Protein AF-0000000080382625 (afdb_homodimer)

Secondary structure (DSSP, 8-state):
---SSPEEHHHHHHHHHT-TTTS-HHHHHHHHHHTTTTT-SEE-EEEE-SSSPPB--TT---SEEEEE----TT-EEEEPPPGGGTT-SEEEEE-SSEEEEEE-----------------------S---SEEEE--SS--EEEE-SS--EEEE--SS--EEE--SS--EEE--SSS-EEE--SS--EEE--SSEEEEE--SS--EEE-SS-GGGEEEEE-TTSEEEEEESSEEEEES--EEE-TTS-EEEEESSHHHHHHHHHIIIIISSPPPHHHHHHHHHHHHTT--HHHHHHHHHTSHHHHHHHHHHHHHHHHHHTS---TTS--HHHHHHHHHHHHTT--HHHHHHHHHTSHHHHHHT--HHHHHHHHHHHHHSSPPPHHHHHHHHHHHHTT--HHHHHHHHHTSHHHHHHHHHHHHHHHIIIIISS-GGGGHHHHHHHHHHHHTT--HHHHHHHHHTSHHHHHH--SEEE-TT--/---SSPEEHHHHHHHHHT-TTTS-HHHHHHHHHHTTTTT-SEE-EEEE-SSSPPB--TT---SEEEEE----TT-EEEEPPPGGGTT-SEEEEE-SSEEEEEE-----------------------S---SEEEE--SS--EEEE-SS--EEEE--SS--EEE--SS--EEE--SSS-EEE--SS--EEE--SSEEEEE--SS--EEE-SS-GGGEEEEE-TTSEEEEEESSEEEEES--EEE-TTS-EEEEESSHHHHHHHHHIIIIISSPPPHHHHHHHHHHHHTT--HHHHHHHHHHSHHHHHHHHHHHHHHHHHHTS---TTS--HHHHHHHHHHHHTT--HHHHHHHHHTSHHHHHHT--HHHHHHHHHHHHHSSPPPHHHHHHHHHHHHTT--HHHHHHHHHTSHHHHHHHHHHHHHHHIIIIISS-GGGGHHHHHHHHHHHHTT--HHHHHHHHHTSHHHHHH--SEEE-TT--

Structure (mmCIF, N/CA/C/O backbone):
data_AF-0000000080382625-model_v1
#
loop_
_entity.id
_entity.type
_entity.pdbx_description
1 polymer 'DUF4214 domain-containing protein'
#
loop_
_atom_site.group_PDB
_atom_site.id
_atom_site.type_symbol
_atom_site.label_atom_id
_atom_site.label_alt_id
_atom_site.label_comp_id
_atom_site.label_asym_id
_atom_site.label_entity_id
_atom_site.label_seq_id
_atom_site.pdbx_PDB_ins_code
_atom_site.Cartn_x
_atom_site.Cartn_y
_atom_site.Cartn_z
_atom_site.occupancy
_atom_site.B_iso_or_equiv
_atom_site.auth_seq_id
_atom_site.auth_comp_id
_atom_site.auth_asym_id
_atom_site.auth_atom_id
_atom_site.pdbx_PDB_model_num
ATOM 1 N N . MET A 1 1 ? -32.406 72.625 23.641 1 54.84 1 MET A N 1
ATOM 2 C CA . MET A 1 1 ? -32.625 71.625 24.656 1 54.84 1 MET A CA 1
ATOM 3 C C . MET A 1 1 ? -33.125 72.25 25.953 1 54.84 1 MET A C 1
ATOM 5 O O . MET A 1 1 ? -32.781 73.438 26.266 1 54.84 1 MET A O 1
ATOM 9 N N . GLN A 1 2 ? -34.219 72 26.375 1 63.34 2 GLN A N 1
ATOM 10 C CA . GLN A 1 2 ? -34.781 72.5 27.641 1 63.34 2 GLN A CA 1
ATOM 11 C C . GLN A 1 2 ? -34.062 71.875 28.828 1 63.34 2 GLN A C 1
ATOM 13 O O . GLN A 1 2 ? -34 70.625 28.938 1 63.34 2 GLN A O 1
ATOM 18 N N . TYR A 1 3 ? -33.25 72.625 29.672 1 72.31 3 TYR A N 1
ATOM 19 C CA . TYR A 1 3 ? -32.375 72.062 30.703 1 72.31 3 TYR A CA 1
ATOM 20 C C . TYR A 1 3 ? -33.031 72.125 32.062 1 72.31 3 TYR A C 1
ATOM 22 O O . TYR A 1 3 ? -32.406 71.812 33.094 1 72.31 3 TYR A O 1
ATOM 30 N N . ASP A 1 4 ? -34.281 72.438 32.094 1 72.56 4 ASP A N 1
ATOM 31 C CA . ASP A 1 4 ? -34.969 72.5 33.375 1 72.56 4 ASP A CA 1
ATOM 32 C C . ASP A 1 4 ? -35.625 71.188 33.75 1 72.56 4 ASP A C 1
ATOM 34 O O . ASP A 1 4 ? -36.094 71 34.875 1 72.56 4 ASP A O 1
ATOM 38 N N . GLN A 1 5 ? -35.656 70.25 32.75 1 73.62 5 GLN A N 1
ATOM 39 C CA . GLN A 1 5 ? -36.125 68.938 33.031 1 73.62 5 GLN A CA 1
ATOM 40 C C . GLN A 1 5 ? -35.094 67.875 32.594 1 73.62 5 GLN A C 1
ATOM 42 O O . GLN A 1 5 ? -34.312 68.125 31.672 1 73.62 5 GLN A O 1
ATOM 47 N N . PRO A 1 6 ? -35.156 66.688 33.281 1 80.62 6 PRO A N 1
ATOM 48 C CA . PRO A 1 6 ? -34.219 65.688 32.875 1 80.62 6 PRO A CA 1
ATOM 49 C C . PRO A 1 6 ? -34.5 65.188 31.438 1 80.62 6 PRO A C 1
ATOM 51 O O . PRO A 1 6 ? -35.656 65.188 31 1 80.62 6 PRO A O 1
ATOM 54 N N . TYR A 1 7 ? -33.438 64.875 30.766 1 82.25 7 TYR A N 1
ATOM 55 C CA . TYR A 1 7 ? -33.531 64.312 29.406 1 82.25 7 TYR A CA 1
ATOM 56 C C . TYR A 1 7 ? -33.75 62.812 29.453 1 82.25 7 TYR A C 1
ATOM 58 O O . TYR A 1 7 ? -33.25 62.125 30.359 1 82.25 7 TYR A O 1
ATOM 66 N N . SER A 1 8 ? -34.5 62.438 28.562 1 85.69 8 SER A N 1
ATOM 67 C CA . SER A 1 8 ? -34.469 61 28.328 1 85.69 8 SER A CA 1
ATOM 68 C C . SER A 1 8 ? -33.094 60.531 27.859 1 85.69 8 SER A C 1
ATOM 70 O O . SER A 1 8 ? -32.469 61.188 27.016 1 85.69 8 SER A O 1
ATOM 72 N N . ALA A 1 9 ? -32.719 59.438 28.469 1 84.25 9 ALA A N 1
ATOM 73 C CA . ALA A 1 9 ? -31.406 58.906 28.125 1 84.25 9 ALA A CA 1
ATOM 74 C C . ALA A 1 9 ? -31.297 58.625 26.625 1 84.25 9 ALA A C 1
ATOM 76 O O . ALA A 1 9 ? -30.266 58.875 26 1 84.25 9 ALA A O 1
ATOM 77 N N . SER A 1 10 ? -32.344 58.219 26.078 1 85.06 10 SER A N 1
ATOM 78 C CA . SER A 1 10 ? -32.344 57.906 24.656 1 85.06 10 SER A CA 1
ATOM 79 C C . SER A 1 10 ? -32.219 59.156 23.797 1 85.06 10 SER A C 1
ATOM 81 O O . SER A 1 10 ? -31.547 59.156 22.766 1 85.06 10 SER A O 1
ATOM 83 N N . GLU A 1 11 ? -32.906 60.156 24.219 1 83.06 11 GLU A N 1
ATOM 84 C CA . GLU A 1 11 ? -32.844 61.406 23.469 1 83.06 11 GLU A CA 1
ATOM 85 C C . GLU A 1 11 ? -31.469 62.031 23.547 1 83.06 11 GLU A C 1
ATOM 87 O O . GLU A 1 11 ? -30.969 62.562 22.547 1 83.06 11 GLU A O 1
ATOM 92 N N . LEU A 1 12 ? -30.906 61.906 24.688 1 85.06 12 LEU A N 1
ATOM 93 C CA . LEU A 1 12 ? -29.562 62.469 24.828 1 85.06 12 LEU A CA 1
ATOM 94 C C . LEU A 1 12 ? -28.578 61.688 23.969 1 85.06 12 LEU A C 1
ATOM 96 O O . LEU A 1 12 ? -27.734 62.25 23.297 1 85.06 12 LEU A O 1
ATOM 100 N N . LYS A 1 13 ? -28.609 60.375 23.984 1 83.81 13 LYS A N 1
ATOM 101 C CA . LYS A 1 13 ? -27.75 59.5 23.188 1 83.81 13 LYS A CA 1
ATOM 102 C C . LYS A 1 13 ? -27.828 59.875 21.703 1 83.81 13 LYS A C 1
ATOM 104 O O . LYS A 1 13 ? -26.797 60 21.047 1 83.81 13 LYS A O 1
ATOM 109 N N . GLY A 1 14 ? -29 60.125 21.266 1 83.62 14 GLY A N 1
ATOM 110 C CA . GLY A 1 14 ? -29.219 60.562 19.891 1 83.62 14 GLY A CA 1
ATOM 111 C C . GLY A 1 14 ? -28.625 61.938 19.594 1 83.62 14 GLY A C 1
ATOM 112 O O . GLY A 1 14 ? -28.016 62.125 18.531 1 83.62 14 GLY A O 1
ATOM 113 N N . SER A 1 15 ? -28.859 62.844 20.531 1 82.38 15 SER A N 1
ATOM 114 C CA . SER A 1 15 ? -28.344 64.188 20.359 1 82.38 15 SER A CA 1
ATOM 115 C C . SER A 1 15 ? -26.828 64.188 20.297 1 82.38 15 SER A C 1
ATOM 117 O O . SER A 1 15 ? -26.219 64.938 19.516 1 82.38 15 SER A O 1
ATOM 119 N N . LEU A 1 16 ? -26.25 63.406 21.062 1 80.88 16 LEU A N 1
ATOM 120 C CA . LEU A 1 16 ? -24.797 63.312 21.094 1 80.88 16 LEU A CA 1
ATOM 121 C C . LEU A 1 16 ? -24.266 62.75 19.781 1 80.88 16 LEU A C 1
ATOM 123 O O . LEU A 1 16 ? -23.234 63.219 19.266 1 80.88 16 LEU A O 1
ATOM 127 N N . ALA A 1 17 ? -24.953 61.812 19.25 1 79.38 17 ALA A N 1
ATOM 128 C CA . ALA A 1 17 ? -24.516 61.094 18.047 1 79.38 17 ALA A CA 1
ATOM 129 C C . ALA A 1 17 ? -24.75 61.969 16.797 1 79.38 17 ALA A C 1
ATOM 131 O O . ALA A 1 17 ? -24.047 61.812 15.797 1 79.38 17 ALA A O 1
ATOM 132 N N . ASN A 1 18 ? -25.75 62.875 16.844 1 73.44 18 ASN A N 1
ATOM 133 C CA . ASN A 1 18 ? -26.172 63.625 15.664 1 73.44 18 ASN A CA 1
ATOM 134 C C . ASN A 1 18 ? -25.516 65 15.602 1 73.44 18 ASN A C 1
ATOM 136 O O . ASN A 1 18 ? -26 65.875 14.93 1 73.44 18 ASN A O 1
ATOM 140 N N . ASN A 1 19 ? -24.5 65.188 16.406 1 69.44 19 ASN A N 1
ATOM 141 C CA . ASN A 1 19 ? -23.75 66.438 16.328 1 69.44 19 ASN A CA 1
ATOM 142 C C . ASN A 1 19 ? -22.266 66.125 16.031 1 69.44 19 ASN A C 1
ATOM 144 O O . ASN A 1 19 ? -21.406 66.438 16.859 1 69.44 19 ASN A O 1
ATOM 148 N N . PRO A 1 20 ? -21.969 65.75 14.781 1 68.69 20 PRO A N 1
ATOM 149 C CA . PRO A 1 20 ? -20.594 65.375 14.469 1 68.69 20 PRO A CA 1
ATOM 150 C C . PRO A 1 20 ? -19.609 66.562 14.469 1 68.69 20 PRO A C 1
ATOM 152 O O . PRO A 1 20 ? -18.406 66.312 14.57 1 68.69 20 PRO A O 1
ATOM 155 N N . THR A 1 21 ? -20.172 67.75 14.414 1 68.81 21 THR A N 1
ATOM 156 C CA . THR A 1 21 ? -19.281 68.938 14.438 1 68.81 21 THR A CA 1
ATOM 157 C C . THR A 1 21 ? -18.812 69.188 15.859 1 68.81 21 THR A C 1
ATOM 159 O O . THR A 1 21 ? -17.75 69.812 16.062 1 68.81 21 THR A O 1
ATOM 162 N N . LEU A 1 22 ? -19.609 68.688 16.797 1 68.62 22 LEU A N 1
ATOM 163 C CA . LEU A 1 22 ? -19.266 68.938 18.188 1 68.62 22 LEU A CA 1
ATOM 164 C C . LEU A 1 22 ? -18.516 67.812 18.812 1 68.62 22 LEU A C 1
ATOM 166 O O . LEU A 1 22 ? -17.594 68 19.609 1 68.62 22 LEU A O 1
ATOM 170 N N . LEU A 1 23 ? -18.938 66.562 18.406 1 74.94 23 LEU A N 1
ATOM 171 C CA . LEU A 1 23 ? -18.375 65.375 19.031 1 74.94 23 LEU A CA 1
ATOM 172 C C . LEU A 1 23 ? -18.062 64.312 17.984 1 74.94 23 LEU A C 1
ATOM 174 O O . LEU A 1 23 ? -18.859 64.062 17.094 1 74.94 23 LEU A O 1
ATOM 178 N N . SER A 1 24 ? -16.875 63.75 18.125 1 76.5 24 SER A N 1
ATOM 179 C CA . SER A 1 24 ? -16.594 62.562 17.328 1 76.5 24 SER A CA 1
ATOM 180 C C . SER A 1 24 ? -17.484 61.406 17.719 1 76.5 24 SER A C 1
ATOM 182 O O . SER A 1 24 ? -18.016 61.375 18.828 1 76.5 24 SER A O 1
ATOM 184 N N . SER A 1 25 ? -17.719 60.5 16.781 1 77.56 25 SER A N 1
ATOM 185 C CA . SER A 1 25 ? -18.516 59.312 17.078 1 77.56 25 SER A CA 1
ATOM 186 C C . SER A 1 25 ? -17.922 58.531 18.25 1 77.56 25 SER A C 1
ATOM 188 O O . SER A 1 25 ? -18.641 57.969 19.078 1 77.56 25 SER A O 1
ATOM 190 N N . THR A 1 26 ? -16.609 58.5 18.328 1 78.31 26 THR A N 1
ATOM 191 C CA . THR A 1 26 ? -15.914 57.781 19.391 1 78.31 26 THR A CA 1
ATOM 192 C C . THR A 1 26 ? -16.188 58.469 20.75 1 78.31 26 THR A C 1
ATOM 194 O O . THR A 1 26 ? -16.469 57.781 21.734 1 78.31 26 THR A O 1
ATOM 197 N N . THR A 1 27 ? -16.141 59.75 20.766 1 81 27 THR A N 1
ATOM 198 C CA . THR A 1 27 ? -16.359 60.469 22.016 1 81 27 THR A CA 1
ATOM 199 C C . THR A 1 27 ? -17.812 60.375 22.438 1 81 27 THR A C 1
ATOM 201 O O . THR A 1 27 ? -18.109 60.188 23.625 1 81 27 THR A O 1
ATOM 204 N N . ALA A 1 28 ? -18.719 60.531 21.5 1 82.44 28 ALA A N 1
ATOM 205 C CA . ALA A 1 28 ? -20.141 60.375 21.797 1 82.44 28 ALA A CA 1
ATOM 206 C C . ALA A 1 28 ? -20.438 59 22.406 1 82.44 28 ALA A C 1
ATOM 208 O O . ALA A 1 28 ? -21.203 58.906 23.359 1 82.44 28 ALA A O 1
ATOM 209 N N . ALA A 1 29 ? -19.844 58 21.891 1 81.06 29 ALA A N 1
ATOM 210 C CA . ALA A 1 29 ? -20.031 56.656 22.406 1 81.06 29 ALA A CA 1
ATOM 211 C C . ALA A 1 29 ? -19.469 56.5 23.812 1 81.06 29 ALA A C 1
ATOM 213 O O . ALA A 1 29 ? -20.062 55.812 24.656 1 81.06 29 ALA A O 1
ATOM 214 N N . ALA A 1 30 ? -18.328 57.094 24 1 81.81 30 ALA A N 1
ATOM 215 C CA . ALA A 1 30 ? -17.719 57.062 25.328 1 81.81 30 ALA A CA 1
ATOM 216 C C . ALA A 1 30 ? -18.625 57.688 26.375 1 81.81 30 ALA A C 1
ATOM 218 O O . ALA A 1 30 ? -18.797 57.188 27.469 1 81.81 30 ALA A O 1
ATOM 219 N N . ILE A 1 31 ? -19.203 58.844 26.031 1 80 31 ILE A N 1
ATOM 220 C CA . ILE A 1 31 ? -20.109 59.531 26.953 1 80 31 ILE A CA 1
ATOM 221 C C . ILE A 1 31 ? -21.344 58.656 27.219 1 80 31 ILE A C 1
ATOM 223 O O . ILE A 1 31 ? -21.766 58.5 28.359 1 80 31 ILE A O 1
ATOM 227 N N . SER A 1 32 ? -21.859 58.156 26.188 1 81.81 32 SER A N 1
ATOM 228 C CA . SER A 1 32 ? -23.016 57.281 26.312 1 81.81 32 SER A CA 1
ATOM 229 C C . SER A 1 32 ? -22.734 56.094 27.25 1 81.81 32 SER A C 1
ATOM 231 O O . SER A 1 32 ? -23.578 55.75 28.078 1 81.81 32 SER A O 1
ATOM 233 N N . THR A 1 33 ? -21.594 55.5 27.094 1 80.38 33 THR A N 1
ATOM 234 C CA . THR A 1 33 ? -21.203 54.375 27.938 1 80.38 33 THR A CA 1
ATOM 235 C C . THR A 1 33 ? -21.031 54.812 29.391 1 80.38 33 THR A C 1
ATOM 237 O O . THR A 1 33 ? -21.531 54.188 30.312 1 80.38 33 THR A O 1
ATOM 240 N N . LEU A 1 34 ? -20.312 55.938 29.594 1 77.31 34 LEU A N 1
ATOM 241 C CA . LEU A 1 34 ? -20.031 56.406 30.938 1 77.31 34 LEU A CA 1
ATOM 242 C C . LEU A 1 34 ? -21.312 56.75 31.672 1 77.31 34 LEU A C 1
ATOM 244 O O . LEU A 1 34 ? -21.438 56.469 32.875 1 77.31 34 LEU A O 1
ATOM 248 N N . LEU A 1 35 ? -22.359 57.281 30.969 1 78.44 35 LEU A N 1
ATOM 249 C CA . LEU A 1 35 ? -23.609 57.75 31.594 1 78.44 35 LEU A CA 1
ATOM 250 C C . LEU A 1 35 ? -24.688 56.688 31.484 1 78.44 35 LEU A C 1
ATOM 252 O O . LEU A 1 35 ? -25.844 56.938 31.859 1 78.44 35 LEU A O 1
ATOM 256 N N . ALA A 1 36 ? -24.344 55.5 30.969 1 83.94 36 ALA A N 1
ATOM 257 C CA . ALA A 1 36 ? -25.25 54.344 30.828 1 83.94 36 ALA A CA 1
ATOM 258 C C . ALA A 1 36 ? -26.531 54.75 30.094 1 83.94 36 ALA A C 1
ATOM 260 O O . ALA A 1 36 ? -27.625 54.438 30.547 1 83.94 36 ALA A O 1
ATOM 261 N N . LEU A 1 37 ? -26.359 55.406 29.047 1 82.94 37 LEU A N 1
ATOM 262 C CA . LEU A 1 37 ? -27.5 56 28.359 1 82.94 37 LEU A CA 1
ATOM 263 C C . LEU A 1 37 ? -28.344 54.906 27.688 1 82.94 37 LEU A C 1
ATOM 265 O O . LEU A 1 37 ? -29.484 55.156 27.297 1 82.94 37 LEU A O 1
ATOM 269 N N . ASP A 1 38 ? -27.844 53.75 27.578 1 82.25 38 ASP A N 1
ATOM 270 C CA . ASP A 1 38 ? -28.594 52.656 26.969 1 82.25 38 ASP A CA 1
ATOM 271 C C . ASP A 1 38 ? -29.578 52.031 27.984 1 82.25 38 ASP A C 1
ATOM 273 O O . ASP A 1 38 ? -30.578 51.438 27.594 1 82.25 38 ASP A O 1
ATOM 277 N N . THR A 1 39 ? -29.281 52.188 29.25 1 84.06 39 THR A N 1
ATOM 278 C CA . THR A 1 39 ? -30.078 51.5 30.266 1 84.06 39 THR A CA 1
ATOM 279 C C . THR A 1 39 ? -30.797 52.531 31.141 1 84.06 39 THR A C 1
ATOM 281 O O . THR A 1 39 ? -31.844 52.219 31.719 1 84.06 39 THR A O 1
ATOM 284 N N . ALA A 1 40 ? -30.203 53.75 31.359 1 82.31 40 ALA A N 1
ATOM 285 C CA . ALA A 1 40 ? -30.797 54.781 32.219 1 82.31 40 ALA A CA 1
ATOM 286 C C . ALA A 1 40 ? -32.094 55.312 31.609 1 82.31 40 ALA A C 1
ATOM 288 O O . ALA A 1 40 ? -32.25 55.344 30.391 1 82.31 40 ALA A O 1
ATOM 289 N N . GLU A 1 41 ? -33.031 55.625 32.406 1 84.31 41 GLU A N 1
ATOM 290 C CA . GLU A 1 41 ? -34.25 56.219 31.938 1 84.31 41 GLU A CA 1
ATOM 291 C C . GLU A 1 41 ? -34.094 57.719 31.656 1 84.31 41 GLU A C 1
ATOM 293 O O . GLU A 1 41 ? -34.5 58.219 30.594 1 84.31 41 GLU A O 1
ATOM 298 N N . SER A 1 42 ? -33.531 58.406 32.656 1 86.69 42 SER A N 1
ATOM 299 C CA . SER A 1 42 ? -33.312 59.844 32.5 1 86.69 42 SER A CA 1
ATOM 300 C C . SER A 1 42 ? -31.922 60.25 32.969 1 86.69 42 SER A C 1
ATOM 302 O O . SER A 1 42 ? -31.281 59.5 33.719 1 86.69 42 SER A O 1
ATOM 304 N N . VAL A 1 43 ? -31.406 61.25 32.406 1 88.06 43 VAL A N 1
ATOM 305 C CA . VAL A 1 43 ? -30.125 61.844 32.781 1 88.06 43 VAL A CA 1
ATOM 306 C C . VAL A 1 43 ? -30.25 63.344 32.938 1 88.06 43 VAL A C 1
ATOM 308 O O . VAL A 1 43 ? -30.953 64 32.156 1 88.06 43 VAL A O 1
ATOM 311 N N . SER A 1 44 ? -29.703 63.844 34.031 1 88.38 44 SER A N 1
ATOM 312 C CA . SER A 1 44 ? -29.703 65.312 34.25 1 88.38 44 SER A CA 1
ATOM 313 C C . SER A 1 44 ? -28.562 66 33.5 1 88.38 44 SER A C 1
ATOM 315 O O . SER A 1 44 ? -27.406 65.562 33.656 1 88.38 44 SER A O 1
ATOM 317 N N . VAL A 1 45 ? -28.922 66.875 32.594 1 90.56 45 VAL A N 1
ATOM 318 C CA . VAL A 1 45 ? -27.969 67.688 31.812 1 90.56 45 VAL A CA 1
ATOM 319 C C . VAL A 1 45 ? -28.047 69.125 32.25 1 90.56 45 VAL A C 1
ATOM 321 O O . VAL A 1 45 ? -29.125 69.688 32.406 1 90.56 45 VAL A O 1
ATOM 324 N N . ALA A 1 46 ? -26.859 69.688 32.406 1 91.94 46 ALA A N 1
ATOM 325 C CA . ALA A 1 46 ? -26.812 71.125 32.75 1 91.94 46 ALA A CA 1
ATOM 326 C C . ALA A 1 46 ? -26.359 71.938 31.547 1 91.94 46 ALA A C 1
ATOM 328 O O . ALA A 1 46 ? -25.516 71.5 30.766 1 91.94 46 ALA A O 1
ATOM 329 N N . SER A 1 47 ? -27.016 73.062 31.344 1 92.38 47 SER A N 1
ATOM 330 C CA . SER A 1 47 ? -26.516 74.062 30.422 1 92.38 47 SER A CA 1
ATOM 331 C C . SER A 1 47 ? -25.828 75.188 31.188 1 92.38 47 SER A C 1
ATOM 333 O O . SER A 1 47 ? -26.312 75.625 32.219 1 92.38 47 SER A O 1
ATOM 335 N N . TRP A 1 48 ? -24.656 75.625 30.672 1 93.31 48 TRP A N 1
ATOM 336 C CA . TRP A 1 48 ? -23.844 76.625 31.391 1 93.31 48 TRP A CA 1
ATOM 337 C C . TRP A 1 48 ? -23.094 77.5 30.406 1 93.31 48 TRP A C 1
ATOM 339 O O . TRP A 1 48 ? -22.578 77 29.406 1 93.31 48 TRP A O 1
ATOM 349 N N . ASP A 1 49 ? -23.125 78.75 30.641 1 93.12 49 ASP A N 1
ATOM 350 C CA . ASP A 1 49 ? -22.5 79.688 29.719 1 93.12 49 ASP A CA 1
ATOM 351 C C . ASP A 1 49 ? -21.141 80.188 30.25 1 93.12 49 ASP A C 1
ATOM 353 O O . ASP A 1 49 ? -20.516 81.062 29.656 1 93.12 49 ASP A O 1
ATOM 357 N N . GLY A 1 50 ? -20.641 79.625 31.359 1 91.38 50 GLY A N 1
ATOM 358 C CA . GLY A 1 50 ? -19.328 79.938 31.906 1 91.38 50 GLY A CA 1
ATOM 359 C C . GLY A 1 50 ? -19.328 81.062 32.906 1 91.38 50 GLY A C 1
ATOM 360 O O . GLY A 1 50 ? -18.344 81.25 33.594 1 91.38 50 GLY A O 1
ATOM 361 N N . VAL A 1 51 ? -20.453 81.812 32.969 1 89.88 51 VAL A N 1
ATOM 362 C CA . VAL A 1 51 ? -20.5 83 33.812 1 89.88 51 VAL A CA 1
ATOM 363 C C . VAL A 1 51 ? -21.672 82.875 34.781 1 89.88 51 VAL A C 1
ATOM 365 O O . VAL A 1 51 ? -21.469 83 36 1 89.88 51 VAL A O 1
ATOM 368 N N . SER A 1 52 ? -22.891 82.688 34.281 1 91.06 52 SER A N 1
ATOM 369 C CA . SER A 1 52 ? -24.094 82.625 35.094 1 91.06 52 SER A CA 1
ATOM 370 C C . SER A 1 52 ? -24.203 81.25 35.812 1 91.06 52 SER A C 1
ATOM 372 O O . SER A 1 52 ? -23.438 80.375 35.531 1 91.06 52 SER A O 1
ATOM 374 N N . ALA A 1 53 ? -25.109 81.25 36.75 1 90.88 53 ALA A N 1
ATOM 375 C CA . ALA A 1 53 ? -25.391 79.938 37.375 1 90.88 53 ALA A CA 1
ATOM 376 C C . ALA A 1 53 ? -25.859 78.875 36.375 1 90.88 53 ALA A C 1
ATOM 378 O O . ALA A 1 53 ? -26.672 79.188 35.5 1 90.88 53 ALA A O 1
ATOM 379 N N . PRO A 1 54 ? -25.297 77.688 36.469 1 92.56 54 PRO A N 1
ATOM 380 C CA . PRO A 1 54 ? -25.766 76.688 35.562 1 92.56 54 PRO A CA 1
ATOM 381 C C . PRO A 1 54 ? -27.25 76.375 35.688 1 92.56 54 PRO A C 1
ATOM 383 O O . PRO A 1 54 ? -27.812 76.5 36.781 1 92.56 54 PRO A O 1
ATOM 386 N N . VAL A 1 55 ? -27.828 76 34.594 1 91.5 55 VAL A N 1
ATOM 387 C CA . VAL A 1 55 ? -29.234 75.625 34.562 1 91.5 55 VAL A CA 1
ATOM 388 C C . VAL A 1 55 ? -29.359 74.125 34.438 1 91.5 55 VAL A C 1
ATOM 390 O O . VAL A 1 55 ? -28.875 73.5 33.469 1 91.5 55 VAL A O 1
ATOM 393 N N . SER A 1 56 ? -29.922 73.5 35.438 1 89.06 56 SER A N 1
ATOM 394 C CA . SER A 1 56 ? -30.203 72.062 35.469 1 89.06 56 SER A CA 1
ATOM 395 C C . SER A 1 56 ? -31.531 71.75 36.125 1 89.06 56 SER A C 1
ATOM 397 O O . SER A 1 56 ? -32.094 72.625 36.812 1 89.06 56 SER A O 1
ATOM 399 N N . PRO A 1 57 ? -31.984 70.562 35.969 1 85.5 57 PRO A N 1
ATOM 400 C CA . PRO A 1 57 ? -33.219 70.25 36.656 1 85.5 57 PRO A CA 1
ATOM 401 C C . PRO A 1 57 ? -33.094 70.312 38.188 1 85.5 57 PRO A C 1
ATOM 403 O O . PRO A 1 57 ? -32.094 69.875 38.75 1 85.5 57 PRO A O 1
ATOM 406 N N . ALA A 1 58 ? -34.125 71 38.844 1 83.75 58 ALA A N 1
ATOM 407 C CA . ALA A 1 58 ? -34.094 71.25 40.281 1 83.75 58 ALA A CA 1
ATOM 408 C C . ALA A 1 58 ? -33.938 69.938 41.031 1 83.75 58 ALA A C 1
ATOM 410 O O . ALA A 1 58 ? -34.594 68.938 40.719 1 83.75 58 ALA A O 1
ATOM 411 N N . GLY A 1 59 ? -33.062 69.938 41.938 1 83.38 59 GLY A N 1
ATOM 412 C CA . GLY A 1 59 ? -32.938 68.812 42.875 1 83.38 59 GLY A CA 1
ATOM 413 C C . GLY A 1 59 ? -32.062 67.688 42.281 1 83.38 59 GLY A C 1
ATOM 414 O O . GLY A 1 59 ? -32 66.625 42.875 1 83.38 59 GLY A O 1
ATOM 415 N N . THR A 1 60 ? -31.5 67.938 41.094 1 85.31 60 THR A N 1
ATOM 416 C CA . THR A 1 60 ? -30.688 66.875 40.5 1 85.31 60 THR A CA 1
ATOM 417 C C . THR A 1 60 ? -29.219 67.312 40.406 1 85.31 60 THR A C 1
ATOM 419 O O . THR A 1 60 ? -28.922 68.5 40.5 1 85.31 60 THR A O 1
ATOM 422 N N . THR A 1 61 ? -28.406 66.312 40.344 1 84.88 61 THR A N 1
ATOM 423 C CA . THR A 1 61 ? -27 66.562 40 1 84.88 61 THR A CA 1
ATOM 424 C C . THR A 1 61 ? -26.734 66.25 38.531 1 84.88 61 THR A C 1
ATOM 426 O O . THR A 1 61 ? -26.891 65.125 38.094 1 84.88 61 THR A O 1
ATOM 429 N N . PRO A 1 62 ? -26.359 67.188 37.844 1 89.62 62 PRO A N 1
ATOM 430 C CA . PRO A 1 62 ? -26.172 66.938 36.406 1 89.62 62 PRO A CA 1
ATOM 431 C C . PRO A 1 62 ? -25.016 66 36.156 1 89.62 62 PRO A C 1
ATOM 433 O O . PRO A 1 62 ? -23.938 66.125 36.719 1 89.62 62 PRO A O 1
ATOM 436 N N . ALA A 1 63 ? -25.312 65.062 35.25 1 88.81 63 ALA A N 1
ATOM 437 C CA . ALA A 1 63 ? -24.297 64.062 34.844 1 88.81 63 ALA A CA 1
ATOM 438 C C . ALA A 1 63 ? -23.469 64.625 33.656 1 88.81 63 ALA A C 1
ATOM 440 O O . ALA A 1 63 ? -22.312 64.25 33.5 1 88.81 63 ALA A O 1
ATOM 441 N N . LEU A 1 64 ? -24.062 65.375 32.844 1 91.06 64 LEU A N 1
ATOM 442 C CA . LEU A 1 64 ? -23.438 66 31.672 1 91.06 64 LEU A CA 1
ATOM 443 C C . LEU A 1 64 ? -23.625 67.5 31.688 1 91.06 64 LEU A C 1
ATOM 445 O O . LEU A 1 64 ? -24.719 68 32 1 91.06 64 LEU A O 1
ATOM 449 N N . VAL A 1 65 ? -22.562 68.188 31.391 1 90.69 65 VAL A N 1
ATOM 450 C CA . VAL A 1 65 ? -22.625 69.625 31.281 1 90.69 65 VAL A CA 1
ATOM 451 C C . VAL A 1 65 ? -22.375 70.062 29.828 1 90.69 65 VAL A C 1
ATOM 453 O O . VAL A 1 65 ? -21.344 69.688 29.25 1 90.69 65 VAL A O 1
ATOM 456 N N . SER A 1 66 ? -23.344 70.625 29.219 1 91.56 66 SER A N 1
ATOM 457 C CA . SER A 1 66 ? -23.141 71.312 27.953 1 91.56 66 SER A CA 1
ATOM 458 C C . SER A 1 66 ? -22.828 72.812 28.172 1 91.56 66 SER A C 1
ATOM 460 O O . SER A 1 66 ? -23.703 73.562 28.562 1 91.56 66 SER A O 1
ATOM 462 N N . ALA A 1 67 ? -21.625 73.188 27.938 1 93.06 67 ALA A N 1
ATOM 463 C CA . ALA A 1 67 ? -21.172 74.562 28.25 1 93.06 67 ALA A CA 1
ATOM 464 C C . ALA A 1 67 ? -20.875 75.312 26.984 1 93.06 67 ALA A C 1
ATOM 466 O O . ALA A 1 67 ? -20 74.938 26.188 1 93.06 67 ALA A O 1
ATOM 467 N N . THR A 1 68 ? -21.609 76.375 26.719 1 94.12 68 THR A N 1
ATOM 468 C CA . THR A 1 68 ? -21.328 77.312 25.641 1 94.12 68 THR A CA 1
ATOM 469 C C . THR A 1 68 ? -20.703 78.562 26.188 1 94.12 68 THR A C 1
ATOM 471 O O . THR A 1 68 ? -21.406 79.438 26.766 1 94.12 68 THR A O 1
ATOM 474 N N . ILE A 1 69 ? -19.438 78.625 25.969 1 94.69 69 ILE A N 1
ATOM 475 C CA . ILE A 1 69 ? -18.672 79.75 26.562 1 94.69 69 ILE A CA 1
ATOM 476 C C . ILE A 1 69 ? -18.453 80.812 25.516 1 94.69 69 ILE A C 1
ATOM 478 O O . ILE A 1 69 ? -17.891 80.562 24.438 1 94.69 69 ILE A O 1
ATOM 482 N N . ALA A 1 70 ? -18.828 82 25.812 1 93.69 70 ALA A N 1
ATOM 483 C CA . ALA A 1 70 ? -18.641 83.125 24.891 1 93.69 70 ALA A CA 1
ATOM 484 C C . ALA A 1 70 ? -17.172 83.5 24.812 1 93.69 70 ALA A C 1
ATOM 486 O O . ALA A 1 70 ? -16.422 83.375 25.766 1 93.69 70 ALA A O 1
ATOM 487 N N . GLY A 1 71 ? -16.75 84.062 23.672 1 93.62 71 GLY A N 1
ATOM 488 C CA . GLY A 1 71 ? -15.406 84.562 23.422 1 93.62 71 GLY A CA 1
ATOM 489 C C . GLY A 1 71 ? -15.008 84.5 21.953 1 93.62 71 GLY A C 1
ATOM 490 O O . GLY A 1 71 ? -15.438 83.562 21.234 1 93.62 71 GLY A O 1
ATOM 491 N N . ALA A 1 72 ? -14.164 85.438 21.5 1 93.94 72 ALA A N 1
ATOM 492 C CA . ALA A 1 72 ? -13.711 85.438 20.109 1 93.94 72 ALA A CA 1
ATOM 493 C C . ALA A 1 72 ? -12.516 84.5 19.906 1 93.94 72 ALA A C 1
ATOM 495 O O . ALA A 1 72 ? -11.797 84.188 20.859 1 93.94 72 ALA A O 1
ATOM 496 N N . ALA A 1 73 ? -12.359 84.125 18.703 1 94.12 73 ALA A N 1
ATOM 497 C CA . ALA A 1 73 ? -11.188 83.312 18.359 1 94.12 73 ALA A CA 1
ATOM 498 C C . ALA A 1 73 ? -9.898 84 18.781 1 94.12 73 ALA A C 1
ATOM 500 O O . ALA A 1 73 ? -9.711 85.188 18.516 1 94.12 73 ALA A O 1
ATOM 501 N N . GLY A 1 74 ? -9.102 83.312 19.484 1 93.12 74 GLY A N 1
ATOM 502 C CA . GLY A 1 74 ? -7.824 83.875 19.906 1 93.12 74 GLY A CA 1
ATOM 503 C C . GLY A 1 74 ? -7.867 84.438 21.312 1 93.12 74 GLY A C 1
ATOM 504 O O . GLY A 1 74 ? -6.824 84.688 21.938 1 93.12 74 GLY A O 1
ATOM 505 N N . GLU A 1 75 ? -9.102 84.812 21.844 1 95.56 75 GLU A N 1
ATOM 506 C CA . GLU A 1 75 ? -9.25 85.312 23.188 1 95.56 75 GLU A CA 1
ATOM 507 C C . GLU A 1 75 ? -9.117 84.25 24.234 1 95.56 75 GLU A C 1
ATOM 509 O O . GLU A 1 75 ? -9.703 83.125 24.094 1 95.56 75 GLU A O 1
ATOM 514 N N . ASN A 1 76 ? -8.32 84.5 25.188 1 94.62 76 ASN A N 1
ATOM 515 C CA . ASN A 1 76 ? -8.227 83.562 26.297 1 94.62 76 ASN A CA 1
ATOM 516 C C . ASN A 1 76 ? -9.344 83.812 27.312 1 94.62 76 ASN A C 1
ATOM 518 O O . ASN A 1 76 ? -9.516 84.938 27.812 1 94.62 76 ASN A O 1
ATOM 522 N N . VAL A 1 77 ? -10.062 82.812 27.594 1 95 77 VAL A N 1
ATOM 523 C CA . VAL A 1 77 ? -11.164 82.875 28.547 1 95 77 VAL A CA 1
ATOM 524 C C . VAL A 1 77 ? -10.93 81.812 29.672 1 95 77 VAL A C 1
ATOM 526 O O . VAL A 1 77 ? -10.883 80.625 29.422 1 95 77 VAL A O 1
ATOM 529 N N . ALA A 1 78 ? -10.711 82.312 30.859 1 94.69 78 ALA A N 1
ATOM 530 C CA . ALA A 1 78 ? -10.602 81.438 32.031 1 94.69 78 ALA A CA 1
ATOM 531 C C . ALA A 1 78 ? -11.984 81 32.5 1 94.69 78 ALA A C 1
ATOM 533 O O . ALA A 1 78 ? -12.859 81.812 32.75 1 94.69 78 ALA A O 1
ATOM 534 N N . VAL A 1 79 ? -12.141 79.688 32.625 1 93.62 79 VAL A N 1
ATOM 535 C CA . VAL A 1 79 ? -13.422 79.125 33.031 1 93.62 79 VAL A CA 1
ATOM 536 C C . VAL A 1 79 ? -13.266 78.438 34.375 1 93.62 79 VAL A C 1
ATOM 538 O O . VAL A 1 79 ? -12.469 77.5 34.5 1 93.62 79 VAL A O 1
ATOM 541 N N . ALA A 1 80 ? -13.992 78.938 35.375 1 91.75 80 ALA A N 1
ATOM 542 C CA . ALA A 1 80 ? -14.016 78.25 36.688 1 91.75 80 ALA A CA 1
ATOM 543 C C . ALA A 1 80 ? -15.25 77.375 36.844 1 91.75 80 ALA A C 1
ATOM 545 O O . ALA A 1 80 ? -16.375 77.875 36.781 1 91.75 80 ALA A O 1
ATOM 546 N N . ILE A 1 81 ? -15.031 76.125 37.031 1 92.12 81 ILE A N 1
ATOM 547 C CA . ILE A 1 81 ? -16.156 75.188 37.156 1 92.12 81 ILE A CA 1
ATOM 548 C C . ILE A 1 81 ? -16.859 75.438 38.5 1 92.12 81 ILE A C 1
ATOM 550 O O . ILE A 1 81 ? -16.234 75.312 39.562 1 92.12 81 ILE A O 1
ATOM 554 N N . PRO A 1 82 ? -18.062 75.75 38.5 1 89.69 82 PRO A N 1
ATOM 555 C CA . PRO A 1 82 ? -18.766 75.938 39.781 1 89.69 82 PRO A CA 1
ATOM 556 C C . PRO A 1 82 ? -18.953 74.625 40.562 1 89.69 82 PRO A C 1
ATOM 558 O O . PRO A 1 82 ? -19 73.562 39.969 1 89.69 82 PRO A O 1
ATOM 561 N N . ALA A 1 83 ? -19.172 74.812 41.875 1 87.5 83 ALA A N 1
ATOM 562 C CA . ALA A 1 83 ? -19.328 73.688 42.781 1 87.5 83 ALA A CA 1
ATOM 563 C C . ALA A 1 83 ? -20.516 72.812 42.375 1 87.5 83 ALA A C 1
ATOM 565 O O . ALA A 1 83 ? -20.484 71.625 42.531 1 87.5 83 ALA A O 1
ATOM 566 N N . GLN A 1 84 ? -21.5 73.438 41.812 1 87.56 84 GLN A N 1
ATOM 567 C CA . GLN A 1 84 ? -22.734 72.75 41.406 1 87.56 84 GLN A CA 1
ATOM 568 C C . GLN A 1 84 ? -22.453 71.75 40.312 1 87.56 84 GLN A C 1
ATOM 570 O O . GLN A 1 84 ? -23.234 70.812 40.094 1 87.56 84 GLN A O 1
ATOM 575 N N . LEU A 1 85 ? -21.359 71.938 39.688 1 91.69 85 LEU A N 1
ATOM 576 C CA . LEU A 1 85 ? -21.078 71.062 38.562 1 91.69 85 LEU A CA 1
ATOM 577 C C . LEU A 1 85 ? -19.906 70.125 38.844 1 91.69 85 LEU A C 1
ATOM 579 O O . LEU A 1 85 ? -19.484 69.375 37.969 1 91.69 85 LEU A O 1
ATOM 583 N N . SER A 1 86 ? -19.422 70.125 40 1 86 86 SER A N 1
ATOM 584 C CA . SER A 1 86 ? -18.203 69.438 40.344 1 86 86 SER A CA 1
ATOM 585 C C . SER A 1 86 ? -18.406 67.875 40.281 1 86 86 SER A C 1
ATOM 587 O O . SER A 1 86 ? -17.453 67.125 40.125 1 86 86 SER A O 1
ATOM 589 N N . ALA A 1 87 ? -19.656 67.438 40.375 1 85.94 87 ALA A N 1
ATOM 590 C CA . ALA A 1 87 ? -19.953 66 40.406 1 85.94 87 ALA A CA 1
ATOM 591 C C . ALA A 1 87 ? -20.281 65.5 39 1 85.94 87 ALA A C 1
ATOM 593 O O . ALA A 1 87 ? -20.469 64.312 38.781 1 85.94 87 ALA A O 1
ATOM 594 N N . ALA A 1 88 ? -20.281 66.375 38 1 89.69 88 ALA A N 1
ATOM 595 C CA . ALA A 1 88 ? -20.578 66 36.656 1 89.69 88 ALA A CA 1
ATOM 596 C C . ALA A 1 88 ? -19.5 65.062 36.094 1 89.69 88 ALA A C 1
ATOM 598 O O . ALA A 1 88 ? -18.312 65.188 36.406 1 89.69 88 ALA A O 1
ATOM 599 N N . GLN A 1 89 ? -19.922 64.125 35.25 1 89.06 89 GLN A N 1
ATOM 600 C CA . GLN A 1 89 ? -19.016 63.125 34.719 1 89.06 89 GLN A CA 1
ATOM 601 C C . GLN A 1 89 ? -18.609 63.438 33.281 1 89.06 89 GLN A C 1
ATOM 603 O O . GLN A 1 89 ? -17.688 62.812 32.719 1 89.06 89 GLN A O 1
ATOM 608 N N . ALA A 1 90 ? -19.266 64.375 32.719 1 90.88 90 ALA A N 1
ATOM 609 C CA . ALA A 1 90 ? -18.922 64.75 31.344 1 90.88 90 ALA A CA 1
ATOM 610 C C . ALA A 1 90 ? -19.109 66.25 31.125 1 90.88 90 ALA A C 1
ATOM 612 O O . ALA A 1 90 ? -20.078 66.812 31.609 1 90.88 90 ALA A O 1
ATOM 613 N N . PHE A 1 91 ? -18.156 66.812 30.484 1 93.06 91 PHE A N 1
ATOM 614 C CA . PHE A 1 91 ? -18.234 68.188 30.078 1 93.06 91 PHE A CA 1
ATOM 615 C C . PHE A 1 91 ? -18.031 68.375 28.578 1 93.06 91 PHE A C 1
ATOM 617 O O . PHE A 1 91 ? -17.031 67.875 28.031 1 93.06 91 PHE A O 1
ATOM 624 N N . VAL A 1 92 ? -18.969 69 27.906 1 92.06 92 VAL A N 1
ATOM 625 C CA . VAL A 1 92 ? -18.844 69.312 26.484 1 92.06 92 VAL A CA 1
ATOM 626 C C . VAL A 1 92 ? -18.797 70.875 26.312 1 92.06 92 VAL A C 1
ATOM 628 O O . VAL A 1 92 ? -19.828 71.5 26.391 1 92.06 92 VAL A O 1
ATOM 631 N N . PHE A 1 93 ? -17.641 71.312 25.984 1 93.12 93 PHE A N 1
ATOM 632 C CA . PHE A 1 93 ? -17.469 72.75 25.797 1 93.12 93 PHE A CA 1
ATOM 633 C C . PHE A 1 93 ? -17.625 73.125 24.344 1 93.12 93 PHE A C 1
ATOM 635 O O . PHE A 1 93 ? -17.156 72.438 23.453 1 93.12 93 PHE A O 1
ATOM 642 N N . GLU A 1 94 ? -18.281 74.25 24.109 1 91.56 94 GLU A N 1
ATOM 643 C CA . GLU A 1 94 ? -18.344 74.875 22.812 1 91.56 94 GLU A CA 1
ATOM 644 C C . GLU A 1 94 ? -17.922 76.312 22.922 1 91.56 94 GLU A C 1
ATOM 646 O O . GLU A 1 94 ? -18.547 77.125 23.641 1 91.56 94 GLU A O 1
ATOM 651 N N . SER A 1 95 ? -16.859 76.625 22.25 1 94.75 95 SER A N 1
ATOM 652 C CA . SER A 1 95 ? -16.344 78 22.266 1 94.75 95 SER A CA 1
ATOM 653 C C . SER A 1 95 ? -15.352 78.188 21.125 1 94.75 95 SER A C 1
ATOM 655 O O . SER A 1 95 ? -14.633 77.25 20.734 1 94.75 95 SER A O 1
ATOM 657 N N . GLU A 1 96 ? -15.312 79.375 20.594 1 93.62 96 GLU A N 1
ATOM 658 C CA . GLU A 1 96 ? -14.281 79.75 19.641 1 93.62 96 GLU A CA 1
ATOM 659 C C . GLU A 1 96 ? -13.039 80.25 20.344 1 93.62 96 GLU A C 1
ATOM 661 O O . GLU A 1 96 ? -11.961 80.375 19.75 1 93.62 96 GLU A O 1
ATOM 666 N N . ALA A 1 97 ? -13.234 80.625 21.625 1 95.56 97 ALA A N 1
ATOM 667 C CA . ALA A 1 97 ? -12.141 81.188 22.406 1 95.56 97 ALA A CA 1
ATOM 668 C C . ALA A 1 97 ? -11.195 80.062 22.906 1 95.56 97 ALA A C 1
ATOM 670 O O . ALA A 1 97 ? -11.5 78.875 22.812 1 95.56 97 ALA A O 1
ATOM 671 N N . ASN A 1 98 ? -10 80.562 23.297 1 97 98 ASN A N 1
ATOM 672 C CA . ASN A 1 98 ? -9.062 79.688 24 1 97 98 ASN A CA 1
ATOM 673 C C . ASN A 1 98 ? -9.453 79.5 25.453 1 97 98 ASN A C 1
ATOM 675 O O . ASN A 1 98 ? -9.195 80.375 26.281 1 97 98 ASN A O 1
ATOM 679 N N . LEU A 1 99 ? -9.992 78.312 25.75 1 95.81 99 LEU A N 1
ATOM 680 C CA . LEU A 1 99 ? -10.461 78.062 27.109 1 95.81 99 LEU A CA 1
ATOM 681 C C . LEU A 1 99 ? -9.32 77.625 28.016 1 95.81 99 LEU A C 1
ATOM 683 O O . LEU A 1 99 ? -8.461 76.875 27.578 1 95.81 99 LEU A O 1
ATOM 687 N N . VAL A 1 100 ? -9.227 78.188 29.188 1 95.88 100 VAL A N 1
ATOM 688 C CA . VAL A 1 100 ? -8.367 77.688 30.25 1 95.88 100 VAL A CA 1
ATOM 689 C C . VAL A 1 100 ? -9.219 77.125 31.391 1 95.88 100 VAL A C 1
ATOM 691 O O . VAL A 1 100 ? -9.852 77.875 32.125 1 95.88 100 VAL A O 1
ATOM 694 N N . VAL A 1 101 ? -9.242 75.875 31.484 1 94.19 101 VAL A N 1
ATOM 695 C CA . VAL A 1 101 ? -10.125 75.188 32.438 1 94.19 101 VAL A CA 1
ATOM 696 C C . VAL A 1 101 ? -9.32 74.25 33.312 1 94.19 101 VAL A C 1
ATOM 698 O O . VAL A 1 101 ? -8.469 73.5 32.812 1 94.19 101 VAL A O 1
ATOM 701 N N . SER A 1 102 ? -9.562 74.25 34.562 1 93.56 102 SER A N 1
ATOM 702 C CA . SER A 1 102 ? -8.969 73.25 35.5 1 93.56 102 SER A CA 1
ATOM 703 C C . SER A 1 102 ? -10.039 72.438 36.188 1 93.56 102 SER A C 1
ATOM 705 O O . SER A 1 102 ? -11.078 72.938 36.594 1 93.56 102 SER A O 1
ATOM 707 N N . PHE A 1 103 ? -9.82 71.188 36.094 1 90.88 103 PHE A N 1
ATOM 708 C CA . PHE A 1 103 ? -10.68 70.188 36.781 1 90.88 103 PHE A CA 1
ATOM 709 C C . PHE A 1 103 ? -9.984 69.625 38.031 1 90.88 103 PHE A C 1
ATOM 711 O O . PHE A 1 103 ? -9.031 68.875 37.906 1 90.88 103 PHE A O 1
ATOM 718 N N . ASP A 1 104 ? -10.273 70.125 39.219 1 72.94 104 ASP A N 1
ATOM 719 C CA . ASP A 1 104 ? -9.625 69.75 40.438 1 72.94 104 ASP A CA 1
ATOM 720 C C . ASP A 1 104 ? -10.242 68.438 41 1 72.94 104 ASP A C 1
ATOM 722 O O . ASP A 1 104 ? -11.414 68.188 40.75 1 72.94 104 ASP A O 1
ATOM 726 N N . ALA A 1 105 ? -9.43 67.5 41.469 1 64.19 105 ALA A N 1
ATOM 727 C CA . ALA A 1 105 ? -9.93 66.25 42.062 1 64.19 105 ALA A CA 1
ATOM 728 C C . ALA A 1 105 ? -11.016 66.562 43.094 1 64.19 105 ALA A C 1
ATOM 730 O O . ALA A 1 105 ? -10.922 67.5 43.844 1 64.19 105 ALA A O 1
ATOM 731 N N . PRO A 1 106 ? -12.188 66.062 42.906 1 50.66 106 PRO A N 1
ATOM 732 C CA . PRO A 1 106 ? -13.156 66.312 44 1 50.66 106 PRO A CA 1
ATOM 733 C C . PRO A 1 106 ? -12.555 66.125 45.375 1 50.66 106 PRO A C 1
ATOM 735 O O . PRO A 1 106 ? -11.609 65.375 45.562 1 50.66 106 PRO A O 1
ATOM 738 N N . ALA A 1 107 ? -12.609 67 46.469 1 41.75 107 ALA A N 1
ATOM 739 C CA . ALA A 1 107 ? -12.18 66.812 47.844 1 41.75 107 ALA A CA 1
ATOM 740 C C . ALA A 1 107 ? -12.398 65.375 48.281 1 41.75 107 ALA A C 1
ATOM 742 O O . ALA A 1 107 ? -13.461 64.75 48.031 1 41.75 107 ALA A O 1
ATOM 743 N N . VAL A 1 108 ? -11.438 64.5 48.5 1 40.09 108 VAL A N 1
ATOM 744 C CA . VAL A 1 108 ? -11.586 63.188 49.062 1 40.09 108 VAL A CA 1
ATOM 745 C C . VAL A 1 108 ? -12.57 63.188 50.219 1 40.09 108 VAL A C 1
ATOM 747 O O . VAL A 1 108 ? -12.367 63.906 51.219 1 40.09 108 VAL A O 1
ATOM 750 N N . ALA A 1 109 ? -13.688 63.031 50.188 1 35.28 109 ALA A N 1
ATOM 751 C CA . ALA A 1 109 ? -14.211 62.531 51.469 1 35.28 109 ALA A CA 1
ATOM 752 C C . ALA A 1 109 ? -13.242 61.562 52.094 1 35.28 109 ALA A C 1
ATOM 754 O O . ALA A 1 109 ? -12.555 60.812 51.406 1 35.28 109 ALA A O 1
ATOM 755 N N . ALA A 1 110 ? -12.719 61.781 53.375 1 31.09 110 ALA A N 1
ATOM 756 C CA . ALA A 1 110 ? -11.906 60.969 54.281 1 31.09 110 ALA A CA 1
ATOM 757 C C . ALA A 1 110 ? -12.227 59.469 54.125 1 31.09 110 ALA A C 1
ATOM 759 O O . ALA A 1 110 ? -13.164 58.969 54.75 1 31.09 110 ALA A O 1
ATOM 760 N N . PHE A 1 111 ? -12.328 58.875 53.094 1 26.12 111 PHE A N 1
ATOM 761 C CA . PHE A 1 111 ? -12.344 57.438 53.312 1 26.12 111 PHE A CA 1
ATOM 762 C C . PHE A 1 111 ? -11.102 57 54.062 1 26.12 111 PHE A C 1
ATOM 764 O O . PHE A 1 111 ? -10.047 57.625 53.969 1 26.12 111 PHE A O 1
ATOM 771 N N . ALA A 1 112 ? -11.281 56.281 55.281 1 27.3 112 ALA A N 1
ATOM 772 C CA . ALA A 1 112 ? -10.344 55.531 56.125 1 27.3 112 ALA A CA 1
ATOM 773 C C . ALA A 1 112 ? -9.234 54.906 55.312 1 27.3 112 ALA A C 1
ATOM 775 O O . ALA A 1 112 ? -9.508 54.125 54.375 1 27.3 112 ALA A O 1
ATOM 776 N N . ALA A 1 113 ? -8.102 55.5 55.188 1 27.09 113 ALA A N 1
ATOM 777 C CA . ALA A 1 113 ? -6.812 55 54.688 1 27.09 113 ALA A CA 1
ATOM 778 C C . ALA A 1 113 ? -6.508 53.625 55.25 1 27.09 113 ALA A C 1
ATOM 780 O O . ALA A 1 113 ? -6.012 53.5 56.375 1 27.09 113 ALA A O 1
ATOM 781 N N . PHE A 1 114 ? -7.414 52.625 55.312 1 25.38 114 PHE A N 1
ATOM 782 C CA . PHE A 1 114 ? -6.707 51.375 55.594 1 25.38 114 PHE A CA 1
ATOM 783 C C . PHE A 1 114 ? -5.543 51.188 54.656 1 25.38 114 PHE A C 1
ATOM 785 O O . PHE A 1 114 ? -5.746 51.094 53.438 1 25.38 114 PHE A O 1
ATOM 792 N N . ALA A 1 115 ? -4.402 51.844 54.938 1 28.97 115 ALA A N 1
ATOM 793 C CA . ALA A 1 115 ? -3.041 51.844 54.406 1 28.97 115 ALA A CA 1
ATOM 794 C C . ALA A 1 115 ? -2.572 50.406 54.094 1 28.97 115 ALA A C 1
ATOM 796 O O . ALA A 1 115 ? -1.923 49.781 54.906 1 28.97 115 ALA A O 1
ATOM 797 N N . ALA A 1 116 ? -3.445 49.375 53.844 1 28.83 116 ALA A N 1
ATOM 798 C CA . ALA A 1 116 ? -2.58 48.219 53.625 1 28.83 116 ALA A CA 1
ATOM 799 C C . ALA A 1 116 ? -1.607 48.469 52.469 1 28.83 116 ALA A C 1
ATOM 801 O O . ALA A 1 116 ? -2.016 48.906 51.375 1 28.83 116 ALA A O 1
ATOM 802 N N . GLU A 1 117 ? -0.405 48.906 52.656 1 27.09 117 GLU A N 1
ATOM 803 C CA . GLU A 1 117 ? 0.856 49.062 51.938 1 27.09 117 GLU A CA 1
ATOM 804 C C . GLU A 1 117 ? 1.102 47.938 50.969 1 27.09 117 GLU A C 1
ATOM 806 O O . GLU A 1 117 ? 2.209 47.781 50.469 1 27.09 117 GLU A O 1
ATOM 811 N N . GLY A 1 118 ? 0.221 46.875 51.031 1 26.23 118 GLY A N 1
ATOM 812 C CA . GLY A 1 118 ? 0.803 45.812 50.219 1 26.23 118 GLY A CA 1
ATOM 813 C C . GLY A 1 118 ? 1.056 46.219 48.781 1 26.23 118 GLY A C 1
ATOM 814 O O . GLY A 1 118 ? 0.422 47.156 48.281 1 26.23 118 GLY A O 1
ATOM 815 N N . ASP A 1 119 ? 2.299 45.969 48.25 1 27.56 119 ASP A N 1
ATOM 816 C CA . ASP A 1 119 ? 2.795 46.062 46.875 1 27.56 119 ASP A CA 1
ATOM 817 C C . ASP A 1 119 ? 1.71 45.656 45.875 1 27.56 119 ASP A C 1
ATOM 819 O O . ASP A 1 119 ? 1.382 44.469 45.75 1 27.56 119 ASP A O 1
ATOM 823 N N . VAL A 1 120 ? 0.606 46.312 45.875 1 28.48 120 VAL A N 1
ATOM 824 C CA . VAL A 1 120 ? -0.423 45.969 44.906 1 28.48 120 VAL A CA 1
ATOM 825 C C . VAL A 1 120 ? 0.185 45.938 43.5 1 28.48 120 VAL A C 1
ATOM 827 O O . VAL A 1 120 ? 0.696 46.969 43.031 1 28.48 120 VAL A O 1
ATOM 830 N N . SER A 1 121 ? 0.832 44.875 43.25 1 29.03 121 SER A N 1
ATOM 831 C CA . SER A 1 121 ? 1.111 44.562 41.844 1 29.03 121 SER A CA 1
ATOM 832 C C . SER A 1 121 ? -0.04 45 40.938 1 29.03 121 SER A C 1
ATOM 834 O O . SER A 1 121 ? -1.176 44.562 41.125 1 29.03 121 SER A O 1
ATOM 836 N N . ALA A 1 122 ? -0.061 46.312 40.594 1 33.16 122 ALA A N 1
ATOM 837 C CA . ALA A 1 122 ? -0.944 47 39.656 1 33.16 122 ALA A CA 1
ATOM 838 C C . ALA A 1 122 ? -1.286 46.156 38.438 1 33.16 122 ALA A C 1
ATOM 840 O O . ALA A 1 122 ? -0.419 45.844 37.625 1 33.16 122 ALA A O 1
ATOM 841 N N . ALA A 1 123 ? -2.078 45.156 38.688 1 33.03 123 ALA A N 1
ATOM 842 C CA . ALA A 1 123 ? -2.672 44.469 37.531 1 33.03 123 ALA A CA 1
ATOM 843 C C . ALA A 1 123 ? -3.117 45.469 36.469 1 33.03 123 ALA A C 1
ATOM 845 O O . ALA A 1 123 ? -3.66 46.531 36.781 1 33.03 123 ALA A O 1
ATOM 846 N N . ALA A 1 124 ? -2.529 45.375 35.219 1 36.56 124 ALA A N 1
ATOM 847 C CA . ALA A 1 124 ? -2.74 46 33.906 1 36.56 124 ALA A CA 1
ATOM 848 C C . ALA A 1 124 ? -4.23 46.156 33.625 1 36.56 124 ALA A C 1
ATOM 850 O O . ALA A 1 124 ? -4.934 45.156 33.406 1 36.56 124 ALA A O 1
ATOM 851 N N . VAL A 1 125 ? -4.93 46.906 34.406 1 36.91 125 VAL A N 1
ATOM 852 C CA . VAL A 1 125 ? -6.332 47.25 34.188 1 36.91 125 VAL A CA 1
ATOM 853 C C . VAL A 1 125 ? -6.559 47.594 32.719 1 36.91 125 VAL A C 1
ATOM 855 O O . VAL A 1 125 ? -5.887 48.469 32.156 1 36.91 125 VAL A O 1
ATOM 858 N N . THR A 1 126 ? -7.027 46.781 31.891 1 39.88 126 THR A N 1
ATOM 859 C CA . THR A 1 126 ? -7.664 47.094 30.609 1 39.88 126 THR A CA 1
ATOM 860 C C . THR A 1 126 ? -8.367 48.438 30.672 1 39.88 126 THR A C 1
ATOM 862 O O . THR A 1 126 ? -8.398 49.094 31.719 1 39.88 126 THR A O 1
ATOM 865 N N . ASP A 1 127 ? -9.531 48.562 29.766 1 49.94 127 ASP A N 1
ATOM 866 C CA . ASP A 1 127 ? -10.414 49.625 29.297 1 49.94 127 ASP A CA 1
ATOM 867 C C . ASP A 1 127 ? -11.156 50.281 30.453 1 49.94 127 ASP A C 1
ATOM 869 O O . ASP A 1 127 ? -12.266 49.875 30.797 1 49.94 127 ASP A O 1
ATOM 873 N N . SER A 1 128 ? -10.453 50.625 31.359 1 60.59 128 SER A N 1
ATOM 874 C CA . SER A 1 128 ? -11.164 51.188 32.5 1 60.59 128 SER A CA 1
ATOM 875 C C . SER A 1 128 ? -12.078 52.312 32.094 1 60.59 128 SER A C 1
ATOM 877 O O . SER A 1 128 ? -11.727 53.094 31.203 1 60.59 128 SER A O 1
ATOM 879 N N . THR A 1 129 ? -13.336 52.188 32.219 1 76.81 129 THR A N 1
ATOM 880 C CA . THR A 1 129 ? -14.305 53.281 32.062 1 76.81 129 THR A CA 1
ATOM 881 C C . THR A 1 129 ? -13.812 54.562 32.688 1 76.81 129 THR A C 1
ATOM 883 O O . THR A 1 129 ? -13.352 54.562 33.844 1 76.81 129 THR A O 1
ATOM 886 N N . PRO A 1 130 ? -13.617 55.594 31.812 1 88.5 130 PRO A N 1
ATOM 887 C CA . PRO A 1 130 ? -13.156 56.875 32.375 1 88.5 130 PRO A CA 1
ATOM 888 C C . PRO A 1 130 ? -14.062 57.375 33.5 1 88.5 130 PRO A C 1
ATOM 890 O O . PRO A 1 130 ? -15.258 57.094 33.5 1 88.5 130 PRO A O 1
ATOM 893 N N . ASP A 1 131 ? -13.492 58.094 34.438 1 87.25 131 ASP A N 1
ATOM 894 C CA . ASP A 1 131 ? -14.227 58.75 35.5 1 87.25 131 ASP A CA 1
ATOM 895 C C . ASP A 1 131 ? -14.812 60.062 35.031 1 87.25 131 ASP A C 1
ATOM 897 O O . ASP A 1 131 ? -15.828 60.531 35.562 1 87.25 131 ASP A O 1
ATOM 901 N N . LEU A 1 132 ? -14.164 60.688 34.125 1 91.25 132 LEU A N 1
ATOM 902 C CA . LEU A 1 132 ? -14.523 62 33.594 1 91.25 132 LEU A CA 1
ATOM 903 C C . LEU A 1 132 ? -14.195 62.125 32.125 1 91.25 132 LEU A C 1
ATOM 905 O O . LEU A 1 132 ? -13.133 61.688 31.688 1 91.25 132 LEU A O 1
ATOM 909 N N . ILE A 1 133 ? -15.18 62.625 31.375 1 91.69 133 ILE A N 1
ATOM 910 C CA . ILE A 1 133 ? -14.953 62.906 29.953 1 91.69 133 ILE A CA 1
ATOM 911 C C . ILE A 1 133 ? -15.078 64.375 29.688 1 91.69 133 ILE A C 1
ATOM 913 O O . ILE A 1 133 ? -16.047 65.062 30.109 1 91.69 133 ILE A O 1
ATOM 917 N N . VAL A 1 134 ? -14.055 65 29.047 1 93.31 134 VAL A N 1
ATOM 918 C CA . VAL A 1 134 ? -14.07 66.375 28.75 1 93.31 134 VAL A CA 1
ATOM 919 C C . VAL A 1 134 ? -13.75 66.625 27.266 1 93.31 134 VAL A C 1
ATOM 921 O O . VAL A 1 134 ? -12.773 66.062 26.75 1 93.31 134 VAL A O 1
ATOM 924 N N . THR A 1 135 ? -14.578 67.375 26.547 1 93.62 135 THR A N 1
ATOM 925 C CA . THR A 1 135 ? -14.266 67.812 25.203 1 93.62 135 THR A CA 1
ATOM 926 C C . THR A 1 135 ? -14.188 69.375 25.188 1 93.62 135 THR A C 1
ATOM 928 O O . THR A 1 135 ? -14.953 70.062 25.859 1 93.62 135 THR A O 1
ATOM 931 N N . SER A 1 136 ? -13.227 69.875 24.484 1 92.81 136 SER A N 1
ATOM 932 C CA . SER A 1 136 ? -13.078 71.312 24.422 1 92.81 136 SER A CA 1
ATOM 933 C C . SER A 1 136 ? -13.648 71.875 23.109 1 92.81 136 SER A C 1
ATOM 935 O O . SER A 1 136 ? -14.352 71.188 22.391 1 92.81 136 SER A O 1
ATOM 937 N N . GLY A 1 137 ? -13.445 73.188 22.797 1 89.25 137 GLY A N 1
ATOM 938 C CA . GLY A 1 137 ? -14.008 73.875 21.641 1 89.25 137 GLY A CA 1
ATOM 939 C C . GLY A 1 137 ? -13.023 74 20.5 1 89.25 137 GLY A C 1
ATOM 940 O O . GLY A 1 137 ? -12.133 73.125 20.328 1 89.25 137 GLY A O 1
ATOM 941 N N . ASP A 1 138 ? -13.164 75 19.688 1 91.81 138 ASP A N 1
ATOM 942 C CA . ASP A 1 138 ? -12.398 75.188 18.453 1 91.81 138 ASP A CA 1
ATOM 943 C C . ASP A 1 138 ? -11.141 76 18.703 1 91.81 138 ASP A C 1
ATOM 945 O O . ASP A 1 138 ? -10.25 76.062 17.859 1 91.81 138 ASP A O 1
ATOM 949 N N . GLY A 1 139 ? -11.078 76.562 19.875 1 95.19 139 GLY A N 1
ATOM 950 C CA . GLY A 1 139 ? -9.914 77.375 20.203 1 95.19 139 GLY A CA 1
ATOM 951 C C . GLY A 1 139 ? -8.727 76.562 20.672 1 95.19 139 GLY A C 1
ATOM 952 O O . GLY A 1 139 ? -8.82 75.312 20.766 1 95.19 139 GLY A O 1
ATOM 953 N N . SER A 1 140 ? -7.543 77.25 20.844 1 96.69 140 SER A N 1
ATOM 954 C CA . SER A 1 140 ? -6.383 76.625 21.469 1 96.69 140 SER A CA 1
ATOM 955 C C . SER A 1 140 ? -6.531 76.562 22.984 1 96.69 140 SER A C 1
ATOM 957 O O . SER A 1 140 ? -6.125 77.5 23.672 1 96.69 140 SER A O 1
ATOM 959 N N . ASP A 1 141 ? -6.984 75.438 23.469 1 95.81 141 ASP A N 1
ATOM 960 C CA . ASP A 1 141 ? -7.473 75.312 24.844 1 95.81 141 ASP A CA 1
ATOM 961 C C . ASP A 1 141 ? -6.395 74.75 25.766 1 95.81 141 ASP A C 1
ATOM 963 O O . ASP A 1 141 ? -5.488 74.062 25.312 1 95.81 141 ASP A O 1
ATOM 967 N N . THR A 1 142 ? -6.449 75.25 27 1 96.81 142 THR A N 1
ATOM 968 C CA . THR A 1 142 ? -5.648 74.625 28.078 1 96.81 142 THR A CA 1
ATOM 969 C C . THR A 1 142 ? -6.539 73.938 29.078 1 96.81 142 THR A C 1
ATOM 971 O O . THR A 1 142 ? -7.328 74.562 29.781 1 96.81 142 THR A O 1
ATOM 974 N N . LEU A 1 143 ? -6.395 72.562 29.078 1 95.75 143 LEU A N 1
ATOM 975 C CA . LEU A 1 143 ? -7.164 71.75 29.984 1 95.75 143 LEU A CA 1
ATOM 976 C C . LEU A 1 143 ? -6.258 71.062 31.031 1 95.75 143 LEU A C 1
ATOM 978 O O . LEU A 1 143 ? -5.312 70.375 30.688 1 95.75 143 LEU A O 1
ATOM 982 N N . ILE A 1 144 ? -6.551 71.375 32.312 1 95.06 144 ILE A N 1
ATOM 983 C CA . ILE A 1 144 ? -5.719 70.875 33.406 1 95.06 144 ILE A CA 1
ATOM 984 C C . ILE A 1 144 ? -6.551 70 34.312 1 95.06 144 ILE A C 1
ATOM 986 O O . ILE A 1 144 ? -7.582 70.375 34.844 1 95.06 144 ILE A O 1
ATOM 990 N N . PHE A 1 145 ? -6.086 68.75 34.438 1 94.12 145 PHE A N 1
ATOM 991 C CA . PHE A 1 145 ? -6.723 67.812 35.344 1 94.12 145 PHE A CA 1
ATOM 992 C C . PHE A 1 145 ? -5.797 67.438 36.5 1 94.12 145 PHE A C 1
ATOM 994 O O . PHE A 1 145 ? -4.641 67.062 36.281 1 94.12 145 PHE A O 1
ATOM 1001 N N . THR A 1 146 ? -6.281 67.625 37.656 1 90.75 146 THR A N 1
ATOM 1002 C CA . THR A 1 146 ? -5.512 67.25 38.844 1 90.75 146 THR A CA 1
ATOM 1003 C C . THR A 1 146 ? -6.105 66 39.5 1 90.75 146 THR A C 1
ATOM 1005 O O . THR A 1 146 ? -7.211 65.562 39.156 1 90.75 146 THR A O 1
ATOM 1008 N N . GLY A 1 147 ? -5.359 65.188 40.25 1 89.06 147 GLY A N 1
ATOM 1009 C CA . GLY A 1 147 ? -5.844 64 40.969 1 89.06 147 GLY A CA 1
ATOM 1010 C C . GLY A 1 147 ? -5.547 62.688 40.281 1 89.06 147 GLY A C 1
ATOM 1011 O O . GLY A 1 147 ? -4.594 62.594 39.5 1 89.06 147 GLY A O 1
ATOM 1012 N N . ASP A 1 148 ? -6.363 61.625 40.656 1 88.56 148 ASP A N 1
ATOM 1013 C CA . ASP A 1 148 ? -6.008 60.281 40.219 1 88.56 148 ASP A CA 1
ATOM 1014 C C . ASP A 1 148 ? -7.141 59.656 39.406 1 88.56 148 ASP A C 1
ATOM 1016 O O . ASP A 1 148 ? -7.145 58.469 39.156 1 88.56 148 ASP A O 1
ATOM 1020 N N . ARG A 1 149 ? -8.062 60.406 38.906 1 88.75 149 ARG A N 1
ATOM 1021 C CA . ARG A 1 149 ? -9.156 59.906 38.094 1 88.75 149 ARG A CA 1
ATOM 1022 C C . ARG A 1 149 ? -8.641 59.5 36.688 1 88.75 149 ARG A C 1
ATOM 1024 O O . ARG A 1 149 ? -7.723 60.125 36.156 1 88.75 149 ARG A O 1
ATOM 1031 N N . ASN A 1 150 ? -9.25 58.531 36.219 1 90.69 150 ASN A N 1
ATOM 1032 C CA . ASN A 1 150 ? -9.07 58.25 34.781 1 90.69 150 ASN A CA 1
ATOM 1033 C C . ASN A 1 150 ? -9.867 59.219 33.938 1 90.69 150 ASN A C 1
ATOM 1035 O O . ASN A 1 150 ? -11.102 59.281 34 1 90.69 150 ASN A O 1
ATOM 1039 N N . VAL A 1 151 ? -9.195 59.969 33.125 1 93.06 151 VAL A N 1
ATOM 1040 C CA . VAL A 1 151 ? -9.898 61 32.375 1 93.06 151 VAL A CA 1
ATOM 1041 C C . VAL A 1 151 ? -9.828 60.656 30.875 1 93.06 151 VAL A C 1
ATOM 1043 O O . VAL A 1 151 ? -8.852 60.062 30.406 1 93.06 151 VAL A O 1
ATOM 1046 N N . TYR A 1 152 ? -10.852 60.906 30.234 1 93 152 TYR A N 1
ATOM 1047 C CA . TYR A 1 152 ? -10.945 60.906 28.781 1 93 152 TYR A CA 1
ATOM 1048 C C . TYR A 1 152 ? -11.055 62.344 28.25 1 93 152 TYR A C 1
ATOM 1050 O O . TYR A 1 152 ? -12.008 63.062 28.578 1 93 152 TYR A O 1
ATOM 1058 N N . VAL A 1 153 ? -10.078 62.75 27.453 1 95.12 153 VAL A N 1
ATOM 1059 C CA . VAL A 1 153 ? -10.039 64.125 27 1 95.12 153 VAL A CA 1
ATOM 1060 C C . VAL A 1 153 ? -10 64.188 25.484 1 95.12 153 VAL A C 1
ATOM 1062 O O . VAL A 1 153 ? -9.266 63.406 24.844 1 95.12 153 VAL A O 1
ATOM 1065 N N . ASP A 1 154 ? -10.805 65.062 24.891 1 93.75 154 ASP A N 1
ATOM 1066 C CA . ASP A 1 154 ? -10.758 65.375 23.469 1 93.75 154 ASP A CA 1
ATOM 1067 C C . ASP A 1 154 ? -10.555 66.875 23.234 1 93.75 154 ASP A C 1
ATOM 1069 O O . ASP A 1 154 ? -11.469 67.625 23.453 1 93.75 154 ASP A O 1
ATOM 1073 N N . GLY A 1 155 ? -9.43 67.188 22.719 1 93.5 155 GLY A N 1
ATOM 1074 C CA . GLY A 1 155 ? -9.078 68.562 22.516 1 93.5 155 GLY A CA 1
ATOM 1075 C C . GLY A 1 155 ? -9.742 69.188 21.281 1 93.5 155 GLY A C 1
ATOM 1076 O O . GLY A 1 155 ? -9.828 70.375 21.156 1 93.5 155 GLY A O 1
ATOM 1077 N N . ARG A 1 156 ? -10.133 68.312 20.344 1 92.44 156 ARG A N 1
ATOM 1078 C CA . ARG A 1 156 ? -10.781 68.75 19.094 1 92.44 156 ARG A CA 1
ATOM 1079 C C . ARG A 1 156 ? -9.883 69.625 18.281 1 92.44 156 ARG A C 1
ATOM 1081 O O . ARG A 1 156 ? -8.711 69.312 18.047 1 92.44 156 ARG A O 1
ATOM 1088 N N . ASP A 1 157 ? -10.445 70.938 17.828 1 91.5 157 ASP A N 1
ATOM 1089 C CA . ASP A 1 157 ? -9.648 71.75 16.969 1 91.5 157 ASP A CA 1
ATOM 1090 C C . ASP A 1 157 ? -8.828 72.75 17.797 1 91.5 157 ASP A C 1
ATOM 1092 O O . ASP A 1 157 ? -9.125 73 18.969 1 91.5 157 ASP A O 1
ATOM 1096 N N . GLY A 1 158 ? -7.711 73.312 17.203 1 94.75 158 GLY A N 1
ATOM 1097 C CA . GLY A 1 158 ? -6.84 74.25 17.859 1 94.75 158 GLY A CA 1
ATOM 1098 C C . GLY A 1 158 ? -5.566 73.625 18.406 1 94.75 158 GLY A C 1
ATOM 1099 O O . GLY A 1 158 ? -5.406 72.438 18.375 1 94.75 158 GLY A O 1
ATOM 1100 N N . ASN A 1 159 ? -4.617 74.5 18.75 1 96.56 159 ASN A N 1
ATOM 1101 C CA . ASN A 1 159 ? -3.396 74.062 19.406 1 96.56 159 ASN A CA 1
ATOM 1102 C C . ASN A 1 159 ? -3.58 73.938 20.906 1 96.56 159 ASN A C 1
ATOM 1104 O O . ASN A 1 159 ? -3.311 74.875 21.656 1 96.56 159 ASN A O 1
ATOM 1108 N N . ASP A 1 160 ? -3.867 72.75 21.375 1 95.69 160 ASP A N 1
ATOM 1109 C CA . ASP A 1 160 ? -4.336 72.562 22.734 1 95.69 160 ASP A CA 1
ATOM 1110 C C . ASP A 1 160 ? -3.191 72.188 23.656 1 95.69 160 ASP A C 1
ATOM 1112 O O . ASP A 1 160 ? -2.209 71.562 23.203 1 95.69 160 ASP A O 1
ATOM 1116 N N . THR A 1 161 ? -3.297 72.625 24.859 1 96.81 161 THR A N 1
ATOM 1117 C CA . THR A 1 161 ? -2.471 72.062 25.938 1 96.81 161 THR A CA 1
ATOM 1118 C C . THR A 1 161 ? -3.307 71.25 26.906 1 96.81 161 THR A C 1
ATOM 1120 O O . THR A 1 161 ? -4.223 71.75 27.547 1 96.81 161 THR A O 1
ATOM 1123 N N . ILE A 1 162 ? -2.998 69.938 26.984 1 96.31 162 ILE A N 1
ATOM 1124 C CA . ILE A 1 162 ? -3.736 69.062 27.844 1 96.31 162 ILE A CA 1
ATOM 1125 C C . ILE A 1 162 ? -2.797 68.438 28.906 1 96.31 162 ILE A C 1
ATOM 1127 O O . ILE A 1 162 ? -1.811 67.812 28.562 1 96.31 162 ILE A O 1
ATOM 1131 N N . ILE A 1 163 ? -3.096 68.688 30.141 1 96.31 163 ILE A N 1
ATOM 1132 C CA . ILE A 1 163 ? -2.291 68.188 31.266 1 96.31 163 ILE A CA 1
ATOM 1133 C C . ILE A 1 163 ? -3.146 67.312 32.156 1 96.31 163 ILE A C 1
ATOM 1135 O O . ILE A 1 163 ? -4.125 67.812 32.75 1 96.31 163 ILE A O 1
ATOM 1139 N N . THR A 1 164 ? -2.799 66.125 32.188 1 95.19 164 THR A N 1
ATOM 1140 C CA . THR A 1 164 ? -3.449 65.188 33.125 1 95.19 164 THR A CA 1
ATOM 1141 C C . THR A 1 164 ? -2.475 64.75 34.219 1 95.19 164 THR A C 1
ATOM 1143 O O . THR A 1 164 ? -1.265 64.938 34.094 1 95.19 164 THR A O 1
ATOM 1146 N N . ALA A 1 165 ? -2.977 64.188 35.344 1 92.12 165 ALA A N 1
ATOM 1147 C CA . ALA A 1 165 ? -2.156 63.781 36.469 1 92.12 165 ALA A CA 1
ATOM 1148 C C . ALA A 1 165 ? -2.146 62.281 36.625 1 92.12 165 ALA A C 1
ATOM 1150 O O . ALA A 1 165 ? -1.867 61.562 35.656 1 92.12 165 ALA A O 1
ATOM 1151 N N . ALA A 1 166 ? -2.441 61.812 37.844 1 91.12 166 ALA A N 1
ATOM 1152 C CA . ALA A 1 166 ? -2.459 60.344 38.031 1 91.12 166 ALA A CA 1
ATOM 1153 C C . ALA A 1 166 ? -3.736 59.75 37.469 1 91.12 166 ALA A C 1
ATOM 1155 O O . ALA A 1 166 ? -4.711 60.469 37.219 1 91.12 166 ALA A O 1
ATOM 1156 N N . GLY A 1 167 ? -3.734 58.438 37.125 1 90.62 167 GLY A N 1
ATOM 1157 C CA . GLY A 1 167 ? -4.816 57.719 36.5 1 90.62 167 GLY A CA 1
ATOM 1158 C C . GLY A 1 167 ? -4.457 57.219 35.094 1 90.62 167 GLY A C 1
ATOM 1159 O O . GLY A 1 167 ? -3.477 57.688 34.5 1 90.62 167 GLY A O 1
ATOM 1160 N N . ASN A 1 168 ? -5.16 56.219 34.656 1 93.19 168 ASN A N 1
ATOM 1161 C CA . ASN A 1 168 ? -5.02 55.781 33.25 1 93.19 168 ASN A CA 1
ATOM 1162 C C . ASN A 1 168 ? -5.887 56.594 32.312 1 93.19 168 ASN A C 1
ATOM 1164 O O . ASN A 1 168 ? -7.098 56.375 32.219 1 93.19 168 ASN A O 1
ATOM 1168 N N . ASP A 1 169 ? -5.293 57.469 31.578 1 93.69 169 ASP A N 1
ATOM 1169 C CA . ASP A 1 169 ? -6.02 58.469 30.828 1 93.69 169 ASP A CA 1
ATOM 1170 C C . ASP A 1 169 ? -6.043 58.156 29.328 1 93.69 169 ASP A C 1
ATOM 1172 O O . ASP A 1 169 ? -5.133 57.469 28.828 1 93.69 169 ASP A O 1
ATOM 1176 N N . THR A 1 170 ? -7.113 58.5 28.75 1 94.25 170 THR A N 1
ATOM 1177 C CA . THR A 1 170 ? -7.242 58.469 27.297 1 94.25 170 THR A CA 1
ATOM 1178 C C . THR A 1 170 ? -7.328 59.875 26.734 1 94.25 170 THR A C 1
ATOM 1180 O O . THR A 1 170 ? -8.266 60.625 27.031 1 94.25 170 THR A O 1
ATOM 1183 N N . ILE A 1 171 ? -6.375 60.219 25.906 1 95.12 171 ILE A N 1
ATOM 1184 C CA . ILE A 1 171 ? -6.262 61.625 25.453 1 95.12 171 ILE A CA 1
ATOM 1185 C C . ILE A 1 171 ? -6.262 61.656 23.938 1 95.12 171 ILE A C 1
ATOM 1187 O O . ILE A 1 171 ? -5.391 61.094 23.281 1 95.12 171 ILE A O 1
ATOM 1191 N N . TYR A 1 172 ? -7.215 62.344 23.438 1 94.06 172 TYR A N 1
ATOM 1192 C CA . TYR A 1 172 ? -7.215 62.719 22.016 1 94.06 172 TYR A CA 1
ATOM 1193 C C . TYR A 1 172 ? -6.766 64.188 21.844 1 94.06 172 TYR A C 1
ATOM 1195 O O . TYR A 1 172 ? -7.469 65.125 22.234 1 94.06 172 TYR A O 1
ATOM 1203 N N . GLY A 1 173 ? -5.664 64.312 21.219 1 92.62 173 GLY A N 1
ATOM 1204 C CA . GLY A 1 173 ? -5.145 65.688 21.016 1 92.62 173 GLY A CA 1
ATOM 1205 C C . GLY A 1 173 ? -5.969 66.5 20.031 1 92.62 173 GLY A C 1
ATOM 1206 O O . GLY A 1 173 ? -6.113 67.688 20.188 1 92.62 173 GLY A O 1
ATOM 1207 N N . GLY A 1 174 ? -6.457 65.812 18.969 1 90.06 174 GLY A N 1
ATOM 1208 C CA . GLY A 1 174 ? -7.223 66.5 17.938 1 90.06 174 GLY A CA 1
ATOM 1209 C C . GLY A 1 174 ? -6.352 67.188 16.875 1 90.06 174 GLY A C 1
ATOM 1210 O O . GLY A 1 174 ? -5.172 66.812 16.75 1 90.06 174 GLY A O 1
ATOM 1211 N N . ALA A 1 175 ? -6.98 68.062 16.125 1 90.31 175 ALA A N 1
ATOM 1212 C CA . ALA A 1 175 ? -6.254 68.75 15.07 1 90.31 175 ALA A CA 1
ATOM 1213 C C . ALA A 1 175 ? -5.375 69.875 15.656 1 90.31 175 ALA A C 1
ATOM 1215 O O . ALA A 1 175 ? -5.512 70.25 16.828 1 90.31 175 ALA A O 1
ATOM 1216 N N . GLY A 1 176 ? -4.355 70.375 14.898 1 94.12 176 GLY A N 1
ATOM 1217 C CA . GLY A 1 176 ? -3.477 71.438 15.336 1 94.12 176 GLY A CA 1
ATOM 1218 C C . GLY A 1 176 ? -2.189 70.938 15.969 1 94.12 176 GLY A C 1
ATOM 1219 O O . GLY A 1 176 ? -1.854 69.75 15.844 1 94.12 176 GLY A O 1
ATOM 1220 N N . ASN A 1 177 ? -1.403 71.875 16.469 1 95.88 177 ASN A N 1
ATOM 1221 C CA . ASN A 1 177 ? -0.197 71.562 17.219 1 95.88 177 ASN A CA 1
ATOM 1222 C C . ASN A 1 177 ? -0.473 71.5 18.719 1 95.88 177 ASN A C 1
ATOM 1224 O O . ASN A 1 177 ? -0.593 72.562 19.375 1 95.88 177 ASN A O 1
ATOM 1228 N N . ASN A 1 178 ? -0.474 70.312 19.281 1 95.88 178 ASN A N 1
ATOM 1229 C CA . ASN A 1 178 ? -0.917 70.125 20.656 1 95.88 178 ASN A CA 1
ATOM 1230 C C . ASN A 1 178 ? 0.25 69.812 21.578 1 95.88 178 ASN A C 1
ATOM 1232 O O . ASN A 1 178 ? 1.266 69.25 21.125 1 95.88 178 ASN A O 1
ATOM 1236 N N . VAL A 1 179 ? 0.108 70.188 22.812 1 96.62 179 VAL A N 1
ATOM 1237 C CA . VAL A 1 179 ? 1.007 69.812 23.891 1 96.62 179 VAL A CA 1
ATOM 1238 C C . VAL A 1 179 ? 0.255 68.938 24.906 1 96.62 179 VAL A C 1
ATOM 1240 O O . VAL A 1 179 ? -0.7 69.438 25.531 1 96.62 179 VAL A O 1
ATOM 1243 N N . ILE A 1 180 ? 0.686 67.688 25.016 1 96.81 180 ILE A N 1
ATOM 1244 C CA . ILE A 1 180 ? 0.025 66.75 25.906 1 96.81 180 ILE A CA 1
ATOM 1245 C C . ILE A 1 180 ? 1.002 66.312 26.984 1 96.81 180 ILE A C 1
ATOM 1247 O O . ILE A 1 180 ? 2.033 65.688 26.672 1 96.81 180 ILE A O 1
ATOM 1251 N N . LEU A 1 181 ? 0.739 66.562 28.203 1 97.19 181 LEU A N 1
ATOM 1252 C CA . LEU A 1 181 ? 1.494 66.125 29.375 1 97.19 181 LEU A CA 1
ATOM 1253 C C . LEU A 1 181 ? 0.645 65.25 30.25 1 97.19 181 LEU A C 1
ATOM 1255 O O . LEU A 1 181 ? -0.146 65.688 31.062 1 97.19 181 LEU A O 1
ATOM 1259 N N . SER A 1 182 ? 0.884 63.969 30.016 1 95.25 182 SER A N 1
ATOM 1260 C CA . SER A 1 182 ? 0.127 63.031 30.844 1 95.25 182 SER A CA 1
ATOM 1261 C C . SER A 1 182 ? 0.936 62.594 32.062 1 95.25 182 SER A C 1
ATOM 1263 O O . SER A 1 182 ? 2.158 62.438 31.969 1 95.25 182 SER A O 1
ATOM 1265 N N . GLY A 1 183 ? 0.426 62.438 33.281 1 92.69 183 GLY A N 1
ATOM 1266 C CA . GLY A 1 183 ? 1.085 62.094 34.531 1 92.69 183 GLY A CA 1
ATOM 1267 C C . GLY A 1 183 ? 1.286 60.594 34.688 1 92.69 183 GLY A C 1
ATOM 1268 O O . GLY A 1 183 ? 1.615 59.906 33.75 1 92.69 183 GLY A O 1
ATOM 1269 N N . ALA A 1 184 ? 1.205 60.125 35.906 1 93.44 184 ALA A N 1
ATOM 1270 C CA . ALA A 1 184 ? 1.392 58.719 36.219 1 93.44 184 ALA A CA 1
ATOM 1271 C C . ALA A 1 184 ? 0.199 57.906 35.75 1 93.44 184 ALA A C 1
ATOM 1273 O O . ALA A 1 184 ? -0.917 58.406 35.625 1 93.44 184 ALA A O 1
ATOM 1274 N N . GLY A 1 185 ? 0.456 56.562 35.469 1 93.44 185 GLY A N 1
ATOM 1275 C CA . GLY A 1 185 ? -0.557 55.656 34.969 1 93.44 185 GLY A CA 1
ATOM 1276 C C . GLY A 1 185 ? -0.266 55.156 33.562 1 93.44 185 GLY A C 1
ATOM 1277 O O . GLY A 1 185 ? 0.662 55.656 32.906 1 93.44 185 GLY A O 1
ATOM 1278 N N . ASN A 1 186 ? -0.965 54.188 33.156 1 94.31 186 ASN A N 1
ATOM 1279 C CA . ASN A 1 186 ? -0.868 53.719 31.766 1 94.31 186 ASN A CA 1
ATOM 1280 C C . ASN A 1 186 ? -1.813 54.469 30.844 1 94.31 186 ASN A C 1
ATOM 1282 O O . ASN A 1 186 ? -3.004 54.156 30.766 1 94.31 186 ASN A O 1
ATOM 1286 N N . ASP A 1 187 ? -1.307 55.375 30.078 1 94.94 187 ASP A N 1
ATOM 1287 C CA . ASP A 1 187 ? -2.115 56.312 29.297 1 94.94 187 ASP A CA 1
ATOM 1288 C C . ASP A 1 187 ? -2.131 55.938 27.828 1 94.94 187 ASP A C 1
ATOM 1290 O O . ASP A 1 187 ? -1.172 55.344 27.328 1 94.94 187 ASP A O 1
ATOM 1294 N N . GLU A 1 188 ? -3.227 56.188 27.188 1 95.12 188 GLU A N 1
ATOM 1295 C CA . GLU A 1 188 ? -3.383 56.094 25.75 1 95.12 188 GLU A CA 1
ATOM 1296 C C . GLU A 1 188 ? -3.561 57.438 25.094 1 95.12 188 GLU A C 1
ATOM 1298 O O . GLU A 1 188 ? -4.531 58.156 25.375 1 95.12 188 GLU A O 1
ATOM 1303 N N . ILE A 1 189 ? -2.637 57.75 24.266 1 95.69 189 ILE A N 1
ATOM 1304 C CA . ILE A 1 189 ? -2.633 59.062 23.641 1 95.69 189 ILE A CA 1
ATOM 1305 C C . ILE A 1 189 ? -2.797 58.938 22.125 1 95.69 189 ILE A C 1
ATOM 1307 O O . ILE A 1 189 ? -1.996 58.25 21.469 1 95.69 189 ILE A O 1
ATOM 1311 N N . PHE A 1 190 ? -3.834 59.531 21.625 1 94.19 190 PHE A N 1
ATOM 1312 C CA . PHE A 1 190 ? -4.117 59.5 20.188 1 94.19 190 PHE A CA 1
ATOM 1313 C C . PHE A 1 190 ? -3.754 60.812 19.531 1 94.19 190 PHE A C 1
ATOM 1315 O O . PHE A 1 190 ? -4.309 61.875 19.875 1 94.19 190 PHE A O 1
ATOM 1322 N N . LEU A 1 191 ? -2.855 60.781 18.594 1 93.88 191 LEU A N 1
ATOM 1323 C CA . LEU A 1 191 ? -2.424 61.969 17.906 1 93.88 191 LEU A CA 1
ATOM 1324 C C . LEU A 1 191 ? -3.066 62.062 16.516 1 93.88 191 LEU A C 1
ATOM 1326 O O . LEU A 1 191 ? -3.217 61.062 15.836 1 93.88 191 LEU A O 1
ATOM 1330 N N . ALA A 1 192 ? -3.547 63.188 16.141 1 85.44 192 ALA A N 1
ATOM 1331 C CA . ALA A 1 192 ? -4.098 63.5 14.82 1 85.44 192 ALA A CA 1
ATOM 1332 C C . ALA A 1 192 ? -3.65 64.875 14.336 1 85.44 192 ALA A C 1
ATOM 1334 O O . ALA A 1 192 ? -4.117 65.375 13.297 1 85.44 192 ALA A O 1
ATOM 1335 N N . GLY A 1 193 ? -2.754 65.5 14.953 1 79.12 193 GLY A N 1
ATOM 1336 C CA . GLY A 1 193 ? -2.332 66.875 14.664 1 79.12 193 GLY A CA 1
ATOM 1337 C C . GLY A 1 193 ? -1.198 66.938 13.656 1 79.12 193 GLY A C 1
ATOM 1338 O O . GLY A 1 193 ? -0.932 65.938 12.945 1 79.12 193 GLY A O 1
ATOM 1339 N N . THR A 1 194 ? -0.726 68.125 13.508 1 86.38 194 THR A N 1
ATOM 1340 C CA . THR A 1 194 ? 0.349 68.438 12.562 1 86.38 194 THR A CA 1
ATOM 1341 C C . THR A 1 194 ? 1.711 68.312 13.234 1 86.38 194 THR A C 1
ATOM 1343 O O . THR A 1 194 ? 2.604 67.625 12.727 1 86.38 194 THR A O 1
ATOM 1346 N N . ALA A 1 195 ? 1.854 68.938 14.352 1 93.25 195 ALA A N 1
ATOM 1347 C CA . ALA A 1 195 ? 3.086 68.875 15.133 1 93.25 195 ALA A CA 1
ATOM 1348 C C . ALA A 1 195 ? 2.785 68.812 16.625 1 93.25 195 ALA A C 1
ATOM 1350 O O . ALA A 1 195 ? 2.652 69.875 17.281 1 93.25 195 ALA A O 1
ATOM 1351 N N . ASP A 1 196 ? 2.805 67.625 17.203 1 95.31 196 ASP A N 1
ATOM 1352 C CA . ASP A 1 196 ? 2.412 67.438 18.594 1 95.31 196 ASP A CA 1
ATOM 1353 C C . ASP A 1 196 ? 3.635 67.188 19.484 1 95.31 196 ASP A C 1
ATOM 1355 O O . ASP A 1 196 ? 4.66 66.75 19.016 1 95.31 196 ASP A O 1
ATOM 1359 N N . VAL A 1 197 ? 3.551 67.688 20.672 1 95.88 197 VAL A N 1
ATOM 1360 C CA . VAL A 1 197 ? 4.523 67.438 21.719 1 95.88 197 VAL A CA 1
ATOM 1361 C C . VAL A 1 197 ? 3.859 66.625 22.828 1 95.88 197 VAL A C 1
ATOM 1363 O O . VAL A 1 197 ? 2.848 67 23.391 1 95.88 197 VAL A O 1
ATOM 1366 N N . VAL A 1 198 ? 4.473 65.438 23.078 1 96.69 198 VAL A N 1
ATOM 1367 C CA . VAL A 1 198 ? 3.887 64.562 24.078 1 96.69 198 VAL A CA 1
ATOM 1368 C C . VAL A 1 198 ? 4.918 64.25 25.156 1 96.69 198 VAL A C 1
ATOM 1370 O O . VAL A 1 198 ? 6.055 63.875 24.844 1 96.69 198 VAL A O 1
ATOM 1373 N N . ASP A 1 199 ? 4.621 64.438 26.406 1 96.62 199 ASP A N 1
ATOM 1374 C CA . ASP A 1 199 ? 5.242 63.781 27.547 1 96.62 199 ASP A CA 1
ATOM 1375 C C . ASP A 1 199 ? 4.273 62.812 28.234 1 96.62 199 ASP A C 1
ATOM 1377 O O . ASP A 1 199 ? 3.367 63.25 28.953 1 96.62 199 ASP A O 1
ATOM 1381 N N . ALA A 1 200 ? 4.496 61.531 28.062 1 95.94 200 ALA A N 1
ATOM 1382 C CA . ALA A 1 200 ? 3.498 60.562 28.453 1 95.94 200 ALA A CA 1
ATOM 1383 C C . ALA A 1 200 ? 3.629 60.188 29.938 1 95.94 200 ALA A C 1
ATOM 1385 O O . ALA A 1 200 ? 2.787 59.5 30.484 1 95.94 200 ALA A O 1
ATOM 1386 N N . GLY A 1 201 ? 4.621 60.625 30.672 1 93.94 201 GLY A N 1
ATOM 1387 C CA . GLY A 1 201 ? 4.75 60.469 32.125 1 93.94 201 GLY A CA 1
ATOM 1388 C C . GLY A 1 201 ? 5.09 59.031 32.531 1 93.94 201 GLY A C 1
ATOM 1389 O O . GLY A 1 201 ? 5.617 58.281 31.734 1 93.94 201 GLY A O 1
ATOM 1390 N N . GLU A 1 202 ? 4.918 58.75 33.844 1 93.5 202 GLU A N 1
ATOM 1391 C CA . GLU A 1 202 ? 5.227 57.438 34.375 1 93.5 202 GLU A CA 1
ATOM 1392 C C . GLU A 1 202 ? 4.176 56.406 33.969 1 93.5 202 GLU A C 1
ATOM 1394 O O . GLU A 1 202 ? 3.02 56.75 33.719 1 93.5 202 GLU A O 1
ATOM 1399 N N . GLY A 1 203 ? 4.676 55.125 33.844 1 94.06 203 GLY A N 1
ATOM 1400 C CA . GLY A 1 203 ? 3.793 54.031 33.438 1 94.06 203 GLY A CA 1
ATOM 1401 C C . GLY A 1 203 ? 4.109 53.469 32.062 1 94.06 203 GLY A C 1
ATOM 1402 O O . GLY A 1 203 ? 5.137 53.812 31.484 1 94.06 203 GLY A O 1
ATOM 1403 N N . TYR A 1 204 ? 3.275 52.531 31.641 1 95 204 TYR A N 1
ATOM 1404 C CA . TYR A 1 204 ? 3.402 52 30.297 1 95 204 TYR A CA 1
ATOM 1405 C C . TYR A 1 204 ? 2.4 52.656 29.344 1 95 204 TYR A C 1
ATOM 1407 O O . TYR A 1 204 ? 1.272 52.188 29.203 1 95 204 TYR A O 1
ATOM 1415 N N . ASP A 1 205 ? 2.852 53.625 28.656 1 95.69 205 ASP A N 1
ATOM 1416 C CA . ASP A 1 205 ? 1.984 54.5 27.875 1 95.69 205 ASP A CA 1
ATOM 1417 C C . ASP A 1 205 ? 2.062 54.156 26.391 1 95.69 205 ASP A C 1
ATOM 1419 O O . ASP A 1 205 ? 3.131 53.812 25.875 1 95.69 205 ASP A O 1
ATOM 1423 N N . VAL A 1 206 ? 0.936 54.281 25.734 1 96.44 206 VAL A N 1
ATOM 1424 C CA . VAL A 1 206 ? 0.822 54 24.312 1 96.44 206 VAL A CA 1
ATOM 1425 C C . VAL A 1 206 ? 0.448 55.25 23.562 1 96.44 206 VAL A C 1
ATOM 1427 O O . VAL A 1 206 ? -0.489 55.969 23.938 1 96.44 206 VAL A O 1
ATOM 1430 N N . VAL A 1 207 ? 1.191 55.562 22.547 1 96.56 207 VAL A N 1
ATOM 1431 C CA . VAL A 1 207 ? 0.839 56.625 21.641 1 96.56 207 VAL A CA 1
ATOM 1432 C C . VAL A 1 207 ? 0.375 56.062 20.297 1 96.56 207 VAL A C 1
ATOM 1434 O O . VAL A 1 207 ? 1.099 55.281 19.672 1 96.56 207 VAL A O 1
ATOM 1437 N N . HIS A 1 208 ? -0.81 56.438 19.922 1 94.81 208 HIS A N 1
ATOM 1438 C CA . HIS A 1 208 ? -1.394 56 18.672 1 94.81 208 HIS A CA 1
ATOM 1439 C C . HIS A 1 208 ? -1.189 57.031 17.562 1 94.81 208 HIS A C 1
ATOM 1441 O O . HIS A 1 208 ? -1.549 58.188 17.719 1 94.81 208 HIS A O 1
ATOM 1447 N N . LEU A 1 209 ? -0.61 56.531 16.547 1 93.56 209 LEU A N 1
ATOM 1448 C CA . LEU A 1 209 ? -0.351 57.344 15.359 1 93.56 209 LEU A CA 1
ATOM 1449 C C . LEU A 1 209 ? -1.151 56.844 14.164 1 93.56 209 LEU A C 1
ATOM 1451 O O . LEU A 1 209 ? -1.433 55.656 14.055 1 93.56 209 LEU A O 1
ATOM 1455 N N . GLY A 1 210 ? -1.545 57.75 13.266 1 89.81 210 GLY A N 1
ATOM 1456 C CA . GLY A 1 210 ? -2.289 57.375 12.078 1 89.81 210 GLY A CA 1
ATOM 1457 C C . GLY A 1 210 ? -1.416 56.781 11 1 89.81 210 GLY A C 1
ATOM 1458 O O . GLY A 1 210 ? -0.214 57.031 10.938 1 89.81 210 GLY A O 1
ATOM 1459 N N . GLY A 1 211 ? -1.979 55.938 10.195 1 92.06 211 GLY A N 1
ATOM 1460 C CA . GLY A 1 211 ? -1.282 55.375 9.047 1 92.06 211 GLY A CA 1
ATOM 1461 C C . GLY A 1 211 ? -0.413 54.188 9.406 1 92.06 211 GLY A C 1
ATOM 1462 O O . GLY A 1 211 ? -0.8 53.375 10.234 1 92.06 211 GLY A O 1
ATOM 1463 N N . SER A 1 212 ? 0.712 54.125 8.578 1 94.19 212 SER A N 1
ATOM 1464 C CA . SER A 1 212 ? 1.635 53 8.773 1 94.19 212 SER A CA 1
ATOM 1465 C C . SER A 1 212 ? 2.984 53.5 9.289 1 94.19 212 SER A C 1
ATOM 1467 O O . SER A 1 212 ? 3.289 54.688 9.227 1 94.19 212 SER A O 1
ATOM 1469 N N . ARG A 1 213 ? 3.652 52.562 9.914 1 94.12 213 ARG A N 1
ATOM 1470 C CA . ARG A 1 213 ? 4.98 52.875 10.422 1 94.12 213 ARG A CA 1
ATOM 1471 C C . ARG A 1 213 ? 5.867 53.438 9.336 1 94.12 213 ARG A C 1
ATOM 1473 O O . ARG A 1 213 ? 6.668 54.344 9.594 1 94.12 213 ARG A O 1
ATOM 1480 N N . GLN A 1 214 ? 5.691 53 8.094 1 92.31 214 GLN A N 1
ATOM 1481 C CA . GLN A 1 214 ? 6.523 53.406 6.973 1 92.31 214 GLN A CA 1
ATOM 1482 C C . GLN A 1 214 ? 6.262 54.875 6.613 1 92.31 214 GLN A C 1
ATOM 1484 O O . GLN A 1 214 ? 7.07 55.5 5.934 1 92.31 214 GLN A O 1
ATOM 1489 N N . ASP A 1 215 ? 5.219 55.438 7.129 1 92.75 215 ASP A N 1
ATOM 1490 C CA . ASP A 1 215 ? 4.852 56.812 6.855 1 92.75 215 ASP A CA 1
ATOM 1491 C C . ASP A 1 215 ? 5.645 57.781 7.734 1 92.75 215 ASP A C 1
ATOM 1493 O O . ASP A 1 215 ? 5.508 59 7.609 1 92.75 215 ASP A O 1
ATOM 1497 N N . TYR A 1 216 ? 6.527 57.219 8.617 1 94.62 216 TYR A N 1
ATOM 1498 C CA . TYR A 1 216 ? 7.203 58.062 9.609 1 94.62 216 TYR A CA 1
ATOM 1499 C C . TYR A 1 216 ? 8.711 57.812 9.578 1 94.62 216 TYR A C 1
ATOM 1501 O O . TYR A 1 216 ? 9.164 56.719 9.289 1 94.62 216 TYR A O 1
ATOM 1509 N N . ASP A 1 217 ? 9.438 58.875 9.75 1 94.88 217 ASP A N 1
ATOM 1510 C CA . ASP A 1 217 ? 10.852 58.781 10.117 1 94.88 217 ASP A CA 1
ATOM 1511 C C . ASP A 1 217 ? 11.047 59.062 11.609 1 94.88 217 ASP A C 1
ATOM 1513 O O . ASP A 1 217 ? 10.445 59.969 12.172 1 94.88 217 ASP A O 1
ATOM 1517 N N . PHE A 1 218 ? 11.844 58.219 12.258 1 94.69 218 PHE A N 1
ATOM 1518 C CA . PHE A 1 218 ? 12.078 58.312 13.695 1 94.69 218 PHE A CA 1
ATOM 1519 C C . PHE A 1 218 ? 13.5 58.75 13.992 1 94.69 218 PHE A C 1
ATOM 1521 O O . PHE A 1 218 ? 14.461 58.188 13.438 1 94.69 218 PHE A O 1
ATOM 1528 N N . THR A 1 219 ? 13.617 59.719 14.852 1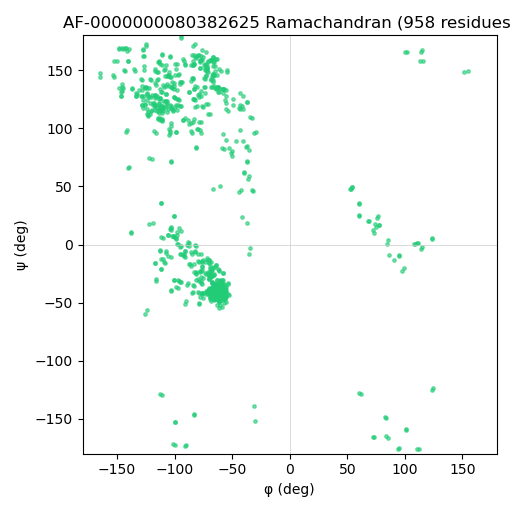 93.62 219 THR A N 1
ATOM 1529 C CA . THR A 1 219 ? 14.93 60.125 15.328 1 93.62 219 THR A CA 1
ATOM 1530 C C . THR A 1 219 ? 14.922 60.281 16.844 1 93.62 219 THR A C 1
ATOM 1532 O O . THR A 1 219 ? 13.992 60.844 17.422 1 93.62 219 THR A O 1
ATOM 1535 N N . VAL A 1 220 ? 15.914 59.656 17.484 1 91.69 220 VAL A N 1
ATOM 1536 C CA . VAL A 1 220 ? 16.047 59.812 18.922 1 91.69 220 VAL A CA 1
ATOM 1537 C C . VAL A 1 220 ? 16.703 61.156 19.234 1 91.69 220 VAL A C 1
ATOM 1539 O O . VAL A 1 220 ? 17.75 61.469 18.656 1 91.69 220 VAL A O 1
ATOM 1542 N N . GLY A 1 221 ? 16.047 61.875 20.141 1 85.56 221 GLY A N 1
ATOM 1543 C CA . GLY A 1 221 ? 16.531 63.188 20.484 1 85.56 221 GLY A CA 1
ATOM 1544 C C . GLY A 1 221 ? 17.438 63.188 21.703 1 85.56 221 GLY A C 1
ATOM 1545 O O . GLY A 1 221 ? 17.672 62.156 22.312 1 85.56 221 GLY A O 1
ATOM 1546 N N . ASN A 1 222 ? 17.938 64.375 22.062 1 80.38 222 ASN A N 1
ATOM 1547 C CA . ASN A 1 222 ? 18.891 64.562 23.141 1 80.38 222 ASN A CA 1
ATOM 1548 C C . ASN A 1 222 ? 18.203 64.562 24.5 1 80.38 222 ASN A C 1
ATOM 1550 O O . ASN A 1 222 ? 18.859 64.375 25.531 1 80.38 222 ASN A O 1
ATOM 1554 N N . ASN A 1 223 ? 16.922 64.688 24.547 1 80.81 223 ASN A N 1
ATOM 1555 C CA . ASN A 1 223 ? 16.172 64.75 25.797 1 80.81 223 ASN A CA 1
ATOM 1556 C C . ASN A 1 223 ? 15.305 63.5 25.969 1 80.81 223 ASN A C 1
ATOM 1558 O O . ASN A 1 223 ? 14.156 63.594 26.406 1 80.81 223 ASN A O 1
ATOM 1562 N N . PHE A 1 224 ? 15.836 62.406 25.531 1 81.62 224 PHE A N 1
ATOM 1563 C CA . PHE A 1 224 ? 15.219 61.094 25.656 1 81.62 224 PHE A CA 1
ATOM 1564 C C . PHE A 1 224 ? 13.875 61.062 24.938 1 81.62 224 PHE A C 1
ATOM 1566 O O . PHE A 1 224 ? 12.93 60.438 25.406 1 81.62 224 PHE A O 1
ATOM 1573 N N . ASP A 1 225 ? 13.75 61.938 23.969 1 87.69 225 ASP A N 1
ATOM 1574 C CA . ASP A 1 225 ? 12.531 61.969 23.156 1 87.69 225 ASP A CA 1
ATOM 1575 C C . ASP A 1 225 ? 12.734 61.219 21.844 1 87.69 225 ASP A C 1
ATOM 1577 O O . ASP A 1 225 ? 13.867 61.062 21.391 1 87.69 225 ASP A O 1
ATOM 1581 N N . VAL A 1 226 ? 11.672 60.75 21.297 1 89.25 226 VAL A N 1
ATOM 1582 C CA . VAL A 1 226 ? 11.625 60.281 19.922 1 89.25 226 VAL A CA 1
ATOM 1583 C C . VAL A 1 226 ? 10.859 61.281 19.047 1 89.25 226 VAL A C 1
ATOM 1585 O O . VAL A 1 226 ? 9.727 61.656 19.375 1 89.25 226 VAL A O 1
ATOM 1588 N N . ASN A 1 227 ? 11.578 61.719 18.062 1 92.19 227 ASN A N 1
ATOM 1589 C CA . ASN A 1 227 ? 10.977 62.688 17.141 1 92.19 227 ASN A CA 1
ATOM 1590 C C . ASN A 1 227 ? 10.508 62 15.859 1 92.19 227 ASN A C 1
ATOM 1592 O O . ASN A 1 227 ? 11.258 61.25 15.242 1 92.19 227 ASN A O 1
ATOM 1596 N N . LEU A 1 228 ? 9.297 62.188 15.516 1 93.19 228 LEU A N 1
ATOM 1597 C CA . LEU A 1 228 ? 8.703 61.625 14.312 1 93.19 228 LEU A CA 1
ATOM 1598 C C . LEU A 1 228 ? 8.484 62.719 13.258 1 93.19 228 LEU A C 1
ATOM 1600 O O . LEU A 1 228 ? 8.07 63.844 13.586 1 93.19 228 LEU A O 1
ATOM 1604 N N . THR A 1 229 ? 8.789 62.438 12.086 1 92.5 229 THR A N 1
ATOM 1605 C CA . THR A 1 229 ? 8.445 63.25 10.922 1 92.5 229 THR A CA 1
ATOM 1606 C C . THR A 1 229 ? 7.738 62.406 9.867 1 92.5 229 THR A C 1
ATOM 1608 O O . THR A 1 229 ? 7.762 61.156 9.938 1 92.5 229 THR A O 1
ATOM 1611 N N . GLY A 1 230 ? 6.992 63 8.836 1 92.38 230 GLY A N 1
ATOM 1612 C CA . GLY A 1 230 ? 6.234 62.312 7.812 1 92.38 230 GLY A CA 1
ATOM 1613 C C . GLY A 1 230 ? 4.777 62.719 7.758 1 92.38 230 GLY A C 1
ATOM 1614 O O . GLY A 1 230 ? 4.473 63.938 7.676 1 92.38 230 GLY A O 1
ATOM 1615 N N . THR A 1 231 ? 3.904 61.719 7.887 1 86.94 231 THR A N 1
ATOM 1616 C CA . THR A 1 231 ? 2.475 62 7.859 1 86.94 231 THR A CA 1
ATOM 1617 C C . THR A 1 231 ? 2.109 63.031 8.938 1 86.94 231 THR A C 1
ATOM 1619 O O . THR A 1 231 ? 1.249 63.875 8.727 1 86.94 231 THR A O 1
ATOM 1622 N N . GLN A 1 232 ? 2.75 62.844 10.055 1 89.19 232 GLN A N 1
ATOM 1623 C CA . GLN A 1 232 ? 2.646 63.812 11.156 1 89.19 232 GLN A CA 1
ATOM 1624 C C . GLN A 1 232 ? 3.977 63.938 11.891 1 89.19 232 GLN A C 1
ATOM 1626 O O . GLN A 1 232 ? 4.816 63.031 11.844 1 89.19 232 GLN A O 1
ATOM 1631 N N . THR A 1 233 ? 4.125 65.188 12.414 1 94.06 233 THR A N 1
ATOM 1632 C CA . THR A 1 233 ? 5.312 65.438 13.234 1 94.06 233 THR A CA 1
ATOM 1633 C C . THR A 1 233 ? 4.957 65.375 14.719 1 94.06 233 THR A C 1
ATOM 1635 O O . THR A 1 233 ? 3.891 65.875 15.117 1 94.06 233 THR A O 1
ATOM 1638 N N . ALA A 1 234 ? 5.848 64.75 15.484 1 95.06 234 ALA A N 1
ATOM 1639 C CA . ALA A 1 234 ? 5.625 64.688 16.922 1 95.06 234 ALA A CA 1
ATOM 1640 C C . ALA A 1 234 ? 6.945 64.562 17.672 1 95.06 234 ALA A C 1
ATOM 1642 O O . ALA A 1 234 ? 7.914 64 17.141 1 95.06 234 ALA A O 1
ATOM 1643 N N . SER A 1 235 ? 7.008 65.125 18.781 1 95.5 235 SER A N 1
ATOM 1644 C CA . SER A 1 235 ? 8.055 64.875 19.766 1 95.5 235 SER A CA 1
ATOM 1645 C C . SER A 1 235 ? 7.496 64.188 20.984 1 95.5 235 SER A C 1
ATOM 1647 O O . SER A 1 235 ? 6.66 64.75 21.703 1 95.5 235 SER A O 1
ATOM 1649 N N . ILE A 1 236 ? 7.988 62.938 21.25 1 95.5 236 ILE A N 1
ATOM 1650 C CA . ILE A 1 236 ? 7.391 62.094 22.281 1 95.5 236 ILE A CA 1
ATOM 1651 C C . ILE A 1 236 ? 8.445 61.719 23.312 1 95.5 236 ILE A C 1
ATOM 1653 O O . ILE A 1 236 ? 9.516 61.219 22.969 1 95.5 236 ILE A O 1
ATOM 1657 N N . THR A 1 237 ? 8.094 62 24.594 1 94.62 237 THR A N 1
ATOM 1658 C CA . THR A 1 237 ? 8.953 61.625 25.703 1 94.62 237 THR A CA 1
ATOM 1659 C C . THR A 1 237 ? 8.203 60.688 26.672 1 94.62 237 THR A C 1
ATOM 1661 O O . THR A 1 237 ? 7.012 60.906 26.922 1 94.62 237 THR A O 1
ATOM 1664 N N . HIS A 1 238 ? 8.898 59.688 27.219 1 94 238 HIS A N 1
ATOM 1665 C CA . HIS A 1 238 ? 8.461 58.812 28.297 1 94 238 HIS A CA 1
ATOM 1666 C C . HIS A 1 238 ? 7.32 57.906 27.859 1 94 238 HIS A C 1
ATOM 1668 O O . HIS A 1 238 ? 6.5 57.469 28.672 1 94 238 HIS A O 1
ATOM 1674 N N . ALA A 1 239 ? 7.133 57.688 26.562 1 95.5 239 ALA A N 1
ATOM 1675 C CA . ALA A 1 239 ? 6.23 56.656 26.062 1 95.5 239 ALA A CA 1
ATOM 1676 C C . ALA A 1 239 ? 6.969 55.344 25.859 1 95.5 239 ALA A C 1
ATOM 1678 O O . ALA A 1 239 ? 8.18 55.312 25.641 1 95.5 239 ALA A O 1
ATOM 1679 N N . GLU A 1 240 ? 6.176 54.188 25.938 1 96.06 240 GLU A N 1
ATOM 1680 C CA . GLU A 1 240 ? 6.82 52.906 25.812 1 96.06 240 GLU A CA 1
ATOM 1681 C C . GLU A 1 240 ? 6.414 52.219 24.5 1 96.06 240 GLU A C 1
ATOM 1683 O O . GLU A 1 240 ? 7.086 51.281 24.047 1 96.06 240 GLU A O 1
ATOM 1688 N N . PHE A 1 241 ? 5.32 52.594 23.922 1 96.94 241 PHE A N 1
ATOM 1689 C CA . PHE A 1 241 ? 4.77 51.844 22.812 1 96.94 241 PHE A CA 1
ATOM 1690 C C . PHE A 1 241 ? 4.074 52.781 21.812 1 96.94 241 PHE A C 1
ATOM 1692 O O . PHE A 1 241 ? 3.277 53.625 22.203 1 96.94 241 PHE A O 1
ATOM 1699 N N . LEU A 1 242 ? 4.414 52.688 20.578 1 97.19 242 LEU A N 1
ATOM 1700 C CA . LEU A 1 242 ? 3.73 53.375 19.5 1 97.19 242 LEU A CA 1
ATOM 1701 C C . LEU A 1 242 ? 2.906 52.406 18.656 1 97.19 242 LEU A C 1
ATOM 1703 O O . LEU A 1 242 ? 3.4 51.344 18.266 1 97.19 242 LEU A O 1
ATOM 1707 N N . SER A 1 243 ? 1.685 52.719 18.438 1 96.44 243 SER A N 1
ATOM 1708 C CA . SER A 1 243 ? 0.806 51.875 17.625 1 96.44 243 SER A CA 1
ATOM 1709 C C . SER A 1 243 ? 0.34 52.625 16.375 1 96.44 243 SER A C 1
ATOM 1711 O O . SER A 1 243 ? 0.2 53.844 16.406 1 96.44 243 SER A O 1
ATOM 1713 N N . PHE A 1 244 ? 0.09 51.844 15.344 1 94.19 244 PHE A N 1
ATOM 1714 C CA . PHE A 1 244 ? -0.352 52.406 14.07 1 94.19 244 PHE A CA 1
ATOM 1715 C C . PHE A 1 244 ? -1.659 51.781 13.617 1 94.19 244 PHE A C 1
ATOM 1717 O O . PHE A 1 244 ? -2.107 50.781 14.219 1 94.19 244 PHE A O 1
ATOM 1724 N N . ASP A 1 245 ? -2.318 52.25 12.555 1 90.62 245 ASP A N 1
ATOM 1725 C CA . ASP A 1 245 ? -3.643 51.844 12.109 1 90.62 245 ASP A CA 1
ATOM 1726 C C . ASP A 1 245 ? -3.609 50.406 11.539 1 90.62 245 ASP A C 1
ATOM 1728 O O . ASP A 1 245 ? -4.605 49.688 11.609 1 90.62 245 ASP A O 1
ATOM 1732 N N . ASN A 1 246 ? -2.578 49.969 11.008 1 92 246 ASN A N 1
ATOM 1733 C CA . ASN A 1 246 ? -2.498 48.688 10.305 1 92 246 ASN A CA 1
ATOM 1734 C C . ASN A 1 246 ? -1.884 47.625 11.18 1 92 246 ASN A C 1
ATOM 1736 O O . ASN A 1 246 ? -1.218 46.719 10.68 1 92 246 ASN A O 1
ATOM 1740 N N . ASN A 1 247 ? -1.978 47.781 12.516 1 90.94 247 ASN A N 1
ATOM 1741 C CA . ASN A 1 247 ? -1.54 46.812 13.523 1 90.94 247 ASN A CA 1
ATOM 1742 C C . ASN A 1 247 ? -0.018 46.75 13.609 1 90.94 247 ASN A C 1
ATOM 1744 O O . ASN A 1 247 ? 0.535 45.812 14.195 1 90.94 247 ASN A O 1
ATOM 1748 N N . GLU A 1 248 ? 0.683 47.688 13.016 1 95.44 248 GLU A N 1
ATOM 1749 C CA . GLU A 1 248 ? 2.119 47.812 13.227 1 95.44 248 GLU A CA 1
ATOM 1750 C C . GLU A 1 248 ? 2.416 48.531 14.539 1 95.44 248 GLU A C 1
ATOM 1752 O O . GLU A 1 248 ? 1.533 49.188 15.117 1 95.44 248 GLU A O 1
ATOM 1757 N N . SER A 1 249 ? 3.643 48.375 15.016 1 97.62 249 SER A N 1
ATOM 1758 C CA . SER A 1 249 ? 4.016 49 16.281 1 97.62 249 SER A CA 1
ATOM 1759 C C . SER A 1 249 ? 5.508 49.281 16.328 1 97.62 249 SER A C 1
ATOM 1761 O O . SER A 1 249 ? 6.277 48.781 15.516 1 97.62 249 SER A O 1
ATOM 1763 N N . VAL A 1 250 ? 5.867 50.188 17.156 1 97.62 250 VAL A N 1
ATOM 1764 C CA . VAL A 1 250 ? 7.25 50.469 17.531 1 97.62 250 VAL A CA 1
ATOM 1765 C C . VAL A 1 250 ? 7.375 50.469 19.047 1 97.62 250 VAL A C 1
ATOM 1767 O O . VAL A 1 250 ? 6.711 51.25 19.719 1 97.62 250 VAL A O 1
ATOM 1770 N N . ALA A 1 251 ? 8.18 49.625 19.562 1 97.62 251 ALA A N 1
ATOM 1771 C CA . ALA A 1 251 ? 8.461 49.625 21 1 97.62 251 ALA A CA 1
ATOM 1772 C C . ALA A 1 251 ? 9.609 50.562 21.328 1 97.62 251 ALA A C 1
ATOM 1774 O O . ALA A 1 251 ? 10.633 50.594 20.641 1 97.62 251 ALA A O 1
ATOM 1775 N N . LEU A 1 252 ? 9.414 51.406 22.312 1 96.56 252 LEU A N 1
ATOM 1776 C CA . LEU A 1 252 ? 10.445 52.312 22.828 1 96.56 252 LEU A CA 1
ATOM 1777 C C . LEU A 1 252 ? 11.008 51.781 24.141 1 96.56 252 LEU A C 1
ATOM 1779 O O . LEU A 1 252 ? 10.281 51.688 25.141 1 96.56 252 LEU A O 1
ATOM 1783 N N . VAL A 1 253 ? 12.273 51.5 24.094 1 95.81 253 VAL A N 1
ATOM 1784 C CA . VAL A 1 253 ? 12.867 50.906 25.281 1 95.81 253 VAL A CA 1
ATOM 1785 C C . VAL A 1 253 ? 14.102 51.688 25.703 1 95.81 253 VAL A C 1
ATOM 1787 O O . VAL A 1 253 ? 14.617 52.5 24.953 1 95.81 253 VAL A O 1
ATOM 1790 N N . ASP A 1 254 ? 14.57 51.344 26.953 1 92.19 254 ASP A N 1
ATOM 1791 C CA . ASP A 1 254 ? 15.648 52.156 27.516 1 92.19 254 ASP A CA 1
ATOM 1792 C C . ASP A 1 254 ? 16.969 51.406 27.516 1 92.19 254 ASP A C 1
ATOM 1794 O O . ASP A 1 254 ? 18 51.938 27.891 1 92.19 254 ASP A O 1
ATOM 1798 N N . SER A 1 255 ? 16.922 50.094 27.156 1 94.38 255 SER A N 1
ATOM 1799 C CA . SER A 1 255 ? 18.141 49.312 27.172 1 94.38 255 SER A CA 1
ATOM 1800 C C . SER A 1 255 ? 18.219 48.344 25.984 1 94.38 255 SER A C 1
ATOM 1802 O O . SER A 1 255 ? 17.188 48 25.391 1 94.38 255 SER A O 1
ATOM 1804 N N . GLU A 1 256 ? 19.438 48 25.734 1 94.56 256 GLU A N 1
ATOM 1805 C CA . GLU A 1 256 ? 19.641 47.031 24.656 1 94.56 256 GLU A CA 1
ATOM 1806 C C . GLU A 1 256 ? 19.094 45.656 25.031 1 94.56 256 GLU A C 1
ATOM 1808 O O . GLU A 1 256 ? 18.641 44.906 24.156 1 94.56 256 GLU A O 1
ATOM 1813 N N . ALA A 1 257 ? 19.047 45.312 26.312 1 95.62 257 ALA A N 1
ATOM 1814 C CA . ALA A 1 257 ? 18.484 44.062 26.75 1 95.62 257 ALA A CA 1
ATOM 1815 C C . ALA A 1 257 ? 17 43.969 26.422 1 95.62 257 ALA A C 1
ATOM 1817 O O . ALA A 1 257 ? 16.516 42.938 25.953 1 95.62 257 ALA A O 1
ATOM 1818 N N . GLU A 1 258 ? 16.297 45.031 26.672 1 96.94 258 GLU A N 1
ATOM 1819 C CA . GLU A 1 258 ? 14.883 45.094 26.328 1 96.94 258 GLU A CA 1
ATOM 1820 C C . GLU A 1 258 ? 14.672 45 24.828 1 96.94 258 GLU A C 1
ATOM 1822 O O . GLU A 1 258 ? 13.781 44.281 24.359 1 96.94 258 GLU A O 1
ATOM 1827 N N . ALA A 1 259 ? 15.523 45.719 24.141 1 97.62 259 ALA A N 1
ATOM 1828 C CA . ALA A 1 259 ? 15.414 45.75 22.688 1 97.62 259 ALA A CA 1
ATOM 1829 C C . ALA A 1 259 ? 15.641 44.344 22.109 1 97.62 259 ALA A C 1
ATOM 1831 O O . ALA A 1 259 ? 14.922 43.906 21.203 1 97.62 259 ALA A O 1
ATOM 1832 N N . ALA A 1 260 ? 16.641 43.656 22.625 1 97.75 260 ALA A N 1
ATOM 1833 C CA . ALA A 1 260 ? 16.953 42.312 22.172 1 97.75 260 ALA A CA 1
ATOM 1834 C C . ALA A 1 260 ? 15.766 41.375 22.375 1 97.75 260 ALA A C 1
ATOM 1836 O O . ALA A 1 260 ? 15.477 40.531 21.516 1 97.75 260 ALA A O 1
ATOM 1837 N N . ALA A 1 261 ? 15.086 41.469 23.484 1 98.12 261 ALA A N 1
ATOM 1838 C CA . ALA A 1 261 ? 13.914 40.656 23.766 1 98.12 261 ALA A CA 1
ATOM 1839 C C . ALA A 1 261 ? 12.781 40.969 22.781 1 98.12 261 ALA A C 1
ATOM 1841 O O . ALA A 1 261 ? 12.148 40.031 22.266 1 98.12 261 ALA A O 1
ATOM 1842 N N . LEU A 1 262 ? 12.578 42.188 22.453 1 98.5 262 LEU A N 1
ATOM 1843 C CA . LEU A 1 262 ? 11.406 42.594 21.672 1 98.5 262 LEU A CA 1
ATOM 1844 C C . LEU A 1 262 ? 11.641 42.344 20.188 1 98.5 262 LEU A C 1
ATOM 1846 O O . LEU A 1 262 ? 10.688 42.125 19.438 1 98.5 262 LEU A O 1
ATOM 1850 N N . ARG A 1 263 ? 12.883 42.312 19.766 1 98.56 263 ARG A N 1
ATOM 1851 C CA . ARG A 1 263 ? 13.195 42.031 18.375 1 98.56 263 ARG A CA 1
ATOM 1852 C C . ARG A 1 263 ? 12.891 40.562 18.031 1 98.56 263 ARG A C 1
ATOM 1854 O O . ARG A 1 263 ? 12.781 40.188 16.859 1 98.56 263 ARG A O 1
ATOM 1861 N N . LEU A 1 264 ? 12.719 39.719 19.047 1 98.5 264 LEU A N 1
ATOM 1862 C CA . LEU A 1 264 ? 12.406 38.312 18.844 1 98.5 264 LEU A CA 1
ATOM 1863 C C . LEU A 1 264 ? 11.008 38.156 18.266 1 98.5 264 LEU A C 1
ATOM 1865 O O . LEU A 1 264 ? 10.719 37.125 17.625 1 98.5 264 LEU A O 1
ATOM 1869 N N . PHE A 1 265 ? 10.133 39.156 18.469 1 98.5 265 PHE A N 1
ATOM 1870 C CA . PHE A 1 265 ? 8.812 39.094 17.859 1 98.5 265 PHE A CA 1
ATOM 1871 C C . PHE A 1 265 ? 8.914 39 16.344 1 98.5 265 PHE A C 1
ATOM 1873 O O . PHE A 1 265 ? 8.375 38.062 15.734 1 98.5 265 PHE A O 1
ATOM 1880 N N . GLN A 1 266 ? 9.609 39.906 15.758 1 98.12 266 GLN A N 1
ATOM 1881 C CA . GLN A 1 266 ? 9.781 39.844 14.312 1 98.12 266 GLN A CA 1
ATOM 1882 C C . GLN A 1 266 ? 10.711 38.719 13.898 1 98.12 266 GLN A C 1
ATOM 1884 O O . GLN A 1 266 ? 10.445 38 12.922 1 98.12 266 GLN A O 1
ATOM 1889 N N . GLY A 1 267 ? 11.773 38.5 14.586 1 98.25 267 GLY A N 1
ATOM 1890 C CA . GLY A 1 267 ? 12.766 37.531 14.219 1 98.25 267 GLY A CA 1
ATOM 1891 C C . GLY A 1 267 ? 12.211 36.094 14.219 1 98.25 267 GLY A C 1
ATOM 1892 O O . GLY A 1 267 ? 12.461 35.344 13.281 1 98.25 267 GLY A O 1
ATOM 1893 N N . LEU A 1 268 ? 11.438 35.719 15.25 1 97.81 268 LEU A N 1
ATOM 1894 C CA . LEU A 1 268 ? 11 34.344 15.406 1 97.81 268 LEU A CA 1
ATOM 1895 C C . LEU A 1 268 ? 9.562 34.188 14.93 1 97.81 268 LEU A C 1
ATOM 1897 O O . LEU A 1 268 ? 9.188 33.094 14.453 1 97.81 268 LEU A O 1
ATOM 1901 N N . LEU A 1 269 ? 8.758 35.281 15.078 1 97.38 269 LEU A N 1
ATOM 1902 C CA . LEU A 1 269 ? 7.336 35.125 14.789 1 97.38 269 LEU A CA 1
ATOM 1903 C C . LEU A 1 269 ? 6.965 35.875 13.508 1 97.38 269 LEU A C 1
ATOM 1905 O O . LEU A 1 269 ? 5.879 35.656 12.961 1 97.38 269 LEU A O 1
ATOM 1909 N N . GLY A 1 270 ? 7.812 36.719 12.984 1 96.94 270 GLY A N 1
ATOM 1910 C CA . GLY A 1 270 ? 7.594 37.406 11.727 1 96.94 270 GLY A CA 1
ATOM 1911 C C . GLY A 1 270 ? 6.594 38.562 11.836 1 96.94 270 GLY A C 1
ATOM 1912 O O . GLY A 1 270 ? 5.969 38.938 10.844 1 96.94 270 GLY A O 1
ATOM 1913 N N . ARG A 1 271 ? 6.453 39.062 13.078 1 96.56 271 ARG A N 1
ATOM 1914 C CA . ARG A 1 271 ? 5.504 40.156 13.281 1 96.56 271 ARG A CA 1
ATOM 1915 C C . ARG A 1 271 ? 6.016 41.125 14.328 1 96.56 271 ARG A C 1
ATOM 1917 O O . ARG A 1 271 ? 6.98 40.844 15.039 1 96.56 271 ARG A O 1
ATOM 1924 N N . ASP A 1 272 ? 5.348 42.281 14.414 1 97.62 272 ASP A N 1
ATOM 1925 C CA . ASP A 1 272 ? 5.613 43.25 15.469 1 97.62 272 ASP A CA 1
ATOM 1926 C C . ASP A 1 272 ? 5.113 42.75 16.828 1 97.62 272 ASP A C 1
ATOM 1928 O O . ASP A 1 272 ? 4.262 41.844 16.875 1 97.62 272 ASP A O 1
ATOM 1932 N N . ALA A 1 273 ? 5.75 43.344 17.875 1 97.5 273 ALA A N 1
ATOM 1933 C CA . ALA A 1 273 ? 5.219 43.062 19.219 1 97.5 273 ALA A CA 1
ATOM 1934 C C . ALA A 1 273 ? 3.82 43.656 19.391 1 97.5 273 ALA A C 1
ATOM 1936 O O . ALA A 1 273 ? 3.521 44.719 18.859 1 97.5 273 ALA A O 1
ATOM 1937 N N . ASP A 1 274 ? 2.949 42.906 20.047 1 96.38 274 ASP A N 1
ATOM 1938 C CA . ASP A 1 274 ? 1.732 43.531 20.578 1 96.38 274 ASP A CA 1
ATOM 1939 C C . ASP A 1 274 ? 1.992 44.188 21.922 1 96.38 274 ASP A C 1
ATOM 1941 O O . ASP A 1 274 ? 3.031 43.969 22.547 1 96.38 274 ASP A O 1
ATOM 1945 N N . LYS A 1 275 ? 1.131 45.031 22.312 1 94.88 275 LYS A N 1
ATOM 1946 C CA . LYS A 1 275 ? 1.327 45.844 23.516 1 94.88 275 LYS A CA 1
ATOM 1947 C C . LYS A 1 275 ? 1.604 44.969 24.734 1 94.88 275 LYS A C 1
ATOM 1949 O O . LYS A 1 275 ? 2.568 45.188 25.469 1 94.88 275 LYS A O 1
ATOM 1954 N N . ASP A 1 276 ? 0.757 43.938 24.953 1 94.38 276 ASP A N 1
ATOM 1955 C CA . ASP A 1 276 ? 0.875 43.094 26.125 1 94.38 276 ASP A CA 1
ATOM 1956 C C . ASP A 1 276 ? 2.189 42.344 26.125 1 94.38 276 ASP A C 1
ATOM 1958 O O . ASP A 1 276 ? 2.859 42.219 27.156 1 94.38 276 ASP A O 1
ATOM 1962 N N . GLY A 1 277 ? 2.514 41.812 24.922 1 96.88 277 GLY A N 1
ATOM 1963 C CA . GLY A 1 277 ? 3.77 41.094 24.797 1 96.88 277 GLY A CA 1
ATOM 1964 C C . GLY A 1 277 ? 4.988 41.969 25.016 1 96.88 277 GLY A C 1
ATOM 1965 O O . GLY A 1 277 ? 5.941 41.562 25.672 1 96.88 277 GLY A O 1
ATOM 1966 N N . ALA A 1 278 ? 4.93 43.125 24.422 1 97.5 278 ALA A N 1
ATOM 1967 C CA . ALA A 1 278 ? 6.035 44.062 24.594 1 97.5 278 ALA A CA 1
ATOM 1968 C C . ALA A 1 278 ? 6.234 44.438 26.062 1 97.5 278 ALA A C 1
ATOM 1970 O O . ALA A 1 278 ? 7.367 44.438 26.547 1 97.5 278 ALA A O 1
ATOM 1971 N N . GLN A 1 279 ? 5.141 44.719 26.75 1 95.81 279 GLN A N 1
ATOM 1972 C CA . GLN A 1 279 ? 5.219 45.062 28.172 1 95.81 279 GLN A CA 1
ATOM 1973 C C . GLN A 1 279 ? 5.789 43.938 29 1 95.81 279 GLN A C 1
ATOM 1975 O O . GLN A 1 279 ? 6.668 44.125 29.828 1 95.81 279 GLN A O 1
ATOM 1980 N N . LEU A 1 280 ? 5.32 42.781 28.719 1 96.88 280 LEU A N 1
ATOM 1981 C CA . LEU A 1 280 ? 5.723 41.594 29.469 1 96.88 280 LEU A CA 1
ATOM 1982 C C . LEU A 1 280 ? 7.215 41.312 29.297 1 96.88 280 LEU A C 1
ATOM 1984 O O . LEU A 1 280 ? 7.941 41.188 30.281 1 96.88 280 LEU A O 1
ATOM 1988 N N . TRP A 1 281 ? 7.66 41.25 28.062 1 97.75 281 TRP A N 1
ATOM 1989 C CA . TRP A 1 281 ? 9.023 40.781 27.812 1 97.75 281 TRP A CA 1
ATOM 1990 C C . TRP A 1 281 ? 10.031 41.906 28.109 1 97.75 281 TRP A C 1
ATOM 1992 O O . TRP A 1 281 ? 11.148 41.625 28.531 1 97.75 281 TRP A O 1
ATOM 2002 N N . ALA A 1 282 ? 9.625 43.188 27.891 1 96.44 282 ALA A N 1
ATOM 2003 C CA . ALA A 1 282 ? 10.477 44.281 28.328 1 96.44 282 ALA A CA 1
ATOM 2004 C C . ALA A 1 282 ? 10.68 44.25 29.844 1 96.44 282 ALA A C 1
ATOM 2006 O O . ALA A 1 282 ? 11.797 44.438 30.328 1 96.44 282 ALA A O 1
ATOM 2007 N N . ALA A 1 283 ? 9.617 44 30.531 1 95.62 283 ALA A N 1
ATOM 2008 C CA . ALA A 1 283 ? 9.68 43.938 31.984 1 95.62 283 ALA A CA 1
ATOM 2009 C C . ALA A 1 283 ? 10.57 42.781 32.438 1 95.62 283 ALA A C 1
ATOM 2011 O O . ALA A 1 283 ? 11.344 42.938 33.406 1 95.62 283 ALA A O 1
ATOM 2012 N N . GLN A 1 284 ? 10.461 41.688 31.812 1 97.31 284 GLN A N 1
ATOM 2013 C CA . GLN A 1 284 ? 11.281 40.531 32.156 1 97.31 284 GLN A CA 1
ATOM 2014 C C . GLN A 1 284 ? 12.758 40.812 31.906 1 97.31 284 GLN A C 1
ATOM 2016 O O . GLN A 1 284 ? 13.617 40.469 32.719 1 97.31 284 GLN A O 1
ATOM 2021 N N . ALA A 1 285 ? 13.016 41.375 30.719 1 97.31 285 ALA A N 1
ATOM 2022 C CA . ALA A 1 285 ? 14.391 41.75 30.406 1 97.31 285 ALA A CA 1
ATOM 2023 C C . ALA A 1 285 ? 14.953 42.719 31.438 1 97.31 285 ALA A C 1
ATOM 2025 O O . ALA A 1 285 ? 16.094 42.594 31.875 1 97.31 285 ALA A O 1
ATOM 2026 N N . GLU A 1 286 ? 14.141 43.688 31.828 1 94.5 286 GLU A N 1
ATOM 2027 C CA . GLU A 1 286 ? 14.539 44.688 32.812 1 94.5 286 GLU A CA 1
ATOM 2028 C C . GLU A 1 286 ? 14.797 44.031 34.188 1 94.5 286 GLU A C 1
ATOM 2030 O O . GLU A 1 286 ? 15.688 44.469 34.906 1 94.5 286 GLU A O 1
ATOM 2035 N N . ALA A 1 287 ? 14.055 43 34.469 1 96.12 287 ALA A N 1
ATOM 2036 C CA . ALA A 1 287 ? 14.18 42.312 35.75 1 96.12 287 ALA A CA 1
ATOM 2037 C C . ALA A 1 287 ? 15.383 41.375 35.75 1 96.12 287 ALA A C 1
ATOM 2039 O O . ALA A 1 287 ? 15.672 40.719 36.75 1 96.12 287 ALA A O 1
ATOM 2040 N N . GLY A 1 288 ? 16.016 41.188 34.625 1 96.75 288 GLY A N 1
ATOM 2041 C CA . GLY A 1 288 ? 17.266 40.438 34.594 1 96.75 288 GLY A CA 1
ATOM 2042 C C . GLY A 1 288 ? 17.141 39.062 33.938 1 96.75 288 GLY A C 1
ATOM 2043 O O . GLY A 1 288 ? 18.109 38.312 33.875 1 96.75 288 GLY A O 1
ATOM 2044 N N . VAL A 1 289 ? 15.953 38.719 33.469 1 97.38 289 VAL A N 1
ATOM 2045 C CA . VAL A 1 289 ? 15.805 37.469 32.75 1 97.38 289 VAL A CA 1
ATOM 2046 C C . VAL A 1 289 ? 16.656 37.469 31.484 1 97.38 289 VAL A C 1
ATOM 2048 O O . VAL A 1 289 ? 16.656 38.469 30.75 1 97.38 289 VAL A O 1
ATOM 2051 N N . SER A 1 290 ? 17.406 36.438 31.281 1 97.25 290 SER A N 1
ATOM 2052 C CA . SER A 1 290 ? 18.328 36.406 30.141 1 97.25 290 SER A CA 1
ATOM 2053 C C . SER A 1 290 ? 17.562 36.375 28.828 1 97.25 290 SER A C 1
ATOM 2055 O O . SER A 1 290 ? 16.453 35.812 28.766 1 97.25 290 SER A O 1
ATOM 2057 N N . THR A 1 291 ? 18.141 37 27.812 1 97.25 291 THR A N 1
ATOM 2058 C CA . THR A 1 291 ? 17.531 36.969 26.484 1 97.25 291 THR A CA 1
ATOM 2059 C C . THR A 1 291 ? 17.375 35.531 25.984 1 97.25 291 THR A C 1
ATOM 2061 O O . THR A 1 291 ? 16.422 35.219 25.281 1 97.25 291 THR A O 1
ATOM 2064 N N . THR A 1 292 ? 18.281 34.562 26.391 1 97.12 292 THR A N 1
ATOM 2065 C CA . THR A 1 292 ? 18.188 33.156 26.016 1 97.12 292 THR A CA 1
ATOM 2066 C C . THR A 1 292 ? 16.938 32.531 26.609 1 97.12 292 THR A C 1
ATOM 2068 O O . THR A 1 292 ? 16.234 31.766 25.922 1 97.12 292 THR A O 1
ATOM 2071 N N . ALA A 1 293 ? 16.656 32.844 27.859 1 97.69 293 ALA A N 1
ATOM 2072 C CA . ALA A 1 293 ? 15.461 32.344 28.5 1 97.69 293 ALA A CA 1
ATOM 2073 C C . ALA A 1 293 ? 14.195 32.844 27.812 1 97.69 293 ALA A C 1
ATOM 2075 O O . ALA A 1 293 ? 13.234 32.125 27.641 1 97.69 293 ALA A O 1
ATOM 2076 N N . ILE A 1 294 ? 14.211 34.125 27.469 1 98 294 ILE A N 1
ATOM 2077 C CA . ILE A 1 294 ? 13.07 34.75 26.781 1 98 294 ILE A CA 1
ATOM 2078 C C . ILE A 1 294 ? 12.891 34.094 25.406 1 98 294 ILE A C 1
ATOM 2080 O O . ILE A 1 294 ? 11.773 33.75 25.031 1 98 294 ILE A O 1
ATOM 2084 N N . ALA A 1 295 ? 14.031 33.906 24.719 1 98.19 295 ALA A N 1
ATOM 2085 C CA . ALA A 1 295 ? 13.984 33.281 23.406 1 98.19 295 ALA A CA 1
ATOM 2086 C C . ALA A 1 295 ? 13.414 31.859 23.516 1 98.19 295 ALA A C 1
ATOM 2088 O O . ALA A 1 295 ? 12.648 31.438 22.641 1 98.19 295 ALA A O 1
ATOM 2089 N N . GLN A 1 296 ? 13.773 31.156 24.531 1 97.62 296 GLN A N 1
ATOM 2090 C CA . GLN A 1 296 ? 13.258 29.797 24.734 1 97.62 296 GLN A CA 1
ATOM 2091 C C . GLN A 1 296 ? 11.75 29.812 24.922 1 97.62 296 GLN A C 1
ATOM 2093 O O . GLN A 1 296 ? 11.047 28.922 24.453 1 97.62 296 GLN A O 1
ATOM 2098 N N . GLU A 1 297 ? 11.242 30.828 25.594 1 97.38 297 GLU A N 1
ATOM 2099 C CA . GLU A 1 297 ? 9.797 30.953 25.781 1 97.38 297 GLU A CA 1
ATOM 2100 C C . GLU A 1 297 ? 9.094 31.203 24.453 1 97.38 297 GLU A C 1
ATOM 2102 O O . GLU A 1 297 ? 7.992 30.688 24.219 1 97.38 297 GLU A O 1
ATOM 2107 N N . PHE A 1 298 ? 9.711 32.031 23.594 1 97.88 298 PHE A N 1
ATOM 2108 C CA . PHE A 1 298 ? 9.164 32.25 22.25 1 97.88 298 PHE A CA 1
ATOM 2109 C C . PHE A 1 298 ? 9.109 30.938 21.484 1 97.88 298 PHE A C 1
ATOM 2111 O O . PHE A 1 298 ? 8.094 30.625 20.859 1 97.88 298 PHE A O 1
ATOM 2118 N N . LEU A 1 299 ? 10.188 30.125 21.594 1 97.5 299 LEU A N 1
ATOM 2119 C CA . LEU A 1 299 ? 10.305 28.875 20.844 1 97.5 299 LEU A CA 1
ATOM 2120 C C . LEU A 1 299 ? 9.328 27.828 21.375 1 97.5 299 LEU A C 1
ATOM 2122 O O . LEU A 1 299 ? 8.898 26.938 20.641 1 97.5 299 LEU A O 1
ATOM 2126 N N . ASN A 1 300 ? 8.906 27.969 22.656 1 96.38 300 ASN A N 1
ATOM 2127 C CA . ASN A 1 300 ? 7.973 27.031 23.281 1 96.38 300 ASN A CA 1
ATOM 2128 C C . ASN A 1 300 ? 6.527 27.484 23.094 1 96.38 300 ASN A C 1
ATOM 2130 O O . ASN A 1 300 ? 5.598 26.781 23.484 1 96.38 300 ASN A O 1
ATOM 2134 N N . SER A 1 301 ? 6.305 28.703 22.516 1 96.25 301 SER A N 1
ATOM 2135 C CA . SER A 1 301 ? 4.973 29.281 22.422 1 96.25 301 SER A CA 1
ATOM 2136 C C . SER A 1 301 ? 4.121 28.531 21.391 1 96.25 301 SER A C 1
ATOM 2138 O O . SER A 1 301 ? 4.652 27.938 20.453 1 96.25 301 SER A O 1
ATOM 2140 N N . SER A 1 302 ? 2.816 28.547 21.609 1 95.81 302 SER A N 1
ATOM 2141 C CA . SER A 1 302 ? 1.863 27.984 20.656 1 95.81 302 SER A CA 1
ATOM 2142 C C . SER A 1 302 ? 1.971 28.672 19.297 1 95.81 302 SER A C 1
ATOM 2144 O O . SER A 1 302 ? 1.856 28.031 18.25 1 95.81 302 SER A O 1
ATOM 2146 N N . GLU A 1 303 ? 2.248 30 19.375 1 95.56 303 GLU A N 1
ATOM 2147 C CA . GLU A 1 303 ? 2.336 30.75 18.125 1 95.56 303 GLU A CA 1
ATOM 2148 C C . GLU A 1 303 ? 3.516 30.297 17.281 1 95.56 303 GLU A C 1
ATOM 2150 O O . GLU A 1 303 ? 3.383 30.109 16.062 1 95.56 303 GLU A O 1
ATOM 2155 N N . TYR A 1 304 ? 4.652 30.078 17.906 1 97.44 304 TYR A N 1
ATOM 2156 C CA . TYR A 1 304 ? 5.801 29.625 17.141 1 97.44 304 TYR A CA 1
ATOM 2157 C C . TYR A 1 304 ? 5.559 28.219 16.578 1 97.44 304 TYR A C 1
ATOM 2159 O O . TYR A 1 304 ? 5.926 27.922 15.445 1 97.44 304 TYR A O 1
ATOM 2167 N N . THR A 1 305 ? 4.977 27.344 17.359 1 95.62 305 THR A N 1
ATOM 2168 C CA . THR A 1 305 ? 4.648 26 16.906 1 95.62 305 THR A CA 1
ATOM 2169 C C . THR A 1 305 ? 3.777 26.031 15.656 1 95.62 305 THR A C 1
ATOM 2171 O O . THR A 1 305 ? 4 25.281 14.711 1 95.62 305 THR A O 1
ATOM 2174 N N . VAL A 1 306 ? 2.857 26.922 15.656 1 94.69 306 VAL A N 1
ATOM 2175 C CA . VAL A 1 306 ? 1.942 27.062 14.523 1 94.69 306 VAL A CA 1
ATOM 2176 C C . VAL A 1 306 ? 2.711 27.531 13.289 1 94.69 306 VAL A C 1
ATOM 2178 O O . VAL A 1 306 ? 2.639 26.906 12.234 1 94.69 306 VAL A O 1
ATOM 2181 N N . VAL A 1 307 ? 3.535 28.531 13.438 1 94.38 307 VAL A N 1
ATOM 2182 C CA . VAL A 1 307 ? 4.227 29.125 12.297 1 94.38 307 VAL A CA 1
ATOM 2183 C C . VAL A 1 307 ? 5.258 28.141 11.75 1 94.38 307 VAL A C 1
ATOM 2185 O O . VAL A 1 307 ? 5.422 28.016 10.531 1 94.38 307 VAL A O 1
ATOM 2188 N N . SER A 1 308 ? 5.914 27.422 12.672 1 95.88 308 SER A N 1
ATOM 2189 C CA . SER A 1 308 ? 7.004 26.531 12.273 1 95.88 308 SER A CA 1
ATOM 2190 C C . SER A 1 308 ? 6.473 25.25 11.625 1 95.88 308 SER A C 1
ATOM 2192 O O . SER A 1 308 ? 7.215 24.547 10.945 1 95.88 308 SER A O 1
ATOM 2194 N N . ASN A 1 309 ? 5.148 24.953 11.773 1 96.88 309 ASN A N 1
ATOM 2195 C CA . ASN A 1 309 ? 4.617 23.688 11.281 1 96.88 309 ASN A CA 1
ATOM 2196 C C . ASN A 1 309 ? 3.656 23.891 10.117 1 96.88 309 ASN A C 1
ATOM 2198 O O . ASN A 1 309 ? 3.215 22.922 9.492 1 96.88 309 ASN A O 1
ATOM 2202 N N . GLU A 1 310 ? 3.342 25.094 9.773 1 94.81 310 GLU A N 1
ATOM 2203 C CA . GLU A 1 310 ? 2.291 25.375 8.797 1 94.81 310 GLU A CA 1
ATOM 2204 C C . GLU A 1 310 ? 2.627 24.766 7.434 1 94.81 310 GLU A C 1
ATOM 2206 O O . GLU A 1 310 ? 1.81 24.062 6.84 1 94.81 310 GLU A O 1
ATOM 2211 N N . ALA A 1 311 ? 3.818 24.984 6.934 1 93.44 311 ALA A N 1
ATOM 2212 C CA . ALA A 1 311 ? 4.219 24.469 5.621 1 93.44 311 ALA A CA 1
ATOM 2213 C C . ALA A 1 311 ? 4.227 22.953 5.602 1 93.44 311 ALA A C 1
ATOM 2215 O O . ALA A 1 311 ? 3.846 22.328 4.602 1 93.44 311 ALA A O 1
ATOM 2216 N N . PHE A 1 312 ? 4.68 22.391 6.75 1 96.19 312 PHE A N 1
ATOM 2217 C CA . PHE A 1 312 ? 4.711 20.938 6.859 1 96.19 312 PHE A CA 1
ATOM 2218 C C . PHE A 1 312 ? 3.309 20.359 6.746 1 96.19 312 PHE A C 1
ATOM 2220 O O . PHE A 1 312 ? 3.07 19.453 5.949 1 96.19 312 PHE A O 1
ATOM 2227 N N . VAL A 1 313 ? 2.348 20.891 7.457 1 96 313 VAL A N 1
ATOM 2228 C CA . VAL A 1 313 ? 0.98 20.391 7.469 1 96 313 VAL A CA 1
ATOM 2229 C C . VAL A 1 313 ? 0.343 20.578 6.094 1 96 313 VAL A C 1
ATOM 2231 O O . VAL A 1 313 ? -0.314 19.688 5.574 1 96 313 VAL A O 1
ATOM 2234 N N . GLU A 1 314 ? 0.583 21.719 5.48 1 94.44 314 GLU A N 1
ATOM 2235 C CA . GLU A 1 314 ? 0.048 21.969 4.145 1 94.44 314 GLU A CA 1
ATOM 2236 C C . GLU A 1 314 ? 0.579 20.969 3.133 1 94.44 314 GLU A C 1
ATOM 2238 O O . GLU A 1 314 ? -0.158 20.516 2.25 1 94.44 314 GLU A O 1
ATOM 2243 N N . SER A 1 315 ? 1.822 20.609 3.309 1 94.94 315 SER A N 1
ATOM 2244 C CA . SER A 1 315 ? 2.439 19.688 2.365 1 94.94 315 SER A CA 1
ATOM 2245 C C . SER A 1 315 ? 1.81 18.297 2.461 1 94.94 315 SER A C 1
ATOM 2247 O O . SER A 1 315 ? 1.8 17.547 1.483 1 94.94 315 SER A O 1
ATOM 2249 N N . LEU A 1 316 ? 1.271 17.938 3.619 1 95.94 316 LEU A N 1
ATOM 2250 C CA . LEU A 1 316 ? 0.672 16.625 3.793 1 95.94 316 LEU A CA 1
ATOM 2251 C C . LEU A 1 316 ? -0.593 16.484 2.951 1 95.94 316 LEU A C 1
ATOM 2253 O O . LEU A 1 316 ? -0.899 15.406 2.453 1 95.94 316 LEU A O 1
ATOM 2257 N N . TYR A 1 317 ? -1.303 17.562 2.771 1 94.88 317 TYR A N 1
ATOM 2258 C CA . TYR A 1 317 ? -2.525 17.516 1.977 1 94.88 317 TYR A CA 1
ATOM 2259 C C . TYR A 1 317 ? -2.213 17.25 0.508 1 94.88 317 TYR A C 1
ATOM 2261 O O . TYR A 1 317 ? -2.973 16.562 -0.182 1 94.88 317 TYR A O 1
ATOM 2269 N N . THR A 1 318 ? -1.072 17.766 0.09 1 94.19 318 THR A N 1
ATOM 2270 C CA . THR A 1 318 ? -0.681 17.547 -1.298 1 94.19 318 THR A CA 1
ATOM 2271 C C . THR A 1 318 ? 0.02 16.203 -1.457 1 94.19 318 THR A C 1
ATOM 2273 O O . THR A 1 318 ? -0.254 15.461 -2.402 1 94.19 318 THR A O 1
ATOM 2276 N N . GLN A 1 319 ? 0.87 15.875 -0.511 1 94.31 319 GLN A N 1
ATOM 2277 C CA . GLN A 1 319 ? 1.751 14.719 -0.676 1 94.31 319 GLN A CA 1
ATOM 2278 C C . GLN A 1 319 ? 1.047 13.43 -0.274 1 94.31 319 GLN A C 1
ATOM 2280 O O . GLN A 1 319 ? 1.309 12.367 -0.847 1 94.31 319 GLN A O 1
ATOM 2285 N N . ILE A 1 320 ? 0.164 13.5 0.762 1 95 320 ILE A N 1
ATOM 2286 C CA . ILE A 1 320 ? -0.448 12.281 1.288 1 95 320 ILE A CA 1
ATOM 2287 C C . ILE A 1 320 ? -1.884 12.164 0.782 1 95 320 ILE A C 1
ATOM 2289 O O . ILE A 1 320 ? -2.311 11.094 0.344 1 95 320 ILE A O 1
ATOM 2293 N N . LEU A 1 321 ? -2.66 13.25 0.698 1 93.81 321 LEU A N 1
ATOM 2294 C CA . LEU A 1 321 ? -4.047 13.203 0.25 1 93.81 321 LEU A CA 1
ATOM 2295 C C . LEU A 1 321 ? -4.148 13.516 -1.239 1 93.81 321 LEU A C 1
ATOM 2297 O O . LEU A 1 321 ? -5.23 13.422 -1.825 1 93.81 321 LEU A O 1
ATOM 2301 N N . GLN A 1 322 ? -3.014 13.93 -1.793 1 91 322 GLN A N 1
ATOM 2302 C CA . GLN A 1 322 ? -2.904 14.18 -3.227 1 91 322 GLN A CA 1
ATOM 2303 C C . GLN A 1 322 ? -3.879 15.266 -3.67 1 91 322 GLN A C 1
ATOM 2305 O O . GLN A 1 322 ? -4.48 15.172 -4.742 1 91 322 GLN A O 1
ATOM 2310 N N . ARG A 1 323 ? -4.078 16.219 -2.822 1 91.12 323 ARG A N 1
ATOM 2311 C CA . ARG A 1 323 ? -4.91 17.375 -3.172 1 91.12 323 ARG A CA 1
ATOM 2312 C C . ARG A 1 323 ? -4.102 18.422 -3.934 1 91.12 323 ARG A C 1
ATOM 2314 O O . ARG A 1 323 ? -2.877 18.469 -3.816 1 91.12 323 ARG A O 1
ATOM 2321 N N . ASP A 1 324 ? -4.887 19.141 -4.695 1 86.94 324 ASP A N 1
ATOM 2322 C CA . ASP A 1 324 ? -4.266 20.266 -5.383 1 86.94 324 ASP A CA 1
ATOM 2323 C C . ASP A 1 324 ? -3.846 21.359 -4.395 1 86.94 324 ASP A C 1
ATOM 2325 O O . ASP A 1 324 ? -4.574 21.641 -3.443 1 86.94 324 ASP A O 1
ATOM 2329 N N . VAL A 1 325 ? -2.746 21.969 -4.629 1 78.38 325 VAL A N 1
ATOM 2330 C CA . VAL A 1 325 ? -2.148 22.969 -3.752 1 78.38 325 VAL A CA 1
ATOM 2331 C C . VAL A 1 325 ? -3.064 24.188 -3.66 1 78.38 325 VAL A C 1
ATOM 2333 O O . VAL A 1 325 ? -2.996 24.953 -2.695 1 78.38 325 VAL A O 1
ATOM 2336 N N . THR A 1 326 ? -3.951 24.25 -4.609 1 79 326 THR A N 1
ATOM 2337 C CA . THR A 1 326 ? -4.82 25.422 -4.664 1 79 326 THR A CA 1
ATOM 2338 C C . THR A 1 326 ? -6.055 25.219 -3.789 1 79 326 THR A C 1
ATOM 2340 O O . THR A 1 326 ? -6.766 26.172 -3.475 1 79 326 THR A O 1
ATOM 2343 N N . ASN A 1 327 ? -6.309 23.938 -3.432 1 78.94 327 ASN A N 1
ATOM 2344 C CA . ASN A 1 327 ? -7.469 23.609 -2.607 1 78.94 327 ASN A CA 1
ATOM 2345 C C . ASN A 1 327 ? -7.07 23.344 -1.157 1 78.94 327 ASN A C 1
ATOM 2347 O O . ASN A 1 327 ? -7.109 22.203 -0.694 1 78.94 327 ASN A O 1
ATOM 2351 N N . VAL A 1 328 ? -6.727 24.516 -0.619 1 74.62 328 VAL A N 1
ATOM 2352 C CA . VAL A 1 328 ? -6.234 24.375 0.747 1 74.62 328 VAL A CA 1
ATOM 2353 C C . VAL A 1 328 ? -7.406 24.328 1.72 1 74.62 328 VAL A C 1
ATOM 2355 O O . VAL A 1 328 ? -8.32 25.156 1.65 1 74.62 328 VAL A O 1
ATOM 2358 N N . ASP A 1 329 ? -7.441 23.297 2.516 1 86.38 329 ASP A N 1
ATOM 2359 C CA . ASP A 1 329 ? -8.375 23.156 3.625 1 86.38 329 ASP A CA 1
ATOM 2360 C C . ASP A 1 329 ? -7.891 23.922 4.855 1 86.38 329 ASP A C 1
ATOM 2362 O O . ASP A 1 329 ? -7.344 23.328 5.785 1 86.38 329 ASP A O 1
ATOM 2366 N N . GLU A 1 330 ? -8.188 25.266 4.887 1 90.25 330 GLU A N 1
ATOM 2367 C CA . GLU A 1 330 ? -7.637 26.141 5.93 1 90.25 330 GLU A CA 1
ATOM 2368 C C . GLU A 1 330 ? -8.086 25.672 7.312 1 90.25 330 GLU A C 1
ATOM 2370 O O . GLU A 1 330 ? -7.297 25.688 8.258 1 90.25 330 GLU A O 1
ATOM 2375 N N . ALA A 1 331 ? -9.305 25.281 7.398 1 92.81 331 ALA A N 1
ATOM 2376 C CA . ALA A 1 331 ? -9.836 24.844 8.688 1 92.81 331 ALA A CA 1
ATOM 2377 C C . ALA A 1 331 ? -9.148 23.562 9.156 1 92.81 331 ALA A C 1
ATOM 2379 O O . ALA A 1 331 ? -8.812 23.422 10.336 1 92.81 331 ALA A O 1
ATOM 2380 N N . GLY A 1 332 ? -8.938 22.656 8.195 1 94.5 332 GLY A N 1
ATOM 2381 C CA . GLY A 1 332 ? -8.234 21.422 8.531 1 94.5 332 GLY A CA 1
ATOM 2382 C C . GLY A 1 332 ? -6.797 21.656 8.953 1 94.5 332 GLY A C 1
ATOM 2383 O O . GLY A 1 332 ? -6.34 21.094 9.953 1 94.5 332 GLY A O 1
ATOM 2384 N N . VAL A 1 333 ? -6.172 22.5 8.227 1 95.06 333 VAL A N 1
ATOM 2385 C CA . VAL A 1 333 ? -4.789 22.828 8.547 1 95.06 333 VAL A CA 1
ATOM 2386 C C . VAL A 1 333 ? -4.715 23.422 9.953 1 95.06 333 VAL A C 1
ATOM 2388 O O . VAL A 1 333 ? -3.885 23.016 10.766 1 95.06 333 VAL A O 1
ATOM 2391 N N . GLN A 1 334 ? -5.625 24.375 10.266 1 94.75 334 GLN A N 1
ATOM 2392 C CA . GLN A 1 334 ? -5.629 25.031 11.578 1 94.75 334 GLN A CA 1
ATOM 2393 C C . GLN A 1 334 ? -5.883 24.016 12.688 1 94.75 334 GLN A C 1
ATOM 2395 O O . GLN A 1 334 ? -5.293 24.109 13.766 1 94.75 334 GLN A O 1
ATOM 2400 N N . SER A 1 335 ? -6.727 23.047 12.406 1 96.38 335 SER A N 1
ATOM 2401 C CA . SER A 1 335 ? -7.016 22.016 13.391 1 96.38 335 SER A CA 1
ATOM 2402 C C . SER A 1 335 ? -5.766 21.219 13.734 1 96.38 335 SER A C 1
ATOM 2404 O O . SER A 1 335 ? -5.508 20.922 14.906 1 96.38 335 SER A O 1
ATOM 2406 N N . TRP A 1 336 ? -5.008 20.906 12.734 1 96.75 336 TRP A N 1
ATOM 2407 C CA . TRP A 1 336 ? -3.777 20.156 12.961 1 96.75 336 TRP A CA 1
ATOM 2408 C C . TRP A 1 336 ? -2.738 21.016 13.672 1 96.75 336 TRP A C 1
ATOM 2410 O O . TRP A 1 336 ? -1.999 20.516 14.531 1 96.75 336 TRP A O 1
ATOM 2420 N N . LEU A 1 337 ? -2.668 22.25 13.312 1 96.44 337 LEU A N 1
ATOM 2421 C CA . LEU A 1 337 ? -1.742 23.172 13.977 1 96.44 337 LEU A CA 1
ATOM 2422 C C . LEU A 1 337 ? -2.09 23.312 15.453 1 96.44 337 LEU A C 1
ATOM 2424 O O . LEU A 1 337 ? -1.196 23.359 16.312 1 96.44 337 LEU A O 1
ATOM 2428 N N . ASN A 1 338 ? -3.357 23.297 15.773 1 95.94 338 ASN A N 1
ATOM 2429 C CA . ASN A 1 338 ? -3.799 23.312 17.172 1 95.94 338 ASN A CA 1
ATOM 2430 C C . ASN A 1 338 ? -3.379 22.031 17.891 1 95.94 338 ASN A C 1
ATOM 2432 O O . ASN A 1 338 ? -2.973 22.078 19.062 1 95.94 338 ASN A O 1
ATOM 2436 N N . THR A 1 339 ? -3.438 20.906 17.188 1 96.5 339 THR A N 1
ATOM 2437 C CA . THR A 1 339 ? -3.006 19.641 17.75 1 96.5 339 THR A CA 1
ATOM 2438 C C . THR A 1 339 ? -1.521 19.672 18.109 1 96.5 339 THR A C 1
ATOM 2440 O O . THR A 1 339 ? -1.121 19.234 19.188 1 96.5 339 THR A O 1
ATOM 2443 N N . LEU A 1 340 ? -0.775 20.219 17.219 1 96.75 340 LEU A N 1
ATOM 2444 C CA . LEU A 1 340 ? 0.665 20.312 17.438 1 96.75 340 LEU A CA 1
ATOM 2445 C C . LEU A 1 340 ? 0.979 21.281 18.578 1 96.75 340 LEU A C 1
ATOM 2447 O O . LEU A 1 340 ? 1.842 21 19.406 1 96.75 340 LEU A O 1
ATOM 2451 N N . ALA A 1 341 ? 0.246 22.422 18.672 1 95.25 341 ALA A N 1
ATOM 2452 C CA . ALA A 1 341 ? 0.436 23.422 19.719 1 95.25 341 ALA A CA 1
ATOM 2453 C C . ALA A 1 341 ? 0.059 22.844 21.078 1 95.25 341 ALA A C 1
ATOM 2455 O O . ALA A 1 341 ? 0.62 23.25 22.109 1 95.25 341 ALA A O 1
ATOM 2456 N N . ALA A 1 342 ? -0.811 21.875 21.078 1 95.75 342 ALA A N 1
ATOM 2457 C CA . ALA A 1 342 ? -1.273 21.25 22.312 1 95.75 342 ALA A CA 1
ATOM 2458 C C . ALA A 1 342 ? -0.354 20.094 22.734 1 95.75 342 ALA A C 1
ATOM 2460 O O . ALA A 1 342 ? -0.625 19.406 23.703 1 95.75 342 ALA A O 1
ATOM 2461 N N . GLY A 1 343 ? 0.693 19.859 21.984 1 95.88 343 GLY A N 1
ATOM 2462 C CA . GLY A 1 343 ? 1.685 18.875 22.406 1 95.88 343 GLY A CA 1
ATOM 2463 C C . GLY A 1 343 ? 1.69 17.641 21.531 1 95.88 343 GLY A C 1
ATOM 2464 O O . GLY A 1 343 ? 2.451 16.703 21.781 1 95.88 343 GLY A O 1
ATOM 2465 N N . GLY A 1 344 ? 0.844 17.562 20.484 1 96.38 344 GLY A N 1
ATOM 2466 C CA . GLY A 1 344 ? 0.904 16.484 19.531 1 96.38 344 GLY A CA 1
ATOM 2467 C C . GLY A 1 344 ? 2.176 16.484 18.703 1 96.38 344 GLY A C 1
ATOM 2468 O O . GLY A 1 344 ? 2.865 17.5 18.625 1 96.38 344 GLY A O 1
ATOM 2469 N N . THR A 1 345 ? 2.475 15.32 18.094 1 97.25 345 THR A N 1
ATOM 2470 C CA . THR A 1 345 ? 3.68 15.211 17.281 1 97.25 345 THR A CA 1
ATOM 2471 C C . THR A 1 345 ? 3.334 15.25 15.797 1 97.25 345 THR A C 1
ATOM 2473 O O . THR A 1 345 ? 2.178 15.062 15.422 1 97.25 345 THR A O 1
ATOM 2476 N N . ARG A 1 346 ? 4.363 15.539 15.008 1 97.44 346 ARG A N 1
ATOM 2477 C CA . ARG A 1 346 ? 4.176 15.469 13.562 1 97.44 346 ARG A CA 1
ATOM 2478 C C . ARG A 1 346 ? 3.746 14.07 13.133 1 97.44 346 ARG A C 1
ATOM 2480 O O . ARG A 1 346 ? 2.945 13.922 12.203 1 97.44 346 ARG A O 1
ATOM 2487 N N . THR A 1 347 ? 4.223 13.016 13.836 1 97.81 347 THR A N 1
ATOM 2488 C CA . THR A 1 347 ? 3.84 11.633 13.555 1 97.81 347 THR A CA 1
ATOM 2489 C C . THR A 1 347 ? 2.344 11.43 13.781 1 97.81 347 THR A C 1
ATOM 2491 O O . THR A 1 347 ? 1.679 10.758 12.992 1 97.81 347 THR A O 1
ATOM 2494 N N . ASP A 1 348 ? 1.806 12.07 14.859 1 97.5 348 ASP A N 1
ATOM 2495 C CA . ASP A 1 348 ? 0.374 11.984 15.133 1 97.5 348 ASP A CA 1
ATOM 2496 C C . ASP A 1 348 ? -0.443 12.523 13.961 1 97.5 348 ASP A C 1
ATOM 2498 O O . ASP A 1 348 ? -1.441 11.922 13.562 1 97.5 348 ASP A O 1
ATOM 2502 N N . VAL A 1 349 ? 0.001 13.641 13.477 1 97.56 349 VAL A N 1
ATOM 2503 C CA . VAL A 1 349 ? -0.724 14.305 12.398 1 97.56 349 VAL A CA 1
ATOM 2504 C C . VAL A 1 349 ? -0.662 13.453 11.133 1 97.56 349 VAL A C 1
ATOM 2506 O O . VAL A 1 349 ? -1.688 13.195 10.5 1 97.56 349 VAL A O 1
ATOM 2509 N N . VAL A 1 350 ? 0.529 12.914 10.773 1 97.81 350 VAL A N 1
ATOM 2510 C CA . VAL A 1 350 ? 0.695 12.078 9.586 1 97.81 350 VAL A CA 1
ATOM 2511 C C . VAL A 1 350 ? -0.14 10.812 9.719 1 97.81 350 VAL A C 1
ATOM 2513 O O . VAL A 1 350 ? -0.793 10.383 8.766 1 97.81 350 VAL A O 1
ATOM 2516 N N . SER A 1 351 ? -0.085 10.203 10.891 1 96.81 351 SER A N 1
ATOM 2517 C CA . SER A 1 351 ? -0.85 8.984 11.141 1 96.81 351 SER A CA 1
ATOM 2518 C C . SER A 1 351 ? -2.338 9.203 10.891 1 96.81 351 SER A C 1
ATOM 2520 O O . SER A 1 351 ? -2.979 8.406 10.195 1 96.81 351 SER A O 1
ATOM 2522 N N . ALA A 1 352 ? -2.846 10.297 11.414 1 97 352 ALA A N 1
ATOM 2523 C CA . ALA A 1 352 ? -4.273 10.586 11.266 1 97 352 ALA A CA 1
ATOM 2524 C C . ALA A 1 352 ? -4.641 10.828 9.805 1 97 352 ALA A C 1
ATOM 2526 O O . ALA A 1 352 ? -5.66 10.328 9.328 1 97 352 ALA A O 1
ATOM 2527 N N . ILE A 1 353 ? -3.816 11.547 9.125 1 96.5 353 ILE A N 1
ATOM 2528 C CA . ILE A 1 353 ? -4.113 11.906 7.746 1 96.5 353 ILE A CA 1
ATOM 2529 C C . ILE A 1 353 ? -3.965 10.68 6.852 1 96.5 353 ILE A C 1
ATOM 2531 O O . ILE A 1 353 ? -4.816 10.414 5.996 1 96.5 353 ILE A O 1
ATOM 2535 N N . ALA A 1 354 ? -2.934 9.883 7.109 1 95.88 354 ALA A N 1
ATOM 2536 C CA . ALA A 1 354 ? -2.611 8.734 6.266 1 95.88 354 ALA A CA 1
ATOM 2537 C C . ALA A 1 354 ? -3.648 7.625 6.43 1 95.88 354 ALA A C 1
ATOM 2539 O O . ALA A 1 354 ? -3.805 6.777 5.551 1 95.88 354 ALA A O 1
ATOM 2540 N N . THR A 1 355 ? -4.336 7.543 7.562 1 96.38 355 THR A N 1
ATOM 2541 C CA . THR A 1 355 ? -5.312 6.488 7.812 1 96.38 355 THR A CA 1
ATOM 2542 C C . THR A 1 355 ? -6.734 7.035 7.711 1 96.38 355 THR A C 1
ATOM 2544 O O . THR A 1 355 ? -7.695 6.348 8.062 1 96.38 355 THR A O 1
ATOM 2547 N N . SER A 1 356 ? -6.879 8.32 7.246 1 96 356 SER A N 1
ATOM 2548 C CA . SER A 1 356 ? -8.203 8.914 7.066 1 96 356 SER A CA 1
ATOM 2549 C C . SER A 1 356 ? -8.984 8.203 5.969 1 96 356 SER A C 1
ATOM 2551 O O . SER A 1 356 ? -8.398 7.508 5.133 1 96 356 SER A O 1
ATOM 2553 N N . GLN A 1 357 ? -10.328 8.297 6.004 1 96.19 357 GLN A N 1
ATOM 2554 C CA . GLN A 1 357 ? -11.172 7.695 4.98 1 96.19 357 GLN A CA 1
ATOM 2555 C C . GLN A 1 357 ? -10.797 8.203 3.59 1 96.19 357 GLN A C 1
ATOM 2557 O O . GLN A 1 357 ? -10.812 7.438 2.623 1 96.19 357 GLN A O 1
ATOM 2562 N N . GLU A 1 358 ? -10.484 9.5 3.523 1 95.19 358 GLU A N 1
ATOM 2563 C CA . GLU A 1 358 ? -10.094 10.078 2.244 1 95.19 358 GLU A CA 1
ATOM 2564 C C . GLU A 1 358 ? -8.82 9.43 1.711 1 95.19 358 GLU A C 1
ATOM 2566 O O . GLU A 1 358 ? -8.742 9.078 0.531 1 95.19 358 GLU A O 1
ATOM 2571 N N . ALA A 1 359 ? -7.82 9.266 2.613 1 96.62 359 ALA A N 1
ATOM 2572 C CA . ALA A 1 359 ? -6.566 8.641 2.197 1 96.62 359 ALA A CA 1
ATOM 2573 C C . ALA A 1 359 ? -6.789 7.203 1.745 1 96.62 359 ALA A C 1
ATOM 2575 O O . ALA A 1 359 ? -6.219 6.766 0.742 1 96.62 359 ALA A O 1
ATOM 2576 N N . ILE A 1 360 ? -7.633 6.492 2.48 1 96.12 360 ILE A N 1
ATOM 2577 C CA . ILE A 1 360 ? -7.945 5.102 2.17 1 96.12 360 ILE A CA 1
ATOM 2578 C C . ILE A 1 360 ? -8.633 5.02 0.81 1 96.12 360 ILE A C 1
ATOM 2580 O O . ILE A 1 360 ? -8.258 4.203 -0.035 1 96.12 360 ILE A O 1
ATOM 2584 N N . SER A 1 361 ? -9.594 5.855 0.535 1 95.19 361 SER A N 1
ATOM 2585 C CA . SER A 1 361 ? -10.344 5.871 -0.717 1 95.19 361 SER A CA 1
ATOM 2586 C C . SER A 1 361 ? -9.453 6.262 -1.891 1 95.19 361 SER A C 1
ATOM 2588 O O . SER A 1 361 ? -9.641 5.773 -3.008 1 95.19 361 SER A O 1
ATOM 2590 N N . ASN A 1 362 ? -8.492 7.137 -1.655 1 95.5 362 ASN A N 1
ATOM 2591 C CA . ASN A 1 362 ? -7.57 7.566 -2.701 1 95.5 362 ASN A CA 1
ATOM 2592 C C . ASN A 1 362 ? -6.617 6.441 -3.107 1 95.5 362 ASN A C 1
ATOM 2594 O O . ASN A 1 362 ? -6.102 6.434 -4.227 1 95.5 362 ASN A O 1
ATOM 2598 N N . ASP A 1 363 ? -6.348 5.523 -2.184 1 96.94 363 ASP A N 1
ATOM 2599 C CA . ASP A 1 363 ? -5.555 4.32 -2.422 1 96.94 363 ASP A CA 1
ATOM 2600 C C . ASP A 1 363 ? -4.195 4.668 -3.025 1 96.94 363 ASP A C 1
ATOM 2602 O O . ASP A 1 363 ? -3.814 4.125 -4.062 1 96.94 363 ASP A O 1
ATOM 2606 N N . GLN A 1 364 ? -3.514 5.664 -2.338 1 96 364 GLN A N 1
ATOM 2607 C CA . GLN A 1 364 ? -2.15 5.992 -2.738 1 96 364 GLN A CA 1
ATOM 2608 C C . GLN A 1 364 ? -1.221 4.797 -2.551 1 96 364 GLN A C 1
ATOM 2610 O O . GLN A 1 364 ? -1.289 4.102 -1.532 1 96 364 GLN A O 1
ATOM 2615 N N . SER A 1 365 ? -0.362 4.531 -3.559 1 97.69 365 SER A N 1
ATOM 2616 C CA . SER A 1 365 ? 0.56 3.406 -3.434 1 97.69 365 SER A CA 1
ATOM 2617 C C . SER A 1 365 ? 1.532 3.615 -2.277 1 97.69 365 SER A C 1
ATOM 2619 O O . SER A 1 365 ? 1.704 4.738 -1.799 1 97.69 365 SER A O 1
ATOM 2621 N N . ASN A 1 366 ? 2.121 2.512 -1.814 1 98 366 ASN A N 1
ATOM 2622 C CA . ASN A 1 366 ? 3.109 2.592 -0.745 1 98 366 ASN A CA 1
ATOM 2623 C C . ASN A 1 366 ? 4.309 3.441 -1.154 1 98 366 ASN A C 1
ATOM 2625 O O . ASN A 1 366 ? 4.82 4.227 -0.354 1 98 366 ASN A O 1
ATOM 2629 N N . GLY A 1 367 ? 4.734 3.273 -2.381 1 98.06 367 GLY A N 1
ATOM 2630 C CA . GLY A 1 367 ? 5.848 4.066 -2.883 1 98.06 367 GLY A CA 1
ATOM 2631 C C . GLY A 1 367 ? 5.547 5.551 -2.928 1 98.06 367 GLY A C 1
ATOM 2632 O O . GLY A 1 367 ? 6.371 6.367 -2.506 1 98.06 367 GLY A O 1
ATOM 2633 N N . SER A 1 368 ? 4.398 5.914 -3.391 1 97.75 368 SER A N 1
ATOM 2634 C CA . SER A 1 368 ? 3.996 7.312 -3.453 1 97.75 368 SER A CA 1
ATOM 2635 C C . SER A 1 368 ? 3.861 7.914 -2.057 1 97.75 368 SER A C 1
ATOM 2637 O O . SER A 1 368 ? 4.219 9.07 -1.837 1 97.75 368 SER A O 1
ATOM 2639 N N . TYR A 1 369 ? 3.301 7.094 -1.121 1 98.12 369 TYR A N 1
ATOM 2640 C CA . TYR A 1 369 ? 3.199 7.512 0.273 1 98.12 369 TYR A CA 1
ATOM 2641 C C . TYR A 1 369 ? 4.57 7.848 0.843 1 98.12 369 TYR A C 1
ATOM 2643 O O . TYR A 1 369 ? 4.754 8.906 1.456 1 98.12 369 TYR A O 1
ATOM 2651 N N . VAL A 1 370 ? 5.559 7.016 0.593 1 98.5 370 VAL A N 1
ATOM 2652 C CA . VAL A 1 370 ? 6.91 7.203 1.111 1 98.5 370 VAL A CA 1
ATOM 2653 C C . VAL A 1 370 ? 7.559 8.414 0.438 1 98.5 370 VAL A C 1
ATOM 2655 O O . VAL A 1 370 ? 8.195 9.234 1.102 1 98.5 370 VAL A O 1
ATOM 2658 N N . GLN A 1 371 ? 7.371 8.547 -0.848 1 98 371 GLN A N 1
ATOM 2659 C CA . GLN A 1 371 ? 7.891 9.703 -1.563 1 98 371 GLN A CA 1
ATOM 2660 C C . GLN A 1 371 ? 7.328 11 -0.991 1 98 371 GLN A C 1
ATOM 2662 O O . GLN A 1 371 ? 8.055 11.992 -0.853 1 98 371 GLN A O 1
ATOM 2667 N N . GLY A 1 372 ? 6.051 10.977 -0.712 1 97.38 372 GLY A N 1
ATOM 2668 C CA . GLY A 1 372 ? 5.414 12.141 -0.11 1 97.38 372 GLY A CA 1
ATOM 2669 C C . GLY A 1 372 ? 5.992 12.5 1.247 1 97.38 372 GLY A C 1
ATOM 2670 O O . GLY A 1 372 ? 6.195 13.672 1.549 1 97.38 372 GLY A O 1
ATOM 2671 N N . LEU A 1 373 ? 6.293 11.469 2.064 1 97.69 373 LEU A N 1
ATOM 2672 C CA . LEU A 1 373 ? 6.891 11.688 3.379 1 97.69 373 LEU A CA 1
ATOM 2673 C C . LEU A 1 373 ? 8.289 12.289 3.246 1 97.69 373 LEU A C 1
ATOM 2675 O O . LEU A 1 373 ? 8.656 13.188 4.008 1 97.69 373 LEU A O 1
ATOM 2679 N N . TYR A 1 374 ? 9.07 11.727 2.266 1 98.38 374 TYR A N 1
ATOM 2680 C CA . TYR A 1 374 ? 10.414 12.25 2.025 1 98.38 374 TYR A CA 1
ATOM 2681 C C . TYR A 1 374 ? 10.352 13.727 1.637 1 98.38 374 TYR A C 1
ATOM 2683 O O . TYR A 1 374 ? 11.125 14.539 2.154 1 98.38 374 TYR A O 1
ATOM 2691 N N . GLN A 1 375 ? 9.406 14.109 0.833 1 97 375 GLN A N 1
ATOM 2692 C CA . GLN A 1 375 ? 9.266 15.492 0.406 1 97 375 GLN A CA 1
ATOM 2693 C C . GLN A 1 375 ? 8.867 16.391 1.573 1 97 375 GLN A C 1
ATOM 2695 O O . GLN A 1 375 ? 9.438 17.469 1.763 1 97 375 GLN A O 1
ATOM 2700 N N . ALA A 1 376 ? 7.922 15.906 2.35 1 95.88 376 ALA A N 1
ATOM 2701 C CA . ALA A 1 376 ? 7.371 16.719 3.438 1 95.88 376 ALA A CA 1
ATOM 2702 C C . ALA A 1 376 ? 8.375 16.844 4.582 1 95.88 376 ALA A C 1
ATOM 2704 O O . ALA A 1 376 ? 8.516 17.922 5.168 1 95.88 376 ALA A O 1
ATOM 2705 N N . ALA A 1 377 ? 9.086 15.773 4.918 1 96.5 377 ALA A N 1
ATOM 2706 C CA . ALA A 1 377 ? 9.922 15.719 6.117 1 96.5 377 ALA A CA 1
ATOM 2707 C C . ALA A 1 377 ? 11.367 16.078 5.793 1 96.5 377 ALA A C 1
ATOM 2709 O O . ALA A 1 377 ? 12.078 16.625 6.637 1 96.5 377 ALA A O 1
ATOM 2710 N N . LEU A 1 378 ? 11.852 15.734 4.551 1 96.75 378 LEU A N 1
ATOM 2711 C CA . LEU A 1 378 ? 13.273 15.836 4.246 1 96.75 378 LEU A CA 1
ATOM 2712 C C . LEU A 1 378 ? 13.516 16.859 3.131 1 96.75 378 LEU A C 1
ATOM 2714 O O . LEU A 1 378 ? 14.648 17.297 2.922 1 96.75 378 LEU A O 1
ATOM 2718 N N . GLY A 1 379 ? 12.492 17.25 2.387 1 95.94 379 GLY A N 1
ATOM 2719 C CA . GLY A 1 379 ? 12.609 18.234 1.312 1 95.94 379 GLY A CA 1
ATOM 2720 C C . GLY A 1 379 ? 13.219 17.641 0.048 1 95.94 379 GLY A C 1
ATOM 2721 O O . GLY A 1 379 ? 13.758 18.391 -0.783 1 95.94 379 GLY A O 1
ATOM 2722 N N . ARG A 1 380 ? 13.234 16.281 -0.037 1 96.38 380 ARG A N 1
ATOM 2723 C CA . ARG A 1 380 ? 13.766 15.594 -1.212 1 96.38 380 ARG A CA 1
ATOM 2724 C C . ARG A 1 380 ? 13.031 14.281 -1.469 1 96.38 380 ARG A C 1
ATOM 2726 O O . ARG A 1 380 ? 12.211 13.859 -0.652 1 96.38 380 ARG A O 1
ATOM 2733 N N . GLY A 1 381 ? 13.312 13.734 -2.664 1 96.38 381 GLY A N 1
ATOM 2734 C CA . GLY A 1 381 ? 12.758 12.422 -2.982 1 96.38 381 GLY A CA 1
ATOM 2735 C C . GLY A 1 381 ? 13.578 11.281 -2.416 1 96.38 381 GLY A C 1
ATOM 2736 O O . GLY A 1 381 ? 14.758 11.445 -2.111 1 96.38 381 GLY A O 1
ATOM 2737 N N . ALA A 1 382 ? 12.93 10.18 -2.217 1 96.88 382 ALA A N 1
ATOM 2738 C CA . ALA A 1 382 ? 13.609 8.977 -1.751 1 96.88 382 ALA A CA 1
ATOM 2739 C C . ALA A 1 382 ? 14.438 8.352 -2.869 1 96.88 382 ALA A C 1
ATOM 2741 O O . ALA A 1 382 ? 14.023 8.344 -4.031 1 96.88 382 ALA A O 1
ATOM 2742 N N . GLU A 1 383 ? 15.586 7.832 -2.541 1 97.06 383 GLU A N 1
ATOM 2743 C CA . GLU A 1 383 ? 16.375 7.035 -3.477 1 97.06 383 GLU A CA 1
ATOM 2744 C C . GLU A 1 383 ? 15.758 5.656 -3.682 1 97.06 383 GLU A C 1
ATOM 2746 O O . GLU A 1 383 ? 15.07 5.141 -2.799 1 97.06 383 GLU A O 1
ATOM 2751 N N . ALA A 1 384 ? 16.047 5.02 -4.848 1 95.38 384 ALA A N 1
ATOM 2752 C CA . ALA A 1 384 ? 15.367 3.795 -5.277 1 95.38 384 ALA A CA 1
ATOM 2753 C C . ALA A 1 384 ? 15.523 2.689 -4.234 1 95.38 384 ALA A C 1
ATOM 2755 O O . ALA A 1 384 ? 14.547 2.039 -3.859 1 95.38 384 ALA A O 1
ATOM 2756 N N . ASP A 1 385 ? 16.703 2.494 -3.73 1 96 385 ASP A N 1
ATOM 2757 C CA . ASP A 1 385 ? 16.953 1.42 -2.775 1 96 385 ASP A CA 1
ATOM 2758 C C . ASP A 1 385 ? 16.219 1.667 -1.463 1 96 385 ASP A C 1
ATOM 2760 O O . ASP A 1 385 ? 15.641 0.743 -0.887 1 96 385 ASP A O 1
ATOM 2764 N N . GLY A 1 386 ? 16.328 2.975 -0.992 1 97.12 386 GLY A N 1
ATOM 2765 C CA . GLY A 1 386 ? 15.602 3.326 0.22 1 97.12 386 GLY A CA 1
ATOM 2766 C C . GLY A 1 386 ? 14.102 3.189 0.078 1 97.12 386 GLY A C 1
ATOM 2767 O O . GLY A 1 386 ? 13.43 2.67 0.975 1 97.12 386 GLY A O 1
ATOM 2768 N N . LEU A 1 387 ? 13.633 3.621 -1.074 1 97.56 387 LEU A N 1
ATOM 2769 C CA . LEU A 1 387 ? 12.211 3.523 -1.359 1 97.56 387 LEU A CA 1
ATOM 2770 C C . LEU A 1 387 ? 11.75 2.068 -1.358 1 97.56 387 LEU A C 1
ATOM 2772 O O . LEU A 1 387 ? 10.758 1.726 -0.72 1 97.56 387 LEU A O 1
ATOM 2776 N N . ASN A 1 388 ? 12.453 1.158 -2.049 1 97.25 388 ASN A N 1
ATOM 2777 C CA . ASN A 1 388 ? 12.117 -0.259 -2.117 1 97.25 388 ASN A CA 1
ATOM 2778 C C . ASN A 1 388 ? 12.141 -0.909 -0.736 1 97.25 388 ASN A C 1
ATOM 2780 O O . ASN A 1 388 ? 11.32 -1.776 -0.44 1 97.25 388 ASN A O 1
ATOM 2784 N N . ASN A 1 389 ? 13.055 -0.527 0.058 1 97.94 389 ASN A N 1
ATOM 2785 C CA . ASN A 1 389 ? 13.133 -1.055 1.416 1 97.94 389 ASN A CA 1
ATOM 2786 C C . ASN A 1 389 ? 11.891 -0.697 2.227 1 97.94 389 ASN A C 1
ATOM 2788 O O . ASN A 1 389 ? 11.352 -1.537 2.951 1 97.94 389 ASN A O 1
ATOM 2792 N N . TRP A 1 390 ? 11.484 0.652 2.09 1 98.31 390 TRP A N 1
ATOM 2793 C CA . TRP A 1 390 ? 10.281 1.065 2.801 1 98.31 390 TRP A CA 1
ATOM 2794 C C . TRP A 1 390 ? 9.055 0.308 2.287 1 98.31 390 TRP A C 1
ATOM 2796 O O . TRP A 1 390 ? 8.227 -0.144 3.074 1 98.31 390 TRP A O 1
ATOM 2806 N N . ILE A 1 391 ? 8.914 0.182 0.977 1 98.06 391 ILE A N 1
ATOM 2807 C CA . ILE A 1 391 ? 7.789 -0.537 0.389 1 98.06 391 ILE A CA 1
ATOM 2808 C C . ILE A 1 391 ? 7.777 -1.979 0.894 1 98.06 391 ILE A C 1
ATOM 2810 O O . ILE A 1 391 ? 6.727 -2.504 1.266 1 98.06 391 ILE A O 1
ATOM 2814 N N . SER A 1 392 ? 8.922 -2.637 0.917 1 97.88 392 SER A N 1
ATOM 2815 C CA . SER A 1 392 ? 9.047 -4 1.423 1 97.88 392 SER A CA 1
ATOM 2816 C C . SER A 1 392 ? 8.531 -4.105 2.855 1 97.88 392 SER A C 1
ATOM 2818 O O . SER A 1 392 ? 7.812 -5.047 3.191 1 97.88 392 SER A O 1
ATOM 2820 N N . GLN A 1 393 ? 8.906 -3.145 3.684 1 97.88 393 GLN A N 1
ATOM 2821 C CA . GLN A 1 393 ? 8.438 -3.145 5.066 1 97.88 393 GLN A CA 1
ATOM 2822 C C . GLN A 1 393 ? 6.922 -3.004 5.129 1 97.88 393 GLN A C 1
ATOM 2824 O O . GLN A 1 393 ? 6.258 -3.703 5.898 1 97.88 393 GLN A O 1
ATOM 2829 N N . LEU A 1 394 ? 6.402 -2.105 4.32 1 98.12 394 LEU A N 1
ATOM 2830 C CA . LEU A 1 394 ? 4.965 -1.844 4.328 1 98.12 394 LEU A CA 1
ATOM 2831 C C . LEU A 1 394 ? 4.188 -3.076 3.881 1 98.12 394 LEU A C 1
ATOM 2833 O O . LEU A 1 394 ? 3.184 -3.439 4.5 1 98.12 394 LEU A O 1
ATOM 2837 N N . VAL A 1 395 ? 4.648 -3.795 2.822 1 97 395 VAL A N 1
ATOM 2838 C CA . VAL A 1 395 ? 3.895 -4.922 2.287 1 97 395 VAL A CA 1
ATOM 2839 C C . VAL A 1 395 ? 4.043 -6.129 3.211 1 97 395 VAL A C 1
ATOM 2841 O O . VAL A 1 395 ? 3.252 -7.074 3.141 1 97 395 VAL A O 1
ATOM 2844 N N . THR A 1 396 ? 5.082 -6.152 4.074 1 97.19 396 THR A N 1
ATOM 2845 C CA . THR A 1 396 ? 5.312 -7.277 4.969 1 97.19 396 THR A CA 1
ATOM 2846 C C . THR A 1 396 ? 4.738 -6.996 6.355 1 97.19 396 THR A C 1
ATOM 2848 O O . THR A 1 396 ? 4.898 -7.797 7.277 1 97.19 396 THR A O 1
ATOM 2851 N N . GLY A 1 397 ? 4.105 -5.789 6.535 1 97.12 397 GLY A N 1
ATOM 2852 C CA . GLY A 1 397 ? 3.266 -5.672 7.715 1 97.12 397 GLY A CA 1
ATOM 2853 C C . GLY A 1 397 ? 3.656 -4.512 8.617 1 97.12 397 GLY A C 1
ATOM 2854 O O . GLY A 1 397 ? 3.158 -4.391 9.734 1 97.12 397 GLY A O 1
ATOM 2855 N N . THR A 1 398 ? 4.629 -3.629 8.266 1 97.94 398 THR A N 1
ATOM 2856 C CA . THR A 1 398 ? 4.863 -2.365 8.961 1 97.94 398 THR A CA 1
ATOM 2857 C C . THR A 1 398 ? 3.775 -1.351 8.617 1 97.94 398 THR A C 1
ATOM 2859 O O . THR A 1 398 ? 3.377 -1.231 7.453 1 97.94 398 THR A O 1
ATOM 2862 N N . SER A 1 399 ? 3.266 -0.646 9.625 1 98.31 399 SER A N 1
ATOM 2863 C CA . SER A 1 399 ? 2.199 0.314 9.359 1 98.31 399 SER A CA 1
ATOM 2864 C C . SER A 1 399 ? 2.75 1.598 8.742 1 98.31 399 SER A C 1
ATOM 2866 O O . SER A 1 399 ? 3.938 1.898 8.883 1 98.31 399 SER A O 1
ATOM 2868 N N . ARG A 1 400 ? 1.859 2.33 8.062 1 98.06 400 ARG A N 1
ATOM 2869 C CA . ARG A 1 400 ? 2.246 3.637 7.543 1 98.06 400 ARG A CA 1
ATOM 2870 C C . ARG A 1 400 ? 2.68 4.57 8.672 1 98.06 400 ARG A C 1
ATOM 2872 O O . ARG A 1 400 ? 3.609 5.359 8.5 1 98.06 400 ARG A O 1
ATOM 2879 N N . THR A 1 401 ? 2.098 4.426 9.852 1 97.94 401 THR A N 1
ATOM 2880 C CA . THR A 1 401 ? 2.443 5.234 11.016 1 97.94 401 THR A CA 1
ATOM 2881 C C . THR A 1 401 ? 3.879 4.957 11.453 1 97.94 401 THR A C 1
ATOM 2883 O O . THR A 1 401 ? 4.629 5.887 11.758 1 97.94 401 THR A O 1
ATOM 2886 N N . GLU A 1 402 ? 4.246 3.686 11.453 1 97.94 402 GLU A N 1
ATOM 2887 C CA . GLU A 1 402 ? 5.59 3.311 11.883 1 97.94 402 GLU A CA 1
ATOM 2888 C C . GLU A 1 402 ? 6.645 3.82 10.898 1 97.94 402 GLU A C 1
ATOM 2890 O O . GLU A 1 402 ? 7.719 4.266 11.312 1 97.94 402 GLU A O 1
ATOM 2895 N N . VAL A 1 403 ? 6.32 3.73 9.656 1 98.38 403 VAL A N 1
ATOM 2896 C CA . VAL A 1 403 ? 7.234 4.238 8.641 1 98.38 403 VAL A CA 1
ATOM 2897 C C . VAL A 1 403 ? 7.367 5.754 8.781 1 98.38 403 VAL A C 1
ATOM 2899 O O . VAL A 1 403 ? 8.477 6.293 8.742 1 98.38 403 VAL A O 1
ATOM 2902 N N . ALA A 1 404 ? 6.23 6.441 8.969 1 98.25 404 ALA A N 1
ATOM 2903 C CA . ALA A 1 404 ? 6.25 7.891 9.164 1 98.25 404 ALA A CA 1
ATOM 2904 C C . ALA A 1 404 ? 7.098 8.266 10.375 1 98.25 404 ALA A C 1
ATOM 2906 O O . ALA A 1 404 ? 7.918 9.188 10.305 1 98.25 404 ALA A O 1
ATOM 2907 N N . ALA A 1 405 ? 6.938 7.578 11.461 1 98.19 405 ALA A N 1
ATOM 2908 C CA . ALA A 1 405 ? 7.691 7.852 12.68 1 98.19 405 ALA A CA 1
ATOM 2909 C C . ALA A 1 405 ? 9.195 7.719 12.438 1 98.19 405 ALA A C 1
ATOM 2911 O O . ALA A 1 405 ? 9.977 8.562 12.875 1 98.19 405 ALA A O 1
ATOM 2912 N N . SER A 1 406 ? 9.57 6.664 11.68 1 98.38 406 SER A N 1
ATOM 2913 C CA . SER A 1 406 ? 10.984 6.426 11.398 1 98.38 406 SER A CA 1
ATOM 2914 C C . SER A 1 406 ? 11.578 7.551 10.562 1 98.38 406 SER A C 1
ATOM 2916 O O . SER A 1 406 ? 12.695 8.008 10.828 1 98.38 406 SER A O 1
ATOM 2918 N N . ILE A 1 407 ? 10.82 8.016 9.602 1 98.19 407 ILE A N 1
ATOM 2919 C CA . ILE A 1 407 ? 11.312 9.039 8.688 1 98.19 407 ILE A CA 1
ATOM 2920 C C . ILE A 1 407 ? 11.32 10.398 9.391 1 98.19 407 ILE A C 1
ATOM 2922 O O . ILE A 1 407 ? 12.312 11.125 9.32 1 98.19 407 ILE A O 1
ATOM 2926 N N . LEU A 1 408 ? 10.266 10.711 10.172 1 97.88 408 LEU A N 1
ATOM 2927 C CA . LEU A 1 408 ? 10.102 12.008 10.812 1 97.88 408 LEU A CA 1
ATOM 2928 C C . LEU A 1 408 ? 11.07 12.164 11.984 1 97.88 408 LEU A C 1
ATOM 2930 O O . LEU A 1 408 ? 11.469 13.273 12.32 1 97.88 408 LEU A O 1
ATOM 2934 N N . ASN A 1 409 ? 11.531 11.055 12.586 1 97.44 409 ASN A N 1
ATOM 2935 C CA . ASN A 1 409 ? 12.43 11.102 13.734 1 97.44 409 ASN A CA 1
ATOM 2936 C C . ASN A 1 409 ? 13.875 10.844 13.328 1 97.44 409 ASN A C 1
ATOM 2938 O O . ASN A 1 409 ? 14.75 10.672 14.188 1 97.44 409 ASN A O 1
ATOM 2942 N N . SER A 1 410 ? 14.125 10.758 12.016 1 97.56 410 SER A N 1
ATOM 2943 C CA . SER A 1 410 ? 15.484 10.539 11.516 1 97.56 410 SER A CA 1
ATOM 2944 C C . SER A 1 410 ? 16.359 11.75 11.781 1 97.56 410 SER A C 1
ATOM 2946 O O . SER A 1 410 ? 15.867 12.859 11.992 1 97.56 410 SER A O 1
ATOM 2948 N N . ALA A 1 411 ? 17.688 11.57 11.797 1 96.56 411 ALA A N 1
ATOM 2949 C CA . ALA A 1 411 ? 18.641 12.664 11.938 1 96.56 411 ALA A CA 1
ATOM 2950 C C . ALA A 1 411 ? 18.5 13.672 10.805 1 96.56 411 ALA A C 1
ATOM 2952 O O . ALA A 1 411 ? 18.609 14.883 11.023 1 96.56 411 ALA A O 1
ATOM 2953 N N . GLU A 1 412 ? 18.234 13.156 9.656 1 97 412 GLU A N 1
ATOM 2954 C CA . GLU A 1 412 ? 18.078 14.016 8.484 1 97 412 GLU A CA 1
ATOM 2955 C C . GLU A 1 412 ? 16.875 14.93 8.625 1 97 412 GLU A C 1
ATOM 2957 O O . GLU A 1 412 ? 16.922 16.109 8.25 1 97 412 GLU A O 1
ATOM 2962 N N . ALA A 1 413 ? 15.766 14.391 9.141 1 97.44 413 ALA A N 1
ATOM 2963 C CA . ALA A 1 413 ? 14.57 15.203 9.367 1 97.44 413 ALA A CA 1
ATOM 2964 C C . ALA A 1 413 ? 14.844 16.312 10.375 1 97.44 413 ALA A C 1
ATOM 2966 O O . ALA A 1 413 ? 14.398 17.453 10.203 1 97.44 413 ALA A O 1
ATOM 2967 N N . GLY A 1 414 ? 15.586 15.984 11.43 1 96.56 414 GLY A N 1
ATOM 2968 C CA . GLY A 1 414 ? 15.992 16.984 12.406 1 96.56 414 GLY A CA 1
ATOM 2969 C C . GLY A 1 414 ? 16.828 18.109 11.805 1 96.56 414 GLY A C 1
ATOM 2970 O O . GLY A 1 414 ? 16.609 19.281 12.102 1 96.56 414 GLY A O 1
ATOM 2971 N N . GLN A 1 415 ? 17.672 17.75 10.93 1 95.62 415 GLN A N 1
ATOM 2972 C CA . GLN A 1 415 ? 18.516 18.734 10.266 1 95.62 415 GLN A CA 1
ATOM 2973 C C . GLN A 1 415 ? 17.688 19.641 9.352 1 95.62 415 GLN A C 1
ATOM 2975 O O . GLN A 1 415 ? 17.969 20.828 9.227 1 95.62 415 GLN A O 1
ATOM 2980 N N . LYS A 1 416 ? 16.75 19.062 8.664 1 96.44 416 LYS A N 1
ATOM 2981 C CA . LYS A 1 416 ? 15.867 19.844 7.801 1 96.44 416 LYS A CA 1
ATOM 2982 C C . LYS A 1 416 ? 15.07 20.875 8.602 1 96.44 416 LYS A C 1
ATOM 2984 O O . LYS A 1 416 ? 14.898 22.016 8.164 1 96.44 416 LYS A O 1
ATOM 2989 N N . ILE A 1 417 ? 14.594 20.469 9.789 1 96.5 417 ILE A N 1
ATOM 2990 C CA . ILE A 1 417 ? 13.852 21.375 10.664 1 96.5 417 ILE A CA 1
ATOM 2991 C C . ILE A 1 417 ? 14.75 22.531 11.094 1 96.5 417 ILE A C 1
ATOM 2993 O O . ILE A 1 417 ? 14.328 23.688 11.094 1 96.5 417 ILE A O 1
ATOM 2997 N N . ASN A 1 418 ? 16.031 22.219 11.422 1 96.88 418 ASN A N 1
ATOM 2998 C CA . ASN A 1 418 ? 17 23.266 11.781 1 96.88 418 ASN A CA 1
ATOM 2999 C C . ASN A 1 418 ? 17.266 24.203 10.609 1 96.88 418 ASN A C 1
ATOM 3001 O O . ASN A 1 418 ? 17.375 25.422 10.797 1 96.88 418 ASN A O 1
ATOM 3005 N N . SER A 1 419 ? 17.391 23.609 9.484 1 96.88 419 SER A N 1
ATOM 3006 C CA . SER A 1 419 ? 17.609 24.391 8.273 1 96.88 419 SER A CA 1
ATOM 3007 C C . SER A 1 419 ? 16.469 25.359 8.023 1 96.88 419 SER A C 1
ATOM 3009 O O . SER A 1 419 ? 16.688 26.531 7.707 1 96.88 419 SER A O 1
ATOM 3011 N N . ASP A 1 420 ? 15.219 24.875 8.148 1 96.62 420 ASP A N 1
ATOM 3012 C CA . ASP A 1 420 ? 14.039 25.703 7.957 1 96.62 420 ASP A CA 1
ATOM 3013 C C . ASP A 1 420 ? 13.977 26.828 8.992 1 96.62 420 ASP A C 1
ATOM 3015 O O . ASP A 1 420 ? 13.562 27.953 8.68 1 96.62 420 ASP A O 1
ATOM 3019 N N . PHE A 1 421 ? 14.414 26.484 10.203 1 97.56 421 PHE A N 1
ATOM 3020 C CA . PHE A 1 421 ? 14.484 27.453 11.289 1 97.56 421 PHE A CA 1
ATOM 3021 C C . PHE A 1 421 ? 15.422 28.594 10.93 1 97.56 421 PHE A C 1
ATOM 3023 O O . PHE A 1 421 ? 15.047 29.766 11.062 1 97.56 421 PHE A O 1
ATOM 3030 N N . ILE A 1 422 ? 16.562 28.281 10.406 1 97.88 422 ILE A N 1
ATOM 3031 C CA . ILE A 1 422 ? 17.547 29.281 10.016 1 97.88 422 ILE A CA 1
ATOM 3032 C C . ILE A 1 422 ? 17 30.125 8.859 1 97.88 422 ILE A C 1
ATOM 3034 O O . ILE A 1 422 ? 17.109 31.344 8.859 1 97.88 422 ILE A O 1
ATOM 3038 N N . ASP A 1 423 ? 16.359 29.469 7.879 1 97.56 423 ASP A N 1
ATOM 3039 C CA . ASP A 1 423 ? 15.758 30.172 6.758 1 97.56 423 ASP A CA 1
ATOM 3040 C C . ASP A 1 423 ? 14.75 31.203 7.242 1 97.56 423 ASP A C 1
ATOM 3042 O O . ASP A 1 423 ? 14.711 32.344 6.727 1 97.56 423 ASP A O 1
ATOM 3046 N N . SER A 1 424 ? 13.969 30.812 8.227 1 97.56 424 SER A N 1
ATOM 3047 C CA . SER A 1 424 ? 12.953 31.719 8.742 1 97.56 424 SER A CA 1
ATOM 3048 C C . SER A 1 424 ? 13.586 32.938 9.438 1 97.56 424 SER A C 1
ATOM 3050 O O . SER A 1 424 ? 13.078 34.031 9.336 1 97.56 424 SER A O 1
ATOM 3052 N N . LEU A 1 425 ? 14.672 32.719 10.148 1 98.06 425 LEU A N 1
ATOM 3053 C CA . LEU A 1 425 ? 15.383 33.812 10.812 1 98.06 425 LEU A CA 1
ATOM 3054 C C . LEU A 1 425 ? 15.961 34.781 9.797 1 98.06 425 LEU A C 1
ATOM 3056 O O . LEU A 1 425 ? 15.891 36 9.992 1 98.06 425 LEU A O 1
ATOM 3060 N N . TYR A 1 426 ? 16.531 34.25 8.75 1 97.94 426 TYR A N 1
ATOM 3061 C CA . TYR A 1 426 ? 17.094 35.125 7.711 1 97.94 426 TYR A CA 1
ATOM 3062 C C . TYR A 1 426 ? 16 35.969 7.055 1 97.94 426 TYR A C 1
ATOM 3064 O O . TYR A 1 426 ? 16.156 37.156 6.859 1 97.94 426 TYR A O 1
ATOM 3072 N N . THR A 1 427 ? 14.906 35.312 6.812 1 97.38 427 THR A N 1
ATOM 3073 C CA . THR A 1 427 ? 13.805 36.031 6.176 1 97.38 427 THR A CA 1
ATOM 3074 C C . THR A 1 427 ? 13.203 37.062 7.121 1 97.38 427 THR A C 1
ATOM 3076 O O . THR A 1 427 ? 13.023 38.219 6.746 1 97.38 427 THR A O 1
ATOM 3079 N N . ASN A 1 428 ? 12.922 36.719 8.336 1 97.69 428 ASN A N 1
ATOM 3080 C CA . ASN A 1 428 ? 12.211 37.562 9.297 1 97.69 428 ASN A CA 1
ATOM 3081 C C . ASN A 1 428 ? 13.117 38.656 9.859 1 97.69 428 ASN A C 1
ATOM 3083 O O . ASN A 1 428 ? 12.695 39.781 10.023 1 97.69 428 ASN A O 1
ATOM 3087 N N . ALA A 1 429 ? 14.406 38.281 10.18 1 97.88 429 ALA A N 1
ATOM 3088 C CA . ALA A 1 429 ? 15.281 39.188 10.922 1 97.88 429 ALA A CA 1
ATOM 3089 C C . ALA A 1 429 ? 16.203 39.969 9.969 1 97.88 429 ALA A C 1
ATOM 3091 O O . ALA A 1 429 ? 16.578 41.094 10.25 1 97.88 429 ALA A O 1
ATOM 3092 N N . LEU A 1 430 ? 16.547 39.344 8.828 1 96.75 430 LEU A N 1
ATOM 3093 C CA . LEU A 1 430 ? 17.531 40 7.957 1 96.75 430 LEU A CA 1
ATOM 3094 C C . LEU A 1 430 ? 16.891 40.469 6.668 1 96.75 430 LEU A C 1
ATOM 3096 O O . LEU A 1 430 ? 17.484 41.25 5.914 1 96.75 430 LEU A O 1
ATOM 3100 N N . GLY A 1 431 ? 15.664 40.031 6.379 1 95.69 431 GLY A N 1
ATOM 3101 C CA . GLY A 1 431 ? 14.922 40.5 5.215 1 95.69 431 GLY A CA 1
ATOM 3102 C C . GLY A 1 431 ? 15.43 39.906 3.916 1 95.69 431 GLY A C 1
ATOM 3103 O O . GLY A 1 431 ? 15.227 40.469 2.842 1 95.69 431 GLY A O 1
ATOM 3104 N N . ARG A 1 432 ? 16.219 38.844 4.047 1 94.56 432 ARG A N 1
ATOM 3105 C CA . ARG A 1 432 ? 16.75 38.188 2.859 1 94.56 432 ARG A CA 1
ATOM 3106 C C . ARG A 1 432 ? 16.781 36.656 3.047 1 94.56 432 ARG A C 1
ATOM 3108 O O . ARG A 1 432 ? 16.594 36.156 4.16 1 94.56 432 ARG A O 1
ATOM 3115 N N . SER A 1 433 ? 17.047 36 1.91 1 94.44 433 SER A N 1
ATOM 3116 C CA . SER A 1 433 ? 17.094 34.562 1.939 1 94.44 433 SER A CA 1
ATOM 3117 C C . SER A 1 433 ? 18.469 34.031 2.379 1 94.44 433 SER A C 1
ATOM 3119 O O . SER A 1 433 ? 19.484 34.625 2.018 1 94.44 433 SER A O 1
ATOM 3121 N N . ALA A 1 434 ? 18.438 32.969 3.135 1 91.12 434 ALA A N 1
ATOM 3122 C CA . ALA A 1 434 ? 19.688 32.375 3.572 1 91.12 434 ALA A CA 1
ATOM 3123 C C . ALA A 1 434 ? 20.453 31.766 2.391 1 91.12 434 ALA A C 1
ATOM 3125 O O . ALA A 1 434 ? 21.656 31.5 2.492 1 91.12 434 ALA A O 1
ATOM 3126 N N . THR A 1 435 ? 19.688 31.531 1.315 1 87.38 435 THR A N 1
ATOM 3127 C CA . THR A 1 435 ? 20.328 30.984 0.128 1 87.38 435 THR A CA 1
ATOM 3128 C C . THR A 1 435 ? 21.391 31.938 -0.417 1 87.38 435 THR A C 1
ATOM 3130 O O . THR A 1 435 ? 22.297 31.516 -1.13 1 87.38 435 THR A O 1
ATOM 3133 N N . GLU A 1 436 ? 21.312 33.156 -0.112 1 86 436 GLU A N 1
ATOM 3134 C CA . GLU A 1 436 ? 22.266 34.156 -0.538 1 86 436 GLU A CA 1
ATOM 3135 C C . GLU A 1 436 ? 23.578 34.062 0.236 1 86 436 GLU A C 1
ATOM 3137 O O . GLU A 1 436 ? 24.594 34.625 -0.167 1 86 436 GLU A O 1
ATOM 3142 N N . ASP A 1 437 ? 23.516 33.312 1.285 1 89.38 437 ASP A N 1
ATOM 3143 C CA . ASP A 1 437 ? 24.688 33.094 2.141 1 89.38 437 ASP A CA 1
ATOM 3144 C C . ASP A 1 437 ? 24.75 31.641 2.607 1 89.38 437 ASP A C 1
ATOM 3146 O O . ASP A 1 437 ? 24.703 31.359 3.809 1 89.38 437 ASP A O 1
ATOM 3150 N N . ALA A 1 438 ? 24.953 30.75 1.681 1 90.94 438 ALA A N 1
ATOM 3151 C CA . ALA A 1 438 ? 24.906 29.312 1.938 1 90.94 438 ALA A CA 1
ATOM 3152 C C . ALA A 1 438 ? 25.953 28.891 2.963 1 90.94 438 ALA A C 1
ATOM 3154 O O . ALA A 1 438 ? 25.719 27.984 3.771 1 90.94 438 ALA A O 1
ATOM 3155 N N . ALA A 1 439 ? 27.062 29.547 2.92 1 93.38 439 ALA A N 1
ATOM 3156 C CA . ALA A 1 439 ? 28.141 29.203 3.84 1 93.38 439 ALA A CA 1
ATOM 3157 C C . ALA A 1 439 ? 27.75 29.531 5.281 1 93.38 439 ALA A C 1
ATOM 3159 O O . ALA A 1 439 ? 28.016 28.734 6.188 1 93.38 439 ALA A O 1
ATOM 3160 N N . SER A 1 440 ? 27.172 30.734 5.512 1 94.88 440 SER A N 1
ATOM 3161 C CA . SER A 1 440 ? 26.75 31.109 6.855 1 94.88 440 SER A CA 1
ATOM 3162 C C . SER A 1 440 ? 25.656 30.172 7.363 1 94.88 440 SER A C 1
ATOM 3164 O O . SER A 1 440 ? 25.641 29.797 8.539 1 94.88 440 SER A O 1
ATOM 3166 N N . LYS A 1 441 ? 24.75 29.844 6.5 1 96.38 441 LYS A N 1
ATOM 3167 C CA . LYS A 1 441 ? 23.688 28.906 6.898 1 96.38 441 LYS A CA 1
ATOM 3168 C C . LYS A 1 441 ? 24.281 27.578 7.336 1 96.38 441 LYS A C 1
ATOM 3170 O O . LYS A 1 441 ? 23.891 27.016 8.367 1 96.38 441 LYS A O 1
ATOM 3175 N N . ALA A 1 442 ? 25.219 27.047 6.535 1 96 442 ALA A N 1
ATOM 3176 C CA . ALA A 1 442 ? 25.891 25.797 6.895 1 96 442 ALA A CA 1
ATOM 3177 C C . ALA A 1 442 ? 26.594 25.922 8.242 1 96 442 ALA A C 1
ATOM 3179 O O . ALA A 1 442 ? 26.625 24.953 9.016 1 96 442 ALA A O 1
ATOM 3180 N N . GLY A 1 443 ? 27.141 27.062 8.469 1 96.31 443 GLY A N 1
ATOM 3181 C CA . GLY A 1 443 ? 27.781 27.328 9.75 1 96.31 443 GLY A CA 1
ATOM 3182 C C . GLY A 1 443 ? 26.828 27.234 10.93 1 96.31 443 GLY A C 1
ATOM 3183 O O . GLY A 1 443 ? 27.172 26.672 11.969 1 96.31 443 GLY A O 1
ATOM 3184 N N . TRP A 1 444 ? 25.625 27.828 10.711 1 97.44 444 TRP A N 1
ATOM 3185 C CA . TRP A 1 444 ? 24.625 27.75 11.766 1 97.44 444 TRP A CA 1
ATOM 3186 C C . TRP A 1 444 ? 24.156 26.328 11.992 1 97.44 444 TRP A C 1
ATOM 3188 O O . TRP A 1 444 ? 23.906 25.906 13.133 1 97.44 444 TRP A O 1
ATOM 3198 N N . ILE A 1 445 ? 24 25.547 10.93 1 96.38 445 ILE A N 1
ATOM 3199 C CA . ILE A 1 445 ? 23.625 24.141 11.039 1 96.38 445 ILE A CA 1
ATOM 3200 C C . ILE A 1 445 ? 24.672 23.375 11.852 1 96.38 445 ILE A C 1
ATOM 3202 O O . ILE A 1 445 ? 24.328 22.594 12.734 1 96.38 445 ILE A O 1
ATOM 3206 N N . ASP A 1 446 ? 25.891 23.625 11.547 1 96.38 446 ASP A N 1
ATOM 3207 C CA . ASP A 1 446 ? 27 23.016 12.297 1 96.38 446 ASP A CA 1
ATOM 3208 C C . ASP A 1 446 ? 26.984 23.469 13.75 1 96.38 446 ASP A C 1
ATOM 3210 O O . ASP A 1 446 ? 27.297 22.688 14.648 1 96.38 446 ASP A O 1
ATOM 3214 N N . TYR A 1 447 ? 26.688 24.766 13.969 1 97.19 447 TYR A N 1
ATOM 3215 C CA . TYR A 1 447 ? 26.609 25.328 15.305 1 97.19 447 TYR A CA 1
ATOM 3216 C C . TYR A 1 447 ? 25.578 24.594 16.156 1 97.19 447 TYR A C 1
ATOM 3218 O O . TYR A 1 447 ? 25.828 24.281 17.312 1 97.19 447 TYR A O 1
ATOM 3226 N N . ILE A 1 448 ? 24.484 24.266 15.633 1 97.25 448 ILE A N 1
ATOM 3227 C CA . ILE A 1 448 ? 23.438 23.516 16.328 1 97.25 448 ILE A CA 1
ATOM 3228 C C . ILE A 1 448 ? 23.922 22.078 16.562 1 97.25 448 ILE A C 1
ATOM 3230 O O . ILE A 1 448 ? 23.719 21.531 17.656 1 97.25 448 ILE A O 1
ATOM 3234 N N . ALA A 1 449 ? 24.516 21.453 15.555 1 95 449 ALA A N 1
ATOM 3235 C CA . ALA A 1 449 ? 25.016 20.078 15.656 1 95 449 ALA A CA 1
ATOM 3236 C C . ALA A 1 449 ? 26.047 19.953 16.781 1 95 449 ALA A C 1
ATOM 3238 O O . ALA A 1 449 ? 26.203 18.875 17.359 1 95 449 ALA A O 1
ATOM 3239 N N . GLN A 1 450 ? 26.703 20.969 17.156 1 96.38 450 GLN A N 1
ATOM 3240 C CA . GLN A 1 450 ? 27.703 20.984 18.219 1 96.38 450 GLN A CA 1
ATOM 3241 C C . GLN A 1 450 ? 27.062 21.109 19.594 1 96.38 450 GLN A C 1
ATOM 3243 O O . GLN A 1 450 ? 27.75 21.109 20.609 1 96.38 450 GLN A O 1
ATOM 3248 N N . GLY A 1 451 ? 25.734 21.312 19.641 1 95.94 451 GLY A N 1
ATOM 3249 C CA . GLY A 1 451 ? 25.047 21.234 20.922 1 95.94 451 GLY A CA 1
ATOM 3250 C C . GLY A 1 451 ? 24.453 22.562 21.359 1 95.94 451 GLY A C 1
ATOM 3251 O O . GLY A 1 451 ? 23.812 22.656 22.406 1 95.94 451 GLY A O 1
ATOM 3252 N N . HIS A 1 452 ? 24.641 23.656 20.578 1 96.31 452 HIS A N 1
ATOM 3253 C CA . HIS A 1 452 ? 24.016 24.938 20.922 1 96.31 452 HIS A CA 1
ATOM 3254 C C . HIS A 1 452 ? 22.516 24.922 20.656 1 96.31 452 HIS A C 1
ATOM 3256 O O . HIS A 1 452 ? 22.047 24.188 19.781 1 96.31 452 HIS A O 1
ATOM 3262 N N . THR A 1 453 ? 21.797 25.703 21.453 1 96.81 453 THR A N 1
ATOM 3263 C CA . THR A 1 453 ? 20.344 25.672 21.375 1 96.81 453 THR A CA 1
ATOM 3264 C C . THR A 1 453 ? 19.844 26.547 20.234 1 96.81 453 THR A C 1
ATOM 3266 O O . THR A 1 453 ? 20.562 27.406 19.734 1 96.81 453 THR A O 1
ATOM 3269 N N . LEU A 1 454 ? 18.625 26.312 19.828 1 97.31 454 LEU A N 1
ATOM 3270 C CA . LEU A 1 454 ? 17.969 27.172 18.844 1 97.31 454 LEU A CA 1
ATOM 3271 C C . LEU A 1 454 ? 17.859 28.609 19.359 1 97.31 454 LEU A C 1
ATOM 3273 O O . LEU A 1 454 ? 17.953 29.562 18.594 1 97.31 454 LEU A O 1
ATOM 3277 N N . ALA A 1 455 ? 17.672 28.703 20.656 1 97.88 455 ALA A N 1
ATOM 3278 C CA . ALA A 1 455 ? 17.609 30.016 21.281 1 97.88 455 ALA A CA 1
ATOM 3279 C C . ALA A 1 455 ? 18.922 30.781 21.078 1 97.88 455 ALA A C 1
ATOM 3281 O O . ALA A 1 455 ? 18.906 31.984 20.797 1 97.88 455 ALA A O 1
ATOM 3282 N N . ASP A 1 456 ? 20.016 30.062 21.172 1 97.25 456 ASP A N 1
ATOM 3283 C CA . ASP A 1 456 ? 21.312 30.688 20.953 1 97.25 456 ASP A CA 1
ATOM 3284 C C . ASP A 1 456 ? 21.438 31.219 19.531 1 97.25 456 ASP A C 1
ATOM 3286 O O . ASP A 1 456 ? 21.969 32.312 19.312 1 97.25 456 ASP A O 1
ATOM 3290 N N . VAL A 1 457 ? 21.031 30.422 18.625 1 97.81 457 VAL A N 1
ATOM 3291 C CA . VAL A 1 457 ? 21.094 30.812 17.219 1 97.81 457 VAL A CA 1
ATOM 3292 C C . VAL A 1 457 ? 20.203 32 16.953 1 97.81 457 VAL A C 1
ATOM 3294 O O . VAL A 1 457 ? 20.609 32.969 16.297 1 97.81 457 VAL A O 1
ATOM 3297 N N . ALA A 1 458 ? 18.969 31.984 17.484 1 98.38 458 ALA A N 1
ATOM 3298 C CA . ALA A 1 458 ? 18.016 33.062 17.297 1 98.38 458 ALA A CA 1
ATOM 3299 C C . ALA A 1 458 ? 18.578 34.406 17.828 1 98.38 458 ALA A C 1
ATOM 3301 O O . ALA A 1 458 ? 18.5 35.438 17.156 1 98.38 458 ALA A O 1
ATOM 3302 N N . ILE A 1 459 ? 19.141 34.344 19 1 97.94 459 ILE A N 1
ATOM 3303 C CA . ILE A 1 459 ? 19.656 35.562 19.625 1 97.94 459 ILE A CA 1
ATOM 3304 C C . ILE A 1 459 ? 20.844 36.094 18.828 1 97.94 459 ILE A C 1
ATOM 3306 O O . ILE A 1 459 ? 21.016 37.312 18.688 1 97.94 459 ILE A O 1
ATOM 3310 N N . ALA A 1 460 ? 21.641 35.188 18.297 1 97.31 460 ALA A N 1
ATOM 3311 C CA . ALA A 1 460 ? 22.812 35.594 17.516 1 97.31 460 ALA A CA 1
ATOM 3312 C C . ALA A 1 460 ? 22.406 36.281 16.219 1 97.31 460 ALA A C 1
ATOM 3314 O O . ALA A 1 460 ? 22.953 37.312 15.844 1 97.31 460 ALA A O 1
ATOM 3315 N N . ILE A 1 461 ? 21.453 35.719 15.562 1 97.88 461 ILE A N 1
ATOM 3316 C CA . ILE A 1 461 ? 21.047 36.219 14.258 1 97.88 461 ILE A CA 1
ATOM 3317 C C . ILE A 1 461 ? 20.188 37.469 14.453 1 97.88 461 ILE A C 1
ATOM 3319 O O . ILE A 1 461 ? 20.453 38.5 13.836 1 97.88 461 ILE A O 1
ATOM 3323 N N . VAL A 1 462 ? 19.234 37.5 15.359 1 98.19 462 VAL A N 1
ATOM 3324 C CA . VAL A 1 462 ? 18.328 38.625 15.602 1 98.19 462 VAL A CA 1
ATOM 3325 C C . VAL A 1 462 ? 19.094 39.781 16.234 1 98.19 462 VAL A C 1
ATOM 3327 O O . VAL A 1 462 ? 18.75 40.938 16.031 1 98.19 462 VAL A O 1
ATOM 3330 N N . GLY A 1 463 ? 20.094 39.469 16.953 1 97.06 463 GLY A N 1
ATOM 3331 C CA . GLY A 1 463 ? 20.891 40.469 17.641 1 97.06 463 GLY A CA 1
ATOM 3332 C C . GLY A 1 463 ? 22.031 41.031 16.781 1 97.06 463 GLY A C 1
ATOM 3333 O O . GLY A 1 463 ? 22.766 41.906 17.219 1 97.06 463 GLY A O 1
ATOM 3334 N N . SER A 1 464 ? 22.156 40.531 15.547 1 96.94 464 SER A N 1
ATOM 3335 C CA . SER A 1 464 ? 23.219 41 14.664 1 96.94 464 SER A CA 1
ATOM 3336 C C . SER A 1 464 ? 22.984 42.469 14.258 1 96.94 464 SER A C 1
ATOM 3338 O O . SER A 1 464 ? 21.859 42.969 14.375 1 96.94 464 SER A O 1
ATOM 3340 N N . GLU A 1 465 ? 24.062 43.125 13.844 1 96.25 465 GLU A N 1
ATOM 3341 C CA . GLU A 1 465 ? 23.953 44.5 13.375 1 96.25 465 GLU A CA 1
ATOM 3342 C C . GLU A 1 465 ? 23 44.594 12.195 1 96.25 465 GLU A C 1
ATOM 3344 O O . GLU A 1 465 ? 22.188 45.531 12.125 1 96.25 465 GLU A O 1
ATOM 3349 N N . GLU A 1 466 ? 23.125 43.656 11.336 1 96.38 466 GLU A N 1
ATOM 3350 C CA . GLU A 1 466 ? 22.234 43.625 10.18 1 96.38 466 GLU A CA 1
ATOM 3351 C C . GLU A 1 466 ? 20.781 43.531 10.602 1 96.38 466 GLU A C 1
ATOM 3353 O O . GLU A 1 466 ? 19.922 44.25 10.07 1 96.38 466 GLU A O 1
ATOM 3358 N N . ALA A 1 467 ? 20.484 42.688 11.555 1 97.75 467 ALA A N 1
ATOM 3359 C CA . ALA A 1 467 ? 19.109 42.5 12.023 1 97.75 467 ALA A CA 1
ATOM 3360 C C . ALA A 1 467 ? 18.594 43.75 12.734 1 97.75 467 ALA A C 1
ATOM 3362 O O . ALA A 1 467 ? 17.438 44.125 12.57 1 97.75 467 ALA A O 1
ATOM 3363 N N . THR A 1 468 ? 19.422 44.406 13.578 1 95.62 468 THR A N 1
ATOM 3364 C CA . THR A 1 468 ? 19.016 45.594 14.312 1 95.62 468 THR A CA 1
ATOM 3365 C C . THR A 1 468 ? 18.688 46.719 13.352 1 95.62 468 THR A C 1
ATOM 3367 O O . THR A 1 468 ? 17.828 47.562 13.648 1 95.62 468 THR A O 1
ATOM 3370 N N . ASN A 1 469 ? 19.375 46.719 12.18 1 94.62 469 ASN A N 1
ATOM 3371 C CA . ASN A 1 469 ? 19.094 47.719 11.156 1 94.62 469 ASN A CA 1
ATOM 3372 C C . ASN A 1 469 ? 17.812 47.406 10.391 1 94.62 469 ASN A C 1
ATOM 3374 O O . ASN A 1 469 ? 17.109 48.312 9.93 1 94.62 469 ASN A O 1
ATOM 3378 N N . THR A 1 470 ? 17.594 46.125 10.25 1 95.75 470 THR A N 1
ATOM 3379 C CA . THR A 1 470 ? 16.438 45.656 9.477 1 95.75 470 THR A CA 1
ATOM 3380 C C . THR A 1 470 ? 15.164 45.75 10.312 1 95.75 470 THR A C 1
ATOM 3382 O O . THR A 1 470 ? 14.102 46.094 9.805 1 95.75 470 THR A O 1
ATOM 3385 N N . ILE A 1 471 ? 15.25 45.375 11.586 1 97 471 ILE A N 1
ATOM 3386 C CA . ILE A 1 471 ? 14.109 45.406 12.5 1 97 471 ILE A CA 1
ATOM 3387 C C . ILE A 1 471 ? 13.914 46.812 13.016 1 97 471 ILE A C 1
ATOM 3389 O O . ILE A 1 471 ? 14.555 47.25 13.977 1 97 471 ILE A O 1
ATOM 3393 N N . ASP A 1 472 ? 13 47.469 12.422 1 94.25 472 ASP A N 1
ATOM 3394 C CA . ASP A 1 472 ? 12.844 48.906 12.672 1 94.25 472 ASP A CA 1
ATOM 3395 C C . ASP A 1 472 ? 11.664 49.156 13.602 1 94.25 472 ASP A C 1
ATOM 3397 O O . ASP A 1 472 ? 11.219 50.312 13.734 1 94.25 472 ASP A O 1
ATOM 3401 N N . ASN A 1 473 ? 11.164 48.125 14.266 1 97.25 473 ASN A N 1
ATOM 3402 C CA . ASN A 1 473 ? 9.992 48.312 15.125 1 97.25 473 ASN A CA 1
ATOM 3403 C C . ASN A 1 473 ? 10.383 48.344 16.594 1 97.25 473 ASN A C 1
ATOM 3405 O O . ASN A 1 473 ? 9.531 48.188 17.469 1 97.25 473 ASN A O 1
ATOM 3409 N N . VAL A 1 474 ? 11.609 48.469 16.891 1 97.81 474 VAL A N 1
ATOM 3410 C CA . VAL A 1 474 ? 12.133 48.656 18.25 1 97.81 474 VAL A CA 1
ATOM 3411 C C . VAL A 1 474 ? 13.156 49.781 18.25 1 97.81 474 VAL A C 1
ATOM 3413 O O . VAL A 1 474 ? 14.102 49.781 17.469 1 97.81 474 VAL A O 1
ATOM 3416 N N . ILE A 1 475 ? 13.039 50.781 19.125 1 96.12 475 ILE A N 1
ATOM 3417 C CA . ILE A 1 475 ? 13.961 51.906 19.234 1 96.12 475 ILE A CA 1
ATOM 3418 C C . ILE A 1 475 ? 14.492 51.969 20.672 1 96.12 475 ILE A C 1
ATOM 3420 O O . ILE A 1 475 ? 13.719 51.969 21.625 1 96.12 475 ILE A O 1
ATOM 3424 N N . VAL A 1 476 ? 15.727 52.062 20.797 1 94.88 476 VAL A N 1
ATOM 3425 C CA . VAL A 1 476 ? 16.375 52.188 22.094 1 94.88 476 VAL A CA 1
ATOM 3426 C C . VAL A 1 476 ? 16.625 53.688 22.391 1 94.88 476 VAL A C 1
ATOM 3428 O O . VAL A 1 476 ? 17.297 54.375 21.609 1 94.88 476 VAL A O 1
ATOM 3431 N N . ILE A 1 477 ? 16.031 54.156 23.453 1 92.44 477 ILE A N 1
ATOM 3432 C CA . ILE A 1 477 ? 16.25 55.5 23.953 1 92.44 477 ILE A CA 1
ATOM 3433 C C . ILE A 1 477 ? 17.141 55.438 25.203 1 92.44 477 ILE A C 1
ATOM 3435 O O . ILE A 1 477 ? 16.656 55.219 26.312 1 92.44 477 ILE A O 1
ATOM 3439 N N . HIS A 1 478 ? 18.375 55.594 25.031 1 82.69 478 HIS A N 1
ATOM 3440 C CA . HIS A 1 478 ? 19.344 55.438 26.109 1 82.69 478 HIS A CA 1
ATOM 3441 C C . HIS A 1 478 ? 19.156 56.5 27.188 1 82.69 478 HIS A C 1
ATOM 3443 O O . HIS A 1 478 ? 19 57.688 26.859 1 82.69 478 HIS A O 1
ATOM 3449 N N . GLY A 1 479 ? 19.156 56.219 28.422 1 66.31 479 GLY A N 1
ATOM 3450 C CA . GLY A 1 479 ? 19.203 57.156 29.531 1 66.31 479 GLY A CA 1
ATOM 3451 C C . GLY A 1 479 ? 17.828 57.5 30.078 1 66.31 479 GLY A C 1
ATOM 3452 O O . GLY A 1 479 ? 17.688 58.375 30.938 1 66.31 479 GLY A O 1
ATOM 3453 N N . GLN A 1 480 ? 16.828 57.125 29.453 1 60.5 480 GLN A N 1
ATOM 3454 C CA . GLN A 1 480 ? 15.523 57.406 30.016 1 60.5 480 GLN A CA 1
ATOM 3455 C C . GLN A 1 480 ? 15.375 56.812 31.422 1 60.5 480 GLN A C 1
ATOM 3457 O O . GLN A 1 480 ? 15.555 55.594 31.594 1 60.5 480 GLN A O 1
ATOM 3462 N N . VAL A 1 481 ? 15.922 57.594 32.469 1 43.62 481 VAL A N 1
ATOM 3463 C CA . VAL A 1 481 ? 15.812 57.188 33.875 1 43.62 481 VAL A CA 1
ATOM 3464 C C . VAL A 1 481 ? 14.359 57.344 34.344 1 43.62 481 VAL A C 1
ATOM 3466 O O . VAL A 1 481 ? 13.648 58.25 33.906 1 43.62 481 VAL A O 1
ATOM 3469 N N . MET B 1 1 ? 28.688 -60.844 -49.188 1 54.84 1 MET B N 1
ATOM 3470 C CA . MET B 1 1 ? 29.312 -60.906 -47.875 1 54.84 1 MET B CA 1
ATOM 3471 C C . MET B 1 1 ? 30.062 -62.25 -47.719 1 54.84 1 MET B C 1
ATOM 3473 O O . MET B 1 1 ? 29.656 -63.25 -48.281 1 54.84 1 MET B O 1
ATOM 3477 N N . GLN B 1 2 ? 31.25 -62.25 -47.562 1 63.84 2 GLN B N 1
ATOM 3478 C CA . GLN B 1 2 ? 32.062 -63.438 -47.344 1 63.84 2 GLN B CA 1
ATOM 3479 C C . GLN B 1 2 ? 31.781 -64 -45.938 1 63.84 2 GLN B C 1
ATOM 3481 O O . GLN B 1 2 ? 31.906 -63.312 -44.938 1 63.84 2 GLN B O 1
ATOM 3486 N N . TYR B 1 3 ? 31.125 -65.25 -45.781 1 72.69 3 TYR B N 1
ATOM 3487 C CA . TYR B 1 3 ? 30.609 -65.75 -44.531 1 72.69 3 TYR B CA 1
ATOM 3488 C C . TYR B 1 3 ? 31.625 -66.75 -43.875 1 72.69 3 TYR B C 1
ATOM 3490 O O . TYR B 1 3 ? 31.328 -67.375 -42.875 1 72.69 3 TYR B O 1
ATOM 3498 N N . ASP B 1 4 ? 32.781 -66.812 -44.469 1 72.81 4 ASP B N 1
ATOM 3499 C CA . ASP B 1 4 ? 33.75 -67.75 -43.938 1 72.81 4 ASP B CA 1
ATOM 3500 C C . ASP B 1 4 ? 34.656 -67.062 -42.906 1 72.81 4 ASP B C 1
ATOM 3502 O O . ASP B 1 4 ? 35.438 -67.75 -42.219 1 72.81 4 ASP B O 1
ATOM 3506 N N . GLN B 1 5 ? 34.531 -65.75 -42.812 1 74 5 GLN B N 1
ATOM 3507 C CA . GLN B 1 5 ? 35.219 -65 -41.781 1 74 5 GLN B CA 1
ATOM 3508 C C . GLN B 1 5 ? 34.281 -64.125 -40.969 1 74 5 GLN B C 1
ATOM 3510 O O . GLN B 1 5 ? 33.25 -63.719 -41.5 1 74 5 GLN B O 1
ATOM 3515 N N . PRO B 1 6 ? 34.656 -63.906 -39.688 1 81.19 6 PRO B N 1
ATOM 3516 C CA . PRO B 1 6 ? 33.781 -63.031 -38.906 1 81.19 6 PRO B CA 1
ATOM 3517 C C . PRO B 1 6 ? 33.719 -61.625 -39.469 1 81.19 6 PRO B C 1
ATOM 3519 O O . PRO B 1 6 ? 34.688 -61.125 -40.031 1 81.19 6 PRO B O 1
ATOM 3522 N N . TYR B 1 7 ? 32.562 -61.031 -39.344 1 82.56 7 TYR B N 1
ATOM 3523 C CA . TYR B 1 7 ? 32.344 -59.656 -39.781 1 82.56 7 TYR B CA 1
ATOM 3524 C C . TYR B 1 7 ? 32.75 -58.688 -38.688 1 82.56 7 TYR B C 1
ATOM 3526 O O . TYR B 1 7 ? 32.625 -58.969 -37.5 1 82.56 7 TYR B O 1
ATOM 3534 N N . SER B 1 8 ? 33.312 -57.688 -39.125 1 85.81 8 SER B N 1
ATOM 3535 C CA . SER B 1 8 ? 33.406 -56.594 -38.188 1 85.81 8 SER B CA 1
ATOM 3536 C C . SER B 1 8 ? 32.031 -56.094 -37.75 1 85.81 8 SER B C 1
ATOM 3538 O O . SER B 1 8 ? 31.109 -55.969 -38.562 1 85.81 8 SER B O 1
ATOM 3540 N N . ALA B 1 9 ? 31.938 -55.906 -36.469 1 84.12 9 ALA B N 1
ATOM 3541 C CA . ALA B 1 9 ? 30.656 -55.469 -35.906 1 84.12 9 ALA B CA 1
ATOM 3542 C C . ALA B 1 9 ? 30.203 -54.156 -36.562 1 84.12 9 ALA B C 1
ATOM 3544 O O . ALA B 1 9 ? 29.016 -54 -36.875 1 84.12 9 ALA B O 1
ATOM 3545 N N . SER B 1 10 ? 31.094 -53.375 -36.875 1 85.06 10 SER B N 1
ATOM 3546 C CA . SER B 1 10 ? 30.766 -52.094 -37.5 1 85.06 10 SER B CA 1
ATOM 3547 C C . SER B 1 10 ? 30.266 -52.25 -38.938 1 85.06 10 SER B C 1
ATOM 3549 O O . SER B 1 10 ? 29.328 -51.562 -39.344 1 85.06 10 SER B O 1
ATOM 3551 N N . GLU B 1 11 ? 30.906 -53.156 -39.594 1 83 11 GLU B N 1
ATOM 3552 C CA . GLU B 1 11 ? 30.5 -53.406 -40.969 1 83 11 GLU B CA 1
ATOM 3553 C C . GLU B 1 11 ? 29.109 -54.031 -41.031 1 83 11 GLU B C 1
ATOM 3555 O O . GLU B 1 11 ? 28.297 -53.688 -41.875 1 83 11 GLU B O 1
ATOM 3560 N N . LEU B 1 12 ? 28.891 -54.906 -40.125 1 84.81 12 LEU B N 1
ATOM 3561 C CA . LEU B 1 12 ? 27.578 -55.531 -40.094 1 84.81 12 LEU B CA 1
ATOM 3562 C C . LEU B 1 12 ? 26.5 -54.5 -39.75 1 84.81 12 LEU B C 1
ATOM 3564 O O . LEU B 1 12 ? 25.438 -54.469 -40.375 1 84.81 12 LEU B O 1
ATOM 3568 N N . LYS B 1 13 ? 26.703 -53.688 -38.781 1 83.25 13 LYS B N 1
ATOM 3569 C CA . LYS B 1 13 ? 25.766 -52.625 -38.375 1 83.25 13 LYS B CA 1
ATOM 3570 C C . LYS B 1 13 ? 25.391 -51.75 -39.562 1 83.25 13 LYS B C 1
ATOM 3572 O O . LYS B 1 13 ? 24.203 -51.469 -39.781 1 83.25 13 LYS B O 1
ATOM 3577 N N . GLY B 1 14 ? 26.375 -51.438 -40.312 1 83.06 14 GLY B N 1
ATOM 3578 C CA . GLY B 1 14 ? 26.141 -50.625 -41.531 1 83.06 14 GLY B CA 1
ATOM 3579 C C . GLY B 1 14 ? 25.344 -51.375 -42.594 1 83.06 14 GLY B C 1
ATOM 3580 O O . GLY B 1 14 ? 24.453 -50.781 -43.219 1 83.06 14 GLY B O 1
ATOM 3581 N N . SER B 1 15 ? 25.719 -52.656 -42.75 1 81.94 15 SER B N 1
ATOM 3582 C CA . SER B 1 15 ? 25 -53.438 -43.75 1 81.94 15 SER B CA 1
ATOM 3583 C C . SER B 1 15 ? 23.531 -53.594 -43.375 1 81.94 15 SER B C 1
ATOM 3585 O O . SER B 1 15 ? 22.656 -53.594 -44.25 1 81.94 15 SER B O 1
ATOM 3587 N N . LEU B 1 16 ? 23.281 -53.719 -42.156 1 80.44 16 LEU B N 1
ATOM 3588 C CA . LEU B 1 16 ? 21.906 -53.875 -41.719 1 80.44 16 LEU B CA 1
ATOM 3589 C C . LEU B 1 16 ? 21.125 -52.594 -41.938 1 80.44 16 LEU B C 1
ATOM 3591 O O . LEU B 1 16 ? 19.953 -52.625 -42.312 1 80.44 16 LEU B O 1
ATOM 3595 N N . ALA B 1 17 ? 21.75 -51.5 -41.719 1 79.12 17 ALA B N 1
ATOM 3596 C CA . ALA B 1 17 ? 21.094 -50.188 -41.812 1 79.12 17 ALA B CA 1
ATOM 3597 C C . ALA B 1 17 ? 20.875 -49.781 -43.25 1 79.12 17 ALA B C 1
ATOM 3599 O O . ALA B 1 17 ? 19.953 -49.031 -43.562 1 79.12 17 ALA B O 1
ATOM 3600 N N . ASN B 1 18 ? 21.734 -50.25 -44.188 1 72.69 18 ASN B N 1
ATOM 3601 C CA . ASN B 1 18 ? 21.734 -49.812 -45.562 1 72.69 18 ASN B CA 1
ATOM 3602 C C . ASN B 1 18 ? 20.906 -50.719 -46.438 1 72.69 18 ASN B C 1
ATOM 3604 O O . ASN B 1 18 ? 21.078 -50.75 -47.656 1 72.69 18 ASN B O 1
ATOM 3608 N N . ASN B 1 19 ? 20.141 -51.594 -45.844 1 68.62 19 ASN B N 1
ATOM 3609 C CA . ASN B 1 19 ? 19.234 -52.438 -46.625 1 68.62 19 ASN B CA 1
ATOM 3610 C C . ASN B 1 19 ? 17.781 -52.219 -46.219 1 68.62 19 ASN B C 1
ATOM 3612 O O . ASN B 1 19 ? 17.156 -53.156 -45.688 1 68.62 19 ASN B O 1
ATOM 3616 N N . PRO B 1 20 ? 17.203 -51.094 -46.594 1 68.06 20 PRO B N 1
ATOM 3617 C CA . PRO B 1 20 ? 15.867 -50.75 -46.125 1 68.06 20 PRO B CA 1
ATOM 3618 C C . PRO B 1 20 ? 14.789 -51.656 -46.719 1 68.06 20 PRO B C 1
ATOM 3620 O O . PRO B 1 20 ? 13.68 -51.75 -46.188 1 68.06 20 PRO B O 1
ATOM 3623 N N . THR B 1 21 ? 15.172 -52.312 -47.844 1 68.44 21 THR B N 1
ATOM 3624 C CA . THR B 1 21 ? 14.18 -53.219 -48.469 1 68.44 21 THR B CA 1
ATOM 3625 C C . THR B 1 21 ? 14.07 -54.531 -47.688 1 68.44 21 THR B C 1
ATOM 3627 O O . THR B 1 21 ? 13.039 -55.188 -47.75 1 68.44 21 THR B O 1
ATOM 3630 N N . LEU B 1 22 ? 15.141 -54.812 -46.938 1 68.25 22 LEU B N 1
ATOM 3631 C CA . LEU B 1 22 ? 15.156 -56.062 -46.219 1 68.25 22 LEU B CA 1
ATOM 3632 C C . LEU B 1 22 ? 14.75 -55.875 -44.781 1 68.25 22 LEU B C 1
ATOM 3634 O O . LEU B 1 22 ? 14.07 -56.719 -44.188 1 68.25 22 LEU B O 1
ATOM 3638 N N . LEU B 1 23 ? 15.18 -54.719 -44.188 1 74.62 23 LEU B N 1
ATOM 3639 C CA . LEU B 1 23 ? 14.969 -54.469 -42.781 1 74.62 23 LEU B CA 1
ATOM 3640 C C . LEU B 1 23 ? 14.516 -53.062 -42.531 1 74.62 23 LEU B C 1
ATOM 3642 O O . LEU B 1 23 ? 15.078 -52.094 -43.094 1 74.62 23 LEU B O 1
ATOM 3646 N N . SER B 1 24 ? 13.484 -52.938 -41.688 1 75.88 24 SER B N 1
ATOM 3647 C CA . SER B 1 24 ? 13.148 -51.594 -41.219 1 75.88 24 SER B CA 1
ATOM 3648 C C . SER B 1 24 ? 14.258 -51.031 -40.344 1 75.88 24 SER B C 1
ATOM 3650 O O . SER B 1 24 ? 15.07 -51.781 -39.812 1 75.88 24 SER B O 1
ATOM 3652 N N . SER B 1 25 ? 14.352 -49.719 -40.312 1 76.94 25 SER B N 1
ATOM 3653 C CA . SER B 1 25 ? 15.336 -49.094 -39.438 1 76.94 25 S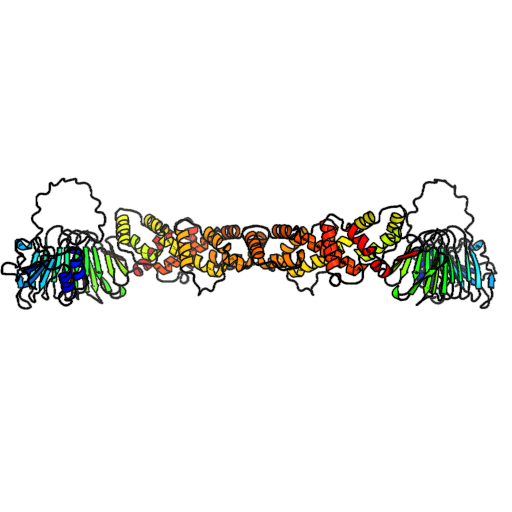ER B CA 1
ATOM 3654 C C . SER B 1 25 ? 15.172 -49.531 -38 1 76.94 25 SER B C 1
ATOM 3656 O O . SER B 1 25 ? 16.156 -49.719 -37.281 1 76.94 25 SER B O 1
ATOM 3658 N N . THR B 1 26 ? 13.938 -49.719 -37.562 1 77.88 26 THR B N 1
ATOM 3659 C CA . THR B 1 26 ? 13.648 -50.156 -36.219 1 77.88 26 THR B CA 1
ATOM 3660 C C . THR B 1 26 ? 14.188 -51.562 -35.969 1 77.88 26 THR B C 1
ATOM 3662 O O . THR B 1 26 ? 14.82 -51.844 -34.938 1 77.88 26 THR B O 1
ATOM 3665 N N . THR B 1 27 ? 13.992 -52.438 -36.906 1 80.81 27 THR B N 1
ATOM 3666 C CA . THR B 1 27 ? 14.438 -53.812 -36.781 1 80.81 27 THR B CA 1
ATOM 3667 C C . THR B 1 27 ? 15.961 -53.906 -36.812 1 80.81 27 THR B C 1
ATOM 3669 O O . THR B 1 27 ? 16.578 -54.625 -36.062 1 80.81 27 THR B O 1
ATOM 3672 N N . ALA B 1 28 ? 16.547 -53.156 -37.75 1 82.06 28 ALA B N 1
ATOM 3673 C CA . ALA B 1 28 ? 18 -53.125 -37.844 1 82.06 28 ALA B CA 1
ATOM 3674 C C . ALA B 1 28 ? 18.625 -52.656 -36.531 1 82.06 28 ALA B C 1
ATOM 3676 O O . ALA B 1 28 ? 19.609 -53.219 -36.062 1 82.06 28 ALA B O 1
ATOM 3677 N N . ALA B 1 29 ? 18.047 -51.688 -35.906 1 80.56 29 ALA B N 1
ATOM 3678 C CA . ALA B 1 29 ? 18.531 -51.156 -34.625 1 80.56 29 ALA B CA 1
ATOM 3679 C C . ALA B 1 29 ? 18.391 -52.188 -33.531 1 80.56 29 ALA B C 1
ATOM 3681 O O . ALA B 1 29 ? 19.266 -52.312 -32.656 1 80.56 29 ALA B O 1
ATOM 3682 N N . ALA B 1 30 ? 17.297 -52.875 -33.562 1 81.69 30 ALA B N 1
ATOM 3683 C CA . ALA B 1 30 ? 17.062 -53.938 -32.562 1 81.69 30 ALA B CA 1
ATOM 3684 C C . ALA B 1 30 ? 18.141 -55 -32.656 1 81.69 30 ALA B C 1
ATOM 3686 O O . ALA B 1 30 ? 18.656 -55.469 -31.656 1 81.69 30 ALA B O 1
ATOM 3687 N N . ILE B 1 31 ? 18.453 -55.438 -33.875 1 79.88 31 ILE B N 1
ATOM 3688 C CA . ILE B 1 31 ? 19.484 -56.438 -34.094 1 79.88 31 ILE B CA 1
ATOM 3689 C C . ILE B 1 31 ? 20.828 -55.906 -33.594 1 79.88 31 ILE B C 1
ATOM 3691 O O . ILE B 1 31 ? 21.562 -56.625 -32.906 1 79.88 31 ILE B O 1
ATOM 3695 N N . SER B 1 32 ? 21.109 -54.75 -33.969 1 81.75 32 SER B N 1
ATOM 3696 C CA . SER B 1 32 ? 22.375 -54.125 -33.562 1 81.75 32 SER B CA 1
ATOM 3697 C C . SER B 1 32 ? 22.5 -54.125 -32.031 1 81.75 32 SER B C 1
ATOM 3699 O O . SER B 1 32 ? 23.562 -54.406 -31.484 1 81.75 32 SER B O 1
ATOM 3701 N N . THR B 1 33 ? 21.438 -53.75 -31.359 1 80.38 33 THR B N 1
ATOM 3702 C CA . THR B 1 33 ? 21.438 -53.719 -29.906 1 80.38 33 THR B CA 1
ATOM 3703 C C . THR B 1 33 ? 21.609 -55.125 -29.312 1 80.38 33 THR B C 1
ATOM 3705 O O . THR B 1 33 ? 22.422 -55.312 -28.422 1 80.38 33 THR B O 1
ATOM 3708 N N . LEU B 1 34 ? 20.844 -56.062 -29.844 1 77.25 34 LEU B N 1
ATOM 3709 C CA . LEU B 1 34 ? 20.859 -57.438 -29.328 1 77.25 34 LEU B CA 1
ATOM 3710 C C . LEU B 1 34 ? 22.25 -58.031 -29.484 1 77.25 34 LEU B C 1
ATOM 3712 O O . LEU B 1 34 ? 22.719 -58.75 -28.578 1 77.25 34 LEU B O 1
ATOM 3716 N N . LEU B 1 35 ? 23 -57.719 -30.594 1 78.62 35 LEU B N 1
ATOM 3717 C CA . LEU B 1 35 ? 24.281 -58.344 -30.906 1 78.62 35 LEU B CA 1
ATOM 3718 C C . LEU B 1 35 ? 25.438 -57.438 -30.453 1 78.62 35 LEU B C 1
ATOM 3720 O O . LEU B 1 35 ? 26.594 -57.719 -30.719 1 78.62 35 LEU B O 1
ATOM 3724 N N . ALA B 1 36 ? 25.109 -56.312 -29.781 1 83.75 36 ALA B N 1
ATOM 3725 C CA . ALA B 1 36 ? 26.062 -55.344 -29.234 1 83.75 36 ALA B CA 1
ATOM 3726 C C . ALA B 1 36 ? 27.031 -54.875 -30.312 1 83.75 36 ALA B C 1
ATOM 3728 O O . ALA B 1 36 ? 28.25 -54.875 -30.094 1 83.75 36 ALA B O 1
ATOM 3729 N N . LEU B 1 37 ? 26.516 -54.531 -31.406 1 82.62 37 LEU B N 1
ATOM 3730 C CA . LEU B 1 37 ? 27.359 -54.25 -32.562 1 82.62 37 LEU B CA 1
ATOM 3731 C C . LEU B 1 37 ? 28.109 -52.938 -32.375 1 82.62 37 LEU B C 1
ATOM 3733 O O . LEU B 1 37 ? 29.078 -52.656 -33.094 1 82.62 37 LEU B O 1
ATOM 3737 N N . ASP B 1 38 ? 27.766 -52.188 -31.422 1 82.25 38 ASP B N 1
ATOM 3738 C CA . ASP B 1 38 ? 28.453 -50.938 -31.172 1 82.25 38 ASP B CA 1
ATOM 3739 C C . ASP B 1 38 ? 29.734 -51.156 -30.359 1 82.25 38 ASP B C 1
ATOM 3741 O O . ASP B 1 38 ? 30.656 -50.344 -30.406 1 82.25 38 ASP B O 1
ATOM 3745 N N . THR B 1 39 ? 29.766 -52.25 -29.641 1 84 39 THR B N 1
ATOM 3746 C CA . THR B 1 39 ? 30.891 -52.469 -28.734 1 84 39 THR B CA 1
ATOM 3747 C C . THR B 1 39 ? 31.688 -53.688 -29.141 1 84 39 THR B C 1
ATOM 3749 O O . THR B 1 39 ? 32.875 -53.781 -28.859 1 84 39 THR B O 1
ATOM 3752 N N . ALA B 1 40 ? 31.031 -54.719 -29.781 1 82.19 40 ALA B N 1
ATOM 3753 C CA . ALA B 1 40 ? 31.703 -55.969 -30.188 1 82.19 40 ALA B CA 1
ATOM 3754 C C . ALA B 1 40 ? 32.719 -55.688 -31.312 1 82.19 40 ALA B C 1
ATOM 3756 O O . ALA B 1 40 ? 32.531 -54.781 -32.094 1 82.19 40 ALA B O 1
ATOM 3757 N N . GLU B 1 41 ? 33.781 -56.375 -31.312 1 84.38 41 GLU B N 1
ATOM 3758 C CA . GLU B 1 41 ? 34.75 -56.25 -32.375 1 84.38 41 GLU B CA 1
ATOM 3759 C C . GLU B 1 41 ? 34.312 -57.031 -33.625 1 84.38 41 GLU B C 1
ATOM 3761 O O . GLU B 1 41 ? 34.375 -56.5 -34.75 1 84.38 41 GLU B O 1
ATOM 3766 N N . SER B 1 42 ? 33.969 -58.281 -33.406 1 86.69 42 SER B N 1
ATOM 3767 C CA . SER B 1 42 ? 33.531 -59.125 -34.5 1 86.69 42 SER B CA 1
ATOM 3768 C C . SER B 1 42 ? 32.281 -59.938 -34.156 1 86.69 42 SER B C 1
ATOM 3770 O O . SER B 1 42 ? 31.984 -60.094 -32.969 1 86.69 42 SER B O 1
ATOM 3772 N N . VAL B 1 43 ? 31.516 -60.188 -35.125 1 88.12 43 VAL B N 1
ATOM 3773 C CA . VAL B 1 43 ? 30.312 -61 -35 1 88.12 43 VAL B CA 1
ATOM 3774 C C . VAL B 1 43 ? 30.312 -62.094 -36.062 1 88.12 43 VAL B C 1
ATOM 3776 O O . VAL B 1 43 ? 30.688 -61.844 -37.219 1 88.12 43 VAL B O 1
ATOM 3779 N N . SER B 1 44 ? 30.016 -63.344 -35.625 1 88.62 44 SER B N 1
ATOM 3780 C CA . SER B 1 44 ? 29.906 -64.438 -36.562 1 88.62 44 SER B CA 1
ATOM 3781 C C . SER B 1 44 ? 28.531 -64.438 -37.25 1 88.62 44 SER B C 1
ATOM 3783 O O . SER B 1 44 ? 27.5 -64.438 -36.562 1 88.62 44 SER B O 1
ATOM 3785 N N . VAL B 1 45 ? 28.5 -64.312 -38.562 1 90.56 45 VAL B N 1
ATOM 3786 C CA . VAL B 1 45 ? 27.281 -64.375 -39.375 1 90.56 45 VAL B CA 1
ATOM 3787 C C . VAL B 1 45 ? 27.281 -65.625 -40.25 1 90.56 45 VAL B C 1
ATOM 3789 O O . VAL B 1 45 ? 28.297 -65.938 -40.844 1 90.56 45 VAL B O 1
ATOM 3792 N N . ALA B 1 46 ? 26.141 -66.25 -40.219 1 92.12 46 ALA B N 1
ATOM 3793 C CA . ALA B 1 46 ? 26 -67.438 -41.094 1 92.12 46 ALA B CA 1
ATOM 3794 C C . ALA B 1 46 ? 25.141 -67.125 -42.312 1 92.12 46 ALA B C 1
ATOM 3796 O O . ALA B 1 46 ? 24.172 -66.312 -42.219 1 92.12 46 ALA B O 1
ATOM 3797 N N . SER B 1 47 ? 25.562 -67.562 -43.406 1 92.38 47 SER B N 1
ATOM 3798 C CA . SER B 1 47 ? 24.719 -67.625 -44.594 1 92.38 47 SER B CA 1
ATOM 3799 C C . SER B 1 47 ? 24.125 -69 -44.812 1 92.38 47 SER B C 1
ATOM 3801 O O . SER B 1 47 ? 24.812 -70 -44.656 1 92.38 47 SER B O 1
ATOM 3803 N N . TRP B 1 48 ? 22.812 -69.062 -45.094 1 93.38 48 TRP B N 1
ATOM 3804 C CA . TRP B 1 48 ? 22.109 -70.312 -45.219 1 93.38 48 TRP B CA 1
ATOM 3805 C C . TRP B 1 48 ? 21.016 -70.25 -46.281 1 93.38 48 TRP B C 1
ATOM 3807 O O . TRP B 1 48 ? 20.312 -69.25 -46.375 1 93.38 48 TRP B O 1
ATOM 3817 N N . ASP B 1 49 ? 20.953 -71.25 -47.094 1 93.06 49 ASP B N 1
ATOM 3818 C CA . ASP B 1 49 ? 19.984 -71.25 -48.219 1 93.06 49 ASP B CA 1
ATOM 3819 C C . ASP B 1 49 ? 18.781 -72.125 -47.875 1 93.06 49 ASP B C 1
ATOM 3821 O O . ASP B 1 49 ? 17.906 -72.312 -48.719 1 93.06 49 ASP B O 1
ATOM 3825 N N . GLY B 1 50 ? 18.656 -72.625 -46.656 1 91.44 50 GLY B N 1
ATOM 3826 C CA . GLY B 1 50 ? 17.516 -73.438 -46.188 1 91.44 50 GLY B CA 1
ATOM 3827 C C . GLY B 1 50 ? 17.641 -74.875 -46.469 1 91.44 50 GLY B C 1
ATOM 3828 O O . GLY B 1 50 ? 16.859 -75.688 -45.938 1 91.44 50 GLY B O 1
ATOM 3829 N N . VAL B 1 51 ? 18.625 -75.312 -47.25 1 90.31 51 VAL B N 1
ATOM 3830 C CA . VAL B 1 51 ? 18.75 -76.688 -47.688 1 90.31 51 VAL B CA 1
ATOM 3831 C C . VAL B 1 51 ? 20.141 -77.188 -47.312 1 90.31 51 VAL B C 1
ATOM 3833 O O . VAL B 1 51 ? 20.266 -78.25 -46.625 1 90.31 51 VAL B O 1
ATOM 3836 N N . SER B 1 52 ? 21.203 -76.562 -47.812 1 91.06 52 SER B N 1
ATOM 3837 C CA . SER B 1 52 ? 22.578 -76.938 -47.594 1 91.06 52 SER B CA 1
ATOM 3838 C C . SER B 1 52 ? 23.047 -76.625 -46.188 1 91.06 52 SER B C 1
ATOM 3840 O O . SER B 1 52 ? 22.344 -75.938 -45.469 1 91.06 52 SER B O 1
ATOM 3842 N N . ALA B 1 53 ? 24.156 -77.188 -45.812 1 90.88 53 ALA B N 1
ATOM 3843 C CA . ALA B 1 53 ? 24.766 -76.812 -44.562 1 90.88 53 ALA B CA 1
ATOM 3844 C C . ALA B 1 53 ? 25.078 -75.312 -44.5 1 90.88 53 ALA B C 1
ATOM 3846 O O . ALA B 1 53 ? 25.562 -74.75 -45.469 1 90.88 53 ALA B O 1
ATOM 3847 N N . PRO B 1 54 ? 24.734 -74.688 -43.375 1 92.62 54 PRO B N 1
ATOM 3848 C CA . PRO B 1 54 ? 25.047 -73.25 -43.281 1 92.62 54 PRO B CA 1
ATOM 3849 C C . PRO B 1 54 ? 26.547 -73 -43.375 1 92.62 54 PRO B C 1
ATOM 3851 O O . PRO B 1 54 ? 27.359 -73.812 -42.969 1 92.62 54 PRO B O 1
ATOM 3854 N N . VAL B 1 55 ? 26.859 -71.812 -43.906 1 91.5 55 VAL B N 1
ATOM 3855 C CA . VAL B 1 55 ? 28.25 -71.375 -44.031 1 91.5 55 VAL B CA 1
ATOM 3856 C C . VAL B 1 55 ? 28.516 -70.312 -43 1 91.5 55 VAL B C 1
ATOM 3858 O O . VAL B 1 55 ? 27.859 -69.25 -42.969 1 91.5 55 VAL B O 1
ATOM 3861 N N . SER B 1 56 ? 29.375 -70.625 -42.062 1 89.12 56 SER B N 1
ATOM 3862 C CA . SER B 1 56 ? 29.828 -69.625 -41.062 1 89.12 56 SER B CA 1
ATOM 3863 C C . SER B 1 56 ? 31.312 -69.75 -40.781 1 89.12 56 SER B C 1
ATOM 3865 O O . SER B 1 56 ? 31.938 -70.75 -41.188 1 89.12 56 SER B O 1
ATOM 3867 N N . PRO B 1 57 ? 31.844 -68.812 -40.125 1 85.69 57 PRO B N 1
ATOM 3868 C CA . PRO B 1 57 ? 33.281 -69 -39.781 1 85.69 57 PRO B CA 1
ATOM 3869 C C . PRO B 1 57 ? 33.531 -70.188 -38.875 1 85.69 57 PRO B C 1
ATOM 3871 O O . PRO B 1 57 ? 32.812 -70.438 -37.938 1 85.69 57 PRO B O 1
ATOM 3874 N N . ALA B 1 58 ? 34.625 -71 -39.281 1 84.06 58 ALA B N 1
ATOM 3875 C CA . ALA B 1 58 ? 34.938 -72.25 -38.594 1 84.06 58 ALA B CA 1
ATOM 3876 C C . ALA B 1 58 ? 35.188 -72 -37.094 1 84.06 58 ALA B C 1
ATOM 3878 O O . ALA B 1 58 ? 35.844 -71 -36.719 1 84.06 58 ALA B O 1
ATOM 3879 N N . GLY B 1 59 ? 34.594 -72.812 -36.375 1 83.56 59 GLY B N 1
ATOM 3880 C CA . GLY B 1 59 ? 34.844 -72.75 -34.938 1 83.56 59 GLY B CA 1
ATOM 3881 C C . GLY B 1 59 ? 34 -71.75 -34.188 1 83.56 59 GLY B C 1
ATOM 3882 O O . GLY B 1 59 ? 34.25 -71.438 -33.031 1 83.56 59 GLY B O 1
ATOM 3883 N N . THR B 1 60 ? 33.125 -71.062 -34.938 1 85.62 60 THR B N 1
ATOM 3884 C CA . THR B 1 60 ? 32.312 -70 -34.281 1 85.62 60 THR B CA 1
ATOM 3885 C C . THR B 1 60 ? 30.844 -70.438 -34.281 1 85.62 60 THR B C 1
ATOM 3887 O O . THR B 1 60 ? 30.422 -71.312 -35.062 1 85.62 60 THR B O 1
ATOM 3890 N N . THR B 1 61 ? 30.172 -69.875 -33.344 1 85.06 61 THR B N 1
ATOM 3891 C CA . THR B 1 61 ? 28.719 -69.938 -33.312 1 85.06 61 THR B CA 1
ATOM 3892 C C . THR B 1 61 ? 28.094 -68.625 -33.906 1 85.06 61 THR B C 1
ATOM 3894 O O . THR B 1 61 ? 28.281 -67.562 -33.375 1 85.06 61 THR B O 1
ATOM 3897 N N . PRO B 1 62 ? 27.438 -68.812 -34.938 1 89.56 62 PRO B N 1
ATOM 3898 C CA . PRO B 1 62 ? 26.891 -67.562 -35.562 1 89.56 62 PRO B CA 1
ATOM 3899 C C . PRO B 1 62 ? 25.844 -66.875 -34.688 1 89.56 62 PRO B C 1
ATOM 3901 O O . PRO B 1 62 ? 24.953 -67.562 -34.156 1 89.56 62 PRO B O 1
ATOM 3904 N N . ALA B 1 63 ? 25.984 -65.625 -34.625 1 88.94 63 ALA B N 1
ATOM 3905 C CA . ALA B 1 63 ? 25.016 -64.812 -33.875 1 88.94 63 ALA B CA 1
ATOM 3906 C C . ALA B 1 63 ? 23.859 -64.375 -34.75 1 88.94 63 ALA B C 1
ATOM 3908 O O . ALA B 1 63 ? 22.75 -64.125 -34.281 1 88.94 63 ALA B O 1
ATOM 3909 N N . LEU B 1 64 ? 24.094 -64.125 -35.938 1 91.06 64 LEU B N 1
ATOM 3910 C CA . LEU B 1 64 ? 23.125 -63.719 -36.938 1 91.06 64 LEU B CA 1
ATOM 3911 C C . LEU B 1 64 ? 23.109 -64.688 -38.125 1 91.06 64 LEU B C 1
ATOM 3913 O O . LEU B 1 64 ? 24.172 -65.125 -38.594 1 91.06 64 LEU B O 1
ATOM 3917 N N . VAL B 1 65 ? 21.953 -65.062 -38.562 1 90.69 65 VAL B N 1
ATOM 3918 C CA . VAL B 1 65 ? 21.797 -65.875 -39.719 1 90.69 65 VAL B CA 1
ATOM 3919 C C . VAL B 1 65 ? 21.109 -65.125 -40.844 1 90.69 65 VAL B C 1
ATOM 3921 O O . VAL B 1 65 ? 20.016 -64.562 -40.688 1 90.69 65 VAL B O 1
ATOM 3924 N N . SER B 1 66 ? 21.797 -64.875 -41.906 1 91.62 66 SER B N 1
ATOM 3925 C CA . SER B 1 66 ? 21.172 -64.438 -43.156 1 91.62 66 SE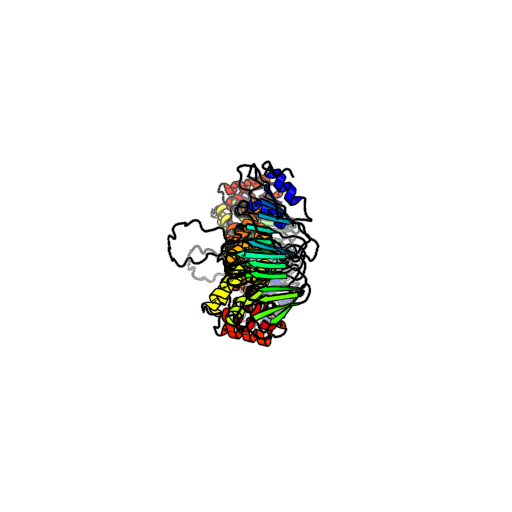R B CA 1
ATOM 3926 C C . SER B 1 66 ? 20.75 -65.562 -44.031 1 91.62 66 SER B C 1
ATOM 3928 O O . SER B 1 66 ? 21.578 -66.312 -44.625 1 91.62 66 SER B O 1
ATOM 3930 N N . ALA B 1 67 ? 19.484 -65.812 -44.125 1 93.06 67 ALA B N 1
ATOM 3931 C CA . ALA B 1 67 ? 18.969 -66.938 -44.844 1 93.06 67 ALA B CA 1
ATOM 3932 C C . ALA B 1 67 ? 18.25 -66.562 -46.125 1 93.06 67 ALA B C 1
ATOM 3934 O O . ALA B 1 67 ? 17.25 -65.812 -46.062 1 93.06 67 ALA B O 1
ATOM 3935 N N . THR B 1 68 ? 18.734 -66.938 -47.25 1 94.06 68 THR B N 1
ATOM 3936 C CA . THR B 1 68 ? 18.062 -66.75 -48.531 1 94.06 68 THR B CA 1
ATOM 3937 C C . THR B 1 68 ? 17.453 -68.062 -49 1 94.06 68 THR B C 1
ATOM 3939 O O . THR B 1 68 ? 18.172 -69 -49.438 1 94.06 68 THR B O 1
ATOM 3942 N N . ILE B 1 69 ? 16.188 -68.125 -48.812 1 94.69 69 ILE B N 1
ATOM 3943 C CA . ILE B 1 69 ? 15.477 -69.375 -49.094 1 94.69 69 ILE B CA 1
ATOM 3944 C C . ILE B 1 69 ? 14.844 -69.312 -50.469 1 94.69 69 ILE B C 1
ATOM 3946 O O . ILE B 1 69 ? 14.07 -68.375 -50.781 1 94.69 69 ILE B O 1
ATOM 3950 N N . ALA B 1 70 ? 15.148 -70.25 -51.281 1 93.69 70 ALA B N 1
ATOM 3951 C CA . ALA B 1 70 ? 14.578 -70.312 -52.625 1 93.69 70 ALA B CA 1
ATOM 3952 C C . ALA B 1 70 ? 13.109 -70.688 -52.594 1 93.69 70 ALA B C 1
ATOM 3954 O O . ALA B 1 70 ? 12.672 -71.375 -51.688 1 93.69 70 ALA B O 1
ATOM 3955 N N . GLY B 1 71 ? 12.336 -70.188 -53.562 1 93.62 71 GLY B N 1
ATOM 3956 C CA . GLY B 1 71 ? 10.922 -70.5 -53.75 1 93.62 71 GLY B CA 1
ATOM 3957 C C . GLY B 1 71 ? 10.156 -69.438 -54.469 1 93.62 71 GLY B C 1
ATOM 3958 O O . GLY B 1 71 ? 10.484 -68.25 -54.344 1 93.62 71 GLY B O 1
ATOM 3959 N N . ALA B 1 72 ? 9.117 -69.812 -55.219 1 93.94 72 ALA B N 1
ATOM 3960 C CA . ALA B 1 72 ? 8.297 -68.812 -55.938 1 93.94 72 ALA B CA 1
ATOM 3961 C C . ALA B 1 72 ? 7.215 -68.25 -55.062 1 93.94 72 ALA B C 1
ATOM 3963 O O . ALA B 1 72 ? 6.82 -68.875 -54.062 1 93.94 72 ALA B O 1
ATOM 3964 N N . ALA B 1 73 ? 6.785 -67.062 -55.375 1 94 73 ALA B N 1
ATOM 3965 C CA . ALA B 1 73 ? 5.672 -66.438 -54.688 1 94 73 ALA B CA 1
ATOM 3966 C C . ALA B 1 73 ? 4.477 -67.375 -54.594 1 94 73 ALA B C 1
ATOM 3968 O O . ALA B 1 73 ? 4.074 -68 -55.625 1 94 73 ALA B O 1
ATOM 3969 N N . GLY B 1 74 ? 3.979 -67.625 -53.5 1 93.12 74 GLY B N 1
ATOM 3970 C CA . GLY B 1 74 ? 2.811 -68.438 -53.312 1 93.12 74 GLY B CA 1
ATOM 3971 C C . GLY B 1 74 ? 3.16 -69.875 -52.906 1 93.12 74 GLY B C 1
ATOM 3972 O O . GLY B 1 74 ? 2.301 -70.625 -52.438 1 93.12 74 GLY B O 1
ATOM 3973 N N . GLU B 1 75 ? 4.441 -70.312 -53.188 1 95.5 75 GLU B N 1
ATOM 3974 C CA . GLU B 1 75 ? 4.879 -71.688 -52.812 1 95.5 75 GLU B CA 1
ATOM 3975 C C . GLU B 1 75 ? 5.176 -71.75 -51.312 1 95.5 75 GLU B C 1
ATOM 3977 O O . GLU B 1 75 ? 5.844 -70.875 -50.75 1 95.5 75 GLU B O 1
ATOM 3982 N N . ASN B 1 76 ? 4.625 -72.75 -50.781 1 94.5 76 ASN B N 1
ATOM 3983 C CA . ASN B 1 76 ? 4.953 -73 -49.375 1 94.5 76 ASN B CA 1
ATOM 3984 C C . ASN B 1 76 ? 6.266 -73.75 -49.219 1 94.5 76 ASN B C 1
ATOM 3986 O O . ASN B 1 76 ? 6.43 -74.812 -49.812 1 94.5 76 ASN B O 1
ATOM 3990 N N . VAL B 1 77 ? 7.16 -73.188 -48.469 1 95.06 77 VAL B N 1
ATOM 3991 C CA . VAL B 1 77 ? 8.461 -73.812 -48.25 1 95.06 77 VAL B CA 1
ATOM 3992 C C . VAL B 1 77 ? 8.672 -74.062 -46.75 1 95.06 77 VAL B C 1
ATOM 3994 O O . VAL B 1 77 ? 8.703 -73.062 -45.969 1 95.06 77 VAL B O 1
ATOM 3997 N N . ALA B 1 78 ? 8.711 -75.312 -46.312 1 94.56 78 ALA B N 1
ATOM 3998 C CA . ALA B 1 78 ? 9.031 -75.625 -44.938 1 94.56 78 ALA B CA 1
ATOM 3999 C C . ALA B 1 78 ? 10.531 -75.5 -44.688 1 94.56 78 ALA B C 1
ATOM 4001 O O . ALA B 1 78 ? 11.336 -76.125 -45.375 1 94.56 78 ALA B O 1
ATOM 4002 N N . VAL B 1 79 ? 10.883 -74.75 -43.688 1 93.56 79 VAL B N 1
ATOM 4003 C CA . VAL B 1 79 ? 12.289 -74.5 -43.344 1 93.56 79 VAL B CA 1
ATOM 4004 C C . VAL B 1 79 ? 12.586 -75.062 -41.969 1 93.56 79 VAL B C 1
ATOM 4006 O O . VAL B 1 79 ? 11.984 -74.688 -40.969 1 93.56 79 VAL B O 1
ATOM 4009 N N . ALA B 1 80 ? 13.477 -76.062 -41.938 1 91.69 80 ALA B N 1
ATOM 4010 C CA . ALA B 1 80 ? 13.938 -76.625 -40.656 1 91.69 80 ALA B CA 1
ATOM 4011 C C . ALA B 1 80 ? 15.266 -76 -40.25 1 91.69 80 ALA B C 1
ATOM 4013 O O . ALA B 1 80 ? 16.281 -76.125 -40.938 1 91.69 80 ALA B O 1
ATOM 4014 N N . ILE B 1 81 ? 15.266 -75.375 -39.125 1 92.06 81 ILE B N 1
ATOM 4015 C CA . ILE B 1 81 ? 16.484 -74.75 -38.656 1 92.06 81 ILE B CA 1
ATOM 4016 C C . ILE B 1 81 ? 17.484 -75.812 -38.188 1 92.06 81 ILE B C 1
ATOM 4018 O O . ILE B 1 81 ? 17.203 -76.562 -37.281 1 92.06 81 ILE B O 1
ATOM 4022 N N . PRO B 1 82 ? 18.609 -75.875 -38.75 1 89.69 82 PRO B N 1
ATOM 4023 C CA . PRO B 1 82 ? 19.594 -76.875 -38.312 1 89.69 82 PRO B CA 1
ATOM 4024 C C . PRO B 1 82 ? 20.141 -76.562 -36.938 1 89.69 82 PRO B C 1
ATOM 4026 O O . PRO B 1 82 ? 20.156 -75.438 -36.469 1 89.69 82 PRO B O 1
ATOM 4029 N N . ALA B 1 83 ? 20.688 -77.688 -36.312 1 87.5 83 ALA B N 1
ATOM 4030 C CA . ALA B 1 83 ? 21.219 -77.562 -34.969 1 87.5 83 ALA B CA 1
ATOM 4031 C C . ALA B 1 83 ? 22.359 -76.562 -34.875 1 87.5 83 ALA B C 1
ATOM 4033 O O . ALA B 1 83 ? 22.516 -75.875 -33.844 1 87.5 83 ALA B O 1
ATOM 4034 N N . GLN B 1 84 ? 23.078 -76.438 -35.938 1 87.69 84 GLN B N 1
ATOM 4035 C CA . GLN B 1 84 ? 24.219 -75.5 -36 1 87.69 84 GLN B CA 1
ATOM 4036 C C . GLN B 1 84 ? 23.781 -74.062 -35.812 1 87.69 84 GLN B C 1
ATOM 4038 O O . GLN B 1 84 ? 24.594 -73.188 -35.469 1 87.69 84 GLN B O 1
ATOM 4043 N N . LEU B 1 85 ? 22.562 -73.875 -36.062 1 91.75 85 LEU B N 1
ATOM 4044 C CA . LEU B 1 85 ? 22.094 -72.5 -36.031 1 91.75 85 LEU B CA 1
ATOM 4045 C C . LEU B 1 85 ? 21.172 -72.25 -34.844 1 91.75 85 LEU B C 1
ATOM 4047 O O . LEU B 1 85 ? 20.625 -71.188 -34.656 1 91.75 85 LEU B O 1
ATOM 4051 N N . SER B 1 86 ? 21.016 -73.188 -34 1 86 86 SER B N 1
ATOM 4052 C CA . SER B 1 86 ? 20.031 -73.125 -32.906 1 86 86 SER B CA 1
ATOM 4053 C C . SER B 1 86 ? 20.406 -72.062 -31.875 1 86 86 SER B C 1
ATOM 4055 O O . SER B 1 86 ? 19.547 -71.625 -31.141 1 86 86 SER B O 1
ATOM 4057 N N . ALA B 1 87 ? 21.672 -71.688 -31.828 1 85.94 87 ALA B N 1
ATOM 4058 C CA . ALA B 1 87 ? 22.141 -70.75 -30.812 1 85.94 87 ALA B CA 1
ATOM 4059 C C . ALA B 1 87 ? 22.141 -69.375 -31.359 1 85.94 87 ALA B C 1
ATOM 4061 O O . ALA B 1 87 ? 22.422 -68.375 -30.625 1 85.94 87 ALA B O 1
ATOM 4062 N N . ALA B 1 88 ? 21.781 -69.188 -32.625 1 89.62 88 ALA B N 1
ATOM 4063 C CA . ALA B 1 88 ? 21.75 -67.812 -33.219 1 89.62 88 ALA B CA 1
ATOM 4064 C C . ALA B 1 88 ? 20.688 -66.938 -32.531 1 89.62 88 ALA B C 1
ATOM 4066 O O . ALA B 1 88 ? 19.625 -67.438 -32.188 1 89.62 88 ALA B O 1
ATOM 4067 N N . GLN B 1 89 ? 20.969 -65.688 -32.5 1 89 89 GLN B N 1
ATOM 4068 C CA . GLN B 1 89 ? 20.078 -64.75 -31.797 1 89 89 GLN B CA 1
ATOM 4069 C C . GLN B 1 89 ? 19.266 -63.906 -32.781 1 89 89 GLN B C 1
ATOM 4071 O O . GLN B 1 89 ? 18.328 -63.219 -32.406 1 89 89 GLN B O 1
ATOM 4076 N N . ALA B 1 90 ? 19.609 -64 -34 1 90.81 90 ALA B N 1
ATOM 4077 C CA . ALA B 1 90 ? 18.859 -63.25 -35.031 1 90.81 90 ALA B CA 1
ATOM 4078 C C . ALA B 1 90 ? 18.797 -64.062 -36.344 1 90.81 90 ALA B C 1
ATOM 4080 O O . ALA B 1 90 ? 19.797 -64.625 -36.75 1 90.81 90 ALA B O 1
ATOM 4081 N N . PHE B 1 91 ? 17.656 -64 -36.875 1 93.06 91 PHE B N 1
ATOM 4082 C CA . PHE B 1 91 ? 17.438 -64.625 -38.188 1 93.06 91 PHE B CA 1
ATOM 4083 C C . PHE B 1 91 ? 16.828 -63.625 -39.156 1 93.06 91 PHE B C 1
ATOM 4085 O O . PHE B 1 91 ? 15.789 -63.031 -38.875 1 93.06 91 PHE B O 1
ATOM 4092 N N . VAL B 1 92 ? 17.453 -63.406 -40.312 1 91.88 92 VAL B N 1
ATOM 4093 C CA . VAL B 1 92 ? 16.922 -62.594 -41.375 1 91.88 92 VAL B CA 1
ATOM 4094 C C . VAL B 1 92 ? 16.641 -63.438 -42.594 1 91.88 92 VAL B C 1
ATOM 4096 O O . VAL B 1 92 ? 17.562 -63.812 -43.344 1 91.88 92 VAL B O 1
ATOM 4099 N N . PHE B 1 93 ? 15.391 -63.625 -42.844 1 93.12 93 PHE B N 1
ATOM 4100 C CA . PHE B 1 93 ? 14.992 -64.438 -44 1 93.12 93 PHE B CA 1
ATOM 4101 C C . PHE B 1 93 ? 14.703 -63.562 -45.219 1 93.12 93 PHE B C 1
ATOM 4103 O O . PHE B 1 93 ? 14.102 -62.5 -45.062 1 93.12 93 PHE B O 1
ATOM 4110 N N . GLU B 1 94 ? 15.141 -64 -46.312 1 91.44 94 GLU B N 1
ATOM 4111 C CA . GLU B 1 94 ? 14.773 -63.469 -47.625 1 91.44 94 GLU B CA 1
ATOM 4112 C C . GLU B 1 94 ? 14.211 -64.562 -48.531 1 91.44 94 GLU B C 1
ATOM 4114 O O . GLU B 1 94 ? 14.914 -65.5 -48.875 1 91.44 94 GLU B O 1
ATOM 4119 N N . SER B 1 95 ? 12.992 -64.375 -48.875 1 94.75 95 SER B N 1
ATOM 4120 C CA . SER B 1 95 ? 12.328 -65.312 -49.75 1 94.75 95 SER B CA 1
ATOM 4121 C C . SER B 1 95 ? 11.039 -64.75 -50.344 1 94.75 95 SER B C 1
ATOM 4123 O O . SER B 1 95 ? 10.367 -63.906 -49.688 1 94.75 95 SER B O 1
ATOM 4125 N N . GLU B 1 96 ? 10.719 -65.062 -51.531 1 93.56 96 GLU B N 1
ATOM 4126 C CA . GLU B 1 96 ? 9.43 -64.75 -52.094 1 93.56 96 GLU B CA 1
ATOM 4127 C C . GLU B 1 96 ? 8.367 -65.75 -51.75 1 93.56 96 GLU B C 1
ATOM 4129 O O . GLU B 1 96 ? 7.168 -65.5 -51.906 1 93.56 96 GLU B O 1
ATOM 4134 N N . ALA B 1 97 ? 8.859 -66.938 -51.281 1 95.44 97 ALA B N 1
ATOM 4135 C CA . ALA B 1 97 ? 7.949 -68 -50.938 1 95.44 97 ALA B CA 1
ATOM 4136 C C . ALA B 1 97 ? 7.312 -67.812 -49.562 1 95.44 97 ALA B C 1
ATOM 4138 O O . ALA B 1 97 ? 7.73 -66.938 -48.812 1 95.44 97 ALA B O 1
ATOM 4139 N N . ASN B 1 98 ? 6.219 -68.562 -49.344 1 96.94 98 ASN B N 1
ATOM 4140 C CA . ASN B 1 98 ? 5.617 -68.625 -48.031 1 96.94 98 ASN B CA 1
ATOM 4141 C C . ASN B 1 98 ? 6.406 -69.562 -47.125 1 96.94 98 ASN B C 1
ATOM 4143 O O . ASN B 1 98 ? 6.273 -70.75 -47.219 1 96.94 98 ASN B O 1
ATOM 4147 N N . LEU B 1 99 ? 7.145 -68.938 -46.219 1 95.75 99 LEU B N 1
ATOM 4148 C CA . LEU B 1 99 ? 7.996 -69.75 -45.344 1 95.75 99 LEU B CA 1
ATOM 4149 C C . LEU B 1 99 ? 7.203 -70.312 -44.125 1 95.75 99 LEU B C 1
ATOM 4151 O O . LEU B 1 99 ? 6.363 -69.562 -43.594 1 95.75 99 LEU B O 1
ATOM 4155 N N . VAL B 1 100 ? 7.363 -71.562 -43.844 1 95.81 100 VAL B N 1
ATOM 4156 C CA . VAL B 1 100 ? 6.883 -72.125 -42.594 1 95.81 100 VAL B CA 1
ATOM 4157 C C . VAL B 1 100 ? 8.07 -72.5 -41.719 1 95.81 100 VAL B C 1
ATOM 4159 O O . VAL B 1 100 ? 8.789 -73.5 -42.031 1 95.81 100 VAL B O 1
ATOM 4162 N N . VAL B 1 101 ? 8.281 -71.75 -40.688 1 94.19 101 VAL B N 1
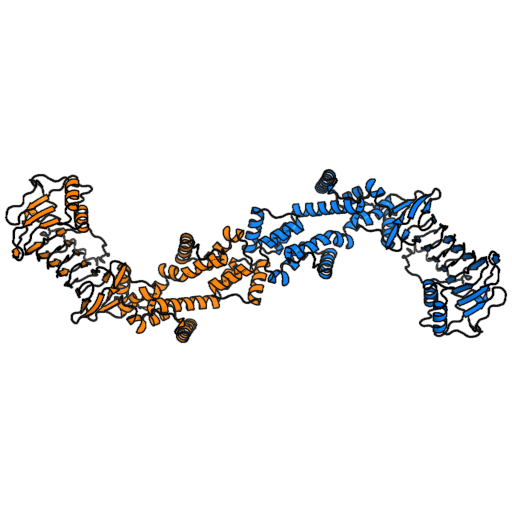ATOM 4163 C CA . VAL B 1 101 ? 9.469 -71.938 -39.844 1 94.19 101 VAL B CA 1
ATOM 4164 C C . VAL B 1 101 ? 9.055 -72.062 -38.406 1 94.19 101 VAL B C 1
ATOM 4166 O O . VAL B 1 101 ? 8.195 -71.312 -37.906 1 94.19 101 VAL B O 1
ATOM 4169 N N . SER B 1 102 ? 9.625 -73 -37.688 1 93.56 102 SER B N 1
ATOM 4170 C CA . SER B 1 102 ? 9.43 -73.188 -36.25 1 93.56 102 SER B CA 1
ATOM 4171 C C . SER B 1 102 ? 10.734 -73 -35.5 1 93.56 102 SER B C 1
ATOM 4173 O O . SER B 1 102 ? 11.773 -73.5 -35.906 1 93.56 102 SER B O 1
ATOM 4175 N N . PHE B 1 103 ? 10.656 -72.125 -34.531 1 90.94 103 PHE B N 1
ATOM 4176 C CA . PHE B 1 103 ? 11.773 -71.938 -33.625 1 90.94 103 PHE B CA 1
ATOM 4177 C C . PHE B 1 103 ? 11.516 -72.562 -32.281 1 90.94 103 PHE B C 1
ATOM 4179 O O . PHE B 1 103 ? 10.664 -72.125 -31.516 1 90.94 103 PHE B O 1
ATOM 4186 N N . ASP B 1 104 ? 12.039 -73.75 -32.031 1 73.12 104 ASP B N 1
ATOM 4187 C CA . ASP B 1 104 ? 11.812 -74.5 -30.797 1 73.12 104 ASP B CA 1
ATOM 4188 C C . ASP B 1 104 ? 12.703 -74 -29.672 1 73.12 104 ASP B C 1
ATOM 4190 O O . ASP B 1 104 ? 13.789 -73.438 -29.922 1 73.12 104 ASP B O 1
ATOM 4194 N N . ALA B 1 105 ? 12.18 -73.812 -28.438 1 64.06 105 ALA B N 1
ATOM 4195 C CA . ALA B 1 105 ? 12.969 -73.438 -27.281 1 64.06 105 ALA B CA 1
ATOM 4196 C C . ALA B 1 105 ? 14.266 -74.25 -27.188 1 64.06 105 ALA B C 1
ATOM 4198 O O . ALA B 1 105 ? 14.281 -75.438 -27.453 1 64.06 105 ALA B O 1
ATOM 4199 N N . PRO B 1 106 ? 15.391 -73.625 -27.266 1 50.78 106 PRO B N 1
ATOM 4200 C CA . PRO B 1 106 ? 16.594 -74.438 -27.062 1 50.78 106 PRO B CA 1
ATOM 4201 C C . PRO B 1 106 ? 16.438 -75.438 -25.953 1 50.78 106 PRO B C 1
ATOM 4203 O O . PRO B 1 106 ? 15.672 -75.25 -25.016 1 50.78 106 PRO B O 1
ATOM 4206 N N . ALA B 1 107 ? 16.688 -76.812 -26.031 1 42.03 107 ALA B N 1
ATOM 4207 C CA . ALA B 1 107 ? 16.703 -77.812 -24.938 1 42.03 107 ALA B CA 1
ATOM 4208 C C . ALA B 1 107 ? 17.203 -77.188 -23.641 1 42.03 107 ALA B C 1
ATOM 4210 O O . ALA B 1 107 ? 18.203 -76.438 -23.641 1 42.03 107 ALA B O 1
ATOM 4211 N N . VAL B 1 108 ? 16.453 -76.938 -22.625 1 39.72 108 VAL B N 1
ATOM 4212 C CA . VAL B 1 108 ? 16.922 -76.5 -21.328 1 39.72 108 VAL B CA 1
ATOM 4213 C C . VAL B 1 108 ? 18.219 -77.188 -20.953 1 39.72 108 VAL B C 1
ATOM 4215 O O . VAL B 1 108 ? 18.25 -78.438 -20.828 1 39.72 108 VAL B O 1
ATOM 4218 N N . ALA B 1 109 ? 19.297 -76.938 -21.219 1 35.56 109 ALA B N 1
ATOM 4219 C CA . ALA B 1 109 ? 20.25 -77.5 -20.25 1 35.56 109 ALA B CA 1
ATOM 4220 C C . ALA B 1 109 ? 19.672 -77.438 -18.828 1 35.56 109 ALA B C 1
ATOM 4222 O O . ALA B 1 109 ? 18.938 -76.5 -18.484 1 35.56 109 ALA B O 1
ATOM 4223 N N . ALA B 1 110 ? 19.531 -78.562 -18.078 1 31.62 110 ALA B N 1
ATOM 4224 C CA . ALA B 1 110 ? 19.172 -78.812 -16.672 1 31.62 110 ALA B CA 1
ATOM 4225 C C . ALA B 1 110 ? 19.656 -77.688 -15.797 1 31.62 110 ALA B C 1
ATOM 4227 O O . ALA B 1 110 ? 20.812 -77.688 -15.344 1 31.62 110 ALA B O 1
ATOM 4228 N N . PHE B 1 111 ? 19.531 -76.5 -16.016 1 26.2 111 PHE B N 1
ATOM 4229 C CA . PHE B 1 111 ? 19.828 -75.688 -14.836 1 26.2 111 PHE B CA 1
ATOM 4230 C C . PHE B 1 111 ? 18.953 -76.125 -13.664 1 26.2 111 PHE B C 1
ATOM 4232 O O . PHE B 1 111 ? 17.828 -76.625 -13.852 1 26.2 111 PHE B O 1
ATOM 4239 N N . ALA B 1 112 ? 19.609 -76.562 -12.477 1 27.36 112 ALA B N 1
ATOM 4240 C CA . ALA B 1 112 ? 19.094 -76.812 -11.141 1 27.36 112 ALA B CA 1
ATOM 4241 C C . ALA B 1 112 ? 17.891 -75.938 -10.828 1 27.36 112 ALA B C 1
ATOM 4243 O O . ALA B 1 112 ? 17.969 -74.75 -10.914 1 27.36 112 ALA B O 1
ATOM 4244 N N . ALA B 1 113 ? 16.703 -76.438 -10.992 1 27.55 113 ALA B N 1
ATOM 4245 C CA . ALA B 1 113 ? 15.406 -75.938 -10.516 1 27.55 113 ALA B CA 1
ATOM 4246 C C . ALA B 1 113 ? 15.508 -75.438 -9.078 1 27.55 113 ALA B C 1
ATOM 4248 O O . ALA B 1 113 ? 15.469 -76.25 -8.125 1 27.55 113 ALA B O 1
ATOM 4249 N N . PHE B 1 114 ? 16.5 -74.625 -8.641 1 25.28 114 PHE B N 1
ATOM 4250 C CA . PHE B 1 114 ? 16.109 -74.125 -7.336 1 25.28 114 PHE B CA 1
ATOM 4251 C C . PHE B 1 114 ? 14.727 -73.5 -7.391 1 25.28 114 PHE B C 1
ATOM 4253 O O . PHE B 1 114 ? 14.484 -72.562 -8.172 1 25.28 114 PHE B O 1
ATOM 4260 N N . ALA B 1 115 ? 13.688 -74.375 -7.289 1 28.97 115 ALA B N 1
ATOM 4261 C CA . ALA B 1 115 ? 12.242 -74.25 -7.125 1 28.97 115 ALA B CA 1
ATOM 4262 C C . ALA B 1 115 ? 11.898 -73.062 -6.172 1 28.97 115 ALA B C 1
ATOM 4264 O O . ALA B 1 115 ? 11.695 -73.312 -4.977 1 28.97 115 ALA B O 1
ATOM 4265 N N . ALA B 1 116 ? 12.773 -72.062 -5.875 1 28.06 116 ALA B N 1
ATOM 4266 C CA . ALA B 1 116 ? 12.039 -71.188 -4.926 1 28.06 116 ALA B CA 1
ATOM 4267 C C . ALA B 1 116 ? 10.727 -70.75 -5.527 1 28.06 116 ALA B C 1
ATOM 4269 O O . ALA B 1 116 ? 10.711 -70.125 -6.617 1 28.06 116 ALA B O 1
ATOM 4270 N N . GLU B 1 117 ? 9.625 -71.375 -5.41 1 27.19 117 GLU B N 1
ATOM 4271 C CA . GLU B 1 117 ? 8.195 -71.125 -5.574 1 27.19 117 GLU B CA 1
ATOM 4272 C C . GLU B 1 117 ? 7.844 -69.688 -5.168 1 27.19 117 GLU B C 1
ATOM 4274 O O . GLU B 1 117 ? 6.668 -69.375 -4.984 1 27.19 117 GLU B O 1
ATOM 4279 N N . GLY B 1 118 ? 8.867 -68.938 -4.676 1 26.34 118 GLY B N 1
ATOM 4280 C CA . GLY B 1 118 ? 8.227 -67.75 -4.168 1 26.34 118 GLY B CA 1
ATOM 4281 C C . GLY B 1 118 ? 7.438 -67 -5.227 1 26.34 118 GLY B C 1
ATOM 4282 O O . GLY B 1 118 ? 7.684 -67.125 -6.422 1 26.34 118 GLY B O 1
ATOM 4283 N N . ASP B 1 119 ? 6.164 -66.562 -4.938 1 27.44 119 ASP B N 1
ATOM 4284 C CA . ASP B 1 119 ? 5.234 -65.688 -5.625 1 27.44 119 ASP B CA 1
ATOM 4285 C C . ASP B 1 119 ? 5.973 -64.562 -6.312 1 27.44 119 ASP B C 1
ATOM 4287 O O . ASP B 1 119 ? 6.402 -63.594 -5.66 1 27.44 119 ASP B O 1
ATOM 4291 N N . VAL B 1 120 ? 6.898 -64.812 -7.168 1 28.55 120 VAL B N 1
ATOM 4292 C CA . VAL B 1 120 ? 7.586 -63.75 -7.848 1 28.55 120 VAL B CA 1
ATOM 4293 C C . VAL B 1 120 ? 6.566 -62.781 -8.445 1 28.55 120 VAL B C 1
ATOM 4295 O O . VAL B 1 120 ? 5.789 -63.156 -9.328 1 28.55 120 VAL B O 1
ATOM 4298 N N . SER B 1 121 ? 6.016 -62 -7.602 1 28.97 121 SER B N 1
ATOM 4299 C CA . SER B 1 121 ? 5.359 -60.812 -8.117 1 28.97 121 SER B CA 1
ATOM 4300 C C . SER B 1 121 ? 6.117 -60.219 -9.305 1 28.97 121 SER B C 1
ATOM 4302 O O . SER B 1 121 ? 7.309 -59.938 -9.195 1 28.97 121 SER B O 1
ATOM 4304 N N . ALA B 1 122 ? 5.844 -60.75 -10.539 1 33 122 ALA B N 1
ATOM 4305 C CA . ALA B 1 122 ? 6.293 -60.375 -11.875 1 33 122 ALA B CA 1
ATOM 4306 C C . ALA B 1 122 ? 6.402 -58.875 -12 1 33 122 ALA B C 1
ATOM 4308 O O . ALA B 1 122 ? 5.391 -58.156 -11.984 1 33 122 ALA B O 1
ATOM 4309 N N . ALA B 1 123 ? 7.367 -58.312 -11.375 1 32.66 123 ALA B N 1
ATOM 4310 C CA . ALA B 1 123 ? 7.703 -56.938 -11.688 1 32.66 123 ALA B CA 1
ATOM 4311 C C . ALA B 1 123 ? 7.688 -56.688 -13.195 1 32.66 123 ALA B C 1
ATOM 4313 O O . ALA B 1 123 ? 8.133 -57.531 -13.969 1 32.66 123 ALA B O 1
ATOM 4314 N N . ALA B 1 124 ? 6.832 -55.75 -13.695 1 36.16 124 ALA B N 1
ATOM 4315 C CA . ALA B 1 124 ? 6.555 -55.125 -14.992 1 36.16 124 ALA B CA 1
ATOM 4316 C C . ALA B 1 124 ? 7.852 -54.844 -15.742 1 36.16 124 ALA B C 1
ATOM 4318 O O . ALA B 1 124 ? 8.625 -53.969 -15.344 1 36.16 124 ALA B O 1
ATOM 4319 N N . VAL B 1 125 ? 8.633 -55.844 -16.062 1 37.09 125 VAL B N 1
ATOM 4320 C CA . VAL B 1 125 ? 9.844 -55.75 -16.875 1 37.09 125 VAL B CA 1
ATOM 4321 C C . VAL B 1 125 ? 9.562 -54.906 -18.109 1 37.09 125 VAL B C 1
ATOM 4323 O O . VAL B 1 125 ? 8.703 -55.219 -18.922 1 37.09 125 VAL B O 1
ATOM 4326 N N . THR B 1 126 ? 9.703 -53.656 -18.125 1 40.25 126 THR B N 1
ATOM 4327 C CA . THR B 1 126 ? 9.805 -52.844 -19.344 1 40.25 126 THR B CA 1
ATOM 4328 C C . THR B 1 126 ? 10.469 -53.656 -20.469 1 40.25 126 THR B C 1
ATOM 4330 O O . THR B 1 126 ? 10.516 -54.875 -20.406 1 40.25 126 THR B O 1
ATOM 4333 N N . ASP B 1 127 ? 11.438 -52.844 -21.266 1 49.78 127 ASP B N 1
ATOM 4334 C CA . ASP B 1 127 ? 12.07 -53 -22.578 1 49.78 127 ASP B CA 1
ATOM 4335 C C . ASP B 1 127 ? 13.016 -54.188 -22.578 1 49.78 127 ASP B C 1
ATOM 4337 O O . ASP B 1 127 ? 14.219 -54.031 -22.359 1 49.78 127 ASP B O 1
ATOM 4341 N N . SER B 1 128 ? 12.555 -55.188 -22.109 1 59.91 128 SER B N 1
ATOM 4342 C CA . SER B 1 128 ? 13.484 -56.312 -22.031 1 59.91 128 SER B CA 1
ATOM 4343 C C . SER B 1 128 ? 14.086 -56.625 -23.406 1 59.91 128 SER B C 1
ATOM 4345 O O . SER B 1 128 ? 13.398 -56.531 -24.422 1 59.91 128 SER B O 1
ATOM 4347 N N . THR B 1 129 ? 15.344 -56.5 -23.578 1 76.81 129 THR B N 1
ATOM 4348 C CA . THR B 1 129 ? 16.094 -56.938 -24.75 1 76.81 129 THR B CA 1
ATOM 4349 C C . THR B 1 129 ? 15.625 -58.344 -25.188 1 76.81 129 THR B C 1
ATOM 4351 O O . THR B 1 129 ? 15.5 -59.25 -24.375 1 76.81 129 THR B O 1
ATOM 4354 N N . PRO B 1 130 ? 15.062 -58.344 -26.453 1 88.38 130 PRO B N 1
ATOM 4355 C CA . PRO B 1 130 ? 14.609 -59.656 -26.938 1 88.38 130 PRO B CA 1
ATOM 4356 C C . PRO B 1 130 ? 15.703 -60.719 -26.891 1 88.38 130 PRO B C 1
ATOM 4358 O O . PRO B 1 130 ? 16.891 -60.406 -27 1 88.38 130 PRO B O 1
ATOM 4361 N N . ASP B 1 131 ? 15.344 -61.938 -26.688 1 87.31 131 ASP B N 1
ATOM 4362 C CA . ASP B 1 131 ? 16.25 -63.094 -26.734 1 87.31 131 ASP B CA 1
ATOM 4363 C C . ASP B 1 131 ? 16.516 -63.531 -28.172 1 87.31 131 ASP B C 1
ATOM 4365 O O . ASP B 1 131 ? 17.562 -64.125 -28.469 1 87.31 131 ASP B O 1
ATOM 4369 N N . LEU B 1 132 ? 15.578 -63.312 -29.016 1 91.19 132 LEU B N 1
ATOM 4370 C CA . LEU B 1 132 ? 15.617 -63.75 -30.406 1 91.19 132 LEU B CA 1
ATOM 4371 C C . LEU B 1 132 ? 14.891 -62.75 -31.312 1 91.19 132 LEU B C 1
ATOM 4373 O O . LEU B 1 132 ? 13.812 -62.281 -30.953 1 91.19 132 LEU B O 1
ATOM 4377 N N . ILE B 1 133 ? 15.562 -62.375 -32.406 1 91.69 133 ILE B N 1
ATOM 4378 C CA . ILE B 1 133 ? 14.93 -61.531 -33.406 1 91.69 133 ILE B CA 1
ATOM 4379 C C . ILE B 1 133 ? 14.789 -62.281 -34.719 1 91.69 133 ILE B C 1
ATOM 4381 O O . ILE B 1 133 ? 15.758 -62.875 -35.219 1 91.69 133 ILE B O 1
ATOM 4385 N N . VAL B 1 134 ? 13.578 -62.312 -35.281 1 93.25 134 VAL B N 1
ATOM 4386 C CA . VAL B 1 134 ? 13.336 -63 -36.531 1 93.25 134 VAL B CA 1
ATOM 4387 C C . VAL B 1 134 ? 12.609 -62.062 -37.5 1 93.25 134 VAL B C 1
ATOM 4389 O O . VAL B 1 134 ? 11.602 -61.469 -37.125 1 93.25 134 VAL B O 1
ATOM 4392 N N . THR B 1 135 ? 13.109 -61.906 -38.688 1 93.5 135 THR B N 1
ATOM 4393 C CA . THR B 1 135 ? 12.398 -61.25 -39.781 1 93.5 135 THR B CA 1
ATOM 4394 C C . THR B 1 135 ? 12.117 -62.219 -40.938 1 93.5 135 THR B C 1
ATOM 4396 O O . THR B 1 135 ? 12.953 -63.062 -41.25 1 93.5 135 THR B O 1
ATOM 4399 N N . SER B 1 136 ? 10.953 -62.156 -41.469 1 92.75 136 SER B N 1
ATOM 4400 C CA . SER B 1 136 ? 10.609 -63.062 -42.562 1 92.75 136 SER B CA 1
ATOM 4401 C C . SER B 1 136 ? 10.727 -62.375 -43.906 1 92.75 136 SER B C 1
ATOM 4403 O O . SER B 1 136 ? 11.305 -61.281 -44 1 92.75 136 SER B O 1
ATOM 4405 N N . GLY B 1 137 ? 10.297 -63 -45.031 1 89.31 137 GLY B N 1
ATOM 4406 C CA . GLY B 1 137 ? 10.438 -62.5 -46.375 1 89.31 137 GLY B CA 1
ATOM 4407 C C . GLY B 1 137 ? 9.172 -61.844 -46.906 1 89.31 137 GLY B C 1
ATOM 4408 O O . GLY B 1 137 ? 8.375 -61.312 -46.125 1 89.31 137 GLY B O 1
ATOM 4409 N N . ASP B 1 138 ? 8.961 -61.844 -48.219 1 91.81 138 ASP B N 1
ATOM 4410 C CA . ASP B 1 138 ? 7.875 -61.125 -48.875 1 91.81 138 ASP B CA 1
ATOM 4411 C C . ASP B 1 138 ? 6.637 -62.031 -49.031 1 91.81 138 ASP B C 1
ATOM 4413 O O . ASP B 1 138 ? 5.555 -61.531 -49.344 1 91.81 138 ASP B O 1
ATOM 4417 N N . GLY B 1 139 ? 6.816 -63.281 -48.719 1 95.12 139 GLY B N 1
ATOM 4418 C CA . GLY B 1 139 ? 5.691 -64.188 -48.812 1 95.12 139 GLY B CA 1
ATOM 4419 C C . GLY B 1 139 ? 4.789 -64.188 -47.594 1 95.12 139 GLY B C 1
ATOM 4420 O O . GLY B 1 139 ? 5.047 -63.438 -46.656 1 95.12 139 GLY B O 1
ATOM 4421 N N . SER B 1 140 ? 3.617 -64.875 -47.688 1 96.62 140 SER B N 1
ATOM 4422 C CA . SER B 1 140 ? 2.758 -65.062 -46.531 1 96.62 140 SER B CA 1
ATOM 4423 C C . SER B 1 140 ? 3.316 -66.188 -45.625 1 96.62 140 SER B C 1
ATOM 4425 O O . SER B 1 140 ? 3.012 -67.375 -45.812 1 96.62 140 SER B O 1
ATOM 4427 N N . ASP B 1 141 ? 4.016 -65.75 -44.594 1 95.75 141 ASP B N 1
ATOM 4428 C CA . ASP B 1 141 ? 4.867 -66.688 -43.812 1 95.75 141 ASP B CA 1
ATOM 4429 C C . ASP B 1 141 ? 4.156 -67.125 -42.562 1 95.75 141 ASP B C 1
ATOM 4431 O O . ASP B 1 141 ? 3.266 -66.438 -42.062 1 95.75 141 ASP B O 1
ATOM 4435 N N . THR B 1 142 ? 4.492 -68.312 -42.156 1 96.75 142 THR B N 1
ATOM 4436 C CA . THR B 1 142 ? 4.09 -68.875 -40.875 1 96.75 142 THR B CA 1
ATOM 4437 C C . THR B 1 142 ? 5.301 -69.062 -39.938 1 96.75 142 THR B C 1
ATOM 4439 O O . THR B 1 142 ? 6.168 -69.875 -40.219 1 96.75 142 THR B O 1
ATOM 4442 N N . LEU B 1 143 ? 5.324 -68.188 -38.906 1 95.75 143 LEU B N 1
ATOM 4443 C CA . LEU B 1 143 ? 6.406 -68.25 -37.938 1 95.75 143 LEU B CA 1
ATOM 4444 C C . LEU B 1 143 ? 5.902 -68.75 -36.594 1 95.75 143 LEU B C 1
ATOM 4446 O O . LEU B 1 143 ? 4.996 -68.125 -36 1 95.75 143 LEU B O 1
ATOM 4450 N N . ILE B 1 144 ? 6.492 -69.812 -36.094 1 95.06 144 ILE B N 1
ATOM 4451 C CA . ILE B 1 144 ? 6.055 -70.438 -34.844 1 95.06 144 ILE B CA 1
ATOM 4452 C C . ILE B 1 144 ? 7.207 -70.438 -33.844 1 95.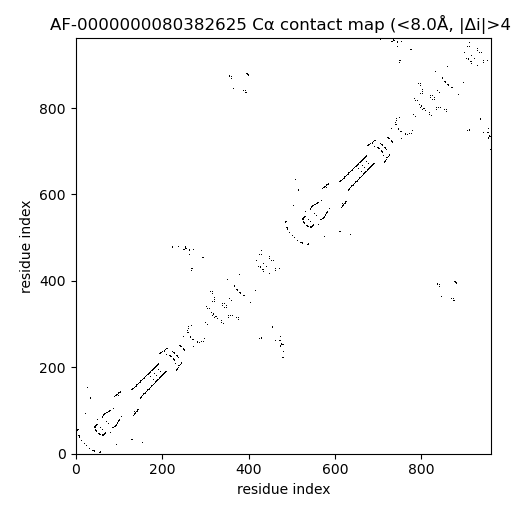06 144 ILE B C 1
ATOM 4454 O O . ILE B 1 144 ? 8.281 -71 -34.125 1 95.06 144 ILE B O 1
ATOM 4458 N N . PHE B 1 145 ? 6.945 -69.812 -32.719 1 94.25 145 PHE B N 1
ATOM 4459 C CA . PHE B 1 145 ? 7.914 -69.75 -31.641 1 94.25 145 PHE B CA 1
ATOM 4460 C C . PHE B 1 145 ? 7.383 -70.562 -30.438 1 94.25 145 PHE B C 1
ATOM 4462 O O . PHE B 1 145 ? 6.27 -70.312 -29.969 1 94.25 145 PHE B O 1
ATOM 4469 N N . THR B 1 146 ? 8.141 -71.438 -29.984 1 90.69 146 THR B N 1
ATOM 4470 C CA . THR B 1 146 ? 7.77 -72.188 -28.781 1 90.69 146 THR B CA 1
ATOM 4471 C C . THR B 1 146 ? 8.672 -71.812 -27.609 1 90.69 146 THR B C 1
ATOM 4473 O O . THR B 1 146 ? 9.68 -71.125 -27.797 1 90.69 146 THR B O 1
ATOM 4476 N N . GLY B 1 147 ? 8.266 -71.938 -26.344 1 88.94 147 GLY B N 1
ATOM 4477 C CA . GLY B 1 147 ? 9.062 -71.688 -25.156 1 88.94 147 GLY B CA 1
ATOM 4478 C C . GLY B 1 147 ? 8.75 -70.312 -24.516 1 88.94 147 GLY B C 1
ATOM 4479 O O . GLY B 1 147 ? 7.648 -69.812 -24.688 1 88.94 147 GLY B O 1
ATOM 4480 N N . ASP B 1 148 ? 9.766 -69.875 -23.688 1 88.69 148 ASP B N 1
ATOM 4481 C CA . ASP B 1 148 ? 9.461 -68.688 -22.859 1 88.69 148 ASP B CA 1
ATOM 4482 C C . ASP B 1 148 ? 10.398 -67.5 -23.172 1 88.69 148 ASP B C 1
ATOM 4484 O O . ASP B 1 148 ? 10.477 -66.562 -22.422 1 88.69 148 ASP B O 1
ATOM 4488 N N . ARG B 1 149 ? 11.055 -67.5 -24.297 1 88.81 149 ARG B N 1
ATOM 4489 C CA . ARG B 1 149 ? 11.93 -66.438 -24.703 1 88.81 149 ARG B CA 1
ATOM 4490 C C . ARG B 1 149 ? 11.125 -65.188 -25.109 1 88.81 149 ARG B C 1
ATOM 4492 O O . ARG B 1 149 ? 10.031 -65.312 -25.656 1 88.81 149 ARG B O 1
ATOM 4499 N N . ASN B 1 150 ? 11.695 -64.125 -24.812 1 90.62 150 ASN B N 1
ATOM 4500 C CA . ASN B 1 150 ? 11.18 -62.906 -25.422 1 90.62 150 ASN B CA 1
ATOM 4501 C C . ASN B 1 150 ? 11.578 -62.781 -26.891 1 90.62 150 ASN B C 1
ATOM 4503 O O . ASN B 1 150 ? 12.773 -62.719 -27.203 1 90.62 150 ASN B O 1
ATOM 4507 N N . VAL B 1 151 ? 10.656 -62.75 -27.734 1 93.06 151 VAL B N 1
ATOM 4508 C CA . VAL B 1 151 ? 10.992 -62.75 -29.156 1 93.06 151 VAL B CA 1
ATOM 4509 C C . VAL B 1 151 ? 10.57 -61.406 -29.797 1 93.06 151 VAL B C 1
ATOM 4511 O O . VAL B 1 151 ? 9.586 -60.812 -29.375 1 93.06 151 VAL B O 1
ATOM 4514 N N . TYR B 1 152 ? 11.336 -60.969 -30.641 1 92.94 152 TYR B N 1
ATOM 4515 C CA . TYR B 1 152 ? 11.031 -59.875 -31.547 1 92.94 152 TYR B CA 1
ATOM 4516 C C . TYR B 1 152 ? 10.812 -60.406 -32.969 1 92.94 152 TYR B C 1
ATOM 4518 O O . TYR B 1 152 ? 11.719 -60.969 -33.562 1 92.94 152 TYR B O 1
ATOM 4526 N N . VAL B 1 153 ? 9.617 -60.156 -33.469 1 95.06 153 VAL B N 1
ATOM 4527 C CA . VAL B 1 153 ? 9.289 -60.719 -34.781 1 95.06 153 VAL B CA 1
ATOM 4528 C C . VAL B 1 153 ? 8.836 -59.625 -35.719 1 95.06 153 VAL B C 1
ATOM 4530 O O . VAL B 1 153 ? 8.062 -58.75 -35.344 1 95.06 153 VAL B O 1
ATOM 4533 N N . ASP B 1 154 ? 9.344 -59.625 -36.938 1 93.56 154 ASP B N 1
ATOM 4534 C CA . ASP B 1 154 ? 8.891 -58.75 -38.031 1 93.56 154 ASP B CA 1
ATOM 4535 C C . ASP B 1 154 ? 8.445 -59.562 -39.25 1 93.56 154 ASP B C 1
ATOM 4537 O O . ASP B 1 154 ? 9.273 -60.156 -39.938 1 93.56 154 ASP B O 1
ATOM 4541 N N . GLY B 1 155 ? 7.188 -59.531 -39.469 1 93.44 155 GLY B N 1
ATOM 4542 C CA . GLY B 1 155 ? 6.621 -60.312 -40.562 1 93.44 155 GLY B CA 1
ATOM 4543 C C . GLY B 1 155 ? 6.848 -59.688 -41.938 1 93.44 155 GLY B C 1
ATOM 4544 O O . GLY B 1 155 ? 6.742 -60.375 -42.969 1 93.44 155 GLY B O 1
ATOM 4545 N N . ARG B 1 156 ? 7.066 -58.406 -41.969 1 92.31 156 ARG B N 1
ATOM 4546 C CA . ARG B 1 156 ? 7.301 -57.656 -43.188 1 92.31 156 ARG B CA 1
ATOM 4547 C C . ARG B 1 156 ? 6.109 -57.75 -44.156 1 92.31 156 ARG B C 1
ATOM 4549 O O . ARG B 1 156 ? 4.98 -57.438 -43.781 1 92.31 156 ARG B O 1
ATOM 4556 N N . ASP B 1 157 ? 6.379 -58.156 -45.5 1 91.44 157 ASP B N 1
ATOM 4557 C CA . ASP B 1 157 ? 5.273 -58.156 -46.469 1 91.44 157 ASP B CA 1
ATOM 4558 C C . ASP B 1 157 ? 4.59 -59.531 -46.5 1 91.44 157 ASP B C 1
ATOM 4560 O O . ASP B 1 157 ? 5.16 -60.531 -46.031 1 91.44 157 ASP B O 1
ATOM 4564 N N . GLY B 1 158 ? 3.303 -59.562 -46.969 1 94.69 158 GLY B N 1
ATOM 4565 C CA . GLY B 1 158 ? 2.531 -60.812 -47.062 1 94.69 158 GLY B CA 1
ATOM 4566 C C . GLY B 1 158 ? 1.534 -60.969 -45.938 1 94.69 158 GLY B C 1
ATOM 4567 O O . GLY B 1 158 ? 1.53 -60.188 -44.969 1 94.69 158 GLY B O 1
ATOM 4568 N N . ASN B 1 159 ? 0.618 -61.906 -46.125 1 96.5 159 ASN B N 1
ATOM 4569 C CA . ASN B 1 159 ? -0.316 -62.25 -45.062 1 96.5 159 ASN B CA 1
ATOM 4570 C C . ASN B 1 159 ? 0.282 -63.281 -44.125 1 96.5 159 ASN B C 1
ATOM 4572 O O . ASN B 1 159 ? 0.108 -64.5 -44.312 1 96.5 159 ASN B O 1
ATOM 4576 N N . ASP B 1 160 ? 0.812 -62.844 -43.031 1 95.62 160 ASP B N 1
ATOM 4577 C CA . ASP B 1 160 ? 1.651 -63.688 -42.188 1 95.62 160 ASP B CA 1
ATOM 4578 C C . ASP B 1 160 ? 0.857 -64.25 -41 1 95.62 160 ASP B C 1
ATOM 4580 O O . ASP B 1 160 ? -0.13 -63.656 -40.594 1 95.62 160 ASP B O 1
ATOM 4584 N N . THR B 1 161 ? 1.222 -65.438 -40.656 1 96.75 161 THR B N 1
ATOM 4585 C CA . THR B 1 161 ? 0.788 -66 -39.375 1 96.75 161 THR B CA 1
ATOM 4586 C C . THR B 1 161 ? 1.948 -66.125 -38.406 1 96.75 161 THR B C 1
ATOM 4588 O O . THR B 1 161 ? 2.932 -66.812 -38.656 1 96.75 161 THR B O 1
ATOM 4591 N N . ILE B 1 162 ? 1.832 -65.375 -37.312 1 96.25 162 ILE B N 1
ATOM 4592 C CA . ILE B 1 162 ? 2.883 -65.312 -36.312 1 96.25 162 ILE B CA 1
ATOM 4593 C C . ILE B 1 162 ? 2.342 -65.875 -34.969 1 96.25 162 ILE B C 1
ATOM 4595 O O . ILE B 1 162 ? 1.391 -65.312 -34.406 1 96.25 162 ILE B O 1
ATOM 4599 N N . ILE B 1 163 ? 2.93 -66.875 -34.469 1 9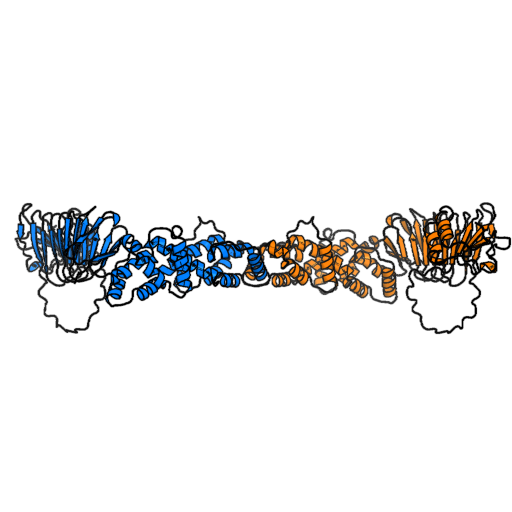6.25 163 ILE B N 1
ATOM 4600 C CA . ILE B 1 163 ? 2.523 -67.562 -33.219 1 96.25 163 ILE B CA 1
ATOM 4601 C C . ILE B 1 163 ? 3.693 -67.562 -32.25 1 96.25 163 ILE B C 1
ATOM 4603 O O . ILE B 1 163 ? 4.73 -68.188 -32.531 1 96.25 163 ILE B O 1
ATOM 4607 N N . THR B 1 164 ? 3.518 -66.812 -31.219 1 95.31 164 THR B N 1
ATOM 4608 C CA . THR B 1 164 ? 4.504 -66.875 -30.141 1 95.31 164 THR B CA 1
ATOM 4609 C C . THR B 1 164 ? 3.922 -67.5 -28.906 1 95.31 164 THR B C 1
ATOM 4611 O O . THR B 1 164 ? 2.707 -67.688 -28.797 1 95.31 164 THR B O 1
ATOM 4614 N N . ALA B 1 165 ? 4.77 -67.938 -27.938 1 92.19 165 ALA B N 1
ATOM 4615 C CA . ALA B 1 165 ? 4.344 -68.625 -26.719 1 92.19 165 ALA B CA 1
ATOM 4616 C C . ALA B 1 165 ? 4.559 -67.75 -25.484 1 92.19 165 ALA B C 1
ATOM 4618 O O . ALA B 1 165 ? 4.117 -66.625 -25.453 1 92.19 165 ALA B O 1
ATOM 4619 N N . ALA B 1 166 ? 5.223 -68.375 -24.469 1 91.25 166 ALA B N 1
ATOM 4620 C CA . ALA B 1 166 ? 5.465 -67.562 -23.266 1 91.25 166 ALA B CA 1
ATOM 4621 C C . ALA B 1 166 ? 6.613 -66.562 -23.484 1 91.25 166 ALA B C 1
ATOM 4623 O O . ALA B 1 166 ? 7.383 -66.688 -24.438 1 91.25 166 ALA B O 1
ATOM 4624 N N . GLY B 1 167 ? 6.695 -65.5 -22.719 1 90.88 167 GLY B N 1
ATOM 4625 C CA . GLY B 1 167 ? 7.645 -64.375 -22.844 1 90.88 167 GLY B CA 1
ATOM 4626 C C . GLY B 1 167 ? 6.992 -63.062 -23.219 1 90.88 167 GLY B C 1
ATOM 4627 O O . GLY B 1 167 ? 5.844 -63.031 -23.656 1 90.88 167 GLY B O 1
ATOM 4628 N N . ASN B 1 168 ? 7.656 -62 -22.922 1 93.19 168 ASN B N 1
ATOM 4629 C CA . ASN B 1 168 ? 7.207 -60.688 -23.391 1 93.19 168 ASN B CA 1
ATOM 4630 C C . ASN B 1 168 ? 7.68 -60.406 -24.812 1 93.19 168 ASN B C 1
ATOM 4632 O O . ASN B 1 168 ? 8.836 -60.031 -25.031 1 93.19 168 ASN B O 1
ATOM 4636 N N . ASP B 1 169 ? 6.816 -60.438 -25.734 1 93.62 169 ASP B N 1
ATOM 4637 C CA . ASP B 1 169 ? 7.176 -60.438 -27.141 1 93.62 169 ASP B CA 1
ATOM 4638 C C . ASP B 1 169 ? 6.84 -59.125 -27.797 1 93.62 169 ASP B C 1
ATOM 4640 O O . ASP B 1 169 ? 5.914 -58.406 -27.359 1 93.62 169 ASP B O 1
ATOM 4644 N N . THR B 1 170 ? 7.656 -58.75 -28.703 1 94.19 170 THR B N 1
ATOM 4645 C CA . THR B 1 170 ? 7.395 -57.625 -29.578 1 94.19 170 THR B CA 1
ATOM 4646 C C . THR B 1 170 ? 7.148 -58.125 -31.016 1 94.19 170 THR B C 1
ATOM 4648 O O . THR B 1 170 ? 8.031 -58.719 -31.641 1 94.19 170 THR B O 1
ATOM 4651 N N . ILE B 1 171 ? 5.977 -57.844 -31.531 1 95 171 ILE B N 1
ATOM 4652 C CA . ILE B 1 171 ? 5.578 -58.406 -32.812 1 95 171 ILE B CA 1
ATOM 4653 C C . ILE B 1 171 ? 5.16 -57.312 -33.75 1 95 171 ILE B C 1
ATOM 4655 O O . ILE B 1 171 ? 4.227 -56.531 -33.5 1 95 171 ILE B O 1
ATOM 4659 N N . TYR B 1 172 ? 5.859 -57.25 -34.844 1 93.94 172 TYR B N 1
ATOM 4660 C CA . TYR B 1 172 ? 5.434 -56.406 -35.969 1 93.94 172 TYR B CA 1
ATOM 4661 C C . TYR B 1 172 ? 4.777 -57.281 -37.031 1 93.94 172 TYR B C 1
ATOM 4663 O O . TYR B 1 172 ? 5.441 -58.094 -37.688 1 93.94 172 TYR B O 1
ATOM 4671 N N . GLY B 1 173 ? 3.537 -57.062 -37.25 1 92.38 173 GLY B N 1
ATOM 4672 C CA . GLY B 1 173 ? 2.822 -57.844 -38.219 1 92.38 173 GLY B CA 1
ATOM 4673 C C . GLY B 1 173 ? 3.242 -57.531 -39.656 1 92.38 173 GLY B C 1
ATOM 4674 O O . GLY B 1 173 ? 3.266 -58.406 -40.5 1 92.38 173 GLY B O 1
ATOM 4675 N N . GLY B 1 174 ? 3.502 -56.219 -39.938 1 90.06 174 GLY B N 1
ATOM 4676 C CA . GLY B 1 174 ? 3.871 -55.812 -41.281 1 90.06 174 GLY B CA 1
ATOM 4677 C C . GLY B 1 174 ? 2.676 -55.562 -42.156 1 90.06 174 GLY B C 1
ATOM 4678 O O . GLY B 1 174 ? 1.555 -55.375 -41.688 1 90.06 174 GLY B O 1
ATOM 4679 N N . ALA B 1 175 ? 2.963 -55.469 -43.469 1 90.44 175 ALA B N 1
ATOM 4680 C CA . ALA B 1 175 ? 1.897 -55.25 -44.438 1 90.44 175 ALA B CA 1
ATOM 4681 C C . ALA B 1 175 ? 1.078 -56.5 -44.688 1 90.44 175 ALA B C 1
ATOM 4683 O O . ALA B 1 175 ? 1.487 -57.594 -44.312 1 90.44 175 ALA B O 1
ATOM 4684 N N . GLY B 1 176 ? -0.169 -56.375 -45.25 1 94 176 GLY B N 1
ATOM 4685 C CA . GLY B 1 176 ? -1.023 -57.5 -45.531 1 94 176 GLY B CA 1
ATOM 4686 C C . GLY B 1 176 ? -2.02 -57.812 -44.438 1 94 176 GLY B C 1
ATOM 4687 O O . GLY B 1 176 ? -2.225 -57.031 -43.531 1 94 176 GLY B O 1
ATOM 4688 N N . ASN B 1 177 ? -2.754 -58.906 -44.656 1 95.81 177 ASN B N 1
ATOM 4689 C CA . ASN B 1 177 ? -3.662 -59.438 -43.625 1 95.81 177 ASN B CA 1
ATOM 4690 C C . ASN B 1 177 ? -2.986 -60.5 -42.75 1 95.81 177 ASN B C 1
ATOM 4692 O O . ASN B 1 177 ? -2.82 -61.625 -43.188 1 95.81 177 ASN B O 1
ATOM 4696 N N . ASN B 1 178 ? -2.691 -60.125 -41.531 1 95.75 178 ASN B N 1
ATOM 4697 C CA . ASN B 1 178 ? -1.876 -61 -40.688 1 95.75 178 ASN B CA 1
ATOM 4698 C C . ASN B 1 178 ? -2.697 -61.625 -39.562 1 95.75 178 ASN B C 1
ATOM 4700 O O . ASN B 1 178 ? -3.721 -61.062 -39.156 1 95.75 178 ASN B O 1
ATOM 4704 N N . VAL B 1 179 ? -2.287 -62.781 -39.188 1 96.56 179 VAL B N 1
ATOM 4705 C CA . VAL B 1 179 ? -2.805 -63.469 -38 1 96.56 179 VAL B CA 1
ATOM 4706 C C . VAL B 1 179 ? -1.708 -63.562 -36.938 1 96.56 179 VAL B C 1
ATOM 4708 O O . VAL B 1 179 ? -0.684 -64.188 -37.156 1 96.56 179 VAL B O 1
ATOM 4711 N N . ILE B 1 180 ? -1.936 -62.906 -35.812 1 96.75 180 ILE B N 1
ATOM 4712 C CA . ILE B 1 180 ? -0.947 -62.875 -34.75 1 96.75 180 ILE B CA 1
ATOM 4713 C C . ILE B 1 180 ? -1.532 -63.5 -33.469 1 96.75 180 ILE B C 1
ATOM 4715 O O . ILE B 1 180 ? -2.521 -63.031 -32.938 1 96.75 180 ILE B O 1
ATOM 4719 N N . LEU B 1 181 ? -0.989 -64.562 -33.031 1 97.19 181 LEU B N 1
ATOM 4720 C CA . LEU B 1 181 ? -1.343 -65.25 -31.797 1 97.19 181 LEU B CA 1
ATOM 4721 C C . LEU B 1 181 ? -0.181 -65.25 -30.797 1 97.19 181 LEU B C 1
ATOM 4723 O O . LEU B 1 181 ? 0.746 -66.062 -30.906 1 97.19 181 LEU B O 1
ATOM 4727 N N . SER B 1 182 ? -0.317 -64.25 -29.938 1 95.31 182 SER B N 1
ATOM 4728 C CA . SER B 1 182 ? 0.746 -64.188 -28.938 1 95.31 182 SER B CA 1
ATOM 4729 C C . SER B 1 182 ? 0.36 -64.938 -27.656 1 95.31 182 SER B C 1
ATOM 4731 O O . SER B 1 182 ? -0.809 -64.875 -27.25 1 95.31 182 SER B O 1
ATOM 4733 N N . GLY B 1 183 ? 1.187 -65.688 -26.953 1 92.81 183 GLY B N 1
ATOM 4734 C CA . GLY B 1 183 ? 0.943 -66.5 -25.766 1 92.81 183 GLY B CA 1
ATOM 4735 C C . GLY B 1 183 ? 0.983 -65.688 -24.484 1 92.81 183 GLY B C 1
ATOM 4736 O O . GLY B 1 183 ? 0.507 -64.562 -24.453 1 92.81 183 GLY B O 1
ATOM 4737 N N . ALA B 1 184 ? 1.426 -66.25 -23.422 1 93.56 184 ALA B N 1
ATOM 4738 C CA . ALA B 1 184 ? 1.503 -65.625 -22.125 1 93.56 184 ALA B CA 1
ATOM 4739 C C . ALA B 1 184 ? 2.617 -64.562 -22.094 1 93.56 184 ALA B C 1
ATOM 4741 O O . ALA B 1 184 ? 3.598 -64.688 -22.844 1 93.56 184 ALA B O 1
ATOM 4742 N N . GLY B 1 185 ? 2.471 -63.531 -21.203 1 93.56 185 GLY B N 1
ATOM 4743 C CA . GLY B 1 185 ? 3.414 -62.438 -21.094 1 93.56 185 GLY B CA 1
ATOM 4744 C C . GLY B 1 185 ? 2.824 -61.094 -21.5 1 93.56 185 GLY B C 1
ATOM 4745 O O . GLY B 1 185 ? 1.715 -61.062 -22.031 1 93.56 185 GLY B O 1
ATOM 4746 N N . ASN B 1 186 ? 3.494 -60.062 -21.172 1 94.31 186 ASN B N 1
ATOM 4747 C CA . ASN B 1 186 ? 3.094 -58.75 -21.625 1 94.31 186 ASN B CA 1
ATOM 4748 C C . ASN B 1 186 ? 3.654 -58.438 -23.016 1 94.31 186 ASN B C 1
ATOM 4750 O O . ASN B 1 186 ? 4.816 -58.031 -23.141 1 94.31 186 ASN B O 1
ATOM 4754 N N . ASP B 1 187 ? 2.859 -58.5 -24 1 95 187 ASP B N 1
ATOM 4755 C CA . ASP B 1 187 ? 3.305 -58.406 -25.391 1 95 187 ASP B CA 1
ATOM 4756 C C . ASP B 1 187 ? 2.971 -57.031 -25.984 1 95 187 ASP B C 1
ATOM 4758 O O . ASP B 1 187 ? 1.997 -56.406 -25.594 1 95 187 ASP B O 1
ATOM 4762 N N . GLU B 1 188 ? 3.803 -56.594 -26.875 1 95 188 GLU B N 1
ATOM 4763 C CA . GLU B 1 188 ? 3.578 -55.438 -27.703 1 95 188 GLU B CA 1
ATOM 4764 C C . GLU B 1 188 ? 3.406 -55.812 -29.172 1 95 188 GLU B C 1
ATOM 4766 O O . GLU B 1 188 ? 4.324 -56.344 -29.797 1 95 188 GLU B O 1
ATOM 4771 N N . ILE B 1 189 ? 2.27 -55.469 -29.641 1 95.62 189 ILE B N 1
ATOM 4772 C CA . ILE B 1 189 ? 1.937 -55.875 -31.016 1 95.62 189 ILE B CA 1
ATOM 4773 C C . ILE B 1 189 ? 1.705 -54.625 -31.859 1 95.62 189 ILE B C 1
ATOM 4775 O O . ILE B 1 189 ? 0.85 -53.781 -31.531 1 95.62 189 ILE B O 1
ATOM 4779 N N . PHE B 1 190 ? 2.484 -54.5 -32.906 1 94.06 190 PHE B N 1
ATOM 4780 C CA . PHE B 1 190 ? 2.375 -53.344 -33.812 1 94.06 190 PHE B CA 1
ATOM 4781 C C . PHE B 1 190 ? 1.682 -53.75 -35.094 1 94.06 190 PHE B C 1
ATOM 4783 O O . PHE B 1 190 ? 2.17 -54.625 -35.812 1 94.06 190 PHE B O 1
ATOM 4790 N N . LEU B 1 191 ? 0.58 -53.125 -35.375 1 93.75 191 LEU B N 1
ATOM 4791 C CA . LEU B 1 191 ? -0.172 -53.438 -36.594 1 93.75 191 LEU B CA 1
ATOM 4792 C C . LEU B 1 191 ? 0.057 -52.375 -37.656 1 93.75 191 LEU B C 1
ATOM 4794 O O . LEU B 1 191 ? 0.127 -51.188 -37.344 1 93.75 191 LEU B O 1
ATOM 4798 N N . ALA B 1 192 ? 0.277 -52.781 -38.875 1 85.5 192 ALA B N 1
ATOM 4799 C CA . ALA B 1 192 ? 0.413 -51.906 -40.062 1 85.5 192 ALA B CA 1
ATOM 4800 C C . ALA B 1 192 ? -0.318 -52.5 -41.25 1 85.5 192 ALA B C 1
ATOM 4802 O O . ALA B 1 192 ? -0.216 -51.969 -42.375 1 85.5 192 ALA B O 1
ATOM 4803 N N . GLY B 1 193 ? -1.078 -53.469 -41.094 1 79.56 193 GLY B N 1
ATOM 4804 C CA . GLY B 1 193 ? -1.727 -54.188 -42.188 1 79.56 193 GLY B CA 1
ATOM 4805 C C . GLY B 1 193 ? -3.088 -53.625 -42.531 1 79.56 193 GLY B C 1
ATOM 4806 O O . GLY B 1 193 ? -3.414 -52.5 -42.156 1 79.56 193 GLY B O 1
ATOM 4807 N N . THR B 1 194 ? -3.725 -54.375 -43.438 1 86.5 194 THR B N 1
ATOM 4808 C CA . THR B 1 194 ? -5.039 -53.969 -43.938 1 86.5 194 THR B CA 1
ATOM 4809 C C . THR B 1 194 ? -6.145 -54.562 -43.062 1 86.5 194 THR B C 1
ATOM 4811 O O . THR B 1 194 ? -7.047 -53.875 -42.625 1 86.5 194 THR B O 1
ATOM 4814 N N . ALA B 1 195 ? -6.055 -55.812 -42.812 1 93.31 195 ALA B N 1
ATOM 4815 C CA . ALA B 1 195 ? -7.016 -56.531 -42 1 93.31 195 ALA B CA 1
ATOM 4816 C C . ALA B 1 195 ? -6.316 -57.594 -41.125 1 93.31 195 ALA B C 1
ATOM 4818 O O . ALA B 1 195 ? -6.133 -58.719 -41.562 1 93.31 195 ALA B O 1
ATOM 4819 N N . ASP B 1 196 ? -6.047 -57.25 -39.875 1 95.25 196 ASP B N 1
ATOM 4820 C CA . ASP B 1 196 ? -5.273 -58.125 -39 1 95.25 196 ASP B CA 1
ATOM 4821 C C . ASP B 1 196 ? -6.176 -58.812 -37.969 1 95.25 196 ASP B C 1
ATOM 4823 O O . ASP B 1 196 ? -7.219 -58.281 -37.625 1 95.25 196 ASP B O 1
ATOM 4827 N N . VAL B 1 197 ? -5.84 -60 -37.656 1 95.88 197 VAL B N 1
ATOM 4828 C CA . VAL B 1 197 ? -6.449 -60.719 -36.531 1 95.88 197 VAL B CA 1
ATOM 4829 C C . VAL B 1 197 ? -5.418 -60.938 -35.438 1 95.88 197 VAL B C 1
ATOM 4831 O O . VAL B 1 197 ? -4.352 -61.531 -35.688 1 95.88 197 VAL B O 1
ATOM 4834 N N . VAL B 1 198 ? -5.801 -60.5 -34.281 1 96.62 198 VAL B N 1
ATOM 4835 C CA . VAL B 1 198 ? -4.859 -60.594 -33.156 1 96.62 198 VAL B CA 1
ATOM 4836 C C . VAL B 1 198 ? -5.516 -61.312 -31.984 1 96.62 198 VAL B C 1
ATOM 4838 O O . VAL B 1 198 ? -6.641 -61 -31.594 1 96.62 198 VAL B O 1
ATOM 4841 N N . ASP B 1 199 ? -4.914 -62.312 -31.438 1 96.62 199 ASP B N 1
ATOM 4842 C CA . ASP B 1 199 ? -5.117 -62.844 -30.094 1 96.62 199 ASP B CA 1
ATOM 4843 C C . ASP B 1 199 ? -3.889 -62.625 -29.219 1 96.62 199 ASP B C 1
ATOM 4845 O O . ASP B 1 199 ? -2.885 -63.312 -29.359 1 96.62 199 ASP B O 1
ATOM 4849 N N . ALA B 1 200 ? -3.988 -61.719 -28.312 1 95.94 200 ALA B N 1
ATOM 4850 C CA . ALA B 1 200 ? -2.809 -61.219 -27.594 1 95.94 200 ALA B CA 1
ATOM 4851 C C . ALA B 1 200 ? -2.488 -62.125 -26.406 1 95.94 200 ALA B C 1
ATOM 4853 O O . ALA B 1 200 ? -1.442 -61.969 -25.766 1 95.94 200 ALA B O 1
ATOM 4854 N N . GLY B 1 201 ? -3.291 -63.094 -26.031 1 94.06 201 GLY B N 1
ATOM 4855 C CA . GLY B 1 201 ? -3.006 -64.062 -25.016 1 94.06 201 GLY B CA 1
ATOM 4856 C C . GLY B 1 201 ? -3.041 -63.531 -23.594 1 94.06 201 GLY B C 1
ATOM 4857 O O . GLY B 1 201 ? -3.658 -62.469 -23.359 1 94.06 201 GLY B O 1
ATOM 4858 N N . GLU B 1 202 ? -2.486 -64.312 -22.625 1 93.62 202 GLU B N 1
ATOM 4859 C CA . GLU B 1 202 ? -2.471 -63.875 -21.234 1 93.62 202 GLU B CA 1
ATOM 4860 C C . GLU B 1 202 ? -1.458 -62.781 -21 1 93.62 202 GLU B C 1
ATOM 4862 O O . GLU B 1 202 ? -0.467 -62.656 -21.734 1 93.62 202 GLU B O 1
ATOM 4867 N N . GLY B 1 203 ? -1.804 -61.938 -19.953 1 94.12 203 GLY B N 1
ATOM 4868 C CA . GLY B 1 203 ? -0.937 -60.812 -19.609 1 94.12 203 GLY B CA 1
ATOM 4869 C C . GLY B 1 203 ? -1.545 -59.469 -19.938 1 94.12 203 GLY B C 1
ATOM 4870 O O . GLY B 1 203 ? -2.725 -59.375 -20.281 1 94.12 203 GLY B O 1
ATOM 4871 N N . TYR B 1 204 ? -0.761 -58.406 -19.719 1 95.06 204 TYR B N 1
ATOM 4872 C CA . TYR B 1 204 ? -1.181 -57.062 -20.094 1 95.06 204 TYR B CA 1
ATOM 4873 C C . TYR B 1 204 ? -0.559 -56.656 -21.422 1 95.06 204 TYR B C 1
ATOM 4875 O O . TYR B 1 204 ? 0.54 -56.094 -21.438 1 95.06 204 TYR B O 1
ATOM 4883 N N . ASP B 1 205 ? -1.278 -56.812 -22.422 1 95.75 205 ASP B N 1
ATOM 4884 C CA . ASP B 1 205 ? -0.767 -56.688 -23.781 1 95.75 205 ASP B CA 1
ATOM 4885 C C . ASP B 1 205 ? -1.201 -55.344 -24.406 1 95.75 205 ASP B C 1
ATOM 4887 O O . ASP B 1 205 ? -2.312 -54.875 -24.156 1 95.75 205 ASP B O 1
ATOM 4891 N N . VAL B 1 206 ? -0.321 -54.781 -25.203 1 96.44 206 VAL B N 1
ATOM 4892 C CA . VAL B 1 206 ? -0.56 -53.5 -25.875 1 96.44 206 VAL B CA 1
ATOM 4893 C C . VAL B 1 206 ? -0.563 -53.719 -27.391 1 96.44 206 VAL B C 1
ATOM 4895 O O . VAL B 1 206 ? 0.343 -54.344 -27.938 1 96.44 206 VAL B O 1
ATOM 4898 N N . VAL B 1 207 ? -1.574 -53.25 -28.016 1 96.5 207 VAL B N 1
ATOM 4899 C CA . VAL B 1 207 ? -1.616 -53.219 -29.469 1 96.5 207 VAL B CA 1
ATOM 4900 C C . VAL B 1 207 ? -1.464 -51.781 -29.969 1 96.5 207 VAL B C 1
ATOM 4902 O O . VAL B 1 207 ? -2.23 -50.906 -29.578 1 96.5 207 VAL B O 1
ATOM 4905 N N . HIS B 1 208 ? -0.478 -51.594 -30.797 1 94.69 208 HIS B N 1
ATOM 4906 C CA . HIS B 1 208 ? -0.203 -50.281 -31.359 1 94.69 208 HIS B CA 1
ATOM 4907 C C . HIS B 1 208 ? -0.822 -50.156 -32.75 1 94.69 208 HIS B C 1
ATOM 4909 O O . HIS B 1 208 ? -0.584 -50.969 -33.625 1 94.69 208 HIS B O 1
ATOM 4915 N N . LEU B 1 209 ? -1.594 -49.125 -32.844 1 93.44 209 LEU B N 1
ATOM 4916 C CA . LEU B 1 209 ? -2.26 -48.812 -34.094 1 93.44 209 LEU B CA 1
ATOM 4917 C C . LEU B 1 209 ? -1.758 -47.5 -34.656 1 93.44 209 LEU B C 1
ATOM 4919 O O . LEU B 1 209 ? -1.371 -46.594 -33.906 1 93.44 209 LEU B O 1
ATOM 4923 N N . GLY B 1 210 ? -1.736 -47.375 -36 1 89.38 210 GLY B N 1
ATOM 4924 C CA . GLY B 1 210 ? -1.302 -46.125 -36.625 1 89.38 210 GLY B CA 1
ATOM 4925 C C . GLY B 1 210 ? -2.352 -45.031 -36.594 1 89.38 210 GLY B C 1
ATOM 4926 O O . GLY B 1 210 ? -3.549 -45.312 -36.5 1 89.38 210 GLY B O 1
ATOM 4927 N N . GLY B 1 211 ? -1.932 -43.812 -36.594 1 91.94 211 GLY B N 1
ATOM 4928 C CA . GLY B 1 211 ? -2.836 -42.688 -36.688 1 91.94 211 GLY B CA 1
ATOM 4929 C C . GLY B 1 211 ? -3.418 -42.312 -35.312 1 91.94 211 GLY B C 1
ATOM 4930 O O . GLY B 1 211 ? -2.719 -42.312 -34.312 1 91.94 211 GLY B O 1
ATOM 4931 N N . SER B 1 212 ? -4.699 -41.781 -35.469 1 93.94 212 SER B N 1
ATOM 4932 C CA . SER B 1 212 ? -5.387 -41.344 -34.281 1 93.94 212 SER B CA 1
ATOM 4933 C C . SER B 1 212 ? -6.602 -42.188 -33.969 1 93.94 212 SER B C 1
ATOM 4935 O O . SER B 1 212 ? -7.055 -42.969 -34.812 1 93.94 212 SER B O 1
ATOM 4937 N N . ARG B 1 213 ? -6.961 -42.125 -32.719 1 93.94 213 ARG B N 1
ATOM 4938 C CA . ARG B 1 213 ? -8.133 -42.875 -32.281 1 93.94 213 ARG B CA 1
ATOM 4939 C C . ARG B 1 213 ? -9.344 -42.562 -33.125 1 93.94 213 ARG B C 1
ATOM 4941 O O . ARG B 1 213 ? -10.148 -43.438 -33.438 1 93.94 213 ARG B O 1
ATOM 4948 N N . GLN B 1 214 ? -9.453 -41.312 -33.594 1 92 214 GLN B N 1
ATOM 4949 C CA . GLN B 1 214 ? -10.609 -40.844 -34.344 1 92 214 GLN B CA 1
ATOM 4950 C C . GLN B 1 214 ? -10.633 -41.5 -35.75 1 92 214 GLN B C 1
ATOM 4952 O O . GLN B 1 214 ? -11.672 -41.469 -36.406 1 92 214 GLN B O 1
ATOM 4957 N N . ASP B 1 215 ? -9.57 -42.094 -36.125 1 92.44 215 ASP B N 1
ATOM 4958 C CA . ASP B 1 215 ? -9.469 -42.75 -37.438 1 92.44 215 ASP B CA 1
ATOM 4959 C C . ASP B 1 215 ? -10.109 -44.125 -37.406 1 92.44 215 ASP B C 1
ATOM 4961 O O . ASP B 1 215 ? -10.164 -44.812 -38.438 1 92.44 215 ASP B O 1
ATOM 4965 N N . TYR B 1 216 ? -10.641 -44.562 -36.219 1 94.44 216 TYR B N 1
ATOM 4966 C CA . TYR B 1 216 ? -11.125 -45.906 -36.062 1 94.44 216 TYR B CA 1
ATOM 4967 C C . TYR B 1 216 ? -12.539 -45.938 -35.5 1 94.44 216 TYR B C 1
ATOM 4969 O O . TYR B 1 216 ? -12.914 -45.062 -34.719 1 94.44 216 TYR B O 1
ATOM 4977 N N . ASP B 1 217 ? -13.32 -46.844 -36 1 94.75 217 ASP B N 1
ATOM 4978 C CA . ASP B 1 217 ? -14.562 -47.25 -35.344 1 94.75 217 ASP B CA 1
ATOM 4979 C C . ASP B 1 217 ? -14.375 -48.562 -34.594 1 94.75 217 ASP B C 1
ATOM 4981 O O . ASP B 1 217 ? -13.75 -49.5 -35.094 1 94.75 217 ASP B O 1
ATOM 4985 N N . PHE B 1 218 ? -14.852 -48.625 -33.344 1 94.56 218 PHE B N 1
ATOM 4986 C CA . PHE B 1 218 ? -14.703 -49.781 -32.5 1 94.56 218 PHE B CA 1
ATOM 4987 C C . PHE B 1 218 ? -16.031 -50.469 -32.25 1 94.56 218 PHE B C 1
ATOM 4989 O O . PHE B 1 218 ? -17.031 -49.812 -31.922 1 94.56 218 PHE B O 1
ATOM 4996 N N . THR B 1 219 ? -16.031 -51.75 -32.438 1 93.5 219 THR B N 1
ATOM 4997 C CA . THR B 1 219 ? -17.203 -52.562 -32.125 1 93.5 219 THR B CA 1
ATOM 4998 C C . THR B 1 219 ? -16.812 -53.781 -31.328 1 93.5 219 THR B C 1
ATOM 5000 O O . THR B 1 219 ? -15.836 -54.469 -31.656 1 93.5 219 THR B O 1
ATOM 5003 N N . VAL B 1 220 ? -17.516 -54 -30.219 1 91.56 220 VAL B N 1
ATOM 5004 C CA . VAL B 1 220 ? -17.281 -55.188 -29.422 1 91.56 220 VAL B CA 1
ATOM 5005 C C . VAL B 1 220 ? -17.984 -56.375 -30.062 1 91.56 220 VAL B C 1
ATOM 5007 O O . VAL B 1 220 ? -19.172 -56.312 -30.406 1 91.56 220 VAL B O 1
ATOM 5010 N N . GLY B 1 221 ? -17.188 -57.438 -30.234 1 85.56 221 GLY B N 1
ATOM 5011 C CA . GLY B 1 221 ? -17.719 -58.625 -30.906 1 85.56 221 GLY B CA 1
ATOM 5012 C C . GLY B 1 221 ? -18.25 -59.656 -29.922 1 85.56 221 GLY B C 1
ATOM 5013 O O . GLY B 1 221 ? -18.188 -59.469 -28.719 1 85.56 221 GLY B O 1
ATOM 5014 N N . ASN B 1 222 ? -18.797 -60.75 -30.469 1 80.5 222 ASN B N 1
ATOM 5015 C CA . ASN B 1 222 ? -19.438 -61.812 -29.719 1 80.5 222 ASN B CA 1
ATOM 5016 C C . ASN B 1 222 ? -18.406 -62.75 -29.078 1 80.5 222 ASN B C 1
ATOM 5018 O O . ASN B 1 222 ? -18.734 -63.5 -28.172 1 80.5 222 ASN B O 1
ATOM 5022 N N . ASN B 1 223 ? -17.188 -62.688 -29.5 1 80.5 223 ASN B N 1
ATOM 5023 C CA . ASN B 1 223 ? -16.125 -63.562 -28.984 1 80.5 223 ASN B CA 1
ATOM 5024 C C . ASN B 1 223 ? -15.102 -62.781 -28.172 1 80.5 223 ASN B C 1
ATOM 5026 O O . ASN B 1 223 ? -13.898 -63 -28.281 1 80.5 223 ASN B O 1
ATOM 5030 N N . PHE B 1 224 ? -15.609 -61.812 -27.469 1 81.5 224 PHE B N 1
ATOM 5031 C CA . PHE B 1 224 ? -14.82 -60.969 -26.562 1 81.5 224 PHE B CA 1
ATOM 5032 C C . PHE B 1 224 ? -13.727 -60.25 -27.328 1 81.5 224 PHE B C 1
ATOM 5034 O O . PHE B 1 224 ? -12.625 -60.031 -26.812 1 81.5 224 PHE B O 1
ATOM 5041 N N . ASP B 1 225 ? -13.977 -60.062 -28.609 1 87.56 225 ASP B N 1
ATOM 5042 C CA . ASP B 1 225 ? -13.031 -59.312 -29.422 1 87.56 225 ASP B CA 1
ATOM 5043 C C . ASP B 1 225 ? -13.492 -57.875 -29.609 1 87.56 225 ASP B C 1
ATOM 5045 O O . ASP B 1 225 ? -14.672 -57.562 -29.438 1 87.56 225 ASP B O 1
ATOM 5049 N N . VAL B 1 226 ? -12.57 -57 -29.859 1 88.75 226 VAL B N 1
ATOM 5050 C CA . VAL B 1 226 ? -12.844 -55.656 -30.344 1 88.75 226 VAL B CA 1
ATOM 5051 C C . VAL B 1 226 ? -12.461 -55.562 -31.828 1 88.75 226 VAL B C 1
ATOM 5053 O O . VAL B 1 226 ? -11.344 -55.906 -32.219 1 88.75 226 VAL B O 1
ATOM 5056 N N . ASN B 1 227 ? -13.453 -55.188 -32.562 1 91.25 227 ASN B N 1
ATOM 5057 C CA . ASN B 1 227 ? -13.25 -55.031 -34 1 91.25 227 ASN B CA 1
ATOM 5058 C C . ASN B 1 227 ? -13.062 -53.562 -34.406 1 91.25 227 ASN B C 1
ATOM 5060 O O . ASN B 1 227 ? -13.852 -52.719 -34 1 91.25 227 ASN B O 1
ATOM 5064 N N . LEU B 1 228 ? -12.031 -53.312 -35.094 1 92.62 228 LEU B N 1
ATOM 5065 C CA . LEU B 1 228 ? -11.711 -51.938 -35.531 1 92.62 228 LEU B CA 1
ATOM 5066 C C . LEU B 1 228 ? -11.922 -51.844 -37.062 1 92.62 228 LEU B C 1
ATOM 5068 O O . LEU B 1 228 ? -11.57 -52.75 -37.812 1 92.62 228 LEU B O 1
ATOM 5072 N N . THR B 1 229 ? -12.492 -50.812 -37.469 1 91.81 229 THR B N 1
ATOM 5073 C CA . THR B 1 229 ? -12.578 -50.406 -38.844 1 91.81 229 THR B CA 1
ATOM 5074 C C . THR B 1 229 ? -12.086 -48.969 -39.031 1 91.81 229 THR B C 1
ATOM 5076 O O . THR B 1 229 ? -11.93 -48.25 -38.062 1 91.81 229 THR B O 1
ATOM 5079 N N . GLY B 1 230 ? -11.742 -48.531 -40.344 1 92.12 230 GLY B N 1
ATOM 5080 C CA . GLY B 1 230 ? -11.211 -47.219 -40.625 1 92.12 230 GLY B CA 1
ATOM 5081 C C . GLY B 1 230 ? -9.883 -47.25 -41.344 1 92.12 230 GLY B C 1
ATOM 5082 O O . GLY B 1 230 ? -9.766 -47.906 -42.406 1 92.12 230 GLY B O 1
ATOM 5083 N N . THR B 1 231 ? -8.883 -46.562 -40.75 1 86.62 231 THR B N 1
ATOM 5084 C CA . THR B 1 231 ? -7.562 -46.562 -41.375 1 86.62 231 THR B CA 1
ATOM 5085 C C . THR B 1 231 ? -7.047 -47.969 -41.594 1 86.62 231 THR B C 1
ATOM 5087 O O . THR B 1 231 ? -6.398 -48.25 -42.594 1 86.62 231 THR B O 1
ATOM 5090 N N . GLN B 1 232 ? -7.332 -48.781 -40.594 1 89 232 GLN B N 1
ATOM 5091 C CA . GLN B 1 232 ? -7.051 -50.219 -40.688 1 89 232 GLN B CA 1
ATOM 5092 C C . GLN B 1 232 ? -8.141 -51.031 -40 1 89 232 GLN B C 1
ATOM 5094 O O . GLN B 1 232 ? -8.859 -50.531 -39.125 1 89 232 GLN B O 1
ATOM 5099 N N . THR B 1 233 ? -8.297 -52.25 -40.594 1 94 233 THR B N 1
ATOM 5100 C CA . THR B 1 233 ? -9.234 -53.156 -39.938 1 94 233 THR B CA 1
ATOM 5101 C C . THR B 1 233 ? -8.492 -54.219 -39.125 1 94 233 THR B C 1
ATOM 5103 O O . THR B 1 233 ? -7.422 -54.688 -39.5 1 94 233 THR B O 1
ATOM 5106 N N . ALA B 1 234 ? -9.062 -54.5 -37.938 1 95.06 234 ALA B N 1
ATOM 5107 C CA . ALA B 1 234 ? -8.453 -55.5 -37.062 1 95.06 234 ALA B CA 1
ATOM 5108 C C . ALA B 1 234 ? -9.5 -56.156 -36.156 1 95.06 234 ALA B C 1
ATOM 5110 O O . ALA B 1 234 ? -10.492 -55.5 -35.812 1 95.06 234 ALA B O 1
ATOM 5111 N N . SER B 1 235 ? -9.344 -57.344 -35.906 1 95.44 235 SER B N 1
ATOM 5112 C CA . SER B 1 235 ? -10.047 -58.062 -34.844 1 95.44 235 SER B CA 1
ATOM 5113 C C . SER B 1 235 ? -9.094 -58.469 -33.719 1 95.44 235 SER B C 1
ATOM 5115 O O . SER B 1 235 ? -8.18 -59.25 -33.938 1 95.44 235 SER B O 1
ATOM 5117 N N . ILE B 1 236 ? -9.344 -57.906 -32.531 1 95.44 236 ILE B N 1
ATOM 5118 C CA . ILE B 1 236 ? -8.391 -58.062 -31.438 1 95.44 236 ILE B CA 1
ATOM 5119 C C . ILE B 1 236 ? -9.07 -58.75 -30.25 1 95.44 236 ILE B C 1
ATOM 5121 O O . ILE B 1 236 ? -10.117 -58.281 -29.781 1 95.44 236 ILE B O 1
ATOM 5125 N N . THR B 1 237 ? -8.422 -59.844 -29.797 1 94.62 237 THR B N 1
ATOM 5126 C CA . THR B 1 237 ? -8.898 -60.531 -28.594 1 94.62 237 THR B CA 1
ATOM 5127 C C . THR B 1 237 ? -7.805 -60.562 -27.531 1 94.62 237 THR B C 1
ATOM 5129 O O . THR B 1 237 ? -6.625 -60.719 -27.844 1 94.62 237 THR B O 1
ATOM 5132 N N . HIS B 1 238 ? -8.203 -60.406 -26.25 1 94 238 HIS B N 1
ATOM 5133 C CA . HIS B 1 238 ? -7.391 -60.625 -25.047 1 94 238 HIS B CA 1
ATOM 5134 C C . HIS B 1 238 ? -6.309 -59.562 -24.938 1 94 238 HIS B C 1
ATOM 5136 O O . HIS B 1 238 ? -5.246 -59.781 -24.359 1 94 238 HIS B O 1
ATOM 5142 N N . ALA B 1 239 ? -6.445 -58.406 -25.609 1 95.62 239 ALA B N 1
ATOM 5143 C CA . ALA B 1 239 ? -5.586 -57.25 -25.359 1 95.62 239 ALA B CA 1
ATOM 5144 C C . ALA B 1 239 ? -6.188 -56.344 -24.297 1 95.62 239 ALA B C 1
ATOM 5146 O O . ALA B 1 239 ? -7.406 -56.312 -24.109 1 95.62 239 ALA B O 1
ATOM 5147 N N . GLU B 1 240 ? -5.273 -55.562 -23.609 1 96.06 240 GLU B N 1
ATOM 5148 C CA . GLU B 1 240 ? -5.766 -54.688 -22.531 1 96.06 240 GLU B CA 1
ATOM 5149 C C . GLU B 1 240 ? -5.645 -53.219 -22.906 1 96.06 240 GLU B C 1
ATOM 5151 O O . GLU B 1 240 ? -6.297 -52.375 -22.312 1 96.06 240 GLU B O 1
ATOM 5156 N N . PHE B 1 241 ? -4.801 -52.906 -23.844 1 96.94 241 PHE B N 1
ATOM 5157 C CA . PHE B 1 241 ? -4.477 -51.5 -24.109 1 96.94 241 PHE B CA 1
ATOM 5158 C C . PHE B 1 241 ? -4.199 -51.25 -25.578 1 96.94 241 PHE B C 1
ATOM 5160 O O . PHE B 1 241 ? -3.438 -52 -26.203 1 96.94 241 PHE B O 1
ATOM 5167 N N . LEU B 1 242 ? -4.832 -50.312 -26.172 1 97.19 242 LEU B N 1
ATOM 5168 C CA . LEU B 1 242 ? -4.559 -49.875 -27.531 1 97.19 242 LEU B CA 1
ATOM 5169 C C . LEU B 1 242 ? -3.875 -48.5 -27.516 1 97.19 242 LEU B C 1
ATOM 5171 O O . LEU B 1 242 ? -4.324 -47.594 -26.828 1 97.19 242 LEU B O 1
ATOM 5175 N N . SER B 1 243 ? -2.803 -48.375 -28.203 1 96.31 243 SER B N 1
ATOM 5176 C CA . SER B 1 243 ? -2.082 -47.125 -28.312 1 96.31 243 SER B CA 1
ATOM 5177 C C . SER B 1 243 ? -2.062 -46.625 -29.75 1 96.31 243 SER B C 1
ATOM 5179 O O . SER B 1 243 ? -2.066 -47.406 -30.703 1 96.31 243 SER B O 1
ATOM 5181 N N . PHE B 1 244 ? -2.021 -45.312 -29.875 1 93.88 244 PHE B N 1
ATOM 5182 C CA . PHE B 1 244 ? -2.01 -44.656 -31.172 1 93.88 244 PHE B CA 1
ATOM 5183 C C . PHE B 1 244 ? -0.799 -43.719 -31.312 1 93.88 244 PHE B C 1
ATOM 5185 O O . PHE B 1 244 ? -0.085 -43.5 -30.328 1 93.88 244 PHE B O 1
ATOM 5192 N N . ASP B 1 245 ? -0.512 -43.156 -32.5 1 90.44 245 ASP B N 1
ATOM 5193 C CA . ASP B 1 245 ? 0.686 -42.375 -32.781 1 90.44 245 ASP B CA 1
ATOM 5194 C C . ASP B 1 245 ? 0.68 -41.031 -32.062 1 90.44 245 ASP B C 1
ATOM 5196 O O . ASP B 1 245 ? 1.739 -40.5 -31.734 1 90.44 245 ASP B O 1
ATOM 5200 N N . ASN B 1 246 ? -0.4 -40.5 -31.766 1 91.88 246 ASN B N 1
ATOM 5201 C CA . ASN B 1 246 ? -0.508 -39.156 -31.203 1 91.88 246 ASN B CA 1
ATOM 5202 C C . ASN B 1 246 ? -0.721 -39.188 -29.688 1 91.88 246 ASN B C 1
ATOM 5204 O O . ASN B 1 246 ? -1.371 -38.312 -29.125 1 91.88 246 ASN B O 1
ATOM 5208 N N . ASN B 1 247 ? -0.293 -40.281 -29.047 1 90.88 247 ASN B N 1
ATOM 5209 C CA . ASN B 1 247 ? -0.323 -40.469 -27.594 1 90.88 247 ASN B CA 1
ATOM 5210 C C . ASN B 1 247 ? -1.745 -40.719 -27.094 1 90.88 247 ASN B C 1
ATOM 5212 O O . ASN B 1 247 ? -1.999 -40.625 -25.891 1 90.88 247 ASN B O 1
ATOM 5216 N N . GLU B 1 248 ? -2.689 -40.938 -27.953 1 95.31 248 GLU B N 1
ATOM 5217 C CA . GLU B 1 248 ? -4.027 -41.375 -27.562 1 95.31 248 GLU B CA 1
ATOM 5218 C C . GLU B 1 248 ? -4.043 -42.844 -27.234 1 95.31 248 GLU B C 1
ATOM 5220 O O . GLU B 1 248 ? -3.125 -43.594 -27.609 1 95.31 248 GLU B O 1
ATOM 5225 N N . SER B 1 249 ? -5.059 -43.25 -26.469 1 97.56 249 SER B N 1
ATOM 5226 C CA . SER B 1 249 ? -5.148 -44.656 -26.078 1 97.56 249 SER B CA 1
ATOM 5227 C C . SER B 1 249 ? -6.598 -45.094 -25.891 1 97.56 249 SER B C 1
ATOM 5229 O O . SER B 1 249 ? -7.492 -44.25 -25.797 1 97.56 249 SER B O 1
ATOM 5231 N N . VAL B 1 250 ? -6.848 -46.312 -25.969 1 97.62 250 VAL B N 1
ATOM 5232 C CA . VAL B 1 250 ? -8.102 -46.969 -25.578 1 97.62 250 VAL B CA 1
ATOM 5233 C C . VAL B 1 250 ? -7.809 -48.125 -24.641 1 97.62 250 VAL B C 1
ATOM 5235 O O . VAL B 1 250 ? -7.094 -49.062 -25 1 97.62 250 VAL B O 1
ATOM 5238 N N . ALA B 1 251 ? -8.336 -48.062 -23.469 1 97.62 251 ALA B N 1
ATOM 5239 C CA . ALA B 1 251 ? -8.219 -49.188 -22.531 1 97.62 251 ALA B CA 1
ATOM 5240 C C . ALA B 1 251 ? -9.344 -50.188 -22.75 1 97.62 251 ALA B C 1
ATOM 5242 O O . ALA B 1 251 ? -10.508 -49.812 -22.891 1 97.62 251 ALA B O 1
ATOM 5243 N N . LEU B 1 252 ? -9 -51.438 -22.844 1 96.62 252 LEU B N 1
ATOM 5244 C CA . LEU B 1 252 ? -9.953 -52.562 -22.938 1 96.62 252 LEU B CA 1
ATOM 5245 C C . LEU B 1 252 ? -10.078 -53.281 -21.609 1 96.62 252 LEU B C 1
ATOM 5247 O O . LEU B 1 252 ? -9.102 -53.875 -21.109 1 96.62 252 LEU B O 1
ATOM 5251 N N . VAL B 1 253 ? -11.258 -53.219 -21.094 1 95.81 253 VAL B N 1
ATOM 5252 C CA . VAL B 1 253 ? -11.43 -53.781 -19.75 1 95.81 253 VAL B CA 1
ATOM 5253 C C . VAL B 1 253 ? -12.586 -54.781 -19.75 1 95.81 253 VAL B C 1
ATOM 5255 O O . VAL B 1 253 ? -13.383 -54.812 -20.703 1 95.81 253 VAL B O 1
ATOM 5258 N N . ASP B 1 254 ? -12.656 -55.562 -18.609 1 92.25 254 ASP B N 1
ATOM 5259 C CA . ASP B 1 254 ? -13.633 -56.625 -18.609 1 92.25 254 ASP B CA 1
ATOM 5260 C C . ASP B 1 254 ? -14.805 -56.312 -17.688 1 92.25 254 ASP B C 1
ATOM 5262 O O . ASP B 1 254 ? -15.766 -57.094 -17.609 1 92.25 254 ASP B O 1
ATOM 5266 N N . SER B 1 255 ? -14.703 -55.188 -16.938 1 94.38 255 SER B N 1
ATOM 5267 C CA . SER B 1 255 ? -15.773 -54.844 -16 1 94.38 255 SER B CA 1
ATOM 5268 C C . SER B 1 255 ? -16.047 -53.344 -15.992 1 94.38 255 SER B C 1
ATOM 5270 O O . SER B 1 255 ? -15.18 -52.562 -16.359 1 94.38 255 SER B O 1
ATOM 5272 N N . GLU B 1 256 ? -17.234 -53.094 -15.547 1 94.56 256 GLU B N 1
ATOM 5273 C CA . GLU B 1 256 ? -17.594 -51.688 -15.422 1 94.56 256 GLU B CA 1
ATOM 5274 C C . GLU B 1 256 ? -16.812 -51 -14.312 1 94.56 256 GLU B C 1
ATOM 5276 O O . GLU B 1 256 ? -16.516 -49.812 -14.406 1 94.56 256 GLU B O 1
ATOM 5281 N N . ALA B 1 257 ? -16.375 -51.75 -13.305 1 95.62 257 ALA B N 1
ATOM 5282 C CA . ALA B 1 257 ? -15.57 -51.188 -12.227 1 95.62 257 ALA B CA 1
ATOM 5283 C C . ALA B 1 257 ? -14.227 -50.688 -12.758 1 95.62 257 ALA B C 1
ATOM 5285 O O . ALA B 1 257 ? -13.773 -49.594 -12.406 1 95.62 257 ALA B O 1
ATOM 5286 N N . GLU B 1 258 ? -13.633 -51.469 -13.586 1 96.94 258 GLU B N 1
ATOM 5287 C CA . GLU B 1 258 ? -12.375 -51.094 -14.211 1 96.94 258 GLU B CA 1
ATOM 5288 C C . GLU B 1 258 ? -12.562 -49.875 -15.109 1 96.94 258 GLU B C 1
ATOM 5290 O O . GLU B 1 258 ? -11.75 -48.938 -15.086 1 96.94 258 GLU B O 1
ATOM 5295 N N . ALA B 1 259 ? -13.641 -49.938 -15.844 1 97.62 259 ALA B N 1
ATOM 5296 C CA . ALA B 1 259 ? -13.93 -48.812 -16.766 1 97.62 259 ALA B CA 1
ATOM 5297 C C . ALA B 1 259 ? -14.125 -47.531 -15.992 1 97.62 259 ALA B C 1
ATOM 5299 O O . ALA B 1 259 ? -13.609 -46.469 -16.391 1 97.62 259 ALA B O 1
ATOM 5300 N N . ALA B 1 260 ? -14.867 -47.594 -14.898 1 97.75 260 ALA B N 1
ATOM 5301 C CA . ALA B 1 260 ? -15.125 -46.406 -14.078 1 97.75 260 ALA B CA 1
ATOM 5302 C C . ALA B 1 260 ? -13.82 -45.812 -13.562 1 97.75 260 ALA B C 1
ATOM 5304 O O . ALA B 1 260 ? -13.664 -44.594 -13.531 1 97.75 260 ALA B O 1
ATOM 5305 N N . ALA B 1 261 ? -12.891 -46.625 -13.156 1 98.12 261 ALA B N 1
ATOM 5306 C CA . ALA B 1 261 ? -11.594 -46.156 -12.68 1 98.12 261 ALA B CA 1
ATOM 5307 C C . ALA B 1 261 ? -10.812 -45.469 -13.789 1 98.12 261 ALA B C 1
ATOM 5309 O O . ALA B 1 261 ? -10.25 -44.406 -13.578 1 98.12 261 ALA B O 1
ATOM 5310 N N . LEU B 1 262 ? -10.859 -46 -14.977 1 98.5 262 LEU B N 1
ATOM 5311 C CA . LEU B 1 262 ? -9.992 -45.5 -16.047 1 98.5 262 LEU B CA 1
ATOM 5312 C C . LEU B 1 262 ? -10.578 -44.25 -16.688 1 98.5 262 LEU B C 1
ATOM 5314 O O . LEU B 1 262 ? -9.844 -43.438 -17.234 1 98.5 262 LEU B O 1
ATOM 5318 N N . ARG B 1 263 ? -11.883 -44.094 -16.609 1 98.56 263 ARG B N 1
ATOM 5319 C CA . ARG B 1 263 ? -12.508 -42.875 -17.156 1 98.56 263 ARG B CA 1
ATOM 5320 C C . ARG B 1 263 ? -12.133 -41.656 -16.344 1 98.56 263 ARG B C 1
ATOM 5322 O O . ARG B 1 263 ? -12.289 -40.531 -16.797 1 98.56 263 ARG B O 1
ATOM 5329 N N . LEU B 1 264 ? -11.594 -41.875 -15.141 1 98.5 264 LEU B N 1
ATOM 5330 C CA . LEU B 1 264 ? -11.18 -40.75 -14.281 1 98.5 264 LEU B CA 1
ATOM 5331 C C . LEU B 1 264 ? -9.984 -40.031 -14.883 1 98.5 264 LEU B C 1
ATOM 5333 O O . LEU B 1 264 ? -9.742 -38.844 -14.578 1 98.5 264 LEU B O 1
ATOM 5337 N N . PHE B 1 265 ? -9.211 -40.719 -15.758 1 98.5 265 PHE B N 1
ATOM 5338 C CA . PHE B 1 265 ? -8.102 -40.062 -16.406 1 98.5 265 PHE B CA 1
ATOM 5339 C C . PHE B 1 265 ? -8.594 -38.875 -17.234 1 98.5 265 PHE B C 1
ATOM 5341 O O . PHE B 1 265 ? -8.133 -37.75 -17.047 1 98.5 265 PHE B O 1
ATOM 5348 N N . GLN B 1 266 ? -9.531 -39.094 -18.062 1 98.12 266 GLN B N 1
ATOM 5349 C CA . GLN B 1 266 ? -10.07 -38 -18.859 1 98.12 266 GLN B CA 1
ATOM 5350 C C . GLN B 1 266 ? -10.93 -37.062 -18 1 98.12 266 GLN B C 1
ATOM 5352 O O . GLN B 1 266 ? -10.852 -35.844 -18.125 1 98.12 266 GLN B O 1
ATOM 5357 N N . GLY B 1 267 ? -11.734 -37.594 -17.156 1 98.25 267 GLY B N 1
ATOM 5358 C CA . GLY B 1 267 ? -12.656 -36.812 -16.359 1 98.25 267 GLY B CA 1
ATOM 5359 C C . GLY B 1 267 ? -11.961 -35.812 -15.445 1 98.25 267 GLY B C 1
ATOM 5360 O O . GLY B 1 267 ? -12.344 -34.656 -15.375 1 98.25 267 GLY B O 1
ATOM 5361 N N . LEU B 1 268 ? -10.898 -36.25 -14.75 1 97.81 268 LEU B N 1
ATOM 5362 C CA . LEU B 1 268 ? -10.258 -35.406 -13.727 1 97.81 268 LEU B CA 1
ATOM 5363 C C . LEU B 1 268 ? -8.992 -34.75 -14.273 1 97.81 268 LEU B C 1
ATOM 5365 O O . LEU B 1 268 ? -8.625 -33.656 -13.852 1 97.81 268 LEU B O 1
ATOM 5369 N N . LEU B 1 269 ? -8.328 -35.469 -15.234 1 97.38 269 LEU B N 1
ATOM 5370 C CA . LEU B 1 269 ? -7.027 -35 -15.68 1 97.38 269 LEU B CA 1
ATOM 5371 C C . LEU B 1 269 ? -7.109 -34.438 -17.094 1 97.38 269 LEU B C 1
ATOM 5373 O O . LEU B 1 269 ? -6.184 -33.781 -17.562 1 97.38 269 LEU B O 1
ATOM 5377 N N . GLY B 1 270 ? -8.172 -34.719 -17.828 1 96.94 270 GLY B N 1
ATOM 5378 C CA . GLY B 1 270 ? -8.391 -34.188 -19.172 1 96.94 270 GLY B CA 1
ATOM 5379 C C . GLY B 1 270 ? -7.547 -34.875 -20.219 1 96.94 270 GLY B C 1
ATOM 5380 O O . GLY B 1 270 ? -7.258 -34.312 -21.281 1 96.94 270 GLY B O 1
ATOM 5381 N N . ARG B 1 271 ? -7.145 -36.156 -19.906 1 96.56 271 ARG B N 1
ATOM 5382 C CA . ARG B 1 271 ? -6.32 -36.875 -20.859 1 96.56 271 ARG B CA 1
ATOM 5383 C C . ARG B 1 271 ? -6.648 -38.375 -20.828 1 96.56 271 ARG B C 1
ATOM 5385 O O . ARG B 1 271 ? -7.34 -38.844 -19.922 1 96.56 271 ARG B O 1
ATOM 5392 N N . ASP B 1 272 ? -6.129 -39.094 -21.812 1 97.62 272 ASP B N 1
ATOM 5393 C CA . ASP B 1 272 ? -6.215 -40.531 -21.844 1 97.62 272 ASP B CA 1
ATOM 5394 C C . ASP B 1 272 ? -5.312 -41.156 -20.781 1 97.62 272 ASP B C 1
ATOM 5396 O O . ASP B 1 272 ? -4.371 -40.531 -20.312 1 97.62 272 ASP B O 1
ATOM 5400 N N . ALA B 1 273 ? -5.707 -42.438 -20.438 1 97.5 273 ALA B N 1
ATOM 5401 C CA . ALA B 1 273 ? -4.809 -43.188 -19.562 1 97.5 273 ALA B CA 1
ATOM 5402 C C . ALA B 1 273 ? -3.498 -43.5 -20.266 1 97.5 273 ALA B C 1
ATOM 5404 O O . ALA B 1 273 ? -3.484 -43.781 -21.469 1 97.5 273 ALA B O 1
ATOM 5405 N N . ASP B 1 274 ? -2.406 -43.438 -19.547 1 96.31 274 ASP B N 1
ATOM 5406 C CA . ASP B 1 274 ? -1.178 -44.062 -20 1 96.31 274 ASP B CA 1
ATOM 5407 C C . ASP B 1 274 ? -1.145 -45.531 -19.625 1 96.31 274 ASP B C 1
ATOM 5409 O O . ASP B 1 274 ? -1.935 -46 -18.781 1 96.31 274 ASP B O 1
ATOM 5413 N N . LYS B 1 275 ? -0.309 -46.25 -20.234 1 94.88 275 LYS B N 1
ATOM 5414 C CA . LYS B 1 275 ? -0.277 -47.719 -20.078 1 94.88 275 LYS B CA 1
ATOM 5415 C C . LYS B 1 275 ? -0.105 -48.094 -18.609 1 94.88 275 LYS B C 1
ATOM 5417 O O . LYS B 1 275 ? -0.859 -48.906 -18.094 1 94.88 275 LYS B O 1
ATOM 5422 N N . ASP B 1 276 ? 0.893 -47.5 -17.953 1 94.38 276 ASP B N 1
ATOM 5423 C CA . ASP B 1 276 ? 1.199 -47.875 -16.562 1 94.38 276 ASP B CA 1
ATOM 5424 C C . ASP B 1 276 ? 0.035 -47.531 -15.641 1 94.38 276 ASP B C 1
ATOM 5426 O O . ASP B 1 276 ? -0.321 -48.312 -14.766 1 94.38 276 ASP B O 1
ATOM 5430 N N . GLY B 1 277 ? -0.531 -46.312 -15.891 1 96.88 277 GLY B N 1
ATOM 5431 C CA . GLY B 1 277 ? -1.675 -45.906 -15.086 1 96.88 277 GLY B CA 1
ATOM 5432 C C . GLY B 1 277 ? -2.891 -46.812 -15.297 1 96.88 277 GLY B C 1
ATOM 5433 O O . GLY B 1 277 ? -3.572 -47.156 -14.336 1 96.88 277 GLY B O 1
ATOM 5434 N N . ALA B 1 278 ? -3.146 -47.094 -16.531 1 97.5 278 ALA B N 1
ATOM 5435 C CA . ALA B 1 278 ? -4.273 -47.969 -16.844 1 97.5 278 ALA B CA 1
ATOM 5436 C C . ALA B 1 278 ? -4.117 -49.344 -16.188 1 97.5 278 ALA B C 1
ATOM 5438 O O . ALA B 1 278 ? -5.066 -49.844 -15.586 1 97.5 278 ALA B O 1
ATOM 5439 N N . GLN B 1 279 ? -2.918 -49.938 -16.281 1 95.94 279 GLN B N 1
ATOM 5440 C CA . GLN B 1 279 ? -2.658 -51.219 -15.672 1 95.94 279 GLN B CA 1
ATOM 5441 C C . GLN B 1 279 ? -2.838 -51.156 -14.156 1 95.94 279 GLN B C 1
ATOM 5443 O O . GLN B 1 279 ? -3.488 -52.031 -13.57 1 95.94 279 GLN B O 1
ATOM 5448 N N . LEU B 1 280 ? -2.311 -50.156 -13.578 1 96.88 280 LEU B N 1
ATOM 5449 C CA . LEU B 1 280 ? -2.348 -50 -12.125 1 96.88 280 LEU B CA 1
ATOM 5450 C C . LEU B 1 280 ? -3.785 -49.906 -11.633 1 96.88 280 LEU B C 1
ATOM 5452 O O . LEU B 1 280 ? -4.203 -50.656 -10.75 1 96.88 280 LEU B O 1
ATOM 5456 N N . TRP B 1 281 ? -4.535 -48.969 -12.203 1 97.75 281 TRP B N 1
ATOM 5457 C CA . TRP B 1 281 ? -5.852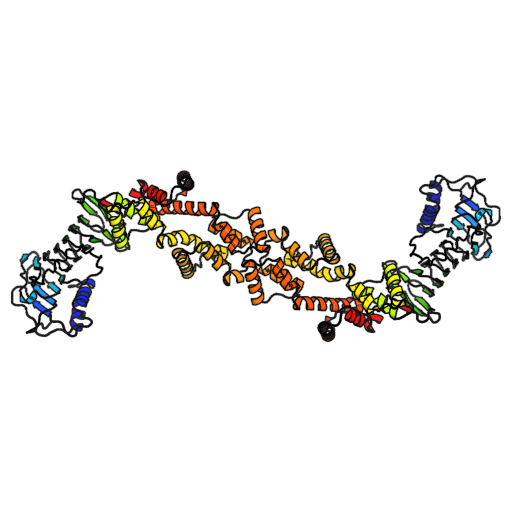 -48.688 -11.648 1 97.75 281 TRP B CA 1
ATOM 5458 C C . TRP B 1 281 ? -6.867 -49.75 -12.047 1 97.75 281 TRP B C 1
ATOM 5460 O O . TRP B 1 281 ? -7.789 -50.031 -11.281 1 97.75 281 TRP B O 1
ATOM 5470 N N . ALA B 1 282 ? -6.703 -50.344 -13.234 1 96.5 282 ALA B N 1
ATOM 5471 C CA . ALA B 1 282 ? -7.535 -51.5 -13.578 1 96.5 282 ALA B CA 1
ATOM 5472 C C . ALA B 1 282 ? -7.316 -52.625 -12.586 1 96.5 282 ALA B C 1
ATOM 5474 O O . ALA B 1 282 ? -8.273 -53.25 -12.133 1 96.5 282 ALA B O 1
ATOM 5475 N N . ALA B 1 283 ? -6.078 -52.875 -12.266 1 95.69 283 ALA B N 1
ATOM 5476 C CA . ALA B 1 283 ? -5.738 -53.938 -11.328 1 95.69 283 ALA B CA 1
ATOM 5477 C C . ALA B 1 283 ? -6.324 -53.656 -9.945 1 95.69 283 ALA B C 1
ATOM 5479 O O . ALA B 1 283 ? -6.84 -54.562 -9.289 1 95.69 283 ALA B O 1
ATOM 5480 N N . GLN B 1 284 ? -6.258 -52.438 -9.531 1 97.31 284 GLN B N 1
ATOM 5481 C CA . GLN B 1 284 ? -6.809 -52.062 -8.234 1 97.31 284 GLN B CA 1
ATOM 5482 C C . GLN B 1 284 ? -8.32 -52.25 -8.211 1 97.31 284 GLN B C 1
ATOM 5484 O O . GLN B 1 284 ? -8.883 -52.75 -7.23 1 97.31 284 GLN B O 1
ATOM 5489 N N . ALA B 1 285 ? -8.953 -51.75 -9.281 1 97.31 285 ALA B N 1
ATOM 5490 C CA . ALA B 1 285 ? -10.406 -51.906 -9.375 1 97.31 285 ALA B CA 1
ATOM 5491 C C . ALA B 1 285 ? -10.781 -53.406 -9.344 1 97.31 285 ALA B C 1
ATOM 5493 O O . ALA B 1 285 ? -11.727 -53.781 -8.664 1 97.31 285 ALA B O 1
ATOM 5494 N N . GLU B 1 286 ? -10.023 -54.219 -10.07 1 94.5 286 GLU B N 1
ATOM 5495 C CA . GLU B 1 286 ? -10.258 -55.656 -10.109 1 94.5 286 GLU B CA 1
ATOM 5496 C C . GLU B 1 286 ? -10.062 -56.281 -8.742 1 94.5 286 GLU B C 1
ATOM 5498 O O . GLU B 1 286 ? -10.773 -57.219 -8.375 1 94.5 286 GLU B O 1
ATOM 5503 N N . ALA B 1 287 ? -9.148 -55.781 -7.969 1 96.19 287 ALA B N 1
ATOM 5504 C CA . ALA B 1 287 ? -8.836 -56.281 -6.633 1 96.19 287 ALA B CA 1
ATOM 5505 C C . ALA B 1 287 ? -9.875 -55.812 -5.617 1 96.19 287 ALA B C 1
ATOM 5507 O O . ALA B 1 287 ? -9.797 -56.188 -4.438 1 96.19 287 ALA B O 1
ATOM 5508 N N . GLY B 1 288 ? -10.758 -54.938 -6 1 96.75 288 GLY B N 1
ATOM 5509 C CA . GLY B 1 288 ? -11.875 -54.594 -5.133 1 96.75 288 GLY B CA 1
ATOM 5510 C C . GLY B 1 288 ? -11.75 -53.188 -4.516 1 96.75 288 GLY B C 1
ATOM 5511 O O . GLY B 1 288 ? -12.594 -52.781 -3.721 1 96.75 288 GLY B O 1
ATOM 5512 N N . VAL B 1 289 ? -10.695 -52.469 -4.832 1 97.38 289 VAL B N 1
ATOM 5513 C CA . VAL B 1 289 ? -10.594 -51.094 -4.352 1 97.38 289 VAL B CA 1
ATOM 5514 C C . VAL B 1 289 ? -11.75 -50.25 -4.902 1 97.38 289 VAL B C 1
ATOM 5516 O O . VAL B 1 289 ? -12.062 -50.344 -6.094 1 97.38 289 VAL B O 1
ATOM 5519 N N . SER B 1 290 ? -12.406 -49.531 -4.043 1 97.31 290 SER B N 1
ATOM 5520 C CA . SER B 1 290 ? -13.578 -48.781 -4.461 1 97.31 290 SER B CA 1
ATOM 5521 C C . SER B 1 290 ? -13.188 -47.656 -5.434 1 97.31 290 SER B C 1
ATOM 5523 O O . SER B 1 290 ? -12.086 -47.094 -5.355 1 97.31 290 SER B O 1
ATOM 5525 N N . THR B 1 291 ? -14.086 -47.375 -6.367 1 97.31 291 THR B N 1
ATOM 5526 C CA . THR B 1 291 ? -13.859 -46.281 -7.305 1 97.31 291 THR B CA 1
ATOM 5527 C C . THR B 1 291 ? -13.664 -44.938 -6.566 1 97.31 291 THR B C 1
ATOM 5529 O O . THR B 1 291 ? -12.906 -44.094 -7.012 1 97.31 291 THR B O 1
ATOM 5532 N N . THR B 1 292 ? -14.312 -44.75 -5.363 1 97.12 292 THR B N 1
ATOM 5533 C CA . THR B 1 292 ? -14.156 -43.531 -4.547 1 97.12 292 THR B CA 1
ATOM 5534 C C . THR B 1 292 ? -12.719 -43.406 -4.047 1 97.12 292 THR B C 1
ATOM 5536 O O . THR B 1 292 ? -12.141 -42.312 -4.082 1 97.12 292 THR B O 1
ATOM 5539 N N . ALA B 1 293 ? -12.172 -44.531 -3.609 1 97.75 293 ALA B N 1
ATOM 5540 C CA . ALA B 1 293 ? -10.789 -44.531 -3.141 1 97.75 293 ALA B CA 1
ATOM 5541 C C . ALA B 1 293 ? -9.828 -44.188 -4.277 1 97.75 293 ALA B C 1
ATOM 5543 O O . ALA B 1 293 ? -8.867 -43.438 -4.086 1 97.75 293 ALA B O 1
ATOM 5544 N N . ILE B 1 294 ? -10.078 -44.75 -5.457 1 98.06 294 ILE B N 1
ATOM 5545 C CA . ILE B 1 294 ? -9.242 -44.5 -6.621 1 98.06 294 ILE B CA 1
ATOM 5546 C C . ILE B 1 294 ? -9.359 -43.031 -7.016 1 98.06 294 ILE B C 1
ATOM 5548 O O . ILE B 1 294 ? -8.352 -42.375 -7.27 1 98.06 294 ILE B O 1
ATOM 5552 N N . ALA B 1 295 ? -10.625 -42.531 -6.992 1 98.19 295 ALA B N 1
ATOM 5553 C CA . ALA B 1 295 ? -10.844 -41.125 -7.312 1 98.19 295 ALA B CA 1
ATOM 5554 C C . ALA B 1 295 ? -10.102 -40.219 -6.34 1 98.19 295 ALA B C 1
ATOM 5556 O O . ALA B 1 295 ? -9.531 -39.188 -6.738 1 98.19 295 ALA B O 1
ATOM 5557 N N . GLN B 1 296 ? -10.086 -40.562 -5.094 1 97.69 296 GLN B N 1
ATOM 5558 C CA . GLN B 1 296 ? -9.367 -39.781 -4.09 1 97.69 296 GLN B CA 1
ATOM 5559 C C . GLN B 1 296 ? -7.871 -39.719 -4.387 1 97.69 296 GLN B C 1
ATOM 5561 O O . GLN B 1 296 ? -7.219 -38.719 -4.176 1 97.69 296 GLN B O 1
ATOM 5566 N N . GLU B 1 297 ? -7.328 -40.812 -4.887 1 97.44 297 GLU B N 1
ATOM 5567 C CA . GLU B 1 297 ? -5.914 -40.844 -5.25 1 97.44 297 GLU B CA 1
ATOM 5568 C C . GLU B 1 297 ? -5.625 -39.938 -6.422 1 97.44 297 GLU B C 1
ATOM 5570 O O . GLU B 1 297 ? -4.578 -39.281 -6.465 1 97.44 297 GLU B O 1
ATOM 5575 N N . PHE B 1 298 ? -6.555 -39.906 -7.402 1 97.88 298 PHE B N 1
ATOM 5576 C CA . PHE B 1 298 ? -6.418 -38.969 -8.508 1 97.88 298 PHE B CA 1
ATOM 5577 C C . PHE B 1 298 ? -6.406 -37.531 -8 1 97.88 298 PHE B C 1
ATOM 5579 O O . PHE B 1 298 ? -5.566 -36.719 -8.406 1 97.88 298 PHE B O 1
ATOM 5586 N N . LEU B 1 299 ? -7.309 -37.219 -7.039 1 97.5 299 LEU B N 1
ATOM 5587 C CA . LEU B 1 299 ? -7.469 -35.875 -6.516 1 97.5 299 LEU B CA 1
ATOM 5588 C C . LEU B 1 299 ? -6.266 -35.469 -5.668 1 97.5 299 LEU B C 1
ATOM 5590 O O . LEU B 1 299 ? -5.945 -34.281 -5.555 1 97.5 299 LEU B O 1
ATOM 5594 N N . ASN B 1 300 ? -5.539 -36.469 -5.113 1 96.38 300 ASN B N 1
ATOM 5595 C CA . ASN B 1 300 ? -4.359 -36.219 -4.289 1 96.38 300 ASN B CA 1
ATOM 5596 C C . ASN B 1 300 ? -3.086 -36.188 -5.129 1 96.38 300 ASN B C 1
ATOM 5598 O O . ASN B 1 300 ? -2.004 -35.875 -4.613 1 96.38 300 ASN B O 1
ATOM 5602 N N . SER B 1 301 ? -3.17 -36.5 -6.441 1 96.25 301 SER B N 1
ATOM 5603 C CA . SER B 1 301 ? -1.995 -36.625 -7.297 1 96.25 301 SER B CA 1
ATOM 5604 C C . SER B 1 301 ? -1.367 -35.281 -7.582 1 96.25 301 SER B C 1
ATOM 5606 O O . SER B 1 301 ? -2.055 -34.25 -7.57 1 96.25 301 SER B O 1
ATOM 5608 N N . SER B 1 302 ? -0.063 -35.281 -7.809 1 95.81 302 SER B N 1
ATOM 5609 C CA . SER B 1 302 ? 0.659 -34.062 -8.219 1 95.81 302 SER B CA 1
ATOM 5610 C C . SER B 1 302 ? 0.106 -33.531 -9.531 1 95.81 302 SER B C 1
ATOM 5612 O O . SER B 1 302 ? 0.009 -32.312 -9.703 1 95.81 302 SER B O 1
ATOM 5614 N N . GLU B 1 303 ? -0.295 -34.469 -10.398 1 95.62 303 GLU B N 1
ATOM 5615 C CA . GLU B 1 303 ? -0.809 -34.031 -11.695 1 95.62 303 GLU B CA 1
ATOM 5616 C C . GLU B 1 303 ? -2.105 -33.25 -11.547 1 95.62 303 GLU B C 1
ATOM 5618 O O . GLU B 1 303 ? -2.275 -32.188 -12.172 1 95.62 303 GLU B O 1
ATOM 5623 N N . TYR B 1 304 ? -3 -33.719 -10.711 1 97.44 304 TYR B N 1
ATOM 5624 C CA . TYR B 1 304 ? -4.246 -33 -10.516 1 97.44 304 TYR B CA 1
ATOM 5625 C C . TYR B 1 304 ? -3.988 -31.641 -9.867 1 97.44 304 TYR B C 1
ATOM 5627 O O . TYR B 1 304 ? -4.609 -30.641 -10.234 1 97.44 304 TYR B O 1
ATOM 5635 N N . THR B 1 305 ? -3.115 -31.578 -8.898 1 95.69 305 THR B N 1
ATOM 5636 C CA . THR B 1 305 ? -2.754 -30.328 -8.242 1 95.69 305 THR B CA 1
ATOM 5637 C C . THR B 1 305 ? -2.258 -29.297 -9.258 1 95.69 305 THR B C 1
ATOM 5639 O O . THR B 1 305 ? -2.631 -28.125 -9.203 1 95.69 305 THR B O 1
ATOM 5642 N N . VAL B 1 306 ? -1.494 -29.75 -10.172 1 94.69 306 VAL B N 1
ATOM 5643 C CA . VAL B 1 306 ? -0.938 -28.891 -11.203 1 94.69 306 VAL B CA 1
ATOM 5644 C C . VAL B 1 306 ? -2.059 -28.359 -12.094 1 94.69 306 VAL B C 1
ATOM 5646 O O . VAL B 1 306 ? -2.197 -27.141 -12.273 1 94.69 306 VAL B O 1
ATOM 5649 N N . VAL B 1 307 ? -2.934 -29.219 -12.531 1 94.25 307 VAL B N 1
ATOM 5650 C CA . VAL B 1 307 ? -3.973 -28.828 -13.484 1 94.25 307 VAL B CA 1
ATOM 5651 C C . VAL B 1 307 ? -4.984 -27.906 -12.797 1 94.25 307 VAL B C 1
ATOM 5653 O O . VAL B 1 307 ? -5.449 -26.938 -13.391 1 94.25 307 VAL B O 1
ATOM 5656 N N . SER B 1 308 ? -5.277 -28.219 -11.516 1 95.69 308 SER B N 1
ATOM 5657 C CA . SER B 1 308 ? -6.316 -27.484 -10.805 1 95.69 308 SER B CA 1
ATOM 5658 C C . SER B 1 308 ? -5.824 -26.109 -10.375 1 95.69 308 SER B C 1
ATOM 5660 O O . SER B 1 308 ? -6.629 -25.219 -10.055 1 95.69 308 SER B O 1
ATOM 5662 N N . ASN B 1 309 ? -4.484 -25.844 -10.414 1 96.88 309 ASN B N 1
ATOM 5663 C CA . ASN B 1 309 ? -3.951 -24.578 -9.906 1 96.88 309 ASN B CA 1
ATOM 5664 C C . ASN B 1 309 ? -3.373 -23.719 -11.023 1 96.88 309 ASN B C 1
ATOM 5666 O O . ASN B 1 309 ? -2.998 -22.578 -10.797 1 96.88 309 ASN B O 1
ATOM 5670 N N . GLU B 1 310 ? -3.318 -24.203 -12.211 1 94.75 310 GLU B N 1
ATOM 5671 C CA . GLU B 1 310 ? -2.609 -23.516 -13.289 1 94.75 310 GLU B CA 1
ATOM 5672 C C . GLU B 1 310 ? -3.219 -22.156 -13.578 1 94.75 310 GLU B C 1
ATOM 5674 O O . GLU B 1 310 ? -2.508 -21.141 -13.617 1 94.75 310 GLU B O 1
ATOM 5679 N N . ALA B 1 311 ? -4.516 -22.062 -13.711 1 93.38 311 ALA B N 1
ATOM 5680 C CA . ALA B 1 311 ? -5.188 -20.797 -14.023 1 93.38 311 ALA B CA 1
ATOM 5681 C C . ALA B 1 311 ? -5.004 -19.797 -12.883 1 93.38 311 ALA B C 1
ATOM 5683 O O . ALA B 1 311 ? -4.832 -18.594 -13.133 1 93.38 311 ALA B O 1
ATOM 5684 N N . PHE B 1 312 ? -5.059 -20.344 -11.656 1 96.12 312 PHE B N 1
ATOM 5685 C CA . PHE B 1 312 ? -4.875 -19.5 -10.492 1 96.12 312 PHE B CA 1
ATOM 5686 C C . PHE B 1 312 ? -3.492 -18.859 -10.5 1 96.12 312 PHE B C 1
ATOM 5688 O O . PHE B 1 312 ? -3.363 -17.641 -10.367 1 96.12 312 PHE B O 1
ATOM 5695 N N . VAL B 1 313 ? -2.447 -19.625 -10.727 1 96.06 313 VAL B N 1
ATOM 5696 C CA . VAL B 1 313 ? -1.072 -19.141 -10.703 1 96.06 313 VAL B CA 1
ATOM 5697 C C . VAL B 1 313 ? -0.852 -18.156 -11.852 1 96.06 313 VAL B C 1
ATOM 5699 O O . VAL B 1 313 ? -0.248 -17.094 -11.672 1 96.06 313 VAL B O 1
ATOM 5702 N N . GLU B 1 314 ? -1.387 -18.453 -13 1 94.38 314 GLU B N 1
ATOM 5703 C CA . GLU B 1 314 ? -1.263 -17.562 -14.141 1 94.38 314 GLU B CA 1
ATOM 5704 C C . GLU B 1 314 ? -1.912 -16.203 -13.859 1 94.38 314 GLU B C 1
ATOM 5706 O O . GLU B 1 314 ? -1.385 -15.164 -14.25 1 94.38 314 GLU B O 1
ATOM 5711 N N . SER B 1 315 ? -3.016 -16.266 -13.164 1 94.94 315 SER B N 1
ATOM 5712 C CA . SER B 1 315 ? -3.74 -15.023 -12.875 1 94.94 315 SER B CA 1
ATOM 5713 C C . SER B 1 315 ? -2.939 -14.117 -11.945 1 94.94 315 SER B C 1
ATOM 5715 O O . SER B 1 315 ? -3.098 -12.898 -11.977 1 94.94 315 SER B O 1
ATOM 5717 N N . LEU B 1 316 ? -2.07 -14.695 -11.125 1 95.88 316 LEU B N 1
ATOM 5718 C CA . LEU B 1 316 ? -1.285 -13.898 -10.188 1 95.88 316 LEU B CA 1
ATOM 5719 C C . LEU B 1 316 ? -0.284 -13.016 -10.93 1 95.88 316 LEU B C 1
ATOM 5721 O O . LEU B 1 316 ? 0.017 -11.906 -10.5 1 95.88 316 LEU B O 1
ATOM 5725 N N . TYR B 1 317 ? 0.219 -13.477 -12.031 1 94.88 317 TYR B N 1
ATOM 5726 C CA . TYR B 1 317 ? 1.18 -12.695 -12.805 1 94.88 317 TYR B CA 1
ATOM 5727 C C . TYR B 1 317 ? 0.521 -11.461 -13.414 1 94.88 317 TYR B C 1
ATOM 5729 O O . TYR B 1 317 ? 1.147 -10.406 -13.516 1 94.88 317 TYR B O 1
ATOM 5737 N N . THR B 1 318 ? -0.751 -11.625 -13.742 1 94.12 318 THR B N 1
ATOM 5738 C CA . THR B 1 318 ? -1.468 -10.492 -14.312 1 94.12 318 THR B CA 1
ATOM 5739 C C . THR B 1 318 ? -2.014 -9.586 -13.211 1 94.12 318 THR B C 1
ATOM 5741 O O . THR B 1 318 ? -1.911 -8.359 -13.297 1 94.12 318 THR B O 1
ATOM 5744 N N . GLN B 1 319 ? -2.539 -10.195 -12.172 1 94.31 319 GLN B N 1
ATOM 5745 C CA . GLN B 1 319 ? -3.281 -9.438 -11.164 1 94.31 319 GLN B CA 1
ATOM 5746 C C . GLN B 1 319 ? -2.34 -8.812 -10.141 1 94.31 319 GLN B C 1
ATOM 5748 O O . GLN B 1 319 ? -2.613 -7.73 -9.617 1 94.31 319 GLN B O 1
ATOM 5753 N N . ILE B 1 320 ? -1.23 -9.531 -9.805 1 95 320 ILE B N 1
ATOM 5754 C CA . ILE B 1 320 ? -0.355 -9.062 -8.734 1 95 320 ILE B CA 1
ATOM 5755 C C . ILE B 1 320 ? 0.897 -8.422 -9.336 1 95 320 ILE B C 1
ATOM 5757 O O . ILE B 1 320 ? 1.317 -7.348 -8.906 1 95 320 ILE B O 1
ATOM 5761 N N . LEU B 1 321 ? 1.482 -8.961 -10.398 1 93.81 321 LEU B N 1
ATOM 5762 C CA . LEU B 1 321 ? 2.695 -8.422 -11.008 1 93.81 321 LEU B CA 1
ATOM 5763 C C . LEU B 1 321 ? 2.357 -7.492 -12.164 1 93.81 321 LEU B C 1
ATOM 5765 O O . LEU B 1 321 ? 3.246 -6.855 -12.734 1 93.81 321 LEU B O 1
ATOM 5769 N N . GLN B 1 322 ? 1.075 -7.484 -12.508 1 90.75 322 GLN B N 1
ATOM 5770 C CA . GLN B 1 322 ? 0.559 -6.582 -13.531 1 90.75 322 GLN B CA 1
ATOM 5771 C C . GLN B 1 322 ? 1.233 -6.832 -14.875 1 90.75 322 GLN B C 1
ATOM 5773 O O . GLN B 1 322 ? 1.541 -5.887 -15.602 1 90.75 322 GLN B O 1
ATOM 5778 N N . ARG B 1 323 ? 1.533 -8.062 -15.133 1 91.06 323 ARG B N 1
ATOM 5779 C CA . ARG B 1 323 ? 2.088 -8.438 -16.422 1 91.06 323 ARG B CA 1
ATOM 5780 C C . ARG B 1 323 ? 0.982 -8.648 -17.453 1 91.06 323 ARG B C 1
ATOM 5782 O O . ARG B 1 323 ? -0.163 -8.93 -17.094 1 91.06 323 ARG B O 1
ATOM 5789 N N . ASP B 1 324 ? 1.43 -8.445 -18.672 1 86.62 324 ASP B N 1
ATOM 5790 C CA . ASP B 1 324 ? 0.512 -8.742 -19.766 1 86.62 324 ASP B CA 1
ATOM 5791 C C . ASP B 1 324 ? 0.246 -10.242 -19.875 1 86.62 324 ASP B C 1
ATOM 5793 O O . ASP B 1 324 ? 1.161 -11.047 -19.719 1 86.62 324 ASP B O 1
ATOM 5797 N N . VAL B 1 325 ? -0.956 -10.609 -20.172 1 78.31 325 VAL B N 1
ATOM 5798 C CA . VAL B 1 325 ? -1.413 -11.992 -20.219 1 78.31 325 VAL B CA 1
ATOM 5799 C C . VAL B 1 325 ? -0.668 -12.742 -21.328 1 78.31 325 VAL B C 1
ATOM 5801 O O . VAL B 1 325 ? -0.564 -13.969 -21.297 1 78.31 325 VAL B O 1
ATOM 5804 N N . THR B 1 326 ? -0.081 -11.953 -22.203 1 78.81 326 THR B N 1
ATOM 5805 C CA . THR B 1 326 ? 0.59 -12.562 -23.344 1 78.81 326 THR B CA 1
ATOM 5806 C C . THR B 1 326 ? 2.029 -12.93 -23 1 78.81 326 THR B C 1
ATOM 5808 O O . THR B 1 326 ? 2.67 -13.703 -23.703 1 78.81 326 THR B O 1
ATOM 5811 N N . ASN B 1 327 ? 2.518 -12.328 -21.891 1 78.69 327 ASN B N 1
ATOM 5812 C CA . ASN B 1 327 ? 3.887 -12.586 -21.469 1 78.69 327 ASN B CA 1
ATOM 5813 C C . ASN B 1 327 ? 3.932 -13.547 -20.281 1 78.69 327 ASN B C 1
ATOM 5815 O O . ASN B 1 327 ? 4.262 -13.156 -19.156 1 78.69 327 ASN B O 1
ATOM 5819 N N . VAL B 1 328 ? 3.598 -14.758 -20.734 1 74.44 328 VAL B N 1
ATOM 5820 C CA . VAL B 1 328 ? 3.512 -15.75 -19.672 1 74.44 328 VAL B CA 1
ATOM 5821 C C . VAL B 1 328 ? 4.902 -16.297 -19.359 1 74.44 328 VAL B C 1
ATOM 5823 O O . VAL B 1 328 ? 5.652 -16.656 -20.266 1 74.44 328 VAL B O 1
ATOM 5826 N N . ASP B 1 329 ? 5.289 -16.219 -18.125 1 86.25 329 ASP B N 1
ATOM 5827 C CA . ASP B 1 329 ? 6.5 -16.859 -17.609 1 86.25 329 ASP B CA 1
ATOM 5828 C C . ASP B 1 329 ? 6.266 -18.328 -17.297 1 86.25 329 ASP B C 1
ATOM 5830 O O . ASP B 1 329 ? 6.07 -18.719 -16.141 1 86.25 329 ASP B O 1
ATOM 5834 N N . GLU B 1 330 ? 6.383 -19.188 -18.375 1 90.12 330 GLU B N 1
ATOM 5835 C CA . GLU B 1 330 ? 6.031 -20.594 -18.25 1 90.12 330 GLU B CA 1
ATOM 5836 C C . GLU B 1 330 ? 6.887 -21.297 -17.203 1 90.12 330 GLU B C 1
ATOM 5838 O O . GLU B 1 330 ? 6.383 -22.109 -16.422 1 90.12 330 GLU B O 1
ATOM 5843 N N . ALA B 1 331 ? 8.133 -20.953 -17.172 1 92.75 331 ALA B N 1
ATOM 5844 C CA . ALA B 1 331 ? 9.031 -21.562 -16.203 1 92.75 331 ALA B CA 1
ATOM 5845 C C . ALA B 1 331 ? 8.656 -21.172 -14.773 1 92.75 331 ALA B C 1
ATOM 5847 O O . ALA B 1 331 ? 8.672 -22.016 -13.875 1 92.75 331 ALA B O 1
ATOM 5848 N N . GLY B 1 332 ? 8.312 -19.891 -14.617 1 94.5 332 GLY B N 1
ATOM 5849 C CA . GLY B 1 332 ? 7.891 -19.438 -13.305 1 94.5 332 GLY B CA 1
ATOM 5850 C C . GLY B 1 332 ? 6.598 -20.078 -12.844 1 94.5 332 GLY B C 1
ATOM 5851 O O . GLY B 1 332 ? 6.5 -20.516 -11.695 1 94.5 332 GLY B O 1
ATOM 5852 N N . VAL B 1 333 ? 5.703 -20.156 -13.734 1 94.94 333 VAL B N 1
ATOM 5853 C CA . VAL B 1 333 ? 4.426 -20.781 -13.43 1 94.94 333 VAL B CA 1
ATOM 5854 C C . VAL B 1 333 ? 4.656 -22.234 -13.008 1 94.94 333 VAL B C 1
ATOM 5856 O O . VAL B 1 333 ? 4.129 -22.688 -11.992 1 94.94 333 VAL B O 1
ATOM 5859 N N . GLN B 1 334 ? 5.477 -22.984 -13.789 1 94.69 334 GLN B N 1
ATOM 5860 C CA . GLN B 1 334 ? 5.75 -24.375 -13.484 1 94.69 334 GLN B CA 1
ATOM 5861 C C . GLN B 1 334 ? 6.418 -24.531 -12.117 1 94.69 334 GLN B C 1
ATOM 5863 O O . GLN B 1 334 ? 6.129 -25.469 -11.383 1 94.69 334 GLN B O 1
ATOM 5868 N N . SER B 1 335 ? 7.273 -23.594 -11.781 1 96.38 335 SER B N 1
ATOM 5869 C CA . SER B 1 335 ? 7.941 -23.625 -10.492 1 96.38 335 SER B CA 1
ATOM 5870 C C . SER B 1 335 ? 6.941 -23.516 -9.344 1 96.38 335 SER B C 1
ATOM 5872 O O . SER B 1 335 ? 7.043 -24.25 -8.352 1 96.38 335 SER B O 1
ATOM 5874 N N . TRP B 1 336 ? 5.984 -22.656 -9.508 1 96.75 336 TRP B N 1
ATOM 5875 C CA . TRP B 1 336 ? 4.965 -22.5 -8.477 1 96.75 336 TRP B CA 1
ATOM 5876 C C . TRP B 1 336 ? 4.051 -23.719 -8.414 1 96.75 336 TRP B C 1
ATOM 5878 O O . TRP B 1 336 ? 3.637 -24.141 -7.336 1 96.75 336 TRP B O 1
ATOM 5888 N N . LEU B 1 337 ? 3.734 -24.25 -9.547 1 96.44 337 LEU B N 1
ATOM 5889 C CA . LEU B 1 337 ? 2.91 -25.453 -9.586 1 96.44 337 LEU B CA 1
ATOM 5890 C C . LEU B 1 337 ? 3.619 -26.625 -8.891 1 96.44 337 LEU B C 1
ATOM 5892 O O . LEU B 1 337 ? 2.984 -27.406 -8.188 1 96.44 337 LEU B O 1
ATOM 5896 N N . ASN B 1 338 ? 4.918 -26.703 -9.055 1 95.94 338 ASN B N 1
ATOM 5897 C CA . ASN B 1 338 ? 5.707 -27.688 -8.336 1 95.94 338 ASN B CA 1
ATOM 5898 C C . ASN B 1 338 ? 5.66 -27.469 -6.828 1 95.94 338 ASN B C 1
ATOM 5900 O O . ASN B 1 338 ? 5.574 -28.422 -6.059 1 95.94 338 ASN B O 1
ATOM 5904 N N . THR B 1 339 ? 5.68 -26.219 -6.41 1 96.5 339 THR B N 1
ATOM 5905 C CA . THR B 1 339 ? 5.574 -25.875 -4.996 1 96.5 339 THR B CA 1
ATOM 5906 C C . THR B 1 339 ? 4.246 -26.344 -4.422 1 96.5 339 THR B C 1
ATOM 5908 O O . THR B 1 339 ? 4.203 -26.922 -3.338 1 96.5 339 THR B O 1
ATOM 5911 N N . LEU B 1 340 ? 3.223 -26.125 -5.16 1 96.75 340 LEU B N 1
ATOM 5912 C CA . LEU B 1 340 ? 1.894 -26.531 -4.719 1 96.75 340 LEU B CA 1
ATOM 5913 C C . LEU B 1 340 ? 1.778 -28.047 -4.672 1 96.75 340 LEU B C 1
ATOM 5915 O O . LEU B 1 340 ? 1.212 -28.594 -3.729 1 96.75 340 LEU B O 1
ATOM 5919 N N . ALA B 1 341 ? 2.355 -28.75 -5.684 1 95.25 341 ALA B N 1
ATOM 5920 C CA . ALA B 1 341 ? 2.33 -30.219 -5.746 1 95.25 341 ALA B CA 1
ATOM 5921 C C . ALA B 1 341 ? 3.127 -30.828 -4.598 1 95.25 341 ALA B C 1
ATOM 5923 O O . ALA B 1 341 ? 2.816 -31.922 -4.133 1 95.25 341 ALA B O 1
ATOM 5924 N N . ALA B 1 342 ? 4.074 -30.094 -4.094 1 95.75 342 ALA B N 1
ATOM 5925 C CA . ALA B 1 342 ? 4.93 -30.562 -3.002 1 95.75 342 ALA B CA 1
ATOM 5926 C C . ALA B 1 342 ? 4.305 -30.234 -1.646 1 95.75 342 ALA B C 1
ATOM 5928 O O . ALA B 1 342 ? 4.91 -30.484 -0.603 1 95.75 342 ALA B O 1
ATOM 5929 N N . GLY B 1 343 ? 3.141 -29.656 -1.624 1 95.94 343 GLY B N 1
ATOM 5930 C CA . GLY B 1 343 ? 2.426 -29.453 -0.374 1 95.94 343 GLY B CA 1
ATOM 5931 C C . GLY B 1 343 ? 2.338 -28 0.035 1 95.94 343 GLY B C 1
ATOM 5932 O O . GLY B 1 343 ? 1.798 -27.672 1.096 1 95.94 343 GLY B O 1
ATOM 5933 N N . GLY B 1 344 ? 2.873 -27.062 -0.767 1 96.31 344 GLY B N 1
ATOM 5934 C CA . GLY B 1 344 ? 2.693 -25.641 -0.514 1 96.31 344 GLY B CA 1
ATOM 5935 C C . GLY B 1 344 ? 1.256 -25.188 -0.672 1 96.31 344 GLY B C 1
ATOM 5936 O O . GLY B 1 344 ? 0.445 -25.875 -1.296 1 96.31 344 GLY B O 1
ATOM 5937 N N . THR B 1 345 ? 0.964 -24.031 -0.094 1 97.31 345 THR B N 1
ATOM 5938 C CA . THR B 1 345 ? -0.391 -23.5 -0.181 1 97.31 345 THR B CA 1
ATOM 5939 C C . THR B 1 345 ? -0.463 -22.359 -1.198 1 97.31 345 THR B C 1
ATOM 5941 O O . THR B 1 345 ? 0.566 -21.812 -1.592 1 97.31 345 THR B O 1
ATOM 5944 N N . ARG B 1 346 ? -1.693 -22.078 -1.615 1 97.44 346 ARG B N 1
ATOM 5945 C CA . ARG B 1 346 ? -1.89 -20.922 -2.482 1 97.44 346 ARG B CA 1
ATOM 5946 C C . ARG B 1 346 ? -1.419 -19.641 -1.803 1 97.44 346 ARG B C 1
ATOM 5948 O O . ARG B 1 346 ? -0.883 -18.75 -2.457 1 97.44 346 ARG B O 1
ATOM 5955 N N . THR B 1 347 ? -1.552 -19.547 -0.455 1 97.81 347 THR B N 1
ATOM 5956 C CA . THR B 1 347 ? -1.089 -18.391 0.315 1 97.81 347 THR B CA 1
ATOM 5957 C C . THR B 1 347 ? 0.426 -18.25 0.203 1 97.81 347 THR B C 1
ATOM 5959 O O . THR B 1 347 ? 0.935 -17.125 0.057 1 97.81 347 THR B O 1
ATOM 5962 N N . ASP B 1 348 ? 1.147 -19.391 0.225 1 97.56 348 ASP B N 1
ATOM 5963 C CA . ASP B 1 348 ? 2.6 -19.359 0.075 1 97.56 348 ASP B CA 1
ATOM 5964 C C . ASP B 1 348 ? 3 -18.734 -1.258 1 97.56 348 ASP B C 1
ATOM 5966 O O . ASP B 1 348 ? 3.92 -17.906 -1.312 1 97.56 348 ASP B O 1
ATOM 5970 N N . VAL B 1 349 ? 2.303 -19.156 -2.266 1 97.56 349 VAL B N 1
ATOM 5971 C CA . VAL B 1 349 ? 2.625 -18.672 -3.607 1 97.56 349 VAL B CA 1
ATOM 5972 C C . VAL B 1 349 ? 2.334 -17.188 -3.715 1 97.56 349 VAL B C 1
ATOM 5974 O O . VAL B 1 349 ? 3.18 -16.406 -4.176 1 97.56 349 VAL B O 1
ATOM 5977 N N . VAL B 1 350 ? 1.157 -16.703 -3.209 1 97.81 350 VAL B N 1
ATOM 5978 C CA . VAL B 1 350 ? 0.785 -15.297 -3.258 1 97.81 350 VAL B CA 1
ATOM 5979 C C . VAL B 1 350 ? 1.779 -14.477 -2.443 1 97.81 350 VAL B C 1
ATOM 5981 O O . VAL B 1 350 ? 2.201 -13.398 -2.875 1 97.81 350 VAL B O 1
ATOM 5984 N N . SER B 1 351 ? 2.127 -14.969 -1.279 1 96.88 351 SER B N 1
ATOM 5985 C CA . SER B 1 351 ? 3.076 -14.273 -0.416 1 96.88 351 SER B CA 1
ATOM 5986 C C . SER B 1 351 ? 4.402 -14.039 -1.13 1 96.88 351 SER B C 1
ATOM 5988 O O . SER B 1 351 ? 4.93 -12.922 -1.125 1 96.88 351 SER B O 1
ATOM 5990 N N . ALA B 1 352 ? 4.898 -15.07 -1.769 1 97 352 ALA B N 1
ATOM 5991 C CA . ALA B 1 352 ? 6.188 -14.977 -2.453 1 97 352 ALA B CA 1
ATOM 5992 C C . ALA B 1 352 ? 6.117 -13.992 -3.615 1 97 352 ALA B C 1
ATOM 5994 O O . ALA B 1 352 ? 7.027 -13.18 -3.805 1 97 352 ALA B O 1
ATOM 5995 N N . ILE B 1 353 ? 5.047 -14.055 -4.344 1 96.56 353 ILE B N 1
ATOM 5996 C CA . ILE B 1 353 ? 4.918 -13.211 -5.527 1 96.56 353 ILE B CA 1
ATOM 5997 C C . ILE B 1 353 ? 4.691 -11.766 -5.102 1 96.56 353 ILE B C 1
ATOM 5999 O O . ILE B 1 353 ? 5.305 -10.844 -5.648 1 96.56 353 ILE B O 1
ATOM 6003 N N . ALA B 1 354 ? 3.873 -11.562 -4.074 1 96 354 ALA B N 1
ATOM 6004 C CA . ALA B 1 354 ? 3.486 -10.227 -3.629 1 96 354 ALA B CA 1
ATOM 6005 C C . ALA B 1 354 ? 4.66 -9.5 -2.975 1 96 354 ALA B C 1
ATOM 6007 O O . ALA B 1 354 ? 4.684 -8.273 -2.912 1 96 354 ALA B O 1
ATOM 6008 N N . THR B 1 355 ? 5.633 -10.219 -2.418 1 96.38 355 THR B N 1
ATOM 6009 C CA . THR B 1 355 ? 6.766 -9.602 -1.733 1 96.38 355 THR B CA 1
ATOM 6010 C C . THR B 1 355 ? 8.031 -9.695 -2.582 1 96.38 355 THR B C 1
ATOM 6012 O O . THR B 1 355 ? 9.125 -9.398 -2.107 1 96.38 355 THR B O 1
ATOM 6015 N N . SER B 1 356 ? 7.887 -10.156 -3.867 1 96.06 356 SER B N 1
ATOM 6016 C CA . SER B 1 356 ? 9.031 -10.242 -4.773 1 96.06 356 SER B CA 1
ATOM 6017 C C . SER B 1 356 ? 9.57 -8.859 -5.113 1 96.06 356 SER B C 1
ATOM 6019 O O . SER B 1 356 ? 8.883 -7.855 -4.938 1 96.06 356 SER B O 1
ATOM 6021 N N . GLN B 1 357 ? 10.852 -8.789 -5.516 1 96.25 357 GLN B N 1
ATOM 6022 C CA . GLN B 1 357 ? 11.461 -7.523 -5.91 1 96.25 357 GLN B CA 1
ATOM 6023 C C . GLN B 1 357 ? 10.672 -6.855 -7.031 1 96.25 357 GLN B C 1
ATOM 6025 O O . GLN B 1 357 ? 10.523 -5.633 -7.051 1 96.25 357 GLN B O 1
ATOM 6030 N N . GLU B 1 358 ? 10.188 -7.684 -7.953 1 95.25 358 GLU B N 1
ATOM 6031 C CA . GLU B 1 358 ? 9.406 -7.148 -9.062 1 95.25 358 GLU B CA 1
ATOM 6032 C C . GLU B 1 358 ? 8.125 -6.484 -8.555 1 95.25 358 GLU B C 1
ATOM 6034 O O . GLU B 1 358 ? 7.781 -5.383 -8.992 1 95.25 358 GLU B O 1
ATOM 6039 N N . ALA B 1 359 ? 7.43 -7.184 -7.621 1 96.56 359 ALA B N 1
ATOM 6040 C CA . ALA B 1 359 ? 6.195 -6.621 -7.074 1 96.56 359 ALA B CA 1
ATOM 6041 C C . ALA B 1 359 ? 6.469 -5.32 -6.328 1 96.56 359 ALA B C 1
ATOM 6043 O O . ALA B 1 359 ? 5.715 -4.355 -6.453 1 96.56 359 ALA B O 1
ATOM 6044 N N . ILE B 1 360 ? 7.566 -5.305 -5.574 1 96.12 360 ILE B N 1
ATOM 6045 C CA . ILE B 1 360 ? 7.957 -4.129 -4.801 1 96.12 360 ILE B CA 1
ATOM 6046 C C . ILE B 1 360 ? 8.266 -2.971 -5.746 1 96.12 360 ILE B C 1
ATOM 6048 O O . ILE B 1 360 ? 7.785 -1.854 -5.547 1 96.12 360 ILE B O 1
ATOM 6052 N N . SER B 1 361 ? 9.008 -3.193 -6.797 1 95.19 361 SER B N 1
ATOM 6053 C CA . SER B 1 361 ? 9.391 -2.172 -7.766 1 95.19 361 SER B CA 1
ATOM 6054 C C . SER B 1 361 ? 8.18 -1.651 -8.531 1 95.19 361 SER B C 1
ATOM 6056 O O . SER B 1 361 ? 8.117 -0.472 -8.883 1 95.19 361 SER B O 1
ATOM 6058 N N . ASN B 1 362 ? 7.203 -2.51 -8.789 1 95.56 362 ASN B N 1
ATOM 6059 C CA . ASN B 1 362 ? 5.988 -2.115 -9.5 1 95.56 362 ASN B CA 1
ATOM 6060 C C . ASN B 1 362 ? 5.113 -1.202 -8.648 1 95.56 362 ASN B C 1
ATOM 6062 O O . ASN B 1 362 ? 4.324 -0.419 -9.18 1 95.56 362 ASN B O 1
ATOM 6066 N N . ASP B 1 363 ? 5.219 -1.336 -7.316 1 97 363 ASP B N 1
ATOM 6067 C CA . ASP B 1 363 ? 4.551 -0.476 -6.344 1 97 363 ASP B CA 1
ATOM 6068 C C . ASP B 1 363 ? 3.047 -0.416 -6.605 1 97 363 ASP B C 1
ATOM 6070 O O . ASP B 1 363 ? 2.473 0.67 -6.711 1 97 363 ASP B O 1
ATOM 6074 N N . GLN B 1 364 ? 2.453 -1.662 -6.758 1 96 364 GLN B N 1
ATOM 6075 C CA . GLN B 1 364 ? 1.003 -1.743 -6.883 1 96 364 GLN B CA 1
ATOM 6076 C C . GLN B 1 364 ? 0.312 -1.227 -5.625 1 96 364 GLN B C 1
ATOM 6078 O O . GLN B 1 364 ? 0.736 -1.533 -4.508 1 96 364 GLN B O 1
ATOM 6083 N N . SER B 1 365 ? -0.744 -0.411 -5.801 1 97.69 365 SER B N 1
ATOM 6084 C CA . SER B 1 365 ? -1.451 0.108 -4.637 1 97.69 365 SER B CA 1
ATOM 6085 C C . SER B 1 365 ? -2.102 -1.017 -3.836 1 97.69 365 SER B C 1
ATOM 6087 O O . SER B 1 365 ? -2.277 -2.125 -4.348 1 97.69 365 SER B O 1
ATOM 6089 N N . ASN B 1 366 ? -2.4 -0.72 -2.57 1 98 366 ASN B N 1
ATOM 6090 C CA . ASN B 1 366 ? -3.074 -1.697 -1.722 1 98 366 ASN B CA 1
ATOM 6091 C C . ASN B 1 366 ? -4.438 -2.088 -2.289 1 98 366 ASN B C 1
ATOM 6093 O O . ASN B 1 366 ? -4.812 -3.262 -2.26 1 98 366 ASN B O 1
ATOM 6097 N N . GLY B 1 367 ? -5.152 -1.104 -2.791 1 98.06 367 GLY B N 1
ATOM 6098 C CA . GLY B 1 367 ? -6.449 -1.378 -3.393 1 98.06 367 GLY B CA 1
ATOM 6099 C C . GLY B 1 367 ? -6.359 -2.273 -4.613 1 98.06 367 GLY B C 1
ATOM 6100 O O . GLY B 1 367 ? -7.137 -3.223 -4.75 1 98.06 367 GLY B O 1
ATOM 6101 N N . SER B 1 368 ? -5.43 -2.018 -5.477 1 97.75 368 SER B N 1
ATOM 6102 C CA . SER B 1 368 ? -5.238 -2.832 -6.672 1 97.75 368 SER B CA 1
ATOM 6103 C C . SER B 1 368 ? -4.812 -4.25 -6.312 1 97.75 368 SER B C 1
ATOM 6105 O O . SER B 1 368 ? -5.246 -5.215 -6.949 1 97.75 368 SER B O 1
ATOM 6107 N N . TYR B 1 369 ? -3.924 -4.363 -5.277 1 98.12 369 TYR B N 1
ATOM 6108 C CA . TYR B 1 369 ? -3.51 -5.668 -4.777 1 98.12 369 TYR B CA 1
ATOM 6109 C C . TYR B 1 369 ? -4.715 -6.484 -4.32 1 98.12 369 TYR B C 1
ATOM 6111 O O . TYR B 1 369 ? -4.859 -7.652 -4.699 1 98.12 369 TYR B O 1
ATOM 6119 N N . VAL B 1 370 ? -5.613 -5.879 -3.588 1 98.56 370 VAL B N 1
ATOM 6120 C CA . VAL B 1 370 ? -6.789 -6.559 -3.059 1 98.56 370 VAL B CA 1
ATOM 6121 C C . VAL B 1 370 ? -7.738 -6.914 -4.203 1 98.56 370 VAL B C 1
ATOM 6123 O O . VAL B 1 370 ? -8.273 -8.031 -4.254 1 98.56 370 VAL B O 1
ATOM 6126 N N . GLN B 1 371 ? -7.922 -6.016 -5.125 1 98 371 GLN B N 1
ATOM 6127 C CA . GLN B 1 371 ? -8.758 -6.297 -6.289 1 98 371 GLN B CA 1
ATOM 6128 C C . GLN B 1 371 ? -8.227 -7.496 -7.066 1 98 371 GLN B C 1
ATOM 6130 O O . GLN B 1 371 ? -9 -8.336 -7.531 1 98 371 GLN B O 1
ATOM 6135 N N . GLY B 1 372 ? -6.918 -7.523 -7.219 1 97.44 372 GLY B N 1
ATOM 6136 C CA . GLY B 1 372 ? -6.301 -8.656 -7.895 1 97.44 372 GLY B CA 1
ATOM 6137 C C . GLY B 1 372 ? -6.539 -9.977 -7.188 1 97.44 372 GLY B C 1
ATOM 6138 O O . GLY B 1 372 ? -6.801 -10.992 -7.836 1 97.44 372 GLY B O 1
ATOM 6139 N N . LEU B 1 373 ? -6.477 -9.969 -5.844 1 97.69 373 LEU B N 1
ATOM 6140 C CA . LEU B 1 373 ? -6.727 -11.172 -5.055 1 97.69 373 LEU B CA 1
ATOM 6141 C C . LEU B 1 373 ? -8.172 -11.633 -5.211 1 97.69 373 LEU B C 1
ATOM 6143 O O . LEU B 1 373 ? -8.438 -12.828 -5.332 1 97.69 373 LEU B O 1
ATOM 6147 N N . TYR B 1 374 ? -9.109 -10.617 -5.172 1 98.38 374 TYR B N 1
ATOM 6148 C CA . TYR B 1 374 ? -10.516 -10.945 -5.355 1 98.38 374 TYR B CA 1
ATOM 6149 C C . TYR B 1 374 ? -10.758 -11.602 -6.711 1 98.38 374 TYR B C 1
ATOM 6151 O O . TYR B 1 374 ? -11.453 -12.617 -6.805 1 98.38 374 TYR B O 1
ATOM 6159 N N . GLN B 1 375 ? -10.117 -11.125 -7.738 1 96.94 375 GLN B N 1
ATOM 6160 C CA . GLN B 1 375 ? -10.273 -11.688 -9.078 1 96.94 375 GLN B CA 1
ATOM 6161 C C . GLN B 1 375 ? -9.688 -13.102 -9.148 1 96.94 375 GLN B C 1
ATOM 6163 O O . GLN B 1 375 ? -10.32 -14.016 -9.688 1 96.94 375 GLN B O 1
ATOM 6168 N N . ALA B 1 376 ? -8.523 -13.258 -8.578 1 95.94 376 ALA B N 1
ATOM 6169 C CA . ALA B 1 376 ? -7.805 -14.531 -8.672 1 95.94 376 ALA B CA 1
ATOM 6170 C C . ALA B 1 376 ? -8.477 -15.602 -7.816 1 95.94 376 ALA B C 1
ATOM 6172 O O . ALA B 1 376 ? -8.594 -16.75 -8.234 1 95.94 376 ALA B O 1
ATOM 6173 N N . ALA B 1 377 ? -8.93 -15.242 -6.605 1 96.56 377 ALA B N 1
ATOM 6174 C CA . ALA B 1 377 ? -9.406 -16.219 -5.617 1 96.56 377 ALA B CA 1
ATOM 6175 C C . ALA B 1 377 ? -10.922 -16.391 -5.695 1 96.56 377 ALA B C 1
ATOM 6177 O O . ALA B 1 377 ? -11.445 -17.469 -5.414 1 96.56 377 ALA B O 1
ATOM 6178 N N . LEU B 1 378 ? -11.656 -15.281 -6.066 1 96.81 378 LEU B N 1
ATOM 6179 C CA . LEU B 1 378 ? -13.109 -15.297 -5.949 1 96.81 378 LEU B CA 1
ATOM 6180 C C . LEU B 1 378 ? -13.766 -15.148 -7.316 1 96.81 378 LEU B C 1
ATOM 6182 O O . LEU B 1 378 ? -14.961 -15.414 -7.465 1 96.81 378 LEU B O 1
ATOM 6186 N N . GLY B 1 379 ? -13.039 -14.719 -8.344 1 95.94 379 GLY B N 1
ATOM 6187 C CA . GLY B 1 379 ? -13.562 -14.562 -9.695 1 95.94 379 GLY B CA 1
ATOM 6188 C C . GLY B 1 379 ? -14.406 -13.312 -9.859 1 95.94 379 GLY B C 1
ATOM 6189 O O . GLY B 1 379 ? -15.234 -13.234 -10.773 1 95.94 379 GLY B O 1
ATOM 6190 N N . ARG B 1 380 ? -14.273 -12.359 -8.875 1 96.31 380 ARG B N 1
ATOM 6191 C CA . ARG B 1 380 ? -15.016 -11.102 -8.938 1 96.31 380 ARG B CA 1
ATOM 6192 C C . ARG B 1 380 ? -14.219 -9.969 -8.305 1 96.31 380 ARG B C 1
ATOM 6194 O O . ARG B 1 380 ? -13.164 -10.195 -7.707 1 96.31 380 ARG B O 1
ATOM 6201 N N . GLY B 1 381 ? -14.734 -8.75 -8.531 1 96.31 381 GLY B N 1
ATOM 6202 C CA . GLY B 1 381 ? -14.133 -7.598 -7.891 1 96.31 381 GLY B CA 1
ATOM 6203 C C . GLY B 1 381 ? -14.617 -7.383 -6.469 1 96.31 381 GLY B C 1
ATOM 6204 O O . GLY B 1 381 ? -15.68 -7.879 -6.09 1 96.31 381 GLY B O 1
ATOM 6205 N N . ALA B 1 382 ? -13.805 -6.734 -5.703 1 96.88 382 ALA B N 1
ATOM 6206 C CA . ALA B 1 382 ? -14.188 -6.387 -4.336 1 96.88 382 ALA B CA 1
ATOM 6207 C C . ALA B 1 382 ? -15.195 -5.246 -4.32 1 96.88 382 ALA B C 1
ATOM 6209 O O . ALA B 1 382 ? -15.109 -4.32 -5.129 1 96.88 382 ALA B O 1
ATOM 6210 N N . GLU B 1 383 ? -16.125 -5.293 -3.424 1 97.06 383 GLU B N 1
ATOM 6211 C CA . GLU B 1 383 ? -17.031 -4.176 -3.178 1 97.06 383 GLU B CA 1
ATOM 6212 C C . GLU B 1 383 ? -16.328 -3.047 -2.432 1 97.06 383 GLU B C 1
ATOM 6214 O O . GLU B 1 383 ? -15.367 -3.289 -1.688 1 97.06 383 GLU B O 1
ATOM 6219 N N . ALA B 1 384 ? -16.828 -1.804 -2.594 1 95.38 384 ALA B N 1
ATOM 6220 C CA . ALA B 1 384 ? -16.156 -0.604 -2.113 1 95.38 384 ALA B CA 1
ATOM 6221 C C . ALA B 1 384 ? -15.891 -0.687 -0.612 1 95.38 384 ALA B C 1
ATOM 6223 O O . ALA B 1 384 ? -14.773 -0.428 -0.155 1 95.38 384 ALA B O 1
ATOM 6224 N N . ASP B 1 385 ? -16.859 -1.075 0.148 1 96 385 ASP B N 1
ATOM 6225 C CA . ASP B 1 385 ? -16.719 -1.127 1.6 1 96 385 ASP B CA 1
ATOM 6226 C C . ASP B 1 385 ? -15.688 -2.18 2.014 1 96 385 ASP B C 1
ATOM 6228 O O . ASP B 1 385 ? -14.867 -1.939 2.898 1 96 385 ASP B O 1
ATOM 6232 N N . GLY B 1 386 ? -15.828 -3.398 1.35 1 97.06 386 GLY B N 1
ATOM 6233 C CA . GLY B 1 386 ? -14.859 -4.445 1.628 1 97.06 386 GLY B CA 1
ATOM 6234 C C . GLY B 1 386 ? -13.445 -4.066 1.247 1 97.06 386 GLY B C 1
ATOM 6235 O O . GLY B 1 386 ? -12.5 -4.316 2.002 1 97.06 386 GLY B O 1
ATOM 6236 N N . LEU B 1 387 ? -13.367 -3.422 0.107 1 97.56 387 LEU B N 1
ATOM 6237 C CA . LEU B 1 387 ? -12.062 -2.969 -0.371 1 97.56 387 LEU B CA 1
ATOM 6238 C C . LEU B 1 387 ? -11.445 -1.969 0.602 1 97.56 387 LEU B C 1
ATOM 6240 O O . LEU B 1 387 ? -10.281 -2.104 0.98 1 97.56 387 LEU B O 1
ATOM 6244 N N . ASN B 1 388 ? -12.188 -0.948 1.06 1 97.25 388 ASN B N 1
ATOM 6245 C CA . ASN B 1 388 ? -11.703 0.063 1.993 1 97.25 388 ASN B CA 1
ATOM 6246 C C . ASN B 1 388 ? -11.281 -0.557 3.322 1 97.25 388 ASN B C 1
ATOM 6248 O O . ASN B 1 388 ? -10.312 -0.115 3.936 1 97.25 388 ASN B O 1
ATOM 6252 N N . ASN B 1 389 ? -12 -1.512 3.748 1 97.94 389 ASN B 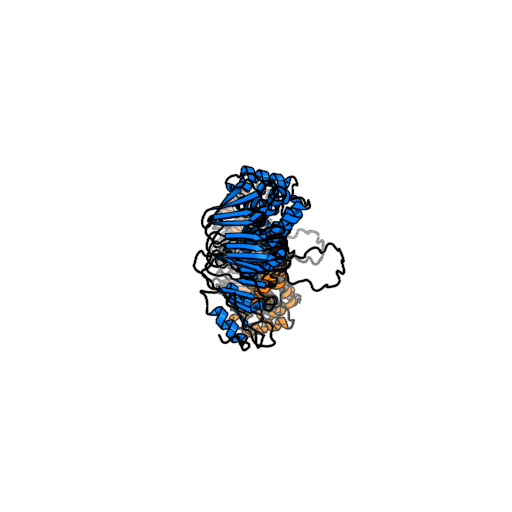N 1
ATOM 6253 C CA . ASN B 1 389 ? -11.648 -2.201 4.984 1 97.94 389 ASN B CA 1
ATOM 6254 C C . ASN B 1 389 ? -10.289 -2.889 4.879 1 97.94 389 ASN B C 1
ATOM 6256 O O . ASN B 1 389 ? -9.484 -2.824 5.809 1 97.94 389 ASN B O 1
ATOM 6260 N N . TRP B 1 390 ? -10.094 -3.609 3.676 1 98.31 390 TRP B N 1
ATOM 6261 C CA . TRP B 1 390 ? -8.805 -4.262 3.475 1 98.31 390 TRP B CA 1
ATOM 6262 C C . TRP B 1 390 ? -7.68 -3.236 3.41 1 98.31 390 TRP B C 1
ATOM 6264 O O . TRP B 1 390 ? -6.617 -3.434 4.004 1 98.31 390 TRP B O 1
ATOM 6274 N N . ILE B 1 391 ? -7.883 -2.156 2.68 1 98.06 391 ILE B N 1
ATOM 6275 C CA . ILE B 1 391 ? -6.871 -1.108 2.566 1 98.06 391 ILE B CA 1
ATOM 6276 C C . ILE B 1 391 ? -6.547 -0.552 3.951 1 98.06 391 ILE B C 1
ATOM 6278 O O . ILE B 1 391 ? -5.379 -0.36 4.289 1 98.06 391 ILE B O 1
ATOM 6282 N N . SER B 1 392 ? -7.547 -0.288 4.758 1 97.88 392 SER B N 1
ATOM 6283 C CA . SER B 1 392 ? -7.359 0.2 6.121 1 97.88 392 SER B CA 1
ATOM 6284 C C . SER B 1 392 ? -6.477 -0.743 6.93 1 97.88 392 SER B C 1
ATOM 6286 O O . SER B 1 392 ? -5.578 -0.297 7.648 1 97.88 392 SER B O 1
ATOM 6288 N N . GLN B 1 393 ? -6.727 -2.023 6.801 1 97.81 393 GLN B N 1
ATOM 6289 C CA . GLN B 1 393 ? -5.91 -3.004 7.512 1 97.81 393 GLN B CA 1
ATOM 6290 C C . GLN B 1 393 ? -4.461 -2.957 7.039 1 97.81 393 GLN B C 1
ATOM 6292 O O . GLN B 1 393 ? -3.535 -2.994 7.855 1 97.81 393 GLN B O 1
ATOM 6297 N N . LEU B 1 394 ? -4.297 -2.869 5.738 1 98.12 394 LEU B N 1
ATOM 6298 C CA . LEU B 1 394 ? -2.953 -2.867 5.164 1 98.12 394 LEU B CA 1
ATOM 6299 C C . LEU B 1 394 ? -2.172 -1.636 5.609 1 98.12 394 LEU B C 1
ATOM 6301 O O . LEU B 1 394 ? -1.005 -1.741 5.992 1 98.12 394 LEU B O 1
ATOM 6305 N N . VAL B 1 395 ? -2.809 -0.417 5.641 1 97.06 395 VAL B N 1
ATOM 6306 C CA . VAL B 1 395 ? -2.088 0.81 5.961 1 97.06 395 VAL B CA 1
ATOM 6307 C C . VAL B 1 395 ? -1.835 0.881 7.465 1 97.06 395 VAL B C 1
ATOM 6309 O O . VAL B 1 395 ? -0.979 1.643 7.922 1 97.06 395 VAL B O 1
ATOM 6312 N N . THR B 1 396 ? -2.59 0.104 8.273 1 97.19 396 THR B N 1
ATOM 6313 C CA . THR B 1 396 ? -2.432 0.134 9.727 1 97.19 396 THR B CA 1
ATOM 6314 C C . THR B 1 396 ? -1.545 -1.016 10.195 1 97.19 396 THR B C 1
ATOM 6316 O O . THR B 1 396 ? -1.346 -1.201 11.398 1 97.19 396 THR B O 1
ATOM 6319 N N . GLY B 1 397 ? -1.047 -1.85 9.242 1 97.12 397 GLY B N 1
ATOM 6320 C CA . GLY B 1 397 ? 0.059 -2.707 9.641 1 97.12 397 GLY B CA 1
ATOM 6321 C C . GLY B 1 397 ? -0.222 -4.184 9.422 1 97.12 397 GLY B C 1
ATOM 6322 O O . GLY B 1 397 ? 0.532 -5.039 9.891 1 97.12 397 GLY B O 1
ATOM 6323 N N . THR B 1 398 ? -1.347 -4.617 8.797 1 97.94 398 THR B N 1
ATOM 6324 C CA . THR B 1 398 ? -1.546 -5.984 8.336 1 97.94 398 THR B CA 1
ATOM 6325 C C . THR B 1 398 ? -0.726 -6.25 7.074 1 97.94 398 THR B C 1
ATOM 6327 O O . THR B 1 398 ? -0.668 -5.406 6.176 1 97.94 398 THR B O 1
ATOM 6330 N N . SER B 1 399 ? -0.057 -7.398 7.008 1 98.31 399 SER B N 1
ATOM 6331 C CA . SER B 1 399 ? 0.771 -7.691 5.844 1 98.31 399 SER B CA 1
ATOM 6332 C C . SER B 1 399 ? -0.081 -8.133 4.656 1 98.31 399 SER B C 1
ATOM 6334 O O . SER B 1 399 ? -1.218 -8.578 4.832 1 98.31 399 SER B O 1
ATOM 6336 N N . ARG B 1 400 ? 0.495 -7.98 3.457 1 98.12 400 ARG B N 1
ATOM 6337 C CA . ARG B 1 400 ? -0.18 -8.484 2.266 1 98.12 400 ARG B CA 1
ATOM 6338 C C . ARG B 1 400 ? -0.41 -9.992 2.361 1 98.12 400 ARG B C 1
ATOM 6340 O O . ARG B 1 400 ? -1.443 -10.492 1.917 1 98.12 400 ARG B O 1
ATOM 6347 N N . THR B 1 401 ? 0.479 -10.719 3.031 1 98.06 401 THR B N 1
ATOM 6348 C CA . THR B 1 401 ? 0.356 -12.156 3.219 1 98.06 401 THR B CA 1
ATOM 6349 C C . THR B 1 401 ? -0.862 -12.492 4.074 1 98.06 401 THR B C 1
ATOM 6351 O O . THR B 1 401 ? -1.618 -13.414 3.758 1 98.06 401 THR B O 1
ATOM 6354 N N . GLU B 1 402 ? -1.051 -11.711 5.125 1 98 402 GLU B N 1
ATOM 6355 C CA . GLU B 1 402 ? -2.174 -11.953 6.023 1 98 402 GLU B CA 1
ATOM 6356 C C . GLU B 1 402 ? -3.506 -11.68 5.332 1 98 402 GLU B C 1
ATOM 6358 O O . GLU B 1 402 ? -4.477 -12.414 5.527 1 98 402 GLU B O 1
ATOM 6363 N N . VAL B 1 403 ? -3.512 -10.648 4.562 1 98.38 403 VAL B N 1
ATOM 6364 C CA . VAL B 1 403 ? -4.723 -10.328 3.809 1 98.38 403 VAL B CA 1
ATOM 6365 C C . VAL B 1 403 ? -5 -11.43 2.787 1 98.38 403 VAL B C 1
ATOM 6367 O O . VAL B 1 403 ? -6.137 -11.898 2.66 1 98.38 403 VAL B O 1
ATOM 6370 N N . ALA B 1 404 ? -3.963 -11.875 2.082 1 98.31 404 ALA B N 1
ATOM 6371 C CA . ALA B 1 404 ? -4.109 -12.961 1.117 1 98.31 404 ALA B CA 1
ATOM 6372 C C . ALA B 1 404 ? -4.645 -14.227 1.789 1 98.31 404 ALA B C 1
ATOM 6374 O O . ALA B 1 404 ? -5.566 -14.867 1.276 1 98.31 404 ALA B O 1
ATOM 6375 N N . ALA B 1 405 ? -4.105 -14.578 2.918 1 98.25 405 ALA B N 1
ATOM 6376 C CA . ALA B 1 405 ? -4.539 -15.766 3.652 1 98.25 405 ALA B CA 1
ATOM 6377 C C . ALA B 1 405 ? -6.023 -15.688 4 1 98.25 405 ALA B C 1
ATOM 6379 O O . ALA B 1 405 ? -6.762 -16.656 3.836 1 98.25 405 ALA B O 1
ATOM 6380 N N . SER B 1 406 ? -6.445 -14.484 4.445 1 98.38 406 SER B N 1
ATOM 6381 C CA . SER B 1 406 ? -7.84 -14.289 4.832 1 98.38 406 SER B CA 1
ATOM 6382 C C . SER B 1 406 ? -8.773 -14.469 3.639 1 98.38 406 SER B C 1
ATOM 6384 O O . SER B 1 406 ? -9.82 -15.109 3.754 1 98.38 406 SER B O 1
ATOM 6386 N N . ILE B 1 407 ? -8.375 -13.945 2.51 1 98.25 407 ILE B N 1
ATOM 6387 C CA . ILE B 1 407 ? -9.219 -13.984 1.321 1 98.25 407 ILE B CA 1
ATOM 6388 C C . ILE B 1 407 ? -9.211 -15.391 0.729 1 98.25 407 ILE B C 1
ATOM 6390 O O . ILE B 1 407 ? -10.266 -15.938 0.406 1 98.25 407 ILE B O 1
ATOM 6394 N N . LEU B 1 408 ? -8.031 -16.047 0.679 1 97.94 408 LEU B N 1
ATOM 6395 C CA . LEU B 1 408 ? -7.867 -17.359 0.048 1 97.94 408 LEU B CA 1
ATOM 6396 C C . LEU B 1 408 ? -8.5 -18.453 0.898 1 97.94 408 LEU B C 1
ATOM 6398 O O . LEU B 1 408 ? -8.93 -19.484 0.372 1 97.94 408 LEU B O 1
ATOM 6402 N N . ASN B 1 409 ? -8.633 -18.25 2.225 1 97.44 409 ASN B N 1
ATOM 6403 C CA . ASN B 1 409 ? -9.195 -19.266 3.119 1 97.44 409 ASN B CA 1
ATOM 6404 C C . ASN B 1 409 ? -10.648 -18.969 3.459 1 97.44 409 ASN B C 1
ATOM 6406 O O . ASN B 1 409 ? -11.227 -19.594 4.344 1 97.44 409 ASN B O 1
ATOM 6410 N N . SER B 1 410 ? -11.234 -17.953 2.799 1 97.56 410 SER B N 1
ATOM 6411 C CA . SER B 1 410 ? -12.633 -17.609 3.023 1 97.56 410 SER B CA 1
ATOM 6412 C C . SER B 1 410 ? -13.562 -18.703 2.506 1 97.56 410 SER B C 1
ATOM 6414 O O . SER B 1 410 ? -13.164 -19.531 1.673 1 97.56 410 SER B O 1
ATOM 6416 N N . ALA B 1 411 ? -14.797 -18.766 2.992 1 96.56 411 ALA B N 1
ATOM 6417 C CA . ALA B 1 411 ? -15.812 -19.703 2.518 1 96.56 411 ALA B CA 1
ATOM 6418 C C . ALA B 1 411 ? -16.109 -19.484 1.034 1 96.56 411 ALA B C 1
ATOM 6420 O O . ALA B 1 411 ? -16.281 -20.453 0.286 1 96.56 411 ALA B O 1
ATOM 6421 N N . GLU B 1 412 ? -16.094 -18.25 0.665 1 97 412 GLU B N 1
ATOM 6422 C CA . GLU B 1 412 ? -16.359 -17.906 -0.728 1 97 412 GLU B CA 1
ATOM 6423 C C . GLU B 1 412 ? -15.273 -18.469 -1.651 1 97 412 GLU B C 1
ATOM 6425 O O . GLU B 1 412 ? -15.57 -18.953 -2.74 1 97 412 GLU B O 1
ATOM 6430 N N . ALA B 1 413 ? -14.023 -18.359 -1.248 1 97.5 413 ALA B N 1
ATOM 6431 C CA . ALA B 1 413 ? -12.93 -18.906 -2.041 1 97.5 413 ALA B CA 1
ATOM 6432 C C . ALA B 1 413 ? -13.055 -20.422 -2.188 1 97.5 413 ALA B C 1
ATOM 6434 O O . ALA B 1 413 ? -12.812 -20.969 -3.268 1 97.5 413 ALA B O 1
ATOM 6435 N N . GLY B 1 414 ? -13.43 -21.094 -1.103 1 96.5 414 GLY B N 1
ATOM 6436 C CA . GLY B 1 414 ? -13.68 -22.531 -1.162 1 96.5 414 GLY B CA 1
ATOM 6437 C C . GLY B 1 414 ? -14.773 -22.906 -2.143 1 96.5 414 GLY B C 1
ATOM 6438 O O . GLY B 1 414 ? -14.633 -23.859 -2.902 1 96.5 414 GLY B O 1
ATOM 6439 N N . GLN B 1 415 ? -15.773 -22.125 -2.174 1 95.56 415 GLN B N 1
ATOM 6440 C CA . GLN B 1 415 ? -16.875 -22.375 -3.092 1 95.56 415 GLN B CA 1
ATOM 6441 C C . GLN B 1 415 ? -16.453 -22.156 -4.543 1 95.56 415 GLN B C 1
ATOM 6443 O O . GLN B 1 415 ? -16.891 -22.875 -5.438 1 95.56 415 GLN B O 1
ATOM 6448 N N . LYS B 1 416 ? -15.664 -21.156 -4.773 1 96.44 416 LYS B N 1
ATOM 6449 C CA . LYS B 1 416 ? -15.148 -20.906 -6.117 1 96.44 416 LYS B CA 1
ATOM 6450 C C . LYS B 1 416 ? -14.305 -22.078 -6.613 1 96.44 416 LYS B C 1
ATOM 6452 O O . LYS B 1 416 ? -14.398 -22.469 -7.777 1 96.44 416 LYS B O 1
ATOM 6457 N N . ILE B 1 417 ? -13.484 -22.656 -5.723 1 96.5 417 ILE B N 1
ATOM 6458 C CA . ILE B 1 417 ? -12.656 -23.797 -6.062 1 96.5 417 ILE B CA 1
ATOM 6459 C C . ILE B 1 417 ? -13.539 -24.984 -6.438 1 96.5 417 ILE B C 1
ATOM 6461 O O . ILE B 1 417 ? -13.273 -25.672 -7.422 1 96.5 417 ILE B O 1
ATOM 6465 N N . ASN B 1 418 ? -14.633 -25.188 -5.668 1 96.88 418 ASN B N 1
ATOM 6466 C CA . ASN B 1 418 ? -15.586 -26.25 -5.977 1 96.88 418 ASN B CA 1
ATOM 6467 C C . ASN B 1 418 ? -16.281 -26.016 -7.316 1 96.88 418 ASN B C 1
ATOM 6469 O O . ASN B 1 418 ? -16.469 -26.953 -8.094 1 96.88 418 ASN B O 1
ATOM 6473 N N . SER B 1 419 ? -16.625 -24.797 -7.52 1 96.88 419 SER B N 1
ATOM 6474 C CA . SER B 1 419 ? -17.266 -24.422 -8.781 1 96.88 419 SER B CA 1
ATOM 6475 C C . SER B 1 419 ? -16.344 -24.719 -9.969 1 96.88 419 SER B C 1
ATOM 6477 O O . SER B 1 419 ? -16.797 -25.266 -10.977 1 96.88 419 SER B O 1
ATOM 6479 N N . ASP B 1 420 ? -15.07 -24.344 -9.867 1 96.62 420 ASP B N 1
ATOM 6480 C CA . ASP B 1 420 ? -14.094 -24.578 -10.922 1 96.62 420 ASP B CA 1
ATOM 6481 C C . ASP B 1 420 ? -13.898 -26.078 -11.148 1 96.62 420 ASP B C 1
ATOM 6483 O O . ASP B 1 420 ? -13.734 -26.531 -12.289 1 96.62 420 ASP B O 1
ATOM 6487 N N . PHE B 1 421 ? -13.945 -26.828 -10.039 1 97.5 421 PHE B N 1
ATOM 6488 C CA . PHE B 1 421 ? -13.844 -28.281 -10.094 1 97.5 421 PHE B CA 1
ATOM 6489 C C . PHE B 1 421 ? -14.969 -28.875 -10.922 1 97.5 421 PHE B C 1
ATOM 6491 O O . PHE B 1 421 ? -14.727 -29.688 -11.82 1 97.5 421 PHE B O 1
ATOM 6498 N N . ILE B 1 422 ? -16.172 -28.406 -10.695 1 97.88 422 ILE B N 1
ATOM 6499 C CA . ILE B 1 422 ? -17.344 -28.891 -11.43 1 97.88 422 ILE B CA 1
ATOM 6500 C C . ILE B 1 422 ? -17.219 -28.5 -12.898 1 97.88 422 ILE B C 1
ATOM 6502 O O . ILE B 1 422 ? -17.484 -29.312 -13.789 1 97.88 422 ILE B O 1
ATOM 6506 N N . ASP B 1 423 ? -16.812 -27.25 -13.164 1 97.56 423 ASP B N 1
ATOM 6507 C CA . ASP B 1 423 ? -16.625 -26.797 -14.539 1 97.56 423 ASP B CA 1
ATOM 6508 C C . ASP B 1 423 ? -15.656 -27.703 -15.289 1 97.56 423 ASP B C 1
ATOM 6510 O O . ASP B 1 423 ? -15.898 -28.047 -16.453 1 97.56 423 ASP B O 1
ATOM 6514 N N . SER B 1 424 ? -14.586 -28.094 -14.609 1 97.56 424 SER B N 1
ATOM 6515 C CA . SER B 1 424 ? -13.594 -28.938 -15.258 1 97.56 424 SER B CA 1
ATOM 6516 C C . SER B 1 424 ? -14.156 -30.328 -15.57 1 97.56 424 SER B C 1
ATOM 6518 O O . SER B 1 424 ? -13.852 -30.906 -16.609 1 97.56 424 SER B O 1
ATOM 6520 N N . LEU B 1 425 ? -14.984 -30.859 -14.688 1 98.12 425 LEU B N 1
ATOM 6521 C CA . LEU B 1 425 ? -15.609 -32.156 -14.922 1 98.12 425 LEU B CA 1
ATOM 6522 C C . LEU B 1 425 ? -16.562 -32.094 -16.125 1 98.12 425 LEU B C 1
ATOM 6524 O O . LEU B 1 425 ? -16.594 -33 -16.938 1 98.12 425 LEU B O 1
ATOM 6528 N N . TYR B 1 426 ? -17.328 -31.047 -16.203 1 97.94 426 TYR B N 1
ATOM 6529 C CA . TYR B 1 426 ? -18.25 -30.906 -17.328 1 97.94 426 TYR B CA 1
ATOM 6530 C C . TYR B 1 426 ? -17.484 -30.812 -18.641 1 97.94 426 TYR B C 1
ATOM 6532 O O . TYR B 1 426 ? -17.844 -31.469 -19.625 1 97.94 426 TYR B O 1
ATOM 6540 N N . THR B 1 427 ? -16.422 -30.078 -18.609 1 97.38 427 THR B N 1
ATOM 6541 C CA . THR B 1 427 ? -15.625 -29.906 -19.812 1 97.38 427 THR B CA 1
ATOM 6542 C C . THR B 1 427 ? -14.93 -31.219 -20.188 1 97.38 427 THR B C 1
ATOM 6544 O O . THR B 1 427 ? -15.016 -31.672 -21.328 1 97.38 427 THR B O 1
ATOM 6547 N N . ASN B 1 428 ? -14.289 -31.875 -19.266 1 97.69 428 ASN B N 1
ATOM 6548 C CA . ASN B 1 428 ? -13.461 -33.031 -19.5 1 97.69 428 ASN B CA 1
ATOM 6549 C C . ASN B 1 428 ? -14.312 -34.281 -19.75 1 97.69 428 ASN B C 1
ATOM 6551 O O . ASN B 1 428 ? -14.008 -35.094 -20.625 1 97.69 428 ASN B O 1
ATOM 6555 N N . ALA B 1 429 ? -15.398 -34.469 -18.953 1 97.88 429 ALA B N 1
ATOM 6556 C CA . ALA B 1 429 ? -16.156 -35.719 -18.953 1 97.88 429 ALA B CA 1
ATOM 6557 C C . ALA B 1 429 ? -17.375 -35.625 -19.859 1 97.88 429 ALA B C 1
ATOM 6559 O O . ALA B 1 429 ? -17.812 -36.625 -20.453 1 97.88 429 ALA B O 1
ATOM 6560 N N . LEU B 1 430 ? -17.953 -34.406 -19.984 1 96.75 430 LEU B N 1
ATOM 6561 C CA . LEU B 1 430 ? -19.203 -34.281 -20.719 1 96.75 430 LEU B CA 1
ATOM 6562 C C . LEU B 1 430 ? -18.984 -33.562 -22.047 1 96.75 430 LEU B C 1
ATOM 6564 O O . LEU B 1 430 ? -19.875 -33.562 -22.906 1 96.75 430 LEU B O 1
ATOM 6568 N N . GLY B 1 431 ? -17.844 -32.906 -22.219 1 95.69 431 GLY B N 1
ATOM 6569 C CA . GLY B 1 431 ? -17.5 -32.219 -23.453 1 95.69 431 GLY B CA 1
ATOM 6570 C C . GLY B 1 431 ? -18.266 -30.922 -23.656 1 95.69 431 GLY B C 1
ATOM 6571 O O . GLY B 1 431 ? -18.422 -30.453 -24.781 1 95.69 431 GLY B O 1
ATOM 6572 N N . ARG B 1 432 ? -18.844 -30.422 -22.562 1 94.62 432 ARG B N 1
ATOM 6573 C CA . ARG B 1 432 ? -19.594 -29.172 -22.641 1 94.62 432 ARG B CA 1
ATOM 6574 C C . ARG B 1 432 ? -19.375 -28.344 -21.375 1 94.62 432 ARG B C 1
ATOM 6576 O O . ARG B 1 432 ? -18.859 -28.828 -20.375 1 94.62 432 ARG B O 1
ATOM 6583 N N . SER B 1 433 ? -19.859 -27.094 -21.5 1 94.44 433 SER B N 1
ATOM 6584 C CA . SER B 1 433 ? -19.719 -26.188 -20.375 1 94.44 433 SER B CA 1
ATOM 6585 C C . SER B 1 433 ? -20.844 -26.359 -19.375 1 94.44 433 SER B C 1
ATOM 6587 O O . SER B 1 433 ? -22 -26.594 -19.75 1 94.44 433 SER B O 1
ATOM 6589 N N . ALA B 1 434 ? -20.484 -26.234 -18.109 1 91.31 434 ALA B N 1
ATOM 6590 C CA . ALA B 1 434 ? -21.484 -26.328 -17.062 1 91.31 434 ALA B CA 1
ATOM 6591 C C . ALA B 1 434 ? -22.453 -25.156 -17.125 1 91.31 434 ALA B C 1
ATOM 6593 O O . ALA B 1 434 ? -23.547 -25.203 -16.531 1 91.31 434 ALA B O 1
ATOM 6594 N N . THR B 1 435 ? -21.984 -24.078 -17.797 1 87.19 435 THR B N 1
ATOM 6595 C CA . THR B 1 435 ? -22.828 -22.906 -17.922 1 87.19 435 THR B CA 1
ATOM 6596 C C . THR B 1 435 ? -24.109 -23.25 -18.688 1 87.19 435 THR B C 1
ATOM 6598 O O . THR B 1 435 ? -25.125 -22.562 -18.562 1 87.19 435 THR B O 1
ATOM 6601 N N . GLU B 1 436 ? -24.125 -24.25 -19.453 1 85.94 436 GLU B N 1
ATOM 6602 C CA . GLU B 1 436 ? -25.281 -24.719 -20.219 1 85.94 436 GLU B CA 1
ATOM 6603 C C . GLU B 1 436 ? -26.312 -25.391 -19.312 1 85.94 436 GLU B C 1
ATOM 6605 O O . GLU B 1 436 ? -27.453 -25.578 -19.703 1 85.94 436 GLU B O 1
ATOM 6610 N N . ASP B 1 437 ? -25.875 -25.703 -18.141 1 89.5 437 ASP B N 1
ATOM 6611 C CA . ASP B 1 437 ? -26.719 -26.344 -17.141 1 89.5 437 ASP B CA 1
ATOM 6612 C C . ASP B 1 437 ? -26.469 -25.766 -15.75 1 89.5 437 ASP B C 1
ATOM 6614 O O . ASP B 1 437 ? -26.062 -26.484 -14.836 1 89.5 437 ASP B O 1
ATOM 6618 N N . ALA B 1 438 ? -26.828 -24.531 -15.586 1 91 438 ALA B N 1
ATOM 6619 C CA . ALA B 1 438 ? -26.516 -23.781 -14.367 1 91 438 ALA B CA 1
ATOM 6620 C C . ALA B 1 438 ? -27.203 -24.406 -13.156 1 91 438 ALA B C 1
ATOM 6622 O O . ALA B 1 438 ? -26.641 -24.422 -12.055 1 91 438 ALA B O 1
ATOM 6623 N N . ALA B 1 439 ? -28.344 -24.938 -13.375 1 93.38 439 ALA B N 1
ATOM 6624 C CA . ALA B 1 439 ? -29.094 -25.547 -12.281 1 93.38 439 ALA B CA 1
ATOM 6625 C C . ALA B 1 439 ? -28.391 -26.781 -11.75 1 93.38 439 ALA B C 1
ATOM 6627 O O . ALA B 1 439 ? -28.281 -26.984 -10.531 1 93.38 439 ALA B O 1
ATOM 6628 N N . SER B 1 440 ? -27.922 -27.672 -12.672 1 94.94 440 SER B N 1
ATOM 6629 C CA . SER B 1 440 ? -27.203 -28.875 -12.25 1 94.94 440 SER B CA 1
ATOM 6630 C C . SER B 1 440 ? -25.906 -28.516 -11.539 1 94.94 440 SER B C 1
ATOM 6632 O O . SER B 1 440 ? -25.547 -29.141 -10.539 1 94.94 440 SER B O 1
ATOM 6634 N N . LYS B 1 441 ? -25.219 -27.547 -12.039 1 96.44 441 LYS B N 1
ATOM 6635 C CA . LYS B 1 441 ? -24 -27.109 -11.375 1 96.44 441 LYS B CA 1
ATOM 6636 C C . LYS B 1 441 ? -24.281 -26.641 -9.953 1 96.44 441 LYS B C 1
ATOM 6638 O O . LYS B 1 441 ? -23.578 -27.016 -9.016 1 96.44 441 LYS B O 1
ATOM 6643 N N . ALA B 1 442 ? -25.312 -25.797 -9.797 1 95.94 442 ALA B N 1
ATOM 6644 C CA . ALA B 1 442 ? -25.703 -25.344 -8.469 1 95.94 442 ALA B CA 1
ATOM 6645 C C . ALA B 1 442 ? -26.031 -26.516 -7.555 1 95.94 442 ALA B C 1
ATOM 6647 O O . ALA B 1 442 ? -25.734 -26.5 -6.359 1 95.94 442 ALA B O 1
ATOM 6648 N N . GLY B 1 443 ? -26.641 -27.516 -8.141 1 96.31 443 GLY B N 1
ATOM 6649 C CA . GLY B 1 443 ? -26.938 -28.719 -7.395 1 96.31 443 GLY B CA 1
ATOM 6650 C C . GLY B 1 443 ? -25.703 -29.422 -6.871 1 96.31 443 GLY B C 1
ATOM 6651 O O . GLY B 1 443 ? -25.688 -29.891 -5.727 1 96.31 443 GLY B O 1
ATOM 6652 N N . TRP B 1 444 ? -24.688 -29.5 -7.754 1 97.44 444 TRP B N 1
ATOM 6653 C CA . TRP B 1 444 ? -23.438 -30.125 -7.332 1 97.44 444 TRP B CA 1
ATOM 6654 C C . TRP B 1 444 ? -22.766 -29.297 -6.246 1 97.44 444 TRP B C 1
ATOM 6656 O O . TRP B 1 444 ? -22.188 -29.859 -5.309 1 97.44 444 TRP B O 1
ATOM 6666 N N . ILE B 1 445 ? -22.797 -27.969 -6.344 1 96.31 445 ILE B N 1
ATOM 6667 C CA . ILE B 1 445 ? -22.234 -27.094 -5.324 1 96.31 445 ILE B CA 1
ATOM 6668 C C . ILE B 1 445 ? -22.922 -27.344 -3.986 1 96.31 445 ILE B C 1
ATOM 6670 O O . ILE B 1 445 ? -22.266 -27.469 -2.953 1 96.31 445 ILE B O 1
ATOM 6674 N N . ASP B 1 446 ? -24.203 -27.453 -4.035 1 96.31 446 ASP B N 1
ATOM 6675 C CA . ASP B 1 446 ? -24.969 -27.75 -2.838 1 96.31 446 ASP B CA 1
ATOM 6676 C C . ASP B 1 446 ? -24.625 -29.141 -2.301 1 96.31 446 ASP B C 1
ATOM 6678 O O . ASP B 1 446 ? -24.578 -29.344 -1.086 1 96.31 446 ASP B O 1
ATOM 6682 N N . TYR B 1 447 ? -24.453 -30.094 -3.215 1 97.19 447 TYR B N 1
ATOM 6683 C CA . TYR B 1 447 ? -24.094 -31.453 -2.855 1 97.19 447 TYR B CA 1
ATOM 6684 C C . TYR B 1 447 ? -22.781 -31.484 -2.068 1 97.19 447 TYR B C 1
ATOM 6686 O O . TYR B 1 447 ? -22.672 -32.188 -1.059 1 97.19 447 TYR B O 1
ATOM 6694 N N . ILE B 1 448 ? -21.844 -30.75 -2.432 1 97.25 448 ILE B N 1
ATOM 6695 C CA . ILE B 1 448 ? -20.562 -30.641 -1.727 1 97.25 448 ILE B CA 1
ATOM 6696 C C . ILE B 1 448 ? -20.781 -29.969 -0.378 1 97.25 448 ILE B C 1
ATOM 6698 O O . ILE B 1 448 ? -20.234 -30.391 0.639 1 97.25 448 ILE B O 1
ATOM 6702 N N . ALA B 1 449 ? -21.547 -28.875 -0.352 1 95 449 ALA B N 1
ATOM 6703 C CA . ALA B 1 449 ? -21.828 -28.125 0.869 1 95 449 ALA B CA 1
ATOM 6704 C C . ALA B 1 449 ? -22.484 -29 1.921 1 95 449 ALA B C 1
ATOM 6706 O O . ALA B 1 449 ? -22.359 -28.766 3.121 1 95 449 ALA B O 1
ATOM 6707 N N . GLN B 1 450 ? -23.141 -30.047 1.556 1 96.31 450 GLN B N 1
ATOM 6708 C CA . GLN B 1 450 ? -23.812 -30.984 2.449 1 96.31 450 GLN B CA 1
ATOM 6709 C C . GLN B 1 450 ? -22.844 -32 3.012 1 96.31 450 GLN B C 1
ATOM 6711 O O . GLN B 1 450 ? -23.234 -32.875 3.816 1 96.31 450 GLN B O 1
ATOM 6716 N N . GLY B 1 451 ? -21.578 -32 2.555 1 96 451 GLY B N 1
ATOM 6717 C CA . GLY B 1 451 ? -20.578 -32.844 3.197 1 96 451 GLY B CA 1
ATOM 6718 C C . GLY B 1 451 ? -20.062 -33.938 2.307 1 96 451 GLY B C 1
ATOM 6719 O O . GLY B 1 451 ? -19.188 -34.719 2.711 1 96 451 GLY B O 1
ATOM 6720 N N . HIS B 1 452 ? -20.594 -34.094 1.06 1 96.38 452 HIS B N 1
ATOM 6721 C CA . HIS B 1 452 ? -20.078 -35.094 0.137 1 96.38 452 HIS B CA 1
ATOM 6722 C C . HIS B 1 452 ? -18.703 -34.719 -0.408 1 96.38 452 HIS B C 1
ATOM 6724 O O . HIS B 1 452 ? -18.406 -33.5 -0.517 1 96.38 452 HIS B O 1
ATOM 6730 N N . THR B 1 453 ? -17.906 -35.719 -0.708 1 96.88 453 THR B N 1
ATOM 6731 C CA . THR B 1 453 ? -16.531 -35.469 -1.119 1 96.88 453 THR B CA 1
ATOM 6732 C C . THR B 1 453 ? -16.453 -35.094 -2.602 1 96.88 453 THR B C 1
ATOM 6734 O O . THR B 1 453 ? -17.391 -35.375 -3.354 1 96.88 453 THR B O 1
ATOM 6737 N N . LEU B 1 454 ? -15.375 -34.469 -2.998 1 97.38 454 LEU B N 1
ATOM 6738 C CA . LEU B 1 454 ? -15.133 -34.219 -4.414 1 97.38 454 LEU B CA 1
ATOM 6739 C C . LEU B 1 454 ? -15.062 -35.531 -5.203 1 97.38 454 LEU B C 1
ATOM 6741 O O . LEU B 1 454 ? -15.484 -35.562 -6.363 1 97.38 454 LEU B O 1
ATOM 6745 N N . ALA B 1 455 ? -14.523 -36.531 -4.559 1 97.88 455 ALA B N 1
ATOM 6746 C CA . ALA B 1 455 ? -14.469 -37.844 -5.188 1 97.88 455 ALA B CA 1
ATOM 6747 C C . ALA B 1 455 ? -15.859 -38.375 -5.535 1 97.88 455 ALA B C 1
ATOM 6749 O O . ALA B 1 455 ? -16.078 -38.906 -6.621 1 97.88 455 ALA B O 1
ATOM 6750 N N . ASP B 1 456 ? -16.797 -38.125 -4.652 1 97.25 456 ASP B N 1
ATOM 6751 C CA . ASP B 1 456 ? -18.172 -38.5 -4.895 1 97.25 456 ASP B CA 1
ATOM 6752 C C . ASP B 1 456 ? -18.75 -37.812 -6.117 1 97.25 456 ASP B C 1
ATOM 6754 O O . ASP B 1 456 ? -19.438 -38.406 -6.938 1 97.25 456 ASP B O 1
ATOM 6758 N N . VAL B 1 457 ? -18.5 -36.562 -6.184 1 97.88 457 VAL B N 1
ATOM 6759 C CA . VAL B 1 457 ? -19 -35.75 -7.297 1 97.88 457 VAL B CA 1
ATOM 6760 C C . VAL B 1 457 ? -18.359 -36.219 -8.602 1 97.88 457 VAL B C 1
ATOM 6762 O O . VAL B 1 457 ? -19.047 -36.406 -9.602 1 97.88 457 VAL B O 1
ATOM 6765 N N . ALA B 1 458 ? -17.031 -36.438 -8.602 1 98.38 458 ALA B N 1
ATOM 6766 C CA . ALA B 1 458 ? -16.312 -36.906 -9.781 1 98.38 458 ALA B CA 1
ATOM 6767 C C . ALA B 1 458 ? -16.859 -38.219 -10.305 1 98.38 458 ALA B C 1
ATOM 6769 O O . ALA B 1 458 ? -17.125 -38.375 -11.5 1 98.38 458 ALA B O 1
ATOM 6770 N N . ILE B 1 459 ? -17.094 -39.156 -9.398 1 97.94 459 ILE B N 1
ATOM 6771 C CA . ILE B 1 459 ? -17.562 -40.469 -9.781 1 97.94 459 ILE B CA 1
ATOM 6772 C C . ILE B 1 459 ? -18.984 -40.375 -10.359 1 97.94 459 ILE B C 1
ATOM 6774 O O . ILE B 1 459 ? -19.312 -41.062 -11.32 1 97.94 459 ILE B O 1
ATOM 6778 N N . ALA B 1 460 ? -19.766 -39.469 -9.797 1 97.38 460 ALA B N 1
ATOM 6779 C CA . ALA B 1 460 ? -21.141 -39.312 -10.258 1 97.38 460 ALA B CA 1
ATOM 6780 C C . ALA B 1 460 ? -21.172 -38.719 -11.664 1 97.38 460 ALA B C 1
ATOM 6782 O O . ALA B 1 460 ? -21.938 -39.188 -12.523 1 97.38 460 ALA B O 1
ATOM 6783 N N . ILE B 1 461 ? -20.391 -37.719 -11.891 1 97.94 461 ILE B N 1
ATOM 6784 C CA . ILE B 1 461 ? -20.422 -37.031 -13.172 1 97.94 461 ILE B CA 1
ATOM 6785 C C . ILE B 1 461 ? -19.703 -37.906 -14.227 1 97.94 461 ILE B C 1
ATOM 6787 O O . ILE B 1 461 ? -20.234 -38.125 -15.312 1 97.94 461 ILE B O 1
ATOM 6791 N N . VAL B 1 462 ? -18.531 -38.469 -13.938 1 98.25 462 VAL B N 1
ATOM 6792 C CA . VAL B 1 462 ? -17.75 -39.25 -14.883 1 98.25 462 VAL B CA 1
ATOM 6793 C C . VAL B 1 462 ? -18.453 -40.562 -15.164 1 98.25 462 VAL B C 1
ATOM 6795 O O . VAL B 1 462 ? -18.328 -41.125 -16.266 1 98.25 462 VAL B O 1
ATOM 6798 N N . GLY B 1 463 ? -19.188 -41.031 -14.234 1 97.12 463 GLY B N 1
ATOM 6799 C CA . GLY B 1 463 ? -19.875 -42.312 -14.375 1 97.12 463 GLY B CA 1
ATOM 6800 C C . GLY B 1 463 ? -21.25 -42.156 -15 1 97.12 463 GLY B C 1
ATOM 6801 O O . GLY B 1 463 ? -21.953 -43.156 -15.219 1 97.12 463 GLY B O 1
ATOM 6802 N N . SER B 1 464 ? -21.672 -40.938 -15.328 1 96.94 464 SER B N 1
ATOM 6803 C CA . SER B 1 464 ? -22.969 -40.719 -15.953 1 96.94 464 SER B CA 1
ATOM 6804 C C . SER B 1 464 ? -23.031 -41.344 -17.344 1 96.94 464 SER B C 1
ATOM 6806 O O . SER B 1 464 ? -21.984 -41.594 -17.953 1 96.94 464 SER B O 1
ATOM 6808 N N . GLU B 1 465 ? -24.266 -41.562 -17.812 1 96.31 465 GLU B N 1
ATOM 6809 C CA . GLU B 1 465 ? -24.453 -42.094 -19.172 1 96.31 465 GLU B CA 1
ATOM 6810 C C . GLU B 1 465 ? -23.859 -41.156 -20.219 1 96.31 465 GLU B C 1
ATOM 6812 O O . GLU B 1 465 ? -23.203 -41.594 -21.156 1 96.31 465 GLU B O 1
ATOM 6817 N N . GLU B 1 466 ? -24.094 -39.906 -19.984 1 96.38 466 GLU B N 1
ATOM 6818 C CA . GLU B 1 466 ? -23.547 -38.906 -20.906 1 96.38 466 GLU B CA 1
ATOM 6819 C C . GLU B 1 466 ? -22.031 -39 -20.969 1 96.38 466 GLU B C 1
ATOM 6821 O O . GLU B 1 466 ? -21.453 -38.938 -22.047 1 96.38 466 GLU B O 1
ATOM 6826 N N . ALA B 1 467 ? -21.391 -39.094 -19.812 1 97.75 467 ALA B N 1
ATOM 6827 C CA . ALA B 1 467 ? -19.938 -39.156 -19.766 1 97.75 467 ALA B CA 1
ATOM 6828 C C . ALA B 1 467 ? -19.406 -40.438 -20.406 1 97.75 467 ALA B C 1
ATOM 6830 O O . ALA B 1 467 ? -18.406 -40.406 -21.109 1 97.75 467 ALA B O 1
ATOM 6831 N N . THR B 1 468 ? -20.047 -41.594 -20.172 1 95.69 468 THR B N 1
ATOM 6832 C CA . THR B 1 468 ? -19.609 -42.875 -20.734 1 95.69 468 THR B CA 1
ATOM 6833 C C . THR B 1 468 ? -19.688 -42.844 -22.25 1 95.69 468 THR B C 1
ATOM 6835 O O . THR B 1 468 ? -18.906 -43.5 -22.938 1 95.69 468 THR B O 1
ATOM 6838 N N . ASN B 1 469 ? -20.656 -42.062 -22.766 1 94.62 469 ASN B N 1
ATOM 6839 C CA . ASN B 1 469 ? -20.797 -41.906 -24.219 1 94.62 469 ASN B CA 1
ATOM 6840 C C . ASN B 1 469 ? -19.734 -40.969 -24.766 1 94.62 469 ASN B C 1
ATOM 6842 O O . ASN B 1 469 ? -19.297 -41.094 -25.906 1 94.62 469 ASN B O 1
ATOM 6846 N N . THR B 1 470 ? -19.406 -40 -23.953 1 95.75 470 THR B N 1
ATOM 6847 C CA . THR B 1 470 ? -18.453 -38.969 -24.375 1 95.75 470 THR B CA 1
ATOM 6848 C C . THR B 1 470 ? -17.016 -39.469 -24.266 1 95.75 470 THR B C 1
ATOM 6850 O O . THR B 1 470 ? -16.188 -39.219 -25.141 1 95.75 470 THR B O 1
ATOM 6853 N N . ILE B 1 471 ? -16.719 -40.188 -23.203 1 97 471 ILE B N 1
ATOM 6854 C CA . ILE B 1 471 ? -15.391 -40.781 -22.984 1 97 471 ILE B CA 1
ATOM 6855 C C . ILE B 1 471 ? -15.242 -42.062 -23.797 1 97 471 ILE B C 1
ATOM 6857 O O . ILE B 1 471 ? -15.656 -43.125 -23.359 1 97 471 ILE B O 1
ATOM 6861 N N . ASP B 1 472 ? -14.602 -41.906 -24.891 1 94.19 472 ASP B N 1
ATOM 6862 C CA . ASP B 1 472 ? -14.562 -43 -25.859 1 94.19 472 ASP B CA 1
ATOM 6863 C C . ASP B 1 472 ? -13.219 -43.719 -25.812 1 94.19 472 ASP B C 1
ATOM 6865 O O . ASP B 1 472 ? -12.898 -44.531 -26.703 1 94.19 472 ASP B O 1
ATOM 6869 N N . ASN B 1 473 ? -12.43 -43.5 -24.766 1 97.19 473 ASN B N 1
ATOM 6870 C CA . ASN B 1 473 ? -11.109 -44.125 -24.688 1 97.19 473 ASN B CA 1
ATOM 6871 C C . ASN B 1 473 ? -11.094 -45.312 -23.734 1 97.19 473 ASN B C 1
ATOM 6873 O O . ASN B 1 473 ? -10.023 -45.75 -23.328 1 97.19 473 ASN B O 1
ATOM 6877 N N . VAL B 1 474 ? -12.195 -45.781 -23.312 1 97.81 474 VAL B N 1
ATOM 6878 C CA . VAL B 1 474 ? -12.352 -46.969 -22.5 1 97.81 474 VAL B CA 1
ATOM 6879 C C . VAL B 1 474 ? -13.469 -47.844 -23.062 1 97.81 474 VAL B C 1
ATOM 6881 O O . VAL B 1 474 ? -14.586 -47.344 -23.297 1 97.81 474 VAL B O 1
ATOM 6884 N N . ILE B 1 475 ? -13.25 -49.094 -23.312 1 96.12 475 ILE B N 1
ATOM 6885 C CA . ILE B 1 475 ? -14.234 -50.031 -23.844 1 96.12 475 ILE B CA 1
ATOM 6886 C C . ILE B 1 475 ? -14.367 -51.219 -22.906 1 96.12 475 ILE B C 1
ATOM 6888 O O . ILE B 1 475 ? -13.367 -51.844 -22.516 1 96.12 475 ILE B O 1
ATOM 6892 N N . VAL B 1 476 ? -15.523 -51.531 -22.562 1 94.88 476 VAL B N 1
ATOM 6893 C CA . VAL B 1 476 ? -15.805 -52.688 -21.719 1 94.88 476 VAL B CA 1
ATOM 6894 C C . VAL B 1 476 ? -16.141 -53.906 -22.594 1 94.88 476 VAL B C 1
ATOM 6896 O O . VAL B 1 476 ? -17.062 -53.844 -23.406 1 94.88 476 VAL B O 1
ATOM 6899 N N . ILE B 1 477 ? -15.336 -54.938 -22.469 1 92.44 477 ILE B N 1
ATOM 6900 C CA . ILE B 1 477 ? -15.586 -56.219 -23.109 1 92.44 477 ILE B CA 1
ATOM 6901 C C . ILE B 1 477 ? -16.094 -57.219 -22.078 1 92.44 477 ILE B C 1
ATOM 6903 O O . ILE B 1 477 ? -15.297 -57.844 -21.375 1 92.44 477 ILE B O 1
ATOM 6907 N N . HIS B 1 478 ? -17.344 -57.375 -21.984 1 82.75 478 HIS B N 1
ATOM 6908 C CA . HIS B 1 478 ? -17.938 -58.188 -20.938 1 82.75 478 HIS B CA 1
ATOM 6909 C C . HIS B 1 478 ? -17.609 -59.656 -21.141 1 82.75 478 HIS B C 1
ATOM 6911 O O . HIS B 1 478 ? -17.688 -60.188 -22.266 1 82.75 478 HIS B O 1
ATOM 6917 N N . GLY B 1 479 ? -17.234 -60.406 -20.172 1 66.44 479 GLY B N 1
ATOM 6918 C CA . GLY B 1 479 ? -17.094 -61.875 -20.203 1 66.44 479 GLY B CA 1
ATOM 6919 C C . GLY B 1 479 ? -15.672 -62.312 -20.516 1 66.44 479 GLY B C 1
ATOM 6920 O O . GLY B 1 479 ? -15.422 -63.5 -20.703 1 66.44 479 GLY B O 1
ATOM 6921 N N . GLN B 1 480 ? -14.844 -61.469 -20.875 1 60.94 480 GLN B N 1
ATOM 6922 C CA . GLN B 1 480 ? -13.477 -61.938 -21.094 1 60.94 480 GLN B CA 1
ATOM 6923 C C . GLN B 1 480 ? -12.891 -62.562 -19.844 1 60.94 480 GLN B C 1
ATOM 6925 O O . GLN B 1 480 ? -12.867 -61.938 -18.781 1 60.94 480 GLN B O 1
ATOM 6930 N N . VAL B 1 481 ? -13.242 -63.938 -19.625 1 44.22 481 VAL B N 1
ATOM 6931 C CA . VAL B 1 481 ? -12.719 -64.688 -18.516 1 44.22 481 VAL B CA 1
ATOM 6932 C C . VAL B 1 481 ? -11.227 -65 -18.719 1 44.22 481 VAL B C 1
ATOM 6934 O O . VAL B 1 481 ? -10.773 -65.188 -19.844 1 44.22 481 VAL B O 1
#

Organism: NCBI:txid216142

InterPro domains:
  IPR001343 RTX calcium-binding nonapeptide repeat [PF00353] (154-188)
  IPR011049 Serralysin-like metalloprotease, C-terminal [G3DSA:2.150.10.10] (17-267)
  IPR011049 Serralysin-like metalloprotease, C-terminal [SSF51120] (124-243)
  IPR025282 Domain of unknown function DUF4214 [PF13946] (302-360)
  IPR025282 Domain of unknown function DUF4214 [PF13946] (362-415)
  IPR025282 Domain of unknown function DUF4214 [PF13946] (418-469)
  IPR038255 Phycobilisome linker domain superfamily [G3DSA:1.10.3130.20] (305-416)

Solvent-accessible surface area (backbone atoms only — not comparable to full-atom values): 48764 Å² total; per-residue (Å²): 133,76,32,66,46,63,37,44,14,60,58,49,48,50,54,41,60,71,32,66,89,78,29,51,71,68,55,31,49,50,50,32,59,69,66,37,26,89,76,42,69,60,41,34,37,22,40,29,49,67,75,64,83,66,38,41,24,84,94,59,70,32,44,34,36,46,28,50,36,81,54,51,71,80,37,76,42,79,41,73,76,50,80,83,53,64,79,34,38,29,38,42,37,42,29,42,15,14,39,38,37,60,47,69,51,72,80,73,72,82,66,82,75,77,70,75,73,66,82,67,75,76,70,82,70,69,90,66,76,52,61,30,38,40,34,46,27,52,13,45,27,36,42,38,38,46,46,62,57,22,36,31,38,36,35,38,35,28,44,22,35,39,36,42,31,32,27,50,29,38,36,35,42,27,37,39,46,24,39,39,37,36,26,36,32,49,28,40,36,38,54,62,31,54,46,31,38,36,35,36,35,45,59,69,13,35,38,38,42,74,52,50,70,86,47,45,48,82,42,79,46,94,78,45,22,42,33,35,35,65,85,39,29,34,40,38,24,52,50,36,33,38,38,29,70,76,75,41,37,34,40,43,32,52,37,70,60,26,42,55,48,50,47,44,31,25,20,70,65,63,36,64,55,49,71,69,56,40,52,51,46,34,49,39,29,71,72,62,50,51,61,55,59,53,39,43,51,50,67,69,30,52,66,34,43,32,66,76,39,46,67,48,54,56,38,43,43,36,38,60,60,63,40,58,84,84,66,69,56,62,68,58,49,51,53,51,37,50,42,42,45,72,69,47,49,73,49,56,54,50,36,51,53,62,69,27,69,66,26,42,72,65,38,64,22,55,50,54,44,50,36,24,47,26,38,54,44,54,71,39,75,63,52,70,70,61,42,46,52,51,33,48,41,34,48,69,24,42,22,54,46,58,52,45,40,55,55,58,69,30,71,63,21,52,48,40,52,52,50,51,51,52,39,45,34,26,40,43,16,56,69,38,62,39,79,82,38,53,67,60,48,52,49,52,54,51,46,42,73,73,68,50,52,69,31,55,53,50,51,54,54,41,61,28,71,65,12,55,68,56,44,75,43,55,46,72,38,69,74,62,123,132,76,32,66,46,64,38,43,14,62,57,51,48,49,55,41,61,71,31,65,90,77,30,51,70,68,54,32,51,50,51,32,59,70,68,35,26,90,76,41,69,60,41,34,36,22,40,30,49,66,75,63,81,66,40,43,24,85,95,57,71,32,42,34,34,45,30,50,35,81,52,52,72,81,38,76,41,79,40,72,76,51,78,83,53,64,77,34,38,29,38,44,38,41,27,41,16,13,40,38,37,61,47,70,49,68,78,73,72,82,66,81,74,76,71,73,75,66,82,68,77,76,69,84,70,68,90,65,78,53,61,32,36,42,34,45,26,54,13,45,26,36,42,38,38,46,46,62,57,21,35,31,40,34,36,37,36,27,45,22,35,41,35,42,31,33,28,50,29,38,37,34,43,26,37,37,48,24,39,38,39,36,27,37,32,50,28,39,37,38,55,62,31,54,46,31,38,36,35,35,33,46,61,68,13,36,38,37,41,74,53,50,68,86,46,47,48,81,42,81,48,95,78,44,22,43,34,36,36,66,86,39,30,34,40,38,24,52,50,34,33,37,37,30,70,76,74,41,37,34,39,43,33,53,37,69,61,26,42,56,46,48,48,43,31,25,21,72,67,63,35,64,55,49,70,69,57,40,53,52,46,34,50,39,29,72,72,61,50,52,61,54,61,54,38,44,51,50,68,69,29,50,66,36,44,32,67,75,38,46,66,48,54,57,37,42,44,36,38,61,60,62,39,58,85,84,67,69,56,62,68,60,49,51,52,51,36,51,42,42,44,74,69,47,50,73,49,56,53,50,35,53,52,62,67,27,69,68,26,43,74,65,38,64,22,55,50,53,45,50,35,24,48,28,39,53,46,56,72,40,76,60,51,70,68,60,42,44,52,52,34,48,41,35,49,69,24,40,21,54,48,57,55,46,39,54,54,59,68,29,70,63,19,51,49,40,53,51,50,52,50,51,38,46,34,26,40,43,17,56,70,40,63,37,79,82,38,54,66,59,49,52,48,50,55,50,45,41,74,74,67,49,52,69,34,55,51,49,50,53,55,41,62,27,70,64,12,55,68,56,46,75,41,55,45,71,38,67,73,63,123

Nearest PDB structures (foldseek):
  2zj6-assembly1_A  TM=8.135E-01  e=1.129E-02  Pseudomonas sp. MIS38
  2z8z-assembly1_A  TM=7.604E-01  e=9.287E-03  Pseudomonas sp. MIS38
  3a70-assembly1_A  TM=7.147E-01  e=1.667E-02  Pseudomonas sp. MIS38
  2zvd-assembly1_C  TM=7.694E-01  e=4.210E-02  Pseudomonas sp. MIS38
  2zj7-assembly1_A  TM=7.445E-01  e=3.637E-02  Pseudomonas sp. MIS38

pLDDT: mean 89.77, std 14.35, range [25.28, 98.56]

Sequence (962 aa):
MQYDQPYSASELKGSLANNPTLLSSTTAAAISTLLALDTAESVSVASWDGVSAPVSPAGTTPALVSATIAGAAGENVAVAIPAQLSAAQAFVFESEANLVVSFDAPAVAAFAAFAAEGDVSAAAVTDSTPDLIVTSGDGSDTLIFTGDRNVYVDGRDGNDTIITAAGNDTIYGGAGNNVILSGAGNDEIFLAGTADVVDAGEGYDVVHLGGSRQDYDFTVGNNFDVNLTGTQTASITHAEFLSFDNNESVALVDSEAEAAALRLFQGLLGRDADKDGAQLWAAQAEAGVSTTAIAQEFLNSSEYTVVSNEAFVESLYTQILQRDVTNVDEAGVQSWLNTLAAGGTRTDVVSAIATSQEAISNDQSNGSYVQGLYQAALGRGAEADGLNNWISQLVTGTSRTEVAASILNSAEAGQKINSDFIDSLYTNALGRSATEDAASKAGWIDYIAQGHTLADVAIAIVGSEEATNTIDNVIVIHGQVMQYDQPYSASELKGSLANNPTLLSSTTAAAISTLLALDTAESVSVASWDGVSAPVSPAGTTPALVSATIAGAAGENVAVAIPAQLSAAQAFVFESEANLVVSFDAPAVAAFAAFAAEGDVSAAAVTDSTPDLIVTSGDGSDTLIFTGDRNVYVDGRDGNDTIITAAGNDTIYGGAGNNVILSGAGNDEIFLAGTADVVDAGEGYDVVHLGGSRQDYDFTVGNNFDVNLTGTQTASITHAEFLSFDNNESVALVDSEAEAAALRLFQGLLGRDADKDGAQLWAAQAEAGVSTTAIAQEFLNSSEYTVVSNEAFVESLYTQILQRDVTNVDEAGVQSWLNTLAAGGTRTDVVSAIATSQEAISNDQSNGSYVQGLYQAALGRGAEADGLNNWISQLVTGTSRTEVAASILNSAEAGQKINSDFIDSLYTNALGRSATEDAASKAGWIDYIAQGHTLADVAIAIVGSEEATNTIDNVIVIHGQV

Foldseek 3Di:
DDAQDWDALVVVLVVLCPCCVQDPNVLSVLLCVLQVSVPDGTFWEWEEQQPDDIHHHPPDQHQEYEYEYEDAAAAEDEGEDDPSNLQHAEYGYEYNYAYEYENEDDPPPPDPCPVPVPPPPPDPDPPPRFSHEYEYYQHAYEYHYDDATAYEYHDAHYAYEYEEEHYAYEYEQHEEEYEYHYEADAYEYEYDYAEYEEENYHDAYEYEDEDDPVQWDWDQDPVLWIWIDGPHTYTYHPYAKYAYDVRAIAGEAADPQLLLLQLLCLLQQVGHDDSVRSVVRSVCSVVPNHSLNSLVCVCLALSSLLVLCLQLLLLCCCQQLVDDSVPGPVVVSVVVSVCVNVPDDPLVSNVCSCPDPSSVVVCDQQLSLLQSLCCSQQVHGDDPVRSVVSNVCPVVPDPSSNSSCPSNVDPNSVLVSLLVSVQSSCCRQQVDGCVVPVPVSVVVSVVVVVPDDSSVVSSPSCVDPNRVVVSRRYDHRHPSD/DPAQDWDALVVQLVVLCPCCVQDPNVLSVLLSVLQVSVPDGTFWEWEEQQPDDIHHHPPDQHQEYEYEYEDAAAAEDEGEDDPSNLQHAEYGYEYNYAYEYENEDDPPPPDPCPVPVDPPPPDPDPPPRFSHEYEYYQHAYEYHYDDATAYEYADAHYAYEAEEEHYAYEYEQHEEEYEYHYEADAYEYEYDYAEYEEENYHDAYEYEDEDDPVQWDWDQDPVLWIWIDGPHTYTYHPHAKYAYDVRAIAGEAADPQLLLLQLLCLLQQVGHDDSVRSVVRSVCSVVPNHSLNSLVVVCLALSSLLVLCLQLLLLCCCQQLVDDSVPGPPVVSVVVSVCVNVPDDPLVSNVCSCPDPSSVVVCDQQLSLLQSLCCSQQVHGDDPVRSVVSNVCPVVPDPSSNSSCPSNVDPNSVLVSLLVSVQSSCCRQQVDGCVVPVPVSVVVSVVVVVPDDSSVVSSVSCVDPNRVVVSRRYDHRHPSD

Radius of gyration: 58.38 Å; Cα contacts (8 Å, |Δi|>4): 2025; chains: 2; bounding box: 71×164×112 Å